Protein 5UI3 (pdb70)

Solvent-accessible surface area: 39913 Å² total; per-residue (Å²): 117,57,33,78,128,4,70,143,20,71,0,1,0,0,0,2,0,2,1,58,56,98,3,96,18,6,26,105,18,1,39,52,8,0,46,50,1,37,135,45,26,6,53,0,0,0,0,0,0,2,2,0,0,10,28,4,23,51,49,25,17,10,1,15,0,0,0,21,0,20,72,37,13,14,133,112,9,11,0,2,0,17,3,18,6,8,3,0,94,99,0,37,71,7,0,63,11,0,42,17,0,32,7,48,0,0,0,0,5,0,0,25,7,0,42,2,8,102,58,0,2,39,44,0,0,57,23,0,0,107,62,8,20,0,0,0,7,0,15,33,46,26,0,20,26,60,0,32,48,94,2,0,59,95,3,33,152,42,93,31,10,1,0,0,10,1,24,58,11,31,97,41,0,115,48,0,31,88,123,69,4,30,0,1,0,12,34,3,99,55,0,8,67,0,45,39,76,20,53,2,16,0,0,3,0,10,0,0,1,0,0,0,16,7,0,58,110,0,0,68,56,89,85,48,92,122,23,33,63,88,1,146,112,4,4,66,17,0,87,58,43,34,6,0,0,0,0,3,0,0,0,8,1,2,66,29,11,122,30,3,1,9,18,0,0,10,29,3,57,103,64,46,1,75,147,0,6,86,21,0,73,146,16,54,168,78,4,24,55,18,96,59,19,118,34,10,74,93,155,42,20,71,75,43,49,108,64,34,82,151,11,68,148,20,69,0,0,0,1,0,3,0,2,0,57,58,93,4,61,20,7,32,104,17,1,39,51,9,0,49,45,1,42,125,41,25,6,53,0,0,0,0,0,0,2,2,0,0,11,29,4,22,51,52,30,20,10,1,8,0,0,2,20,0,10,44,48,19,14,155,143,8,12,0,2,0,17,3,18,6,10,4,0,96,101,0,39,81,7,0,68,12,0,42,22,1,24,7,55,0,0,0,0,5,0,0,24,7,0,42,2,10,107,57,0,4,28,48,0,0,58,22,0,0,108,61,8,21,0,0,0,7,0,16,33,47,28,0,20,27,56,0,51,45,99,0,0,64,91,4,30,153,42,95,31,13,1,0,0,10,1,25,59,10,31,97,43,1,109,52,0,29,89,126,66,3,27,0,1,0,12,36,3,102,56,0,7,68,0,48,43,70,21,54,2,18,0,0,2,0,11,0,0,1,0,0,0,24,18,0,59,102,0,0,64,60,84,78,27,89,122,26,32,60,91,1,149,122,6,6,68,15,0,89,58,44,33,6,0,0,0,0,3,0,0,1,8,1,2,68,28,12,124,29,3,1,9,17,0,0,10,28,3,57,90,51,46,1,79,136,0,8,92,28,0,76,168,17,54,172,89,4,22,56,19,94,61,22,120,44,10,80,92,158,41,20,72,75,42,53,124,79,32,82,59,11,72,149,26,70,0,0,0,1,0,4,0,2,1,58,56,97,3,98,18,6,28,103,19,1,39,53,12,0,44,56,1,34,133,46,25,5,53,0,0,0,0,0,0,3,2,0,0,10,30,4,22,54,49,25,17,10,2,15,0,0,0,21,0,20,72,36,13,14,132,113,8,12,0,2,0,17,3,19,6,10,4,0,87,100,0,2,64,8,0,55,9,0,42,15,0,32,7,56,0,0,0,0,5,0,0,24,7,0,41,2,11,96,60,0,3,32,46,0,0,56,13,0,0,108,53,8,20,0,0,0,6,0,16,33,46,29,0,22,27,56,0,40,41,77,0,0,54,95,3,32,151,43,92,30,12,1,0,0,10,1,25,58,10,30,97,43,0,115,62,0,30,90,92,71,2,29,0,1,0,12,35,2,96,56,0,9,67,0,46,42,73,20,52,3,17,0,0,3,0,10,0,0,1,0,0,0,22,17,0,61,101,0,0,59,59,84,84,27,91,121,26,32,60,92,1,146,118,5,4,67,10,0,90,60,44,34,7,0,0,0,0,3,0,0,0,9,1,0,39,28,12,121,32,4,1,9,18,0,0,10,30,3,57,92,63,42,2,79,130,0,8,90,23,0,78,157,17,62,103,90,5,25,40,26,133,79,22,120,42,10,78,93,157,42,20,73,74,44,49,117,58,33,80,136,5,70,145,20,69,0,0,0,0,0,3,0,2,1,55,58,97,3,94,19,6,29,104,18,0,39,54,9,0,45,56,1,34,134,45,27,6,51,0,0,0,0,0,1,2,2,0,0,11,30,4,22,53,50,29,18,9,0,10,0,0,2,19,0,9,44,45,16,13,155,120,8,12,0,3,0,18,3,18,5,9,4,0,90,101,0,36,84,8,0,71,14,0,42,26,1,27,8,52,0,0,0,0,6,0,0,27,8,0,43,2,9,95,58,0,3,28,46,0,0,59,24,0,0,108,60,8,20,0,0,0,6,0,16,32,46,28,0,21,27,56,0,46,50,74,0,0,61,87,3,32,148,41,94,31,12,1,0,0,9,1,25,55,10,32,94,40,1,108,46,0,28,87,122,70,3,30,0,2,0,12,35,3,99,55,0,5,67,0,43,40,75,21,52,3,16,0,0,2,0,10,0,0,1,0,0,0,25,20,0,59,104,0,0,58,58,86,82,28,86,121,29,30,59,93,2,146,117,6,4,68,17,0,89,59,42,34,7,0,1,0,0,3,0,0,0,9,1,2,65,31,12,124,29,3,1,6,8,0,0,11,30,3,58,91,63,48,1,80,150,0,7,81,26,0,75,149,19,53,176,91,4,24,31,14,178,61,21,122,42,10,78,96,156,41,22,71,75,36,10,136

CATH classification: 3.20.20.70

Secondary structure (DSSP, 8-state):
-HHHHHHT--EEEE----B-TTSSB-HHHHHHHHHHHHHTT--EEEET-TTTTGGGS-HHHHHHHHHHHHHHHTTTSEEEEE---SSHHHHHHHHHHHHHTT-SEEEEE---SS---HHHHHHHHHHHHTTS-EEEEE-HHHHS----HHHHHHHTTSTTEEEEEE-S-HHHHHHHHHTT--EEES-HHHHHHHHHHS---EEEESGGGT-HHHHHHHHSSS--HHHHHHTHHHHHHTTSSSTTHHHHHHHHHTTSS-SEEETT--PPPHHHHHHHHHHHHHTGGGSTT--------GGG-EEE-/-HHHHHHT--EEEE----B-TTSSB-HHHHHHHHHHHHHTT--EEEET-TTTTGGGS-HHHHHHHHHHHHHHHTTTSEEEEE---SSHHHHHHHHHHHHHTT-SEEEEE---SS---HHHHHHHHHHHHTTS-EEEEE-HHHHS----HHHHHHHTTSTTEEEEEE-S-HHHHHHHHHTT--EEES-HHHHHHHHHHS---EEEESGGGT-HHHHHHHHSSS--HHHHHHTHHHHHHTTSSSTTHHHHHHHHHTTSS-SEEETT--PPPHHHHHHHHHHHHHTGGGSTT--------GGG-EEE-/-HHHHHHT--EEEE----B-TTSSB-HHHHHHHHHHHHHTT--EEEET-TTTTGGGS-HHHHHHHHHHHHHHHTTTSEEEEE---SSHHHHHHHHHHHHHTT-SEEEEE---SS---HHHHHHHHHHHHTTS-EEEEE-HHHHS----HHHHHHHTTSTTEEEEEE-S-HHHHHHHHHTT--EEES-HHHHHHHHHHS---EEEESGGGT-HHHHHHHHSSS--HHHHHHTHHHHHHTTSSSTTHHHHHHHHHTTSS-SEEETT--PPPHHHHHHHHHHHHHTGGGSTT--------GGG-EEE--/-HHHHHHT--EEEE----B-TTSSB-HHHHHHHHHHHHHTT--EEEET-TTTTGGGS-HHHHHHHHHHHHHHHTTTSEEEEE---SSHHHHHHHHHHHHHTT-SEEEEE---SS---HHHHHHHHHHHHTTS-EEEEE-HHHHS----HHHHHHHTTSTTEEEEEE-S-HHHHHHHHHTT--EEES-HHHHHHHHHHS---EEEESGGGT-HHHHHHHHSSS--HHHHHHTHHHHHHTTSSSTTHHHHHHHHHTTSS-SEEETT--PPPHHHHHHHHHHHHHTGGGSTT--------GGG-EEE-

Structure (mmCIF, N/CA/C/O backbone):
data_5UI3
#
_entry.id   5UI3
#
_cell.length_a   71.700
_cell.length_b   103.630
_cell.length_c   78.130
_cell.angle_alpha   90.000
_cell.angle_beta   95.020
_cell.angle_gamma   90.000
#
_symmetry.space_group_name_H-M   'P 1 21 1'
#
loop_
_entity.id
_entity.type
_entity.pdbx_description
1 polymer 'Dihydrodipicolinate synthase'
2 non-polymer '2-OXOGLUTARIC ACID'
3 water water
#
loop_
_atom_site.group_PDB
_atom_site.id
_atom_site.type_symbol
_atom_site.label_atom_id
_atom_site.label_alt_id
_atom_site.label_comp_id
_atom_site.label_asym_id
_atom_site.label_entity_id
_atom_site.label_seq_id
_atom_site.pdbx_PDB_ins_code
_atom_site.Cartn_x
_atom_site.Cartn_y
_atom_site.Cartn_z
_atom_site.occupancy
_atom_site.B_iso_or_equiv
_atom_site.auth_seq_id
_atom_site.auth_comp_id
_atom_site.auth_asym_id
_atom_site.auth_atom_id
_atom_site.pdbx_PDB_model_num
ATOM 1 N N . SER A 1 35 ? -10.908 -12.706 -22.426 1.00 45.16 18 SER D N 1
ATOM 2 C CA . SER A 1 35 ? -12.154 -11.957 -22.102 1.00 45.40 18 SER D CA 1
ATOM 3 C C . SER A 1 35 ? -11.925 -10.459 -22.205 1.00 42.47 18 SER D C 1
ATOM 4 O O . SER A 1 35 ? -12.652 -9.767 -22.932 1.00 41.48 18 SER D O 1
ATOM 7 N N . THR A 1 36 ? -10.920 -9.955 -21.487 1.00 37.33 19 THR D N 1
ATOM 8 C CA . THR A 1 36 ? -10.495 -8.553 -21.671 1.00 35.92 19 THR D CA 1
ATOM 9 C C . THR A 1 36 ? -9.965 -8.367 -23.102 1.00 31.94 19 THR D C 1
ATOM 10 O O . THR A 1 36 ? -10.315 -7.416 -23.776 1.00 27.71 19 THR D O 1
ATOM 14 N N . VAL A 1 37 ? -9.163 -9.310 -23.566 1.00 29.78 20 VAL D N 1
ATOM 15 C CA . VAL A 1 37 ? -8.682 -9.319 -24.943 1.00 29.94 20 VAL D CA 1
ATOM 16 C C . VAL A 1 37 ? -9.853 -9.256 -25.939 1.00 30.00 20 VAL D C 1
ATOM 17 O O . VAL A 1 37 ? -9.893 -8.375 -26.816 1.00 26.30 20 VAL D O 1
ATOM 21 N N . ASP A 1 38 ? -10.821 -10.161 -25.771 1.00 28.81 21 ASP D N 1
ATOM 22 C CA . ASP A 1 38 ? -11.963 -10.259 -26.690 1.00 30.41 21 ASP D CA 1
ATOM 23 C C . ASP A 1 38 ? -12.813 -8.990 -26.720 1.00 29.49 21 ASP D C 1
ATOM 24 O O . ASP A 1 38 ? -13.261 -8.584 -27.784 1.00 30.41 21 ASP D O 1
ATOM 29 N N . ARG A 1 39 ? -13.021 -8.370 -25.564 1.00 29.30 22 ARG D N 1
ATOM 30 C CA . ARG A 1 39 ? -13.777 -7.115 -25.480 1.00 30.60 22 ARG D CA 1
ATOM 31 C C . ARG A 1 39 ? -13.050 -5.959 -26.184 1.00 28.90 22 ARG D C 1
ATOM 32 O O . ARG A 1 39 ? -13.659 -5.205 -26.951 1.00 29.13 22 ARG D O 1
ATOM 40 N N . LEU A 1 40 ? -11.751 -5.826 -25.914 1.00 24.85 23 LEU D N 1
ATOM 41 C CA . LEU A 1 40 ? -10.944 -4.742 -26.489 1.00 24.46 23 LEU D CA 1
ATOM 42 C C . LEU A 1 40 ? -10.856 -4.838 -28.017 1.00 22.75 23 LEU D C 1
ATOM 43 O O . LEU A 1 40 ? -10.868 -3.824 -28.718 1.00 19.08 23 LEU D O 1
ATOM 48 N N . LYS A 1 41 ? -10.798 -6.071 -28.521 1.00 21.50 24 LYS D N 1
ATOM 49 C CA . LYS A 1 41 ? -10.746 -6.321 -29.968 1.00 22.03 24 LYS D CA 1
ATOM 50 C C . LYS A 1 41 ? -11.952 -5.810 -30.732 1.00 20.43 24 LYS D C 1
ATOM 51 O O . LYS A 1 41 ? -11.845 -5.545 -31.933 1.00 20.59 24 LYS D O 1
ATOM 57 N N . LYS A 1 42 ? -13.085 -5.664 -30.048 1.00 21.50 25 LYS D N 1
ATOM 58 C CA . LYS A 1 42 ? -14.337 -5.232 -30.694 1.00 23.90 25 LYS D CA 1
ATOM 59 C C . LYS A 1 42 ? -14.607 -3.728 -30.653 1.00 22.21 25 LYS D C 1
ATOM 60 O O . LYS A 1 42 ? -15.590 -3.279 -31.217 1.00 22.14 25 LYS D O 1
ATOM 66 N N . LEU A 1 43 ? -13.733 -2.943 -30.018 1.00 22.92 26 LEU D N 1
ATOM 67 C CA . LEU A 1 43 ? -13.958 -1.500 -29.918 1.00 23.42 26 LEU D CA 1
ATOM 68 C C . LEU A 1 43 ? -13.807 -0.885 -31.315 1.00 23.17 26 LEU D C 1
ATOM 69 O O . LEU A 1 43 ? -12.817 -1.147 -31.996 1.00 22.76 26 LEU D O 1
ATOM 74 N N . ARG A 1 44 ? -14.792 -0.077 -31.731 1.00 21.03 27 ARG D N 1
ATOM 75 C CA . ARG A 1 44 ? -14.806 0.521 -33.064 1.00 22.18 27 ARG D CA 1
ATOM 76 C C . ARG A 1 44 ? -14.305 1.974 -33.105 1.00 22.03 27 ARG D C 1
ATOM 77 O O . ARG A 1 44 ? -13.867 2.429 -34.172 1.00 22.92 27 ARG D O 1
ATOM 85 N N . LEU A 1 45 ? -14.438 2.716 -31.999 1.00 19.50 28 LEU D N 1
ATOM 86 C CA . LEU A 1 45 ? -13.980 4.103 -31.962 1.00 19.55 28 LEU D CA 1
ATOM 87 C C . LEU A 1 45 ? -13.062 4.320 -30.756 1.00 18.59 28 LEU D C 1
ATOM 88 O O . LEU A 1 45 ? -13.503 4.293 -29.586 1.00 18.61 28 LEU D O 1
ATOM 93 N N . ILE A 1 46 ? -11.773 4.501 -31.058 1.00 17.34 29 ILE D N 1
ATOM 94 C CA . ILE A 1 46 ? -10.760 4.835 -30.067 1.00 17.13 29 ILE D CA 1
ATOM 95 C C . ILE A 1 46 ? -10.230 6.212 -30.460 1.00 16.33 29 ILE D C 1
ATOM 96 O O . ILE A 1 46 ? -9.948 6.454 -31.639 1.00 16.58 29 ILE D O 1
ATOM 101 N N . THR A 1 47 ? -10.111 7.116 -29.499 1.00 15.66 30 THR D N 1
ATOM 102 C CA . THR A 1 47 ? -9.529 8.435 -29.772 1.00 16.54 30 THR D CA 1
ATOM 103 C C . THR A 1 47 ? -8.080 8.474 -29.303 1.00 16.60 30 THR D C 1
ATOM 104 O O . THR A 1 47 ? -7.776 8.113 -28.161 1.00 17.36 30 THR D O 1
ATOM 108 N N . ALA A 1 48 ? -7.189 8.923 -30.179 1.00 15.86 31 ALA D N 1
ATOM 109 C CA . ALA A 1 48 ? -5.829 9.250 -29.766 1.00 15.82 31 ALA D CA 1
ATOM 110 C C . ALA A 1 48 ? -5.913 10.641 -29.178 1.00 15.77 31 ALA D C 1
ATOM 111 O O . ALA A 1 48 ? -5.823 11.640 -29.897 1.00 16.66 31 ALA D O 1
ATOM 113 N N . ILE A 1 49 ? -6.116 10.681 -27.861 1.00 16.80 32 ILE D N 1
ATOM 114 C CA . ILE A 1 49 ? -6.500 11.909 -27.153 1.00 17.34 32 ILE D CA 1
ATOM 115 C C . ILE A 1 49 ? -5.347 12.927 -27.146 1.00 17.44 32 ILE D C 1
ATOM 116 O O . ILE A 1 49 ? -4.161 12.585 -26.994 1.00 16.49 32 ILE D O 1
ATOM 121 N N . LYS A 1 50 ? -5.719 14.186 -27.392 1.00 18.49 33 LYS D N 1
ATOM 122 C CA . LYS A 1 50 ? -4.805 15.314 -27.341 1.00 18.86 33 LYS D CA 1
ATOM 123 C C . LYS A 1 50 ? -4.382 15.523 -25.891 1.00 19.31 33 LYS D C 1
ATOM 124 O O . LYS A 1 50 ? -5.153 15.239 -24.969 1.00 21.70 33 LYS D O 1
ATOM 130 N N . THR A 1 51 ? -3.154 15.991 -25.688 1.00 19.41 34 THR D N 1
ATOM 131 C CA . THR A 1 51 ? -2.641 16.309 -24.376 1.00 20.27 34 THR D CA 1
ATOM 132 C C . THR A 1 51 ? -2.578 17.839 -24.269 1.00 21.68 34 THR D C 1
ATOM 133 O O . THR A 1 51 ? -1.689 18.460 -24.866 1.00 21.59 34 THR D O 1
ATOM 137 N N . PRO A 1 52 ? -3.541 18.452 -23.537 1.00 20.97 35 PRO D N 1
ATOM 138 C CA . PRO A 1 52 ? -3.546 19.905 -23.446 1.00 21.23 35 PRO D CA 1
ATOM 139 C C . PRO A 1 52 ? -2.555 20.417 -22.403 1.00 20.10 35 PRO D C 1
ATOM 140 O O . PRO A 1 52 ? -2.232 19.698 -21.442 1.00 20.25 35 PRO D O 1
ATOM 144 N N . TYR A 1 53 ? -2.089 21.648 -22.600 1.00 19.87 36 TYR D N 1
ATOM 145 C CA . TYR A 1 53 ? -1.041 22.246 -21.770 1.00 19.48 36 TYR D CA 1
ATOM 146 C C . TYR A 1 53 ? -1.478 23.547 -21.105 1.00 20.70 36 TYR D C 1
ATOM 147 O O . TYR A 1 53 ? -2.265 24.303 -21.655 1.00 22.07 36 TYR D O 1
ATOM 156 N N . LEU A 1 54 ? -0.951 23.786 -19.910 1.00 22.52 37 LEU D N 1
ATOM 157 C CA . LEU A 1 54 ? -1.023 25.094 -19.252 1.00 21.96 37 LEU D CA 1
ATOM 158 C C . LEU A 1 54 ? -0.024 26.031 -19.937 1.00 23.41 37 LEU D C 1
ATOM 159 O O . LEU A 1 54 ? 0.831 25.587 -20.696 1.00 21.63 37 LEU D O 1
ATOM 164 N N . ALA A 1 55 ? -0.128 27.331 -19.635 1.00 24.08 38 ALA D N 1
ATOM 165 C CA . ALA A 1 55 ? 0.758 28.355 -20.196 1.00 24.83 38 ALA D CA 1
ATOM 166 C C . ALA A 1 55 ? 2.253 28.002 -20.038 1.00 24.59 38 ALA D C 1
ATOM 167 O O . ALA A 1 55 ? 3.038 28.221 -20.957 1.00 22.85 38 ALA D O 1
ATOM 169 N N . ASN A 1 56 ? 2.619 27.420 -18.897 1.00 25.38 39 ASN D N 1
ATOM 170 C CA . ASN A 1 56 ? 4.005 27.024 -18.631 1.00 26.50 39 ASN D CA 1
ATOM 171 C C . ASN A 1 56 ? 4.441 25.693 -19.298 1.00 27.10 39 ASN D C 1
ATOM 172 O O . ASN A 1 56 ? 5.564 25.248 -19.077 1.00 25.92 39 ASN D O 1
ATOM 177 N N . GLY A 1 57 ? 3.556 25.047 -20.071 1.00 26.86 40 GLY D N 1
ATOM 178 C CA . GLY A 1 57 ? 3.876 23.819 -20.791 1.00 25.34 40 GLY D CA 1
ATOM 179 C C . GLY A 1 57 ? 3.555 22.524 -20.055 1.00 25.01 40 GLY D C 1
ATOM 180 O O . GLY A 1 57 ? 3.616 21.457 -20.651 1.00 22.43 40 GLY D O 1
ATOM 181 N N . LYS A 1 58 ? 3.246 22.594 -18.754 1.00 24.67 41 LYS D N 1
ATOM 182 C CA . LYS A 1 58 ? 2.811 21.410 -18.008 1.00 25.02 41 LYS D CA 1
ATOM 183 C C . LYS A 1 58 ? 1.393 21.000 -18.399 1.00 21.97 41 LYS D C 1
ATOM 184 O O . LYS A 1 58 ? 0.666 21.776 -19.011 1.00 18.94 41 LYS D O 1
ATOM 190 N N . PHE A 1 59 ? 1.024 19.767 -18.066 1.00 20.05 42 PHE D N 1
ATOM 191 C CA . PHE A 1 59 ? -0.296 19.255 -18.445 1.00 22.41 42 PHE D CA 1
ATOM 192 C C . PHE A 1 59 ? -1.425 20.042 -17.790 1.00 21.07 42 PHE D C 1
ATOM 193 O O . PHE A 1 59 ? -1.325 20.421 -16.637 1.00 20.48 42 PHE D O 1
ATOM 201 N N . ASP A 1 60 ? -2.471 20.288 -18.575 1.00 20.13 43 ASP D N 1
ATOM 202 C CA . ASP A 1 60 ? -3.691 20.951 -18.135 1.00 19.54 43 ASP D CA 1
ATOM 203 C C . ASP A 1 60 ? -4.729 19.847 -17.923 1.00 20.92 43 ASP D C 1
ATOM 204 O O . ASP A 1 60 ? -5.476 19.503 -18.847 1.00 23.09 43 ASP D O 1
ATOM 209 N N . LEU A 1 61 ? -4.744 19.275 -16.725 1.00 21.33 44 LEU D N 1
ATOM 210 C CA . LEU A 1 61 ? -5.661 18.175 -16.425 1.00 22.43 44 LEU D CA 1
ATOM 211 C C . LEU A 1 61 ? -7.142 18.574 -16.400 1.00 22.59 44 LEU D C 1
ATOM 212 O O . LEU A 1 61 ? -7.982 17.768 -16.786 1.00 23.14 44 LEU D O 1
ATOM 217 N N . PRO A 1 62 ? -7.482 19.810 -15.968 1.00 22.95 45 PRO D N 1
ATOM 218 C CA . PRO A 1 62 ? -8.891 20.215 -16.144 1.00 22.31 45 PRO D CA 1
ATOM 219 C C . PRO A 1 62 ? -9.361 20.208 -17.595 1.00 22.10 45 PRO D C 1
ATOM 220 O O . PRO A 1 62 ? -10.451 19.719 -17.886 1.00 24.87 45 PRO D O 1
ATOM 224 N N . ALA A 1 63 ? -8.543 20.722 -18.508 1.00 22.16 46 ALA D N 1
ATOM 225 C CA . ALA A 1 63 ? -8.897 20.690 -19.937 1.00 21.58 46 ALA D CA 1
ATOM 226 C C . ALA A 1 63 ? -8.950 19.252 -20.471 1.00 21.44 46 ALA D C 1
ATOM 227 O O . ALA A 1 63 ? -9.849 18.903 -21.267 1.00 21.23 46 ALA D O 1
ATOM 229 N N . TYR A 1 64 ? -7.992 18.433 -20.035 1.00 20.54 47 TYR D N 1
ATOM 230 C CA . TYR A 1 64 ? -7.927 17.025 -20.451 1.00 19.83 47 TYR D CA 1
ATOM 231 C C . TYR A 1 64 ? -9.186 16.289 -20.006 1.00 20.73 47 TYR D C 1
ATOM 232 O O . TYR A 1 64 ? -9.789 15.565 -20.800 1.00 21.86 47 TYR D O 1
ATOM 241 N N . ASP A 1 65 ? -9.570 16.475 -18.744 1.00 21.76 48 ASP D N 1
ATOM 242 C CA . ASP A 1 65 ? -10.742 15.784 -18.192 1.00 22.00 48 ASP D CA 1
ATOM 243 C C . ASP A 1 65 ? -12.055 16.223 -18.855 1.00 21.67 48 ASP D C 1
ATOM 244 O O . ASP A 1 65 ? -12.914 15.391 -19.115 1.00 20.68 48 ASP D O 1
ATOM 249 N N . ALA A 1 66 ? -12.196 17.522 -19.123 1.00 21.67 49 ALA D N 1
ATOM 250 C CA . ALA A 1 66 ? -13.368 18.028 -19.854 1.00 21.59 49 ALA D CA 1
ATOM 251 C C . ALA A 1 66 ? -13.439 17.409 -21.266 1.00 21.68 49 ALA D C 1
ATOM 252 O O . ALA A 1 66 ? -14.511 16.972 -21.718 1.00 21.64 49 ALA D O 1
ATOM 254 N N . LEU A 1 67 ? -12.284 17.330 -21.938 1.00 21.46 50 LEU D N 1
ATOM 255 C CA . LEU A 1 67 ? -12.217 16.730 -23.260 1.00 21.16 50 LEU D CA 1
ATOM 256 C C . LEU A 1 67 ? -12.629 15.251 -23.225 1.00 20.99 50 LEU D C 1
ATOM 257 O O . LEU A 1 67 ? -13.459 14.824 -24.025 1.00 19.11 50 LEU D O 1
ATOM 262 N N . VAL A 1 68 ? -12.069 14.499 -22.278 1.00 20.13 51 VAL D N 1
ATOM 263 C CA . VAL A 1 68 ? -12.349 13.060 -22.168 1.00 21.14 51 VAL D CA 1
ATOM 264 C C . VAL A 1 68 ? -13.824 12.807 -21.850 1.00 21.20 51 VAL D C 1
ATOM 265 O O . VAL A 1 68 ? -14.434 11.926 -22.443 1.00 20.34 51 VAL D O 1
ATOM 269 N N . SER A 1 69 ? -14.400 13.576 -20.933 1.00 23.23 52 SER D N 1
ATOM 270 C CA . SER A 1 69 ? -15.825 13.420 -20.604 1.00 23.66 52 SER D CA 1
ATOM 271 C C . SER A 1 69 ? -16.683 13.634 -21.842 1.00 22.87 52 SER D C 1
ATOM 272 O O . SER A 1 69 ? -17.603 12.847 -22.088 1.00 22.02 52 SER D O 1
ATOM 275 N N . HIS A 1 70 ? -16.370 14.663 -22.631 1.00 23.20 53 HIS D N 1
ATOM 276 C CA . HIS A 1 70 ? -17.106 14.872 -23.877 1.00 23.07 53 HIS D CA 1
ATOM 277 C C . HIS A 1 70 ? -16.935 13.707 -24.866 1.00 22.27 53 HIS D C 1
ATOM 278 O O . HIS A 1 70 ? -17.880 13.348 -25.571 1.00 20.18 53 HIS D O 1
ATOM 285 N N . GLN A 1 71 ? -15.734 13.125 -24.917 1.00 21.22 54 GLN D N 1
ATOM 286 C CA . GLN A 1 71 ? -15.484 11.949 -25.757 1.00 20.88 54 GLN D CA 1
ATOM 287 C C . GLN A 1 71 ? -16.404 10.792 -25.364 1.00 21.98 54 GLN D C 1
ATOM 288 O O . GLN A 1 71 ? -17.103 10.226 -26.227 1.00 20.12 54 GLN D O 1
ATOM 294 N N . ILE A 1 72 ? -16.426 10.492 -24.065 1.00 21.96 55 ILE D N 1
ATOM 295 C CA . ILE A 1 72 ? -17.186 9.364 -23.533 1.00 24.09 55 ILE D CA 1
ATOM 296 C C . ILE A 1 72 ? -18.704 9.547 -23.758 1.00 24.65 55 ILE D C 1
ATOM 297 O O . ILE A 1 72 ? -19.381 8.594 -24.172 1.00 23.68 55 ILE D O 1
ATOM 302 N N . GLU A 1 73 ? -19.215 10.757 -23.521 1.00 25.80 56 GLU D N 1
ATOM 303 C CA . GLU A 1 73 ? -20.641 11.048 -23.787 1.00 27.61 56 GLU D CA 1
ATOM 304 C C . GLU A 1 73 ? -21.035 10.936 -25.272 1.00 24.97 56 GLU D C 1
ATOM 305 O O . GLU A 1 73 ? -22.215 10.851 -25.574 1.00 25.09 56 GLU D O 1
ATOM 311 N N . ASN A 1 74 ? -20.050 10.972 -26.170 1.00 23.12 57 ASN D N 1
ATOM 312 C CA . ASN A 1 74 ? -20.276 10.863 -27.606 1.00 22.85 57 ASN D CA 1
ATOM 313 C C . ASN A 1 74 ? -19.902 9.511 -28.210 1.00 21.02 57 ASN D C 1
ATOM 314 O O . ASN A 1 74 ? -19.759 9.393 -29.426 1.00 22.84 57 ASN D O 1
ATOM 319 N N . GLY A 1 75 ? -19.801 8.478 -27.374 1.00 21.82 58 GLY D N 1
ATOM 320 C CA . GLY A 1 75 ? -19.692 7.091 -27.883 1.00 22.42 58 GLY D CA 1
ATOM 321 C C . GLY A 1 75 ? -18.261 6.580 -28.088 1.00 23.71 58 GLY D C 1
ATOM 322 O O . GLY A 1 75 ? -18.073 5.476 -28.578 1.00 24.77 58 GLY D O 1
ATOM 323 N N . VAL A 1 76 ? -17.252 7.369 -27.690 1.00 22.34 59 VAL D N 1
ATOM 324 C CA . VAL A 1 76 ? -15.864 6.920 -27.760 1.00 20.74 59 VAL D CA 1
ATOM 325 C C . VAL A 1 76 ? -15.687 5.792 -26.762 1.00 21.24 59 VAL D C 1
ATOM 326 O O . VAL A 1 76 ? -16.059 5.941 -25.602 1.00 22.11 59 VAL D O 1
ATOM 330 N N . GLU A 1 77 ? -15.131 4.673 -27.224 1.00 20.73 60 GLU D N 1
ATOM 331 C CA . GLU A 1 77 ? -15.010 3.457 -26.416 1.00 22.38 60 GLU D CA 1
ATOM 332 C C . GLU A 1 77 ? -13.629 3.257 -25.798 1.00 20.78 60 GLU D C 1
ATOM 333 O O . GLU A 1 77 ? -13.476 2.436 -24.902 1.00 21.54 60 GLU D O 1
ATOM 339 N N . GLY A 1 78 ? -12.637 3.999 -26.276 1.00 20.75 61 GLY D N 1
ATOM 340 C CA . GLY A 1 78 ? -11.280 3.920 -25.729 1.00 20.62 61 GLY D CA 1
ATOM 341 C C . GLY A 1 78 ? -10.420 5.115 -26.080 1.00 19.74 61 GLY D C 1
ATOM 342 O O . GLY A 1 78 ? -10.779 5.918 -26.951 1.00 19.01 61 GLY D O 1
ATOM 343 N N . LEU A 1 79 ? -9.296 5.227 -25.372 1.00 19.35 62 LEU D N 1
ATOM 344 C CA . LEU A 1 79 ? -8.350 6.320 -25.523 1.00 19.43 62 LEU D CA 1
ATOM 345 C C . LEU A 1 79 ? -6.941 5.780 -25.644 1.00 19.22 62 LEU D C 1
ATOM 346 O O . LEU A 1 79 ? -6.548 4.901 -24.868 1.00 19.10 62 LEU D O 1
ATOM 351 N N . ILE A 1 80 ? -6.173 6.334 -26.580 1.00 18.51 63 ILE D N 1
ATOM 352 C CA . ILE A 1 80 ? -4.714 6.168 -26.578 1.00 17.94 63 ILE D CA 1
ATOM 353 C C . ILE A 1 80 ? -4.186 7.362 -25.780 1.00 18.21 63 ILE D C 1
ATOM 354 O O . ILE A 1 80 ? -4.396 8.509 -26.185 1.00 19.42 63 ILE D O 1
ATOM 359 N N . VAL A 1 81 ? -3.506 7.099 -24.682 1.00 16.98 64 VAL D N 1
ATOM 360 C CA . VAL A 1 81 ? -2.947 8.161 -23.839 1.00 17.55 64 VAL D CA 1
ATOM 361 C C . VAL A 1 81 ? -1.469 8.385 -24.169 1.00 16.50 64 VAL D C 1
ATOM 362 O O . VAL A 1 81 ? -0.633 7.467 -24.055 1.00 16.24 64 VAL D O 1
ATOM 366 N N . GLY A 1 82 ? -1.159 9.598 -24.599 1.00 17.10 65 GLY D N 1
ATOM 367 C CA . GLY A 1 82 ? 0.200 9.931 -25.034 1.00 17.57 65 GLY D CA 1
ATOM 368 C C . GLY A 1 82 ? 0.626 9.206 -26.299 1.00 17.18 65 GLY D C 1
ATOM 369 O O . GLY A 1 82 ? 1.765 8.780 -26.408 1.00 16.13 65 GLY D O 1
ATOM 370 N N . GLY A 1 83 ? -0.304 9.040 -27.243 1.00 17.77 66 GLY D N 1
ATOM 371 C CA . GLY A 1 83 ? 0.036 8.555 -28.593 1.00 16.33 66 GLY D CA 1
ATOM 372 C C . GLY A 1 83 ? 0.745 9.632 -29.384 1.00 17.12 66 GLY D C 1
ATOM 373 O O . GLY A 1 83 ? 1.124 10.671 -28.834 1.00 17.64 66 GLY D O 1
ATOM 374 N N . THR A 1 84 ? 0.933 9.409 -30.681 1.00 17.62 67 THR D N 1
ATOM 375 C CA . THR A 1 84 ? 1.550 10.418 -31.538 1.00 16.57 67 THR D CA 1
ATOM 376 C C . THR A 1 84 ? 0.776 11.733 -31.414 1.00 16.73 67 THR D C 1
ATOM 377 O O . THR A 1 84 ? 1.374 12.779 -31.163 1.00 16.60 67 THR D O 1
ATOM 381 N N . THR A 1 85 ? -0.544 11.648 -31.561 1.00 16.20 68 THR D N 1
ATOM 382 C CA . THR A 1 85 ? -1.478 12.791 -31.452 1.00 16.90 68 THR D CA 1
ATOM 383 C C . THR A 1 85 ? -1.418 13.453 -30.082 1.00 16.97 68 THR D C 1
ATOM 384 O O . THR A 1 85 ? -1.521 14.682 -29.960 1.00 18.93 68 THR D O 1
ATOM 388 N N . GLY A 1 86 ? -1.245 12.631 -29.057 1.00 17.51 69 GLY D N 1
ATOM 389 C CA . GLY A 1 86 ? -1.058 13.104 -27.693 1.00 18.71 69 GLY D CA 1
ATOM 390 C C . GLY A 1 86 ? 0.361 13.517 -27.304 1.00 18.27 69 GLY D C 1
ATOM 391 O O . GLY A 1 86 ? 0.620 13.775 -26.122 1.00 19.08 69 GLY D O 1
ATOM 392 N N . GLU A 1 87 ? 1.276 13.539 -28.265 1.00 17.79 70 GLU D N 1
ATOM 393 C CA . GLU A 1 87 ? 2.636 14.016 -28.042 1.00 18.48 70 GLU D CA 1
ATOM 394 C C . GLU A 1 87 ? 3.381 13.262 -26.922 1.00 17.82 70 GLU D C 1
ATOM 395 O O . GLU A 1 87 ? 4.080 13.868 -26.088 1.00 15.30 70 GLU D O 1
ATOM 401 N N . GLY A 1 88 ? 3.231 11.940 -26.930 1.00 17.02 71 GLY D N 1
ATOM 402 C CA . GLY A 1 88 ? 3.899 11.066 -25.956 1.00 16.85 71 GLY D CA 1
ATOM 403 C C . GLY A 1 88 ? 5.417 11.185 -26.000 1.00 16.73 71 GLY D C 1
ATOM 404 O O . GLY A 1 88 ? 6.089 11.148 -24.967 1.00 15.69 71 GLY D O 1
ATOM 405 N N . HIS A 1 89 ? 5.933 11.308 -27.219 1.00 16.63 72 HIS D N 1
ATOM 406 C CA . HIS A 1 89 ? 7.355 11.552 -27.487 1.00 17.78 72 HIS D CA 1
ATOM 407 C C . HIS A 1 89 ? 7.924 12.894 -26.978 1.00 19.04 72 HIS D C 1
ATOM 408 O O . HIS A 1 89 ? 9.147 13.050 -26.935 1.00 19.52 72 HIS D O 1
ATOM 415 N N . LEU A 1 90 ? 7.056 13.846 -26.617 1.00 19.17 73 LEU D N 1
ATOM 416 C CA . LEU A 1 90 ? 7.470 15.101 -25.962 1.00 19.56 73 LEU D CA 1
ATOM 417 C C . LEU A 1 90 ? 7.321 15.108 -24.432 1.00 20.15 73 LEU D C 1
ATOM 418 O O . LEU A 1 90 ? 7.587 16.120 -23.787 1.00 22.30 73 LEU D O 1
ATOM 423 N N . MET A 1 91 ? 6.913 13.981 -23.858 1.00 20.45 74 MET D N 1
ATOM 424 C CA . MET A 1 91 ? 6.737 13.828 -22.412 1.00 21.23 74 MET D CA 1
ATOM 425 C C . MET A 1 91 ? 7.956 13.183 -21.776 1.00 21.96 74 MET D C 1
ATOM 426 O O . MET A 1 91 ? 8.592 12.344 -22.408 1.00 22.90 74 MET D O 1
ATOM 431 N N . SER A 1 92 ? 8.235 13.518 -20.513 1.00 21.23 75 SER D N 1
ATOM 432 C CA . SER A 1 92 ? 9.091 12.667 -19.679 1.00 21.09 75 SER D CA 1
ATOM 433 C C . SER A 1 92 ? 8.225 11.493 -19.204 1.00 20.45 75 SER D C 1
ATOM 434 O O . SER A 1 92 ? 6.979 11.585 -19.176 1.00 19.62 75 SER D O 1
ATOM 437 N N . TRP A 1 93 ? 8.855 10.370 -18.867 1.00 20.15 76 TRP D N 1
ATOM 438 C CA . TRP A 1 93 ? 8.080 9.200 -18.506 1.00 20.93 76 TRP D CA 1
ATOM 439 C C . TRP A 1 93 ? 7.228 9.447 -17.254 1.00 20.42 76 TRP D C 1
ATOM 440 O O . TRP A 1 93 ? 6.098 8.971 -17.202 1.00 19.03 76 TRP D O 1
ATOM 451 N N . ASP A 1 94 ? 7.749 10.184 -16.265 1.00 19.62 77 ASP D N 1
ATOM 452 C CA . ASP A 1 94 ? 6.966 10.395 -15.036 1.00 21.44 77 ASP D CA 1
ATOM 453 C C . ASP A 1 94 ? 5.653 11.155 -15.280 1.00 20.23 77 ASP D C 1
ATOM 454 O O . ASP A 1 94 ? 4.612 10.772 -14.736 1.00 21.19 77 ASP D O 1
ATOM 459 N N . GLU A 1 95 ? 5.669 12.182 -16.121 1.00 20.18 78 GLU D N 1
ATOM 460 C CA . GLU A 1 95 ? 4.403 12.841 -16.465 1.00 21.13 78 GLU D CA 1
ATOM 461 C C . GLU A 1 95 ? 3.474 11.932 -17.323 1.00 22.05 78 GLU D C 1
ATOM 462 O O . GLU A 1 95 ? 2.247 11.990 -17.191 1.00 20.09 78 GLU D O 1
ATOM 468 N N . HIS A 1 96 ? 4.050 11.073 -18.160 1.00 20.75 79 HIS D N 1
ATOM 469 C CA . HIS A 1 96 ? 3.270 10.177 -18.999 1.00 20.60 79 HIS D CA 1
ATOM 470 C C . HIS A 1 96 ? 2.564 9.119 -18.132 1.00 19.72 79 HIS D C 1
ATOM 471 O O . HIS A 1 96 ? 1.368 8.889 -18.301 1.00 18.52 79 HIS D O 1
ATOM 478 N N . VAL A 1 97 ? 3.295 8.496 -17.203 1.00 19.14 80 VAL D N 1
ATOM 479 C CA . VAL A 1 97 ? 2.670 7.512 -16.307 1.00 19.70 80 VAL D CA 1
ATOM 480 C C . VAL A 1 97 ? 1.636 8.169 -15.379 1.00 18.89 80 VAL D C 1
ATOM 481 O O . VAL A 1 97 ? 0.591 7.586 -15.090 1.00 18.78 80 VAL D O 1
ATOM 485 N N . MET A 1 98 ? 1.915 9.384 -14.946 1.00 18.85 81 MET D N 1
ATOM 486 C CA . MET A 1 98 ? 0.935 10.191 -14.219 1.00 20.11 81 MET D CA 1
ATOM 487 C C . MET A 1 98 ? -0.362 10.361 -15.019 1.00 19.04 81 MET D C 1
ATOM 488 O O . MET A 1 98 ? -1.455 10.147 -14.486 1.00 18.69 81 MET D O 1
ATOM 493 N N . LEU A 1 99 ? -0.233 10.760 -16.291 1.00 19.90 82 LEU D N 1
ATOM 494 C CA . LEU A 1 99 ? -1.401 10.937 -17.153 1.00 19.26 82 LEU D CA 1
ATOM 495 C C . LEU A 1 99 ? -2.173 9.624 -17.368 1.00 19.25 82 LEU D C 1
ATOM 496 O O . LEU A 1 99 ? -3.411 9.611 -17.304 1.00 21.75 82 LEU D O 1
ATOM 501 N N . ILE A 1 100 ? -1.453 8.525 -17.568 1.00 18.67 83 ILE D N 1
ATOM 502 C CA . ILE A 1 100 ? -2.088 7.217 -17.690 1.00 18.54 83 ILE D CA 1
ATOM 503 C C . ILE A 1 100 ? -2.829 6.877 -16.390 1.00 19.19 83 ILE D C 1
ATOM 504 O O . ILE A 1 100 ? -4.013 6.504 -16.417 1.00 18.06 83 ILE D O 1
ATOM 509 N N . ALA A 1 101 ? -2.136 7.007 -15.266 1.00 19.02 84 ALA D N 1
ATOM 510 C CA . ALA A 1 101 ? -2.710 6.701 -13.932 1.00 19.94 84 ALA D CA 1
ATOM 511 C C . ALA A 1 101 ? -3.962 7.527 -13.652 1.00 20.55 84 ALA D C 1
ATOM 512 O O . ALA A 1 101 ? -4.987 6.981 -13.231 1.00 22.53 84 ALA D O 1
ATOM 514 N N . HIS A 1 102 ? -3.848 8.836 -13.900 1.00 20.59 85 HIS D N 1
ATOM 515 C CA . HIS A 1 102 ? -4.976 9.752 -13.750 1.00 21.42 85 HIS D CA 1
ATOM 516 C C . HIS A 1 102 ? -6.186 9.341 -14.606 1.00 21.79 85 HIS D C 1
ATOM 517 O O . HIS A 1 102 ? -7.331 9.373 -14.139 1.00 21.40 85 HIS D O 1
ATOM 524 N N . THR A 1 103 ? -5.914 8.963 -15.853 1.00 20.75 86 THR D N 1
ATOM 525 C CA . THR A 1 103 ? -6.964 8.536 -16.783 1.00 20.86 86 THR D CA 1
ATOM 526 C C . THR A 1 103 ? -7.668 7.254 -16.295 1.00 21.10 86 THR D C 1
ATOM 527 O O . THR A 1 103 ? -8.914 7.159 -16.328 1.00 21.82 86 THR D O 1
ATOM 531 N N . VAL A 1 104 ? -6.881 6.290 -15.819 1.00 21.23 87 VAL D N 1
ATOM 532 C CA . VAL A 1 104 ? -7.447 5.061 -15.255 1.00 22.00 87 VAL D CA 1
ATOM 533 C C . VAL A 1 104 ? -8.351 5.392 -14.054 1.00 23.12 87 VAL D C 1
ATOM 534 O O . VAL A 1 104 ? -9.481 4.933 -14.000 1.00 20.94 87 VAL D O 1
ATOM 538 N N . ASN A 1 105 ? -7.846 6.206 -13.127 1.00 25.17 88 ASN D N 1
ATOM 539 C CA . ASN A 1 105 ? -8.551 6.511 -11.881 1.00 25.61 88 ASN D CA 1
ATOM 540 C C . ASN A 1 105 ? -9.852 7.297 -12.135 1.00 26.69 88 ASN D C 1
ATOM 541 O O . ASN A 1 105 ? -10.891 6.978 -11.560 1.00 25.51 88 ASN D O 1
ATOM 546 N N . ALA A 1 106 ? -9.812 8.289 -13.033 1.00 24.81 89 ALA D N 1
ATOM 547 C CA . ALA A 1 106 ? -10.988 9.102 -13.316 1.00 23.17 89 ALA D CA 1
ATOM 548 C C . ALA A 1 106 ? -11.985 8.453 -14.310 1.00 22.88 89 ALA D C 1
ATOM 549 O O . ALA A 1 106 ? -13.180 8.685 -14.205 1.00 21.61 89 ALA D O 1
ATOM 551 N N . PHE A 1 107 ? -11.493 7.658 -15.271 1.00 23.15 90 PHE D N 1
ATOM 552 C CA . PHE A 1 107 ? -12.308 7.188 -16.388 1.00 23.54 90 PHE D CA 1
ATOM 553 C C . PHE A 1 107 ? -12.216 5.697 -16.731 1.00 23.87 90 PHE D C 1
ATOM 554 O O . PHE A 1 107 ? -12.908 5.255 -17.647 1.00 24.81 90 PHE D O 1
ATOM 562 N N . GLY A 1 108 ? -11.401 4.916 -16.022 1.00 24.88 91 GLY D N 1
ATOM 563 C CA . GLY A 1 108 ? -11.107 3.537 -16.436 1.00 25.23 91 GLY D CA 1
ATOM 564 C C . GLY A 1 108 ? -12.273 2.545 -16.355 1.00 26.84 91 GLY D C 1
ATOM 565 O O . GLY A 1 108 ? -12.242 1.479 -16.971 1.00 23.88 91 GLY D O 1
ATOM 566 N N . ASP A 1 109 ? -13.281 2.881 -15.563 1.00 29.44 92 ASP D N 1
ATOM 567 C CA . ASP A 1 109 ? -14.545 2.134 -15.557 1.00 32.57 92 ASP D CA 1
ATOM 568 C C . ASP A 1 109 ? -15.505 2.530 -16.692 1.00 31.25 92 ASP D C 1
ATOM 569 O O . ASP A 1 109 ? -16.453 1.806 -16.951 1.00 34.63 92 ASP D O 1
ATOM 574 N N . LYS A 1 110 ? -15.248 3.660 -17.357 1.00 30.44 93 LYS D N 1
ATOM 575 C CA . LYS A 1 110 ? -16.114 4.169 -18.424 1.00 29.95 93 LYS D CA 1
ATOM 576 C C . LYS A 1 110 ? -15.545 4.084 -19.845 1.00 27.18 93 LYS D C 1
ATOM 577 O O . LYS A 1 110 ? -16.273 4.266 -20.812 1.00 22.68 93 LYS D O 1
ATOM 583 N N . THR A 1 111 ? -14.247 3.828 -19.961 1.00 25.40 94 THR D N 1
ATOM 584 C CA . THR A 1 111 ? -13.586 3.776 -21.254 1.00 24.79 94 THR D CA 1
ATOM 585 C C . THR A 1 111 ? -12.348 2.892 -21.153 1.00 22.11 94 THR D C 1
ATOM 586 O O . THR A 1 111 ? -11.762 2.784 -20.070 1.00 22.09 94 THR D O 1
ATOM 590 N N . ALA A 1 112 ? -11.962 2.274 -22.264 1.00 20.84 95 ALA D N 1
ATOM 591 C CA . ALA A 1 112 ? -10.690 1.550 -22.339 1.00 20.03 95 ALA D CA 1
ATOM 592 C C . ALA A 1 112 ? -9.507 2.546 -22.357 1.00 19.77 95 ALA D C 1
ATOM 593 O O . ALA A 1 112 ? -9.538 3.551 -23.068 1.00 21.35 95 ALA D O 1
ATOM 595 N N . VAL A 1 113 ? -8.480 2.268 -21.563 1.00 19.32 96 VAL D N 1
ATOM 596 C CA . VAL A 1 113 ? -7.335 3.169 -21.390 1.00 19.35 96 VAL D CA 1
ATOM 597 C C . VAL A 1 113 ? -6.136 2.413 -21.946 1.00 18.74 96 VAL D C 1
ATOM 598 O O . VAL A 1 113 ? -5.727 1.387 -21.388 1.00 19.35 96 VAL D O 1
ATOM 602 N N . ILE A 1 114 ? -5.630 2.914 -23.069 1.00 19.08 97 ILE D N 1
ATOM 603 C CA . ILE A 1 114 ? -4.540 2.298 -23.816 1.00 19.84 97 ILE D CA 1
ATOM 604 C C . ILE A 1 114 ? -3.348 3.240 -23.749 1.00 19.50 97 ILE D C 1
ATOM 605 O O . ILE A 1 114 ? -3.348 4.299 -24.350 1.00 18.95 97 ILE D O 1
ATOM 610 N N . GLY A 1 115 ? -2.348 2.873 -22.971 1.00 20.54 98 GLY D N 1
ATOM 611 C CA . GLY A 1 115 ? -1.160 3.717 -22.810 1.00 20.77 98 GLY D CA 1
ATOM 612 C C . GLY A 1 115 ? -0.232 3.500 -24.000 1.00 19.88 98 GLY D C 1
ATOM 613 O O . GLY A 1 115 ? 0.084 2.360 -24.332 1.00 19.96 98 GLY D O 1
ATOM 614 N N . ASN A 1 116 ? 0.182 4.582 -24.652 1.00 19.44 99 ASN D N 1
ATOM 615 C CA . ASN A 1 116 ? 1.196 4.495 -25.683 1.00 19.55 99 ASN D CA 1
ATOM 616 C C . ASN A 1 116 ? 2.564 4.433 -25.016 1.00 18.99 99 ASN D C 1
ATOM 617 O O . ASN A 1 116 ? 3.195 5.450 -24.769 1.00 18.36 99 ASN D O 1
ATOM 622 N N . THR A 1 117 ? 2.990 3.216 -24.706 1.00 17.41 100 THR D N 1
ATOM 623 C CA . THR A 1 117 ? 4.191 2.960 -23.956 1.00 17.81 100 THR D CA 1
ATOM 624 C C . THR A 1 117 ? 5.280 2.327 -24.796 1.00 17.36 100 THR D C 1
ATOM 625 O O . THR A 1 117 ? 6.287 1.882 -24.269 1.00 18.06 100 THR D O 1
ATOM 629 N N . GLY A 1 118 ? 5.122 2.339 -26.120 1.00 18.50 101 GLY D N 1
ATOM 630 C CA . GLY A 1 118 ? 6.144 1.798 -27.024 1.00 18.95 101 GLY D CA 1
ATOM 631 C C . GLY A 1 118 ? 7.319 2.747 -27.197 1.00 19.24 101 GLY D C 1
ATOM 632 O O . GLY A 1 118 ? 7.256 3.909 -26.806 1.00 17.79 101 GLY D O 1
ATOM 633 N N . SER A 1 119 ? 8.388 2.231 -27.784 1.00 19.85 102 SER D N 1
ATOM 634 C CA . SER A 1 119 ? 9.636 2.998 -27.946 1.00 19.84 102 SER D CA 1
ATOM 635 C C . SER A 1 119 ? 10.546 2.323 -28.959 1.00 19.08 102 SER D C 1
ATOM 636 O O . SER A 1 119 ? 10.389 1.123 -29.237 1.00 18.38 102 SER D O 1
ATOM 639 N N . ASN A 1 120 ? 11.509 3.083 -29.480 1.00 18.20 103 ASN D N 1
ATOM 640 C CA . ASN A 1 120 ? 12.577 2.504 -30.303 1.00 18.96 103 ASN D CA 1
ATOM 641 C C . ASN A 1 120 ? 13.662 1.801 -29.467 1.00 18.94 103 ASN D C 1
ATOM 642 O O . ASN A 1 120 ? 14.524 1.117 -30.024 1.00 17.96 103 ASN D O 1
ATOM 647 N N . SER A 1 121 ? 13.602 1.988 -28.144 1.00 18.04 104 SER D N 1
ATOM 648 C CA . SER A 1 121 ? 14.440 1.304 -27.189 1.00 17.81 104 SER D CA 1
ATOM 649 C C . SER A 1 121 ? 13.610 0.236 -26.484 1.00 18.41 104 SER D C 1
ATOM 650 O O . SER A 1 121 ? 12.600 0.540 -25.841 1.00 19.03 104 SER D O 1
ATOM 653 N N . THR A 1 122 ? 14.061 -1.009 -26.576 1.00 18.72 105 THR D N 1
ATOM 654 C CA . THR A 1 122 ? 13.339 -2.126 -25.984 1.00 18.84 105 THR D CA 1
ATOM 655 C C . THR A 1 122 ? 13.272 -2.014 -24.461 1.00 20.29 105 THR D C 1
ATOM 656 O O . THR A 1 122 ? 12.213 -2.238 -23.880 1.00 16.70 105 THR D O 1
ATOM 660 N N . ARG A 1 123 ? 14.377 -1.620 -23.815 1.00 22.72 106 ARG D N 1
ATOM 661 C CA . ARG A 1 123 ? 14.338 -1.442 -22.356 1.00 22.71 106 ARG D CA 1
ATOM 662 C C . ARG A 1 123 ? 13.367 -0.328 -21.931 1.00 22.33 106 ARG D C 1
ATOM 663 O O . ARG A 1 123 ? 12.647 -0.489 -20.962 1.00 22.39 106 ARG D O 1
ATOM 671 N N . GLU A 1 124 ? 13.364 0.781 -22.658 1.00 21.19 107 GLU D N 1
ATOM 672 C CA . GLU A 1 124 ? 12.442 1.872 -22.411 1.00 21.83 107 GLU D CA 1
ATOM 673 C C . GLU A 1 124 ? 10.981 1.429 -22.602 1.00 20.39 107 GLU D C 1
ATOM 674 O O . GLU A 1 124 ? 10.122 1.712 -21.770 1.00 18.04 107 GLU D O 1
ATOM 680 N N . ALA A 1 125 ? 10.711 0.683 -23.672 1.00 19.89 108 ALA D N 1
ATOM 681 C CA . ALA A 1 125 ? 9.361 0.168 -23.926 1.00 20.24 108 ALA D CA 1
ATOM 682 C C . ALA A 1 125 ? 8.894 -0.751 -22.811 1.00 20.33 108 ALA D C 1
ATOM 683 O O . ALA A 1 125 ? 7.752 -0.629 -22.351 1.00 19.46 108 ALA D O 1
ATOM 685 N N . LEU A 1 126 ? 9.772 -1.660 -22.379 1.00 19.99 109 LEU D N 1
ATOM 686 C CA . LEU A 1 126 ? 9.435 -2.618 -21.320 1.00 20.75 109 LEU D CA 1
ATOM 687 C C . LEU A 1 126 ? 9.206 -1.930 -19.979 1.00 19.79 109 LEU D C 1
ATOM 688 O O . LEU A 1 126 ? 8.245 -2.244 -19.285 1.00 19.58 109 LEU D O 1
ATOM 693 N N . HIS A 1 127 ? 10.075 -0.983 -19.641 1.00 19.45 110 HIS D N 1
ATOM 694 C CA . HIS A 1 127 ? 9.935 -0.196 -18.409 1.00 19.52 110 HIS D CA 1
ATOM 695 C C . HIS A 1 127 ? 8.591 0.561 -18.377 1.00 19.03 110 HIS D C 1
ATOM 696 O O . HIS A 1 127 ? 7.843 0.452 -17.408 1.00 18.36 110 HIS D O 1
ATOM 703 N N . ALA A 1 128 ? 8.295 1.302 -19.446 1.00 17.29 111 ALA D N 1
ATOM 704 C CA . ALA A 1 128 ? 7.079 2.103 -19.520 1.00 18.28 111 ALA D CA 1
ATOM 705 C C . ALA A 1 128 ? 5.811 1.254 -19.587 1.00 18.32 111 ALA D C 1
ATOM 706 O O . ALA A 1 128 ? 4.792 1.610 -18.992 1.00 18.08 111 ALA D O 1
ATOM 708 N N . THR A 1 129 ? 5.871 0.164 -20.344 1.00 18.13 112 THR D N 1
ATOM 709 C CA . THR A 1 129 ? 4.724 -0.701 -20.550 1.00 18.26 112 THR D CA 1
ATOM 710 C C . THR A 1 129 ? 4.366 -1.413 -19.237 1.00 18.86 112 THR D C 1
ATOM 711 O O . THR A 1 129 ? 3.194 -1.502 -18.875 1.00 17.74 112 THR D O 1
ATOM 715 N N . GLU A 1 130 ? 5.383 -1.897 -18.527 1.00 19.81 113 GLU D N 1
ATOM 716 C CA . GLU A 1 130 ? 5.170 -2.559 -17.239 1.00 21.60 113 GLU D CA 1
ATOM 717 C C . GLU A 1 130 ? 4.552 -1.614 -16.205 1.00 20.73 113 GLU D C 1
ATOM 718 O O . GLU A 1 130 ? 3.615 -1.984 -15.512 1.00 19.69 113 GLU D O 1
ATOM 724 N N . GLN A 1 131 ? 5.090 -0.405 -16.104 1.00 18.41 114 GLN D N 1
ATOM 725 C CA . GLN A 1 131 ? 4.566 0.584 -15.173 1.00 18.64 114 GLN D CA 1
ATOM 726 C C . GLN A 1 131 ? 3.157 1.031 -15.569 1.00 17.87 114 GLN D C 1
ATOM 727 O O . GLN A 1 131 ? 2.319 1.265 -14.694 1.00 18.02 114 GLN D O 1
ATOM 733 N N . GLY A 1 132 ? 2.899 1.130 -16.869 1.00 16.89 115 GLY D N 1
ATOM 734 C CA . GLY A 1 132 ? 1.567 1.445 -17.365 1.00 16.85 115 GLY D CA 1
ATOM 735 C C . GLY A 1 132 ? 0.510 0.441 -16.946 1.00 15.55 115 GLY D C 1
ATOM 736 O O . GLY A 1 132 ? -0.576 0.826 -16.496 1.00 15.59 115 GLY D O 1
ATOM 737 N N . PHE A 1 133 ? 0.823 -0.849 -17.096 1.00 16.74 116 PHE D N 1
ATOM 738 C CA . PHE A 1 133 ? -0.072 -1.930 -16.639 1.00 17.11 116 PHE D CA 1
ATOM 739 C C . PHE A 1 133 ? -0.201 -1.936 -15.103 1.00 18.40 116 PHE D C 1
ATOM 740 O O . PHE A 1 133 ? -1.275 -2.169 -14.582 1.00 18.93 116 PHE D O 1
ATOM 748 N N . ALA A 1 134 ? 0.882 -1.626 -14.394 1.00 19.91 117 ALA D N 1
ATOM 749 C CA . ALA A 1 134 ? 0.870 -1.556 -12.931 1.00 20.21 117 ALA D CA 1
ATOM 750 C C . ALA A 1 134 ? -0.068 -0.481 -12.385 1.00 21.03 117 ALA D C 1
ATOM 751 O O . ALA A 1 134 ? -0.620 -0.651 -11.297 1.00 21.19 117 ALA D O 1
ATOM 753 N N . VAL A 1 135 ? -0.260 0.613 -13.126 1.00 21.02 118 VAL D N 1
ATOM 754 C CA . VAL A 1 135 ? -1.269 1.641 -12.756 1.00 21.18 118 VAL D CA 1
ATOM 755 C C . VAL A 1 135 ? -2.684 1.373 -13.277 1.00 21.02 118 VAL D C 1
ATOM 756 O O . VAL A 1 135 ? -3.571 2.195 -13.087 1.00 20.91 118 VAL D O 1
ATOM 760 N N . GLY A 1 136 ? -2.889 0.220 -13.914 1.00 20.14 119 GLY D N 1
ATOM 761 C CA . GLY A 1 136 ? -4.207 -0.255 -14.322 1.00 20.40 119 GLY D CA 1
ATOM 762 C C . GLY A 1 136 ? -4.661 0.037 -15.743 1.00 20.11 119 GLY D C 1
ATOM 763 O O . GLY A 1 136 ? -5.863 -0.097 -16.033 1.00 20.73 119 GLY D O 1
ATOM 764 N N . MET A 1 137 ? -3.766 0.437 -16.647 1.00 19.47 120 MET D N 1
ATOM 765 C CA . MET A 1 137 ? -4.180 0.606 -18.055 1.00 19.76 120 MET D CA 1
ATOM 766 C C . MET A 1 137 ? -4.606 -0.750 -18.626 1.00 19.71 120 MET D C 1
ATOM 767 O O . MET A 1 137 ? -4.107 -1.794 -18.201 1.00 21.67 120 MET D O 1
ATOM 772 N N . HIS A 1 138 ? -5.530 -0.729 -19.567 1.00 20.65 121 HIS D N 1
ATOM 773 C CA . HIS A 1 138 ? -6.102 -1.997 -20.106 1.00 22.02 121 HIS D CA 1
ATOM 774 C C . HIS A 1 138 ? -5.245 -2.637 -21.189 1.00 20.11 121 HIS D C 1
ATOM 775 O O . HIS A 1 138 ? -5.264 -3.843 -21.351 1.00 20.51 121 HIS D O 1
ATOM 782 N N . ALA A 1 139 ? -4.506 -1.809 -21.924 1.00 18.65 122 ALA D N 1
ATOM 783 C CA . ALA A 1 139 ? -3.668 -2.265 -23.014 1.00 17.26 122 ALA D CA 1
ATOM 784 C C . ALA A 1 139 ? -2.572 -1.253 -23.332 1.00 17.24 122 ALA D C 1
ATOM 785 O O . ALA A 1 139 ? -2.591 -0.119 -22.833 1.00 17.45 122 ALA D O 1
ATOM 787 N N . SER A 1 140 ? -1.622 -1.669 -24.158 1.00 17.46 123 SER D N 1
ATOM 788 C CA . SER A 1 140 ? -0.599 -0.754 -24.700 1.00 16.85 123 SER D CA 1
ATOM 789 C C . SER A 1 140 ? -0.759 -0.572 -26.202 1.00 16.09 123 SER D C 1
ATOM 790 O O . SER A 1 140 ? -1.383 -1.404 -26.884 1.00 15.63 123 SER D O 1
ATOM 793 N N . LEU A 1 141 ? -0.211 0.531 -26.702 1.00 15.98 124 LEU D N 1
ATOM 794 C CA . LEU A 1 141 ? 0.033 0.736 -28.127 1.00 17.07 124 LEU D CA 1
ATOM 795 C C . LEU A 1 141 ? 1.546 0.613 -28.346 1.00 17.50 124 LEU D C 1
ATOM 796 O O . LEU A 1 141 ? 2.329 1.249 -27.630 1.00 18.26 124 LEU D O 1
ATOM 801 N N . GLN A 1 142 ? 1.947 -0.200 -29.330 1.00 17.24 125 GLN D N 1
ATOM 802 C CA . GLN A 1 142 ? 3.351 -0.579 -29.521 1.00 16.27 125 GLN D CA 1
ATOM 803 C C . GLN A 1 142 ? 3.778 -0.351 -30.966 1.00 16.71 125 GLN D C 1
ATOM 804 O O . GLN A 1 142 ? 3.490 -1.164 -31.856 1.00 14.17 125 GLN D O 1
ATOM 810 N N . ILE A 1 143 ? 4.458 0.777 -31.186 1.00 16.14 126 ILE D N 1
ATOM 811 C CA . ILE A 1 143 ? 5.065 1.082 -32.473 1.00 16.26 126 ILE D CA 1
ATOM 812 C C . ILE A 1 143 ? 6.333 0.220 -32.678 1.00 16.27 126 ILE D C 1
ATOM 813 O O . ILE A 1 143 ? 6.954 -0.211 -31.701 1.00 16.14 126 ILE D O 1
ATOM 818 N N . ASN A 1 144 ? 6.699 -0.042 -33.935 1.00 16.41 127 ASN D N 1
ATOM 819 C CA . ASN A 1 144 ? 8.010 -0.608 -34.244 1.00 16.47 127 ASN D CA 1
ATOM 820 C C . ASN A 1 144 ? 9.102 0.459 -33.999 1.00 16.45 127 ASN D C 1
ATOM 821 O O . ASN A 1 144 ? 8.810 1.659 -34.040 1.00 15.65 127 ASN D O 1
ATOM 826 N N . PRO A 1 145 ? 10.350 0.023 -33.723 1.00 16.18 128 PRO D N 1
ATOM 827 C CA . PRO A 1 145 ? 11.394 1.010 -33.473 1.00 16.90 128 PRO D CA 1
ATOM 828 C C . PRO A 1 145 ? 11.638 1.980 -34.639 1.00 18.05 128 PRO D C 1
ATOM 829 O O . PRO A 1 145 ? 12.198 1.620 -35.669 1.00 21.06 128 PRO D O 1
ATOM 833 N N . TYR A 1 146 ? 11.185 3.203 -34.441 1.00 17.16 129 TYR D N 1
ATOM 834 C CA . TYR A 1 146 ? 11.365 4.316 -35.374 1.00 17.60 129 TYR D CA 1
ATOM 835 C C . TYR A 1 146 ? 12.783 4.855 -35.284 1.00 17.43 129 TYR D C 1
ATOM 836 O O . TYR A 1 146 ? 13.394 4.855 -34.224 1.00 17.09 129 TYR D O 1
ATOM 845 N N . TYR A 1 147 ? 13.266 5.365 -36.412 1.00 17.12 130 TYR D N 1
ATOM 846 C CA . TYR A 1 147 ? 14.573 6.011 -36.517 1.00 17.64 130 TYR D CA 1
ATOM 847 C C . TYR A 1 147 ? 15.723 5.000 -36.376 1.00 17.12 130 TYR D C 1
ATOM 848 O O . TYR A 1 147 ? 16.429 4.762 -37.347 1.00 16.56 130 TYR D O 1
ATOM 857 N N . GLY A 1 148 ? 15.878 4.406 -35.189 1.00 18.17 131 GLY D N 1
ATOM 858 C CA . GLY A 1 148 ? 16.803 3.292 -34.967 1.00 17.73 131 GLY D CA 1
ATOM 859 C C . GLY A 1 148 ? 16.221 1.974 -35.443 1.00 18.54 131 GLY D C 1
ATOM 860 O O . GLY A 1 148 ? 15.947 1.090 -34.656 1.00 16.66 131 GLY D O 1
ATOM 861 N N . LYS A 1 149 ? 16.092 1.858 -36.761 1.00 19.42 132 LYS D N 1
ATOM 862 C CA . LYS A 1 149 ? 15.426 0.727 -37.403 1.00 19.88 132 LYS D CA 1
ATOM 863 C C . LYS A 1 149 ? 16.180 -0.560 -37.148 1.00 18.92 132 LYS D C 1
ATOM 864 O O . LYS A 1 149 ? 17.416 -0.543 -37.178 1.00 20.46 132 LYS D O 1
ATOM 870 N N . THR A 1 150 ? 15.461 -1.660 -36.931 1.00 17.76 133 THR D N 1
ATOM 871 C CA . THR A 1 150 ? 16.082 -2.955 -36.714 1.00 18.03 133 THR D CA 1
ATOM 872 C C . THR A 1 150 ? 15.709 -3.989 -37.780 1.00 19.19 133 THR D C 1
ATOM 873 O O . THR A 1 150 ? 14.967 -3.708 -38.708 1.00 19.53 133 THR D O 1
ATOM 877 N N . SER A 1 151 ? 16.303 -5.173 -37.674 1.00 19.17 134 SER D N 1
ATOM 878 C CA . SER A 1 151 ? 16.050 -6.264 -38.598 1.00 18.37 134 SER D CA 1
ATOM 879 C C . SER A 1 151 ? 14.694 -6.919 -38.272 1.00 18.56 134 SER D C 1
ATOM 880 O O . SER A 1 151 ? 14.107 -6.643 -37.226 1.00 16.76 134 SER D O 1
ATOM 883 N N . LYS A 1 152 ? 14.255 -7.814 -39.148 1.00 19.90 135 LYS D N 1
ATOM 884 C CA . LYS A 1 152 ? 13.095 -8.674 -38.886 1.00 22.45 135 LYS D CA 1
ATOM 885 C C . LYS A 1 152 ? 13.222 -9.449 -37.579 1.00 20.48 135 LYS D C 1
ATOM 886 O O . LYS A 1 152 ? 12.275 -9.494 -36.788 1.00 20.00 135 LYS D O 1
ATOM 892 N N . ALA A 1 153 ? 14.381 -10.067 -37.358 1.00 18.87 136 ALA D N 1
ATOM 893 C CA . ALA A 1 153 ? 14.632 -10.785 -36.099 1.00 18.57 136 ALA D CA 1
ATOM 894 C C . ALA A 1 153 ? 14.519 -9.841 -34.886 1.00 17.91 136 ALA D C 1
ATOM 895 O O . ALA A 1 153 ? 13.961 -10.206 -33.853 1.00 18.12 136 ALA D O 1
ATOM 897 N N . GLY A 1 154 ? 15.034 -8.622 -35.024 1.00 18.31 137 GLY D N 1
ATOM 898 C CA . GLY A 1 154 ? 14.915 -7.608 -33.972 1.00 18.72 137 GLY D CA 1
ATOM 899 C C . GLY A 1 154 ? 13.477 -7.223 -33.660 1.00 18.99 137 GLY D C 1
ATOM 900 O O . GLY A 1 154 ? 13.116 -7.061 -32.487 1.00 19.97 137 GLY D O 1
ATOM 901 N N . LEU A 1 155 ? 12.662 -7.056 -34.696 1.00 18.45 138 LEU D N 1
ATOM 902 C CA . LEU A 1 155 ? 11.235 -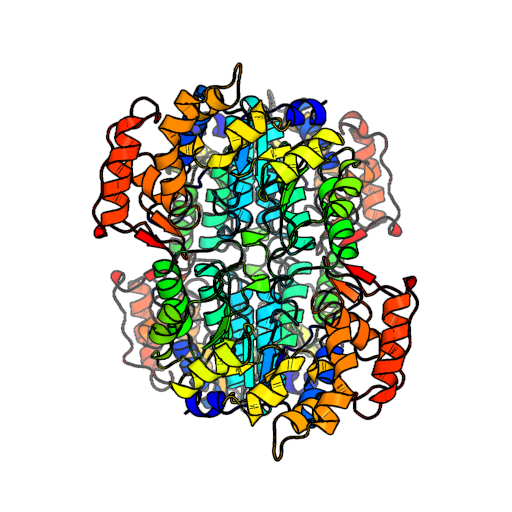6.717 -34.536 1.00 19.24 138 LEU D CA 1
ATOM 903 C C . LEU A 1 155 ? 10.486 -7.815 -33.800 1.00 19.36 138 LEU D C 1
ATOM 904 O O . LEU A 1 155 ? 9.686 -7.523 -32.931 1.00 18.33 138 LEU D O 1
ATOM 909 N N . LEU A 1 156 ? 10.742 -9.076 -34.151 1.00 19.49 139 LEU D N 1
ATOM 9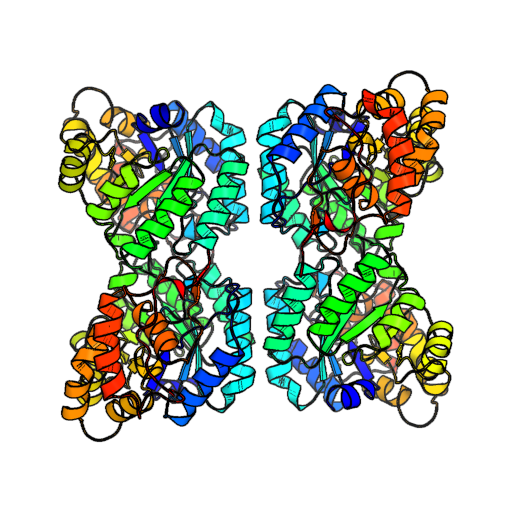10 C CA . LEU A 1 156 ? 10.098 -10.217 -33.488 1.00 19.01 139 LEU D CA 1
ATOM 911 C C . LEU A 1 156 ? 10.482 -10.293 -32.012 1.00 18.87 139 LEU D C 1
ATOM 912 O O . LEU A 1 156 ? 9.636 -10.561 -31.178 1.00 16.64 139 LEU D O 1
ATOM 917 N N . ASN A 1 157 ? 11.750 -10.025 -31.694 1.00 18.70 140 ASN D N 1
ATOM 918 C CA . ASN A 1 157 ? 12.199 -9.988 -30.313 1.00 18.00 140 ASN D CA 1
ATOM 919 C C . ASN A 1 157 ? 11.509 -8.849 -29.544 1.00 18.06 140 ASN D C 1
ATOM 920 O O . ASN A 1 157 ? 10.886 -9.092 -28.498 1.00 17.08 140 ASN D O 1
ATOM 925 N N . HIS A 1 158 ? 11.625 -7.625 -30.069 1.00 16.82 141 HIS D N 1
ATOM 926 C CA . HIS A 1 158 ? 10.987 -6.441 -29.492 1.00 16.42 141 HIS D CA 1
ATOM 927 C C . HIS A 1 158 ? 9.483 -6.638 -29.258 1.00 16.95 141 HIS D C 1
ATOM 928 O O . HIS A 1 158 ? 9.010 -6.474 -28.129 1.00 15.18 141 HIS D O 1
ATOM 935 N N . PHE A 1 159 ? 8.751 -7.006 -30.309 1.00 17.91 142 PHE D N 1
ATOM 936 C CA . PHE A 1 159 ? 7.292 -7.208 -30.205 1.00 17.82 142 PHE D CA 1
ATOM 937 C C . PHE A 1 159 ? 6.871 -8.359 -29.290 1.00 18.66 142 PHE D C 1
ATOM 938 O O . PHE A 1 159 ? 5.904 -8.213 -28.546 1.00 18.22 142 PHE D O 1
ATOM 946 N N . ASN A 1 160 ? 7.580 -9.481 -29.324 1.00 19.83 143 ASN D N 1
ATOM 947 C CA . ASN A 1 160 ? 7.291 -10.571 -28.376 1.00 20.77 143 ASN D CA 1
ATOM 948 C C . ASN A 1 160 ? 7.478 -10.126 -26.928 1.00 19.71 143 ASN D C 1
ATOM 949 O O . ASN A 1 160 ? 6.662 -10.438 -26.078 1.00 19.03 143 ASN D O 1
ATOM 954 N N . ALA A 1 161 ? 8.539 -9.365 -26.668 1.00 18.42 144 ALA D N 1
ATOM 955 C CA . ALA A 1 161 ? 8.815 -8.858 -25.319 1.00 18.04 144 ALA D CA 1
ATOM 956 C C . ALA A 1 161 ? 7.688 -7.934 -24.796 1.00 18.03 144 ALA D C 1
ATOM 957 O O . ALA A 1 161 ? 7.211 -8.117 -23.684 1.00 16.60 144 ALA D O 1
ATOM 959 N N . VAL A 1 162 ? 7.244 -6.967 -25.607 1.00 17.68 145 VAL D N 1
ATOM 960 C CA . VAL A 1 162 ? 6.182 -6.050 -25.154 1.00 18.93 145 VAL D CA 1
ATOM 961 C C . VAL A 1 162 ? 4.807 -6.734 -25.094 1.00 18.99 145 VAL D C 1
ATOM 962 O O . VAL A 1 162 ? 3.986 -6.405 -24.234 1.00 19.34 145 VAL D O 1
ATOM 966 N N . LEU A 1 163 ? 4.562 -7.678 -26.000 1.00 20.03 146 LEU D N 1
ATOM 967 C CA . LEU A 1 163 ? 3.319 -8.449 -25.987 1.00 19.89 146 LEU D CA 1
ATOM 968 C C . LEU A 1 163 ? 3.188 -9.317 -24.738 1.00 19.54 146 LEU D C 1
ATOM 969 O O . LEU A 1 163 ? 2.078 -9.504 -24.255 1.00 19.57 146 LEU D O 1
ATOM 974 N N . ASN A 1 164 ? 4.304 -9.825 -24.221 1.00 19.40 147 ASN D N 1
ATOM 975 C CA . ASN A 1 164 ? 4.307 -10.573 -22.951 1.00 20.88 147 ASN D CA 1
ATOM 976 C C . ASN A 1 164 ? 3.855 -9.754 -21.726 1.00 21.06 147 ASN D C 1
ATOM 977 O O . ASN A 1 164 ? 3.475 -10.339 -20.729 1.00 20.30 147 ASN D O 1
ATOM 982 N N . GLU A 1 165 ? 3.908 -8.418 -21.800 1.00 21.40 148 GLU D N 1
ATOM 983 C CA . GLU A 1 165 ? 3.505 -7.531 -20.694 1.00 22.07 148 GLU D CA 1
ATOM 984 C C . GLU A 1 165 ? 1.997 -7.383 -20.527 1.00 21.63 148 GLU D C 1
ATOM 985 O O . GLU A 1 165 ? 1.540 -7.064 -19.441 1.00 21.20 148 GLU D O 1
ATOM 991 N N . GLY A 1 166 ? 1.237 -7.579 -21.605 1.00 21.94 149 GLY D N 1
ATOM 992 C CA . GLY A 1 166 ? -0.209 -7.432 -21.573 1.00 20.06 149 GLY D CA 1
ATOM 993 C C . GLY A 1 166 ? -0.766 -7.093 -22.942 1.00 19.89 149 GLY D C 1
ATOM 994 O O . GLY A 1 166 ? -0.013 -6.946 -23.910 1.00 19.66 149 GLY D O 1
ATOM 995 N N . PRO A 1 167 ? -2.089 -6.952 -23.043 1.00 18.48 150 PRO D N 1
ATOM 996 C CA . PRO A 1 167 ? -2.716 -6.685 -24.336 1.00 17.94 150 PRO D CA 1
ATOM 997 C C . PRO A 1 167 ? -2.081 -5.513 -25.089 1.00 17.73 150 PRO D C 1
ATOM 998 O O . PRO A 1 167 ? -1.795 -4.473 -24.483 1.00 17.27 150 PRO D O 1
ATOM 1002 N N . ALA A 1 168 ? -1.860 -5.685 -26.396 1.00 17.75 151 ALA D N 1
ATOM 1003 C CA . ALA A 1 168 ? -1.189 -4.675 -27.199 1.00 17.64 151 ALA D CA 1
ATOM 1004 C C . ALA A 1 168 ? -1.789 -4.526 -28.589 1.00 17.55 151 ALA D C 1
ATOM 1005 O O . ALA A 1 168 ? -2.105 -5.528 -29.253 1.00 16.54 151 ALA D O 1
ATOM 1007 N N . VAL A 1 169 ? -1.948 -3.269 -29.006 1.00 16.40 152 VAL D N 1
ATOM 1008 C CA . VAL A 1 169 ? -2.190 -2.899 -30.386 1.00 16.41 152 VAL D CA 1
ATOM 1009 C C . VAL A 1 169 ? -0.819 -2.612 -31.003 1.00 15.87 152 VAL D C 1
ATOM 1010 O O . VAL A 1 169 ? -0.010 -1.923 -30.393 1.00 16.11 152 VAL D O 1
ATOM 1014 N N . VAL A 1 170 ? -0.558 -3.160 -32.195 1.00 15.78 153 VAL D N 1
ATOM 1015 C CA . VAL A 1 170 ? 0.712 -2.990 -32.890 1.00 15.88 153 VAL D CA 1
ATOM 1016 C C . VAL A 1 170 ? 0.550 -1.912 -33.956 1.00 15.74 153 VAL D C 1
ATOM 1017 O O . VAL A 1 170 ? -0.342 -1.988 -34.795 1.00 16.07 153 VAL D O 1
ATOM 1021 N N . TYR A 1 171 ? 1.445 -0.931 -33.939 1.00 16.22 154 TYR D N 1
ATOM 1022 C CA . TYR A 1 171 ? 1.252 0.334 -34.671 1.00 16.59 154 TYR D CA 1
ATOM 1023 C C . TYR A 1 171 ? 2.240 0.451 -35.831 1.00 16.94 154 TYR D C 1
ATOM 1024 O O . TYR A 1 171 ? 3.457 0.522 -35.627 1.00 19.64 154 TYR D O 1
ATOM 1033 N N . ASN A 1 172 ? 1.713 0.418 -37.047 1.00 17.24 155 ASN D N 1
ATOM 1034 C CA . ASN A 1 172 ? 2.510 0.513 -38.272 1.00 18.07 155 ASN D CA 1
ATOM 1035 C C . ASN A 1 172 ? 2.245 1.835 -38.971 1.00 18.04 155 ASN D C 1
ATOM 1036 O O . ASN A 1 172 ? 1.123 2.084 -39.423 1.00 16.61 155 ASN D O 1
ATOM 1041 N N . VAL A 1 173 ? 3.288 2.662 -39.040 1.00 17.02 156 VAL D N 1
ATOM 1042 C CA . VAL A 1 173 ? 3.200 3.983 -39.652 1.00 17.39 156 VAL D CA 1
ATOM 1043 C C . VAL A 1 173 ? 4.541 4.357 -40.266 1.00 18.33 156 VAL D C 1
ATOM 1044 O O . VAL A 1 173 ? 5.262 5.213 -39.745 1.00 19.18 156 VAL D O 1
ATOM 1048 N N . PRO A 1 174 ? 4.885 3.720 -41.401 1.00 19.38 157 PRO D N 1
ATOM 1049 C CA . PRO A 1 174 ? 6.216 3.923 -41.993 1.00 18.93 157 PRO D CA 1
ATOM 1050 C C . PRO A 1 174 ? 6.514 5.348 -42.432 1.00 18.89 157 PRO D C 1
ATOM 1051 O O . PRO A 1 174 ? 7.673 5.730 -42.428 1.00 18.48 157 PRO D O 1
ATOM 1055 N N . GLY A 1 175 ? 5.487 6.129 -42.767 1.00 18.12 158 GLY D N 1
ATOM 1056 C CA . GLY A 1 175 ? 5.686 7.551 -43.087 1.00 17.98 158 GLY D CA 1
ATOM 1057 C C . GLY A 1 175 ? 6.328 8.333 -41.942 1.00 17.34 158 GLY D C 1
ATOM 1058 O O . GLY A 1 175 ? 6.959 9.364 -42.178 1.00 16.69 158 GLY D O 1
ATOM 1059 N N . ARG A 1 176 ? 6.143 7.851 -40.703 1.00 17.14 159 ARG D N 1
ATOM 1060 C CA . ARG A 1 176 ? 6.808 8.409 -39.529 1.00 16.53 159 ARG D CA 1
ATOM 1061 C C . ARG A 1 176 ? 8.049 7.651 -39.050 1.00 17.19 159 ARG D C 1
ATOM 1062 O O . ARG A 1 176 ? 8.983 8.277 -38.590 1.00 16.87 159 ARG D O 1
ATOM 1070 N N . THR A 1 177 ? 8.035 6.321 -39.126 1.00 16.31 160 THR D N 1
ATOM 1071 C CA . THR A 1 177 ? 9.059 5.514 -38.488 1.00 16.58 160 THR D CA 1
ATOM 1072 C C . THR A 1 177 ? 10.262 5.246 -39.380 1.00 16.58 160 THR D C 1
ATOM 1073 O O . THR A 1 177 ? 11.329 4.915 -38.877 1.00 17.49 160 THR D O 1
ATOM 1077 N N . GLY A 1 178 ? 10.056 5.360 -40.693 1.00 16.60 161 GLY D N 1
ATOM 1078 C CA . GLY A 1 178 ? 11.016 4.978 -41.702 1.00 17.08 161 GLY D CA 1
ATOM 1079 C C . GLY A 1 178 ? 11.008 3.494 -42.012 1.00 17.53 161 GLY D C 1
ATOM 1080 O O . GLY A 1 178 ? 11.820 3.048 -42.805 1.00 16.56 161 GLY D O 1
ATOM 1081 N N . GLN A 1 179 ? 10.100 2.715 -41.408 1.00 18.72 162 GLN D N 1
ATOM 1082 C CA . GLN A 1 179 ? 10.093 1.281 -41.596 1.00 17.76 162 GLN D CA 1
ATOM 1083 C C . GLN A 1 179 ? 8.694 0.684 -41.514 1.00 18.34 162 GLN D C 1
ATOM 1084 O O . GLN A 1 179 ? 8.013 0.784 -40.492 1.00 16.63 162 GLN D O 1
ATOM 1090 N N . ASP A 1 180 ? 8.313 0.033 -42.611 1.00 19.74 163 ASP D N 1
ATOM 1091 C CA . ASP A 1 180 ? 7.081 -0.718 -42.682 1.00 19.72 163 ASP D CA 1
ATOM 1092 C C . ASP A 1 180 ? 7.239 -2.042 -41.934 1.00 19.29 163 ASP D C 1
ATOM 1093 O O . ASP A 1 180 ? 8.219 -2.752 -42.123 1.00 19.12 163 ASP D O 1
ATOM 1098 N N . ILE A 1 181 ? 6.283 -2.358 -41.076 1.00 19.64 164 ILE D N 1
ATOM 1099 C CA . ILE A 1 181 ? 6.250 -3.671 -40.425 1.00 19.30 164 ILE D CA 1
ATOM 1100 C C . ILE A 1 181 ? 5.736 -4.658 -41.492 1.00 19.25 164 ILE D C 1
ATOM 1101 O O . ILE A 1 181 ? 4.596 -4.544 -41.936 1.00 18.62 164 ILE D O 1
ATOM 1106 N N . PRO A 1 182 ? 6.580 -5.614 -41.908 1.00 20.29 165 PRO D N 1
ATOM 1107 C CA . PRO A 1 182 ? 6.178 -6.497 -42.994 1.00 20.74 165 PRO D CA 1
ATOM 1108 C C . PRO A 1 182 ? 5.119 -7.526 -42.590 1.00 20.76 165 PRO D C 1
ATOM 1109 O O . PRO A 1 182 ? 4.988 -7.858 -41.404 1.00 17.80 165 PRO D O 1
ATOM 1113 N N . ASP A 1 183 ? 4.364 -8.003 -43.580 1.00 21.49 166 ASP D N 1
ATOM 1114 C CA . ASP A 1 183 ? 3.305 -9.008 -43.371 1.00 23.57 166 ASP D CA 1
ATOM 1115 C C . ASP A 1 183 ? 3.783 -10.212 -42.578 1.00 24.55 166 ASP D C 1
ATOM 1116 O O . ASP A 1 183 ? 3.083 -10.655 -41.678 1.00 25.80 166 ASP D O 1
ATOM 1121 N N . ASP A 1 184 ? 4.973 -10.742 -42.905 1.00 25.17 167 ASP D N 1
ATOM 1122 C CA . ASP A 1 184 ? 5.532 -11.906 -42.204 1.00 27.32 167 ASP D CA 1
ATOM 1123 C C . ASP A 1 184 ? 5.648 -11.754 -40.720 1.00 26.43 167 ASP D C 1
ATOM 1124 O O . ASP A 1 184 ? 5.401 -12.688 -39.976 1.00 25.78 167 ASP D O 1
ATOM 1129 N N . VAL A 1 185 ? 6.046 -10.553 -40.300 1.00 23.81 168 VAL D N 1
ATOM 1130 C CA . VAL A 1 185 ? 6.124 -10.212 -38.877 1.00 23.04 168 VAL D CA 1
ATOM 1131 C C . VAL A 1 185 ? 4.728 -10.196 -38.253 1.00 21.34 168 VAL D C 1
ATOM 1132 O O . VAL A 1 185 ? 4.514 -10.839 -37.226 1.00 21.83 168 VAL D O 1
ATOM 1136 N N . VAL A 1 186 ? 3.797 -9.486 -38.886 1.00 21.24 169 VAL D N 1
ATOM 1137 C CA . VAL A 1 186 ? 2.414 -9.395 -38.386 1.00 20.90 169 VAL D CA 1
ATOM 1138 C C . VAL A 1 186 ? 1.773 -10.794 -38.303 1.00 21.06 169 VAL D C 1
ATOM 1139 O O . VAL A 1 186 ? 1.215 -11.142 -37.264 1.00 21.14 169 VAL D O 1
ATOM 1143 N N . MET A 1 187 ? 1.916 -11.609 -39.352 1.00 21.55 170 MET D N 1
ATOM 1144 C CA . MET A 1 187 ? 1.320 -12.967 -39.336 1.00 23.60 170 MET D CA 1
ATOM 1145 C C . MET A 1 187 ? 1.905 -13.888 -38.262 1.00 23.06 170 MET D C 1
ATOM 1146 O O . MET A 1 187 ? 1.255 -14.846 -37.848 1.00 22.31 170 MET D O 1
ATOM 1151 N N . GLU A 1 188 ? 3.127 -13.611 -37.811 1.00 24.34 171 GLU D N 1
ATOM 1152 C CA . GLU A 1 188 ? 3.693 -14.334 -36.678 1.00 23.99 171 GLU D CA 1
ATOM 1153 C C . GLU A 1 188 ? 3.192 -13.804 -35.334 1.00 23.71 171 GLU D C 1
ATOM 1154 O O . GLU A 1 188 ? 2.679 -14.584 -34.512 1.00 23.68 171 GLU D O 1
ATOM 1160 N N . ILE A 1 189 ? 3.303 -12.491 -35.098 1.00 23.09 172 ILE D N 1
ATOM 1161 C CA . ILE A 1 189 ? 2.939 -11.939 -33.787 1.00 23.78 172 ILE D CA 1
ATOM 1162 C C . ILE A 1 189 ? 1.426 -11.887 -33.544 1.00 23.29 172 ILE D C 1
ATOM 1163 O O . ILE A 1 189 ? 1.019 -11.808 -32.380 1.00 24.17 172 ILE D O 1
ATOM 1168 N N . CYS A 1 190 ? 0.611 -11.973 -34.601 1.00 21.17 173 CYS D N 1
ATOM 1169 C CA . CYS A 1 190 ? -0.834 -12.006 -34.449 1.00 22.03 173 CYS D CA 1
ATOM 1170 C C . CYS A 1 190 ? -1.359 -13.232 -33.690 1.00 22.36 173 CYS D C 1
ATOM 1171 O O . CYS A 1 190 ? -2.483 -13.216 -33.218 1.00 22.26 173 CYS D O 1
ATOM 1174 N N . GLN A 1 191 ? -0.535 -14.265 -33.580 1.00 23.32 174 GLN D N 1
ATOM 1175 C CA . GLN A 1 191 ? -0.865 -15.496 -32.841 1.00 24.43 174 GLN D CA 1
ATOM 1176 C C . GLN A 1 191 ? -0.618 -15.382 -31.339 1.00 23.35 174 GLN D C 1
ATOM 1177 O O . GLN A 1 191 ? -1.036 -16.263 -30.574 1.00 23.52 174 GLN D O 1
ATOM 1183 N N . HIS A 1 192 ? 0.057 -14.323 -30.895 1.00 21.67 175 HIS D N 1
ATOM 1184 C CA . HIS A 1 192 ? 0.241 -14.079 -29.459 1.00 21.31 175 HIS D CA 1
ATOM 1185 C C . HIS A 1 192 ? -1.118 -13.844 -28.806 1.00 21.85 175 HIS D C 1
ATOM 1186 O O . HIS A 1 192 ? -1.954 -13.108 -29.341 1.00 22.52 175 HIS D O 1
ATOM 1193 N N . SER A 1 193 ? -1.328 -14.425 -27.627 1.00 22.76 176 SER D N 1
ATOM 1194 C CA . SER A 1 193 ? -2.610 -14.287 -26.942 1.00 22.75 176 SER D CA 1
ATOM 1195 C C . SER A 1 193 ? -2.946 -12.836 -26.508 1.00 21.85 176 SER D C 1
ATOM 1196 O O . SER A 1 193 ? -4.116 -12.518 -26.310 1.00 20.97 176 SER D O 1
ATOM 1199 N N . ASN A 1 194 ? -1.934 -11.968 -26.375 1.00 19.69 177 ASN D N 1
ATOM 1200 C CA . ASN A 1 194 ? -2.156 -10.539 -26.076 1.00 18.81 177 ASN D CA 1
ATOM 1201 C C . ASN A 1 194 ? -2.243 -9.638 -27.304 1.00 18.87 177 ASN D C 1
ATOM 1202 O O . ASN A 1 194 ? -2.373 -8.419 -27.155 1.00 18.14 177 ASN D O 1
ATOM 1207 N N . PHE A 1 195 ? -2.176 -10.206 -28.512 1.00 18.49 178 PHE D N 1
ATOM 1208 C CA . PHE A 1 195 ? -2.292 -9.404 -29.722 1.00 18.65 178 PHE D CA 1
ATOM 1209 C C . PHE A 1 195 ? -3.730 -8.946 -29.926 1.00 20.42 178 PHE D C 1
ATOM 1210 O O . PHE A 1 195 ? -4.631 -9.765 -30.090 1.00 19.08 178 PHE D O 1
ATOM 1218 N N . LEU A 1 196 ? -3.944 -7.630 -29.899 1.00 19.88 179 LEU D N 1
ATOM 1219 C CA . LEU A 1 196 ? -5.278 -7.064 -30.119 1.00 20.34 179 LEU D CA 1
ATOM 1220 C C . LEU A 1 196 ? -5.581 -6.797 -31.594 1.00 20.17 179 LEU D C 1
ATOM 1221 O O . LEU A 1 196 ? -6.742 -6.858 -32.025 1.00 20.22 179 LEU D O 1
ATOM 1226 N N . GLY A 1 197 ? -4.542 -6.478 -32.359 1.00 17.62 180 GLY D N 1
ATOM 1227 C CA . GLY A 1 197 ? -4.685 -6.057 -33.755 1.00 17.91 180 GLY D CA 1
ATOM 1228 C C . GLY A 1 197 ? -3.659 -5.009 -34.147 1.00 17.66 180 GLY D C 1
ATOM 1229 O O . GLY A 1 197 ? -2.854 -4.575 -33.308 1.00 17.43 180 GLY D O 1
ATOM 1230 N N . MET A 1 198 ? -3.728 -4.595 -35.413 1.00 17.92 181 MET D N 1
ATOM 1231 C CA . MET A 1 198 ? -2.926 -3.518 -35.959 1.00 18.32 181 MET D CA 1
ATOM 1232 C C . MET A 1 198 ? -3.611 -2.167 -35.896 1.00 18.54 181 MET D C 1
ATOM 1233 O O . MET A 1 198 ? -4.806 -2.071 -36.146 1.00 20.06 181 MET D O 1
ATOM 1238 N N . LYS A 1 199 ? -2.853 -1.125 -35.578 1.00 18.77 182 LYS D N 1
ATOM 1239 C CA . LYS A 1 199 ? -3.221 0.238 -35.951 1.00 18.41 182 LYS D CA 1
ATOM 1240 C C . LYS A 1 199 ? -2.438 0.426 -37.239 1.00 18.49 182 LYS D C 1
ATOM 1241 O O . LYS A 1 199 ? -1.225 0.699 -37.219 1.00 17.19 182 LYS D O 1
ATOM 1247 N N . GLU A 1 200 ? -3.124 0.245 -38.360 1.00 17.90 183 GLU D N 1
ATOM 1248 C CA . GLU A 1 200 ? -2.478 0.213 -39.669 1.00 18.33 183 GLU D CA 1
ATOM 1249 C C . GLU A 1 200 ? -2.679 1.541 -40.373 1.00 19.45 183 GLU D C 1
ATOM 1250 O O . GLU A 1 200 ? -3.814 2.011 -40.503 1.00 19.07 183 GLU D O 1
ATOM 1256 N N . CYS A 1 201 ? -1.572 2.138 -40.829 1.00 19.48 184 CYS D N 1
ATOM 1257 C CA . CYS A 1 201 ? -1.608 3.429 -41.535 1.00 19.50 184 CYS D CA 1
ATOM 1258 C C . CYS A 1 201 ? -1.235 3.368 -43.020 1.00 19.11 184 CYS D C 1
ATOM 1259 O O . CYS A 1 201 ? -1.260 4.410 -43.685 1.00 19.89 184 CYS D O 1
ATOM 1262 N N . THR A 1 202 ? -0.907 2.180 -43.556 1.00 18.86 185 THR D N 1
ATOM 1263 C CA . THR A 1 202 ? -0.490 2.062 -44.969 1.00 18.73 185 THR D CA 1
ATOM 1264 C C . THR A 1 202 ? -1.640 1.866 -45.974 1.00 20.71 185 THR D C 1
ATOM 1265 O O . THR A 1 202 ? -1.398 1.667 -47.176 1.00 24.28 185 THR D O 1
ATOM 1269 N N . GLY A 1 203 ? -2.878 1.876 -45.500 1.00 21.10 186 GLY D N 1
ATOM 1270 C CA . GLY A 1 203 ? -4.038 1.954 -46.377 1.00 19.90 186 GLY D CA 1
ATOM 1271 C C . GLY A 1 203 ? -4.991 0.779 -46.349 1.00 19.94 186 GLY D C 1
ATOM 1272 O O . GLY A 1 203 ? -4.736 -0.267 -45.746 1.00 18.75 186 GLY D O 1
ATOM 1273 N N . ASN A 1 204 ? -6.102 0.977 -47.044 1.00 20.36 187 ASN D N 1
ATOM 1274 C CA . ASN A 1 204 ? -7.218 0.028 -46.989 1.00 20.46 187 ASN D CA 1
ATOM 1275 C C . ASN A 1 204 ? -6.942 -1.297 -47.665 1.00 20.93 187 ASN D C 1
ATOM 1276 O O . ASN A 1 204 ? -7.500 -2.296 -47.249 1.00 20.45 187 ASN D O 1
ATOM 1281 N N . SER A 1 205 ? -6.063 -1.312 -48.679 1.00 22.94 188 SER D N 1
ATOM 1282 C CA . SER A 1 205 ? -5.599 -2.573 -49.309 1.00 22.89 188 SER D CA 1
ATOM 1283 C C . SER A 1 205 ? -4.799 -3.433 -48.337 1.00 20.92 188 SER D C 1
ATOM 1284 O O . SER A 1 205 ? -4.970 -4.651 -48.306 1.00 19.63 188 SER D O 1
ATOM 1287 N N . ARG A 1 206 ? -3.919 -2.801 -47.574 1.00 20.11 189 ARG D N 1
ATOM 1288 C CA . ARG A 1 206 ? -3.187 -3.481 -46.505 1.00 19.65 189 ARG D CA 1
ATOM 1289 C C . ARG A 1 206 ? -4.146 -4.080 -45.475 1.00 18.73 189 ARG D C 1
ATOM 1290 O O . ARG A 1 206 ? -4.028 -5.257 -45.097 1.00 19.65 189 ARG D O 1
ATOM 1298 N N . ILE A 1 207 ? -5.097 -3.258 -45.048 1.00 17.60 190 ILE D N 1
ATOM 1299 C CA . ILE A 1 207 ? -6.115 -3.684 -44.085 1.00 18.12 190 ILE D CA 1
ATOM 1300 C C . ILE A 1 207 ? -6.939 -4.855 -44.616 1.00 19.17 190 ILE D C 1
ATOM 1301 O O . ILE A 1 207 ? -7.162 -5.828 -43.882 1.00 18.20 190 ILE D O 1
ATOM 1306 N N . LYS A 1 208 ? -7.388 -4.758 -45.874 1.00 19.82 191 LYS D N 1
ATOM 1307 C CA . LYS A 1 208 ? -8.200 -5.822 -46.468 1.00 21.75 191 LYS D CA 1
ATOM 1308 C C . LYS A 1 208 ? -7.452 -7.148 -46.493 1.00 20.59 191 LYS D C 1
ATOM 1309 O O . LYS A 1 208 ? -8.009 -8.168 -46.153 1.00 18.34 191 LYS D O 1
ATOM 1315 N N . ASN A 1 209 ? -6.184 -7.115 -46.882 1.00 21.01 192 ASN D N 1
ATOM 1316 C CA . ASN A 1 209 ? -5.359 -8.335 -46.885 1.00 20.95 192 ASN D CA 1
ATOM 1317 C C . ASN A 1 209 ? -5.245 -8.916 -45.459 1.00 20.73 192 ASN D C 1
ATOM 1318 O O . ASN A 1 209 ? -5.404 -10.127 -45.263 1.00 20.95 192 ASN D O 1
ATOM 1323 N N . TYR A 1 210 ? -4.982 -8.063 -44.471 1.00 19.38 193 TYR D N 1
ATOM 1324 C CA . TYR A 1 210 ? -4.874 -8.533 -43.078 1.00 19.48 193 TYR D CA 1
ATOM 1325 C C . TYR A 1 210 ? -6.194 -9.101 -42.556 1.00 19.35 193 TYR D C 1
ATOM 1326 O O . TYR A 1 210 ? -6.231 -10.224 -42.035 1.00 18.37 193 TYR D O 1
ATOM 1335 N N . THR A 1 211 ? -7.281 -8.353 -42.732 1.00 18.86 194 THR D N 1
ATOM 1336 C CA . THR A 1 211 ? -8.580 -8.791 -42.196 1.00 20.60 194 THR D CA 1
ATOM 1337 C C . THR A 1 211 ? -9.091 -10.068 -42.887 1.00 21.39 194 THR D C 1
ATOM 1338 O O . THR A 1 211 ? -9.670 -10.928 -42.229 1.00 18.40 194 THR D O 1
ATOM 1342 N N . SER A 1 212 ? -8.820 -10.220 -44.186 1.00 22.65 195 SER D N 1
ATOM 1343 C CA . SER A 1 212 ? -9.173 -11.450 -44.908 1.00 24.23 195 SER D CA 1
ATOM 1344 C C . SER A 1 212 ? -8.440 -12.683 -44.357 1.00 27.02 195 SER D C 1
ATOM 1345 O O . SER A 1 212 ? -8.914 -13.811 -44.528 1.00 25.09 195 SER D O 1
ATOM 1348 N N . LYS A 1 213 ? -7.297 -12.470 -43.692 1.00 26.89 196 LYS D N 1
ATOM 1349 C CA . LYS A 1 213 ? -6.560 -13.559 -43.032 1.00 28.42 196 LYS D CA 1
ATOM 1350 C C . LYS A 1 213 ? -6.762 -13.629 -41.509 1.00 26.82 196 LYS D C 1
ATOM 1351 O O . LYS A 1 213 ? -6.006 -14.303 -40.815 1.00 26.45 196 LYS D O 1
ATOM 1357 N N . GLY A 1 214 ? -7.797 -12.971 -40.998 1.00 24.84 197 GLY D N 1
ATOM 1358 C CA . GLY A 1 214 ? -8.138 -13.035 -39.570 1.00 23.97 197 GLY D CA 1
ATOM 1359 C C . GLY A 1 214 ? -7.353 -12.126 -38.634 1.00 23.03 197 GLY D C 1
ATOM 1360 O O . GLY A 1 214 ? -7.450 -12.266 -37.428 1.00 22.04 197 GLY D O 1
ATOM 1361 N N . VAL A 1 215 ? -6.610 -11.171 -39.191 1.00 23.17 198 VAL D N 1
ATOM 1362 C CA . VAL A 1 215 ? -5.865 -10.202 -38.387 1.00 22.00 198 VAL D CA 1
ATOM 1363 C C . VAL A 1 215 ? -6.735 -8.963 -38.175 1.00 20.43 198 VAL D C 1
ATOM 1364 O O . VAL A 1 215 ? -7.052 -8.234 -39.115 1.00 22.09 198 VAL D O 1
ATOM 1368 N N . ASN A 1 216 ? -7.078 -8.727 -36.919 1.00 20.23 199 ASN D N 1
ATOM 1369 C CA . ASN A 1 216 ? -7.903 -7.593 -36.537 1.00 18.98 199 ASN D CA 1
ATOM 1370 C C . ASN A 1 216 ? -7.146 -6.282 -36.811 1.00 18.10 199 ASN D C 1
ATOM 1371 O O . ASN A 1 216 ? -5.951 -6.191 -36.541 1.00 16.86 199 ASN D O 1
ATOM 1376 N N . CYS A 1 217 ? -7.829 -5.293 -37.394 1.00 18.59 200 CYS D N 1
ATOM 1377 C CA . CYS A 1 217 ? -7.209 -4.016 -37.764 1.00 17.92 200 CYS D CA 1
ATOM 1378 C C . CYS A 1 217 ? -8.092 -2.861 -37.419 1.00 18.63 200 CYS D C 1
ATOM 1379 O O . CYS A 1 217 ? -9.293 -2.914 -37.683 1.00 18.03 200 CYS D O 1
ATOM 1382 N N . TRP A 1 218 ? -7.469 -1.799 -36.883 1.00 17.79 201 TRP D N 1
ATOM 1383 C CA . TRP A 1 218 ? -8.032 -0.460 -36.845 1.00 17.46 201 TRP D CA 1
ATOM 1384 C C . TRP A 1 218 ? -7.324 0.349 -37.900 1.00 17.36 201 TRP D C 1
ATOM 1385 O O . TRP A 1 218 ? -6.104 0.243 -38.053 1.00 16.90 201 TRP D O 1
ATOM 1396 N N . SER A 1 219 ? -8.069 1.182 -38.615 1.00 17.65 202 SER D N 1
ATOM 1397 C CA . SER A 1 219 ? -7.443 2.185 -39.483 1.00 17.57 202 SER D CA 1
ATOM 1398 C C . SER A 1 219 ? -6.886 3.296 -38.602 1.00 16.99 202 SER D C 1
ATOM 1399 O O . SER A 1 219 ? -7.555 3.752 -37.682 1.00 15.84 202 SER D O 1
ATOM 1402 N N . GLY A 1 220 ? -5.659 3.714 -38.906 1.00 17.74 203 GLY D N 1
ATOM 1403 C CA . GLY A 1 220 ? -5.052 4.887 -38.309 1.00 18.39 203 GLY D CA 1
ATOM 1404 C C . GLY A 1 220 ? -5.222 6.173 -39.119 1.00 19.18 203 GLY D C 1
ATOM 1405 O O . GLY A 1 220 ? -4.689 7.222 -38.714 1.00 18.02 203 GLY D O 1
ATOM 1406 N N . ASN A 1 221 ? -5.956 6.119 -40.237 1.00 18.80 204 ASN D N 1
ATOM 1407 C CA . ASN A 1 221 ? -6.152 7.282 -41.104 1.00 19.61 204 ASN D CA 1
ATOM 1408 C C . ASN A 1 221 ? -7.638 7.650 -41.197 1.00 20.23 204 ASN D C 1
ATOM 1409 O O . ASN A 1 221 ? -8.417 6.942 -41.865 1.00 19.44 204 ASN D O 1
ATOM 1414 N N . ASP A 1 222 ? -8.010 8.771 -40.562 1.00 19.42 205 ASP D N 1
ATOM 1415 C CA . ASP A 1 222 ? -9.391 9.261 -40.577 1.00 19.91 205 ASP D CA 1
ATOM 1416 C C . ASP A 1 222 ? -10.046 9.284 -41.969 1.00 20.28 205 ASP D C 1
ATOM 1417 O O . ASP A 1 222 ? -11.175 8.803 -42.130 1.00 20.94 205 ASP D O 1
ATOM 1422 N N . ASP A 1 223 ? -9.340 9.821 -42.962 1.00 20.60 206 ASP D N 1
ATOM 1423 C CA . ASP A 1 223 ? -9.879 9.940 -44.336 1.00 20.61 206 ASP D CA 1
ATOM 1424 C C . ASP A 1 223 ? -10.074 8.620 -45.076 1.00 20.80 206 ASP D C 1
ATOM 1425 O O . ASP A 1 223 ? -10.713 8.598 -46.121 1.00 21.01 206 ASP D O 1
ATOM 1430 N N . GLU A 1 224 ? -9.523 7.534 -44.545 1.00 20.52 207 GLU D N 1
ATOM 1431 C CA . GLU A 1 224 ? -9.735 6.180 -45.068 1.00 20.80 207 GLU D CA 1
ATOM 1432 C C . GLU A 1 224 ? -10.649 5.329 -44.203 1.00 20.08 207 GLU D C 1
ATOM 1433 O O . GLU A 1 224 ? -11.064 4.252 -44.641 1.00 22.74 207 GLU D O 1
ATOM 1439 N N . SER A 1 225 ? -10.987 5.803 -43.002 1.00 18.89 208 SER D N 1
ATOM 1440 C CA . SER A 1 225 ? -11.534 4.950 -41.949 1.00 19.23 208 SER D CA 1
ATOM 1441 C C . SER A 1 225 ? -12.936 4.440 -42.248 1.00 20.14 208 SER D C 1
ATOM 1442 O O . SER A 1 225 ? -13.247 3.284 -41.958 1.00 18.06 208 SER D O 1
ATOM 1445 N N . HIS A 1 226 ? -13.782 5.300 -42.810 1.00 21.51 209 HIS D N 1
ATOM 1446 C CA . HIS A 1 226 ? -15.133 4.894 -43.224 1.00 21.34 209 HIS D CA 1
ATOM 1447 C C . HIS A 1 226 ? -15.070 3.676 -44.145 1.00 21.52 209 HIS D C 1
ATOM 1448 O O . HIS A 1 226 ? -15.704 2.652 -43.861 1.00 24.79 209 HIS D O 1
ATOM 1455 N N . ASP A 1 227 ? -14.292 3.765 -45.219 1.00 21.60 210 ASP D N 1
ATOM 1456 C CA . ASP A 1 227 ? -14.159 2.636 -46.146 1.00 21.88 210 ASP D CA 1
ATOM 1457 C C . ASP A 1 227 ? -13.430 1.430 -45.566 1.00 20.89 210 ASP D C 1
ATOM 1458 O O . ASP A 1 227 ? -13.769 0.288 -45.922 1.00 20.00 210 ASP D O 1
ATOM 1463 N N . ALA A 1 228 ? -12.475 1.673 -44.667 1.00 20.69 211 ALA D N 1
ATOM 1464 C CA . ALA A 1 228 ? -11.778 0.578 -43.951 1.00 21.05 211 ALA D CA 1
ATOM 1465 C C . ALA A 1 228 ? -12.775 -0.264 -43.172 1.00 20.84 211 ALA D C 1
ATOM 1466 O O . ALA A 1 228 ? -12.753 -1.482 -43.208 1.00 21.36 211 ALA D O 1
ATOM 1468 N N . ARG A 1 229 ? -13.631 0.439 -42.456 1.00 21.15 212 ARG D N 1
ATOM 1469 C CA . ARG A 1 229 ? -14.663 -0.143 -41.611 1.00 23.67 212 ARG D CA 1
ATOM 1470 C C . ARG A 1 229 ? -15.746 -0.866 -42.421 1.00 23.04 212 ARG D C 1
ATOM 1471 O O . ARG A 1 229 ? -16.113 -1.997 -42.134 1.00 21.41 212 ARG D O 1
ATOM 1479 N N . HIS A 1 230 ? -16.272 -0.177 -43.423 1.00 23.36 213 HIS D N 1
ATOM 1480 C CA . HIS A 1 230 ? -17.448 -0.666 -44.168 1.00 24.00 213 HIS D CA 1
ATOM 1481 C C . HIS A 1 230 ? -17.147 -1.574 -45.349 1.00 25.65 213 HIS D C 1
ATOM 1482 O O . HIS A 1 230 ? -17.981 -2.409 -45.684 1.00 25.82 213 HIS D O 1
ATOM 1489 N N . SER A 1 231 ? -15.964 -1.462 -45.949 1.00 24.88 214 SER D N 1
ATOM 1490 C CA . SER A 1 231 ? -15.616 -2.276 -47.149 1.00 24.12 214 SER D CA 1
ATOM 1491 C C . SER A 1 231 ? -14.356 -3.127 -47.026 1.00 24.29 214 SER D C 1
ATOM 1492 O O . SER A 1 231 ? -14.091 -3.918 -47.922 1.00 24.97 214 SER D O 1
ATOM 1495 N N . ASN A 1 232 ? -13.568 -2.977 -45.955 1.00 23.69 215 ASN D N 1
ATOM 1496 C CA . ASN A 1 232 ? -12.288 -3.693 -45.867 1.00 22.35 215 ASN D CA 1
ATOM 1497 C C . ASN A 1 232 ? -12.077 -4.513 -44.593 1.00 22.45 215 ASN D C 1
ATOM 1498 O O . ASN A 1 232 ? -10.960 -4.983 -44.334 1.00 21.99 215 ASN D O 1
ATOM 1503 N N . GLY A 1 233 ? -13.142 -4.731 -43.824 1.00 21.70 216 GLY D N 1
ATOM 1504 C CA . GLY A 1 233 ? -13.075 -5.600 -42.661 1.00 21.35 216 GLY D CA 1
ATOM 1505 C C . GLY A 1 233 ? -12.470 -5.003 -41.392 1.00 21.46 216 GLY D C 1
ATOM 1506 O O . GLY A 1 233 ? -12.320 -5.725 -40.400 1.00 21.83 216 GLY D O 1
ATOM 1507 N N . ALA A 1 234 ? -12.129 -3.716 -41.389 1.00 20.75 217 ALA D N 1
ATOM 1508 C CA . ALA A 1 234 ? -11.554 -3.101 -40.177 1.00 21.66 217 ALA D CA 1
ATOM 1509 C C . ALA A 1 234 ? -12.613 -3.057 -39.091 1.00 20.40 217 ALA D C 1
ATOM 1510 O O . ALA A 1 234 ? -13.761 -2.717 -39.401 1.00 20.74 217 ALA D O 1
ATOM 1512 N N . VAL A 1 235 ? -12.242 -3.382 -37.853 1.00 20.75 218 VAL D N 1
ATOM 1513 C CA . VAL A 1 235 ? -13.167 -3.225 -36.728 1.00 19.65 218 VAL D CA 1
ATOM 1514 C C . VAL A 1 235 ? -13.556 -1.759 -36.536 1.00 19.56 218 VAL D C 1
ATOM 1515 O O . VAL A 1 235 ? -14.694 -1.452 -36.160 1.00 17.86 218 VAL D O 1
ATOM 1519 N N . GLY A 1 236 ? -12.631 -0.843 -36.808 1.00 18.90 219 GLY D N 1
ATOM 1520 C CA . GLY A 1 236 ? -12.941 0.579 -36.757 1.00 20.14 219 GLY D CA 1
ATOM 1521 C C . GLY A 1 236 ? -11.712 1.451 -36.896 1.00 20.50 219 GLY D C 1
ATOM 1522 O O . GLY A 1 236 ? -10.824 1.138 -37.700 1.00 20.93 219 GLY D O 1
ATOM 1523 N N . VAL A 1 237 ? -11.650 2.510 -36.083 1.00 20.13 220 VAL D N 1
ATOM 1524 C CA . VAL A 1 237 ? -10.672 3.585 -36.251 1.00 20.25 220 VAL D CA 1
ATOM 1525 C C . VAL A 1 237 ? -10.010 3.989 -34.926 1.00 19.90 220 VAL D C 1
ATOM 1526 O O . VAL A 1 237 ? -10.669 4.010 -33.884 1.00 21.18 220 VAL D O 1
ATOM 1530 N N . ILE A 1 238 ? -8.709 4.305 -34.992 1.00 19.01 221 ILE D N 1
ATOM 1531 C CA . ILE A 1 238 ? -7.998 5.015 -33.943 1.00 17.93 221 ILE D CA 1
ATOM 1532 C C . ILE A 1 238 ? -7.745 6.409 -34.515 1.00 19.24 221 ILE D C 1
ATOM 1533 O O . ILE A 1 238 ? -6.934 6.593 -35.419 1.00 18.37 221 ILE D O 1
ATOM 1538 N N . SER A 1 239 ? -8.458 7.393 -33.962 1.00 18.07 222 SER D N 1
ATOM 1539 C CA . SER A 1 239 ? -8.790 8.607 -34.684 1.00 17.71 222 SER D CA 1
ATOM 1540 C C . SER A 1 239 ? -8.168 9.858 -34.077 1.00 16.28 222 SER D C 1
ATOM 1541 O O . SER A 1 239 ? -8.031 9.974 -32.860 1.00 16.07 222 SER D O 1
ATOM 1544 N N . VAL A 1 240 ? -7.835 10.796 -34.951 1.00 17.25 223 VAL D N 1
ATOM 1545 C CA . VAL A 1 240 ? -7.429 12.141 -34.575 1.00 19.15 223 VAL D CA 1
ATOM 1546 C C . VAL A 1 240 ? -8.643 13.078 -34.526 1.00 19.54 223 VAL D C 1
ATOM 1547 O O . VAL A 1 240 ? -8.868 13.805 -33.553 1.00 19.25 223 VAL D O 1
ATOM 1551 N N . THR A 1 241 ? -9.397 13.065 -35.607 1.00 19.93 224 THR D N 1
ATOM 1552 C CA . THR A 1 241 ? -10.524 13.956 -35.801 1.00 20.94 224 THR D CA 1
ATOM 1553 C C . THR A 1 241 ? -11.630 13.773 -34.731 1.00 20.95 224 THR D C 1
ATOM 1554 O O . THR A 1 241 ? -12.295 14.749 -34.356 1.00 19.30 224 THR D O 1
ATOM 1558 N N . SER A 1 242 ? -11.766 12.553 -34.201 1.00 20.21 225 SER D N 1
ATOM 1559 C CA . SER A 1 242 ? -12.680 12.292 -33.082 1.00 19.69 225 SER D CA 1
ATOM 1560 C C . SER A 1 242 ? -12.455 13.213 -31.878 1.00 18.28 225 SER D C 1
ATOM 1561 O O . SER A 1 242 ? -13.407 13.486 -31.160 1.00 18.80 225 SER D O 1
ATOM 1564 N N . ASN A 1 243 ? -11.232 13.709 -31.675 1.00 17.32 226 ASN D N 1
ATOM 1565 C CA . ASN A 1 243 ? -10.963 14.726 -30.644 1.00 18.34 226 ASN D CA 1
ATOM 1566 C C . ASN A 1 243 ? -11.894 15.943 -30.748 1.00 18.73 226 ASN D C 1
ATOM 1567 O O . ASN A 1 243 ? -12.271 16.517 -29.737 1.00 18.01 226 ASN D O 1
ATOM 1572 N N . VAL A 1 244 ? -12.215 16.321 -31.985 1.00 20.20 227 VAL D N 1
ATOM 1573 C CA . VAL A 1 244 ? -13.024 17.501 -32.318 1.00 19.86 227 VAL D CA 1
ATOM 1574 C C . VAL A 1 244 ? -14.522 17.170 -32.479 1.00 19.79 227 VAL D C 1
ATOM 1575 O O . VAL A 1 244 ? -15.374 17.869 -31.919 1.00 20.03 227 VAL D O 1
ATOM 1579 N N . ILE A 1 245 ? -14.818 16.108 -33.235 1.00 19.85 228 ILE D N 1
ATOM 1580 C CA . ILE A 1 245 ? -16.197 15.685 -33.567 1.00 18.69 228 ILE D CA 1
ATOM 1581 C C . ILE A 1 245 ? -16.425 14.194 -33.249 1.00 18.46 228 ILE D C 1
ATOM 1582 O O . ILE A 1 245 ? -16.659 13.378 -34.142 1.00 17.35 228 ILE D O 1
ATOM 1587 N N . PRO A 1 246 ? -16.379 13.844 -31.949 1.00 19.13 229 PRO D N 1
ATOM 1588 C CA . PRO A 1 246 ? -16.430 12.430 -31.580 1.00 18.68 229 PRO D CA 1
ATOM 1589 C C . PRO A 1 246 ? -17.740 11.720 -31.991 1.00 19.54 229 PRO D C 1
ATOM 1590 O O . PRO A 1 246 ? -17.700 10.548 -32.408 1.00 19.50 229 PRO D O 1
ATOM 1594 N N . GLY A 1 247 ? -18.879 12.425 -31.862 1.00 18.00 230 GLY D N 1
ATOM 1595 C CA . GLY A 1 247 ? -20.168 11.874 -32.232 1.00 18.12 230 GLY D CA 1
ATOM 1596 C C . GLY A 1 247 ? -20.307 11.593 -33.722 1.00 18.73 230 GLY D C 1
ATOM 1597 O O . GLY A 1 247 ? -20.927 10.602 -34.122 1.00 18.12 230 GLY D O 1
ATOM 1598 N N . LEU A 1 248 ? -19.710 12.449 -34.554 1.00 18.48 231 LEU D N 1
ATOM 1599 C CA . LEU A 1 248 ? -19.697 12.211 -35.992 1.00 18.50 231 LEU D CA 1
ATOM 1600 C C . LEU A 1 248 ? -18.795 11.049 -36.390 1.00 18.87 231 LEU D C 1
ATOM 1601 O O . LEU A 1 248 ? -19.150 10.276 -37.271 1.00 20.30 231 LEU D O 1
ATOM 1606 N N . MET A 1 249 ? -17.652 10.907 -35.732 1.00 19.13 232 MET D N 1
ATOM 1607 C CA . MET A 1 249 ? -16.790 9.715 -35.977 1.00 18.99 232 MET D CA 1
ATOM 1608 C C . MET A 1 249 ? -17.478 8.452 -35.490 1.00 18.78 232 MET D C 1
ATOM 1609 O O . MET A 1 249 ? -17.333 7.396 -36.103 1.00 19.88 232 MET D O 1
ATOM 1614 N N . HIS A 1 250 ? -18.232 8.557 -34.398 1.00 20.19 233 HIS D N 1
ATOM 1615 C CA . HIS A 1 250 ? -19.058 7.427 -33.945 1.00 20.71 233 HIS D CA 1
ATOM 1616 C C . HIS A 1 250 ? -20.061 6.992 -35.027 1.00 20.53 233 HIS D C 1
ATOM 1617 O O . HIS A 1 250 ? -20.183 5.795 -35.324 1.00 20.24 233 HIS D O 1
ATOM 1624 N N . LYS A 1 251 ? -20.754 7.964 -35.617 1.00 20.89 234 LYS D N 1
ATOM 1625 C CA . LYS A 1 251 ? -21.692 7.692 -36.726 1.00 21.92 234 LYS D CA 1
ATOM 1626 C C . LYS A 1 251 ? -21.028 6.997 -37.914 1.00 22.44 234 LYS D C 1
ATOM 1627 O O . LYS A 1 251 ? -21.601 6.083 -38.505 1.00 20.64 234 LYS D O 1
ATOM 1633 N N . LEU A 1 252 ? -19.812 7.419 -38.248 1.00 23.03 235 LEU D N 1
ATOM 1634 C CA . LEU A 1 252 ? -19.065 6.832 -39.379 1.00 22.84 235 LEU D CA 1
ATOM 1635 C C . LEU A 1 252 ? -18.672 5.377 -39.156 1.00 21.84 235 LEU D C 1
ATOM 1636 O O . LEU A 1 252 ? -18.508 4.637 -40.146 1.00 24.04 235 LEU D O 1
ATOM 1641 N N . MET A 1 253 ? -18.531 4.974 -37.883 1.00 22.29 236 MET D N 1
ATOM 1642 C CA . MET A 1 253 ? -18.089 3.625 -37.535 1.00 24.13 236 MET D CA 1
ATOM 1643 C C . MET A 1 253 ? -19.187 2.608 -37.239 1.00 25.19 236 MET D C 1
ATOM 1644 O O . MET A 1 253 ? -18.899 1.416 -37.142 1.00 26.52 236 MET D O 1
ATOM 1649 N N . HIS A 1 254 ? -20.440 3.043 -37.099 1.00 27.96 237 HIS D N 1
ATOM 1650 C CA . HIS A 1 254 ? -21.545 2.133 -36.766 1.00 29.04 237 HIS D CA 1
ATOM 1651 C C . HIS A 1 254 ? -22.659 2.102 -37.834 1.00 29.45 237 HIS D C 1
ATOM 1652 O O . HIS A 1 254 ? -22.982 3.128 -38.417 1.00 31.96 237 HIS D O 1
ATOM 1659 N N . GLY A 1 255 ? -23.211 0.926 -38.057 1.00 29.19 238 GLY D N 1
ATOM 1660 C CA . GLY A 1 255 ? -24.388 0.747 -38.898 1.00 28.56 238 GLY D CA 1
ATOM 1661 C C . GLY A 1 255 ? -24.098 0.711 -40.369 1.00 27.87 238 GLY D C 1
ATOM 1662 O O . GLY A 1 255 ? -23.086 0.204 -40.774 1.00 25.36 238 GLY D O 1
ATOM 1663 N N . SER A 1 256 ? -25.001 1.238 -41.174 1.00 27.78 239 SER D N 1
ATOM 1664 C CA . SER A 1 256 ? -24.827 1.200 -42.639 1.00 27.93 239 SER D CA 1
ATOM 1665 C C . SER A 1 256 ? -23.753 2.200 -43.056 1.00 26.67 239 SER D C 1
ATOM 1666 O O . SER A 1 256 ? -23.509 3.169 -42.343 1.00 28.20 239 SER D O 1
ATOM 1669 N N . PRO A 1 257 ? -23.107 1.958 -44.208 1.00 26.45 240 PRO D N 1
ATOM 1670 C CA . PRO A 1 257 ? -22.265 2.983 -44.803 1.00 26.47 240 PRO D CA 1
ATOM 1671 C C . PRO A 1 257 ? -22.995 4.318 -44.879 1.00 25.55 240 PRO D C 1
ATOM 1672 O O . PRO A 1 257 ? -24.198 4.353 -45.102 1.00 25.94 240 PRO D O 1
ATOM 1676 N N . ASP A 1 258 ? -22.274 5.392 -44.613 1.00 24.88 241 ASP D N 1
ATOM 1677 C CA . ASP A 1 258 ? -22.812 6.739 -44.657 1.00 23.91 241 ASP D CA 1
ATOM 1678 C C . ASP A 1 258 ? -21.884 7.581 -45.538 1.00 22.93 241 ASP D C 1
ATOM 1679 O O . ASP A 1 258 ? -21.107 8.405 -45.036 1.00 25.78 241 ASP D O 1
ATOM 1684 N N . PRO A 1 259 ? -21.950 7.378 -46.856 1.00 23.35 242 PRO D N 1
ATOM 1685 C CA . PRO A 1 259 ? -21.081 8.125 -47.761 1.00 23.58 242 PRO D CA 1
ATOM 1686 C C . PRO A 1 259 ? -21.332 9.635 -47.789 1.00 24.53 242 PRO D C 1
ATOM 1687 O O . PRO A 1 259 ? -20.400 10.385 -48.090 1.00 22.63 242 PRO D O 1
ATOM 1691 N N . GLN A 1 260 ? -22.551 10.085 -47.459 1.00 23.89 243 GLN D N 1
ATOM 1692 C CA . GLN A 1 260 ? -22.799 11.522 -47.348 1.00 25.00 243 GLN D CA 1
ATOM 1693 C C . GLN A 1 260 ? -21.992 12.159 -46.194 1.00 23.64 243 GLN D C 1
ATOM 1694 O O . GLN A 1 260 ? -21.361 13.196 -46.391 1.00 23.84 243 GLN D O 1
ATOM 1700 N N . LEU A 1 261 ? -22.018 11.549 -45.005 1.00 21.12 244 LEU D N 1
ATOM 1701 C CA . LEU A 1 261 ? -21.245 12.054 -43.892 1.00 21.86 244 LEU D CA 1
ATOM 1702 C C . LEU A 1 261 ? -19.739 12.026 -44.227 1.00 21.97 244 LEU D C 1
ATOM 1703 O O . LEU A 1 261 ? -19.020 13.005 -43.979 1.00 22.31 244 LEU D O 1
ATOM 1708 N N . ASN A 1 262 ? -19.284 10.919 -44.813 1.00 23.24 245 ASN D N 1
ATOM 1709 C CA . ASN A 1 262 ? -17.886 10.777 -45.222 1.00 23.65 245 ASN D CA 1
ATOM 1710 C C . ASN A 1 262 ? -17.481 11.917 -46.164 1.00 24.97 245 ASN D C 1
ATOM 1711 O O . ASN A 1 262 ? -16.462 12.563 -45.946 1.00 25.51 245 ASN D O 1
ATOM 1716 N N . ALA A 1 263 ? -18.307 12.185 -47.172 1.00 25.21 246 ALA D N 1
ATOM 1717 C CA . ALA A 1 263 ? -18.075 13.308 -48.099 1.00 27.07 246 ALA D CA 1
ATOM 1718 C C . ALA A 1 263 ? -18.100 14.666 -47.391 1.00 26.33 246 ALA D C 1
ATOM 1719 O O . ALA A 1 263 ? -17.248 15.514 -47.678 1.00 27.41 246 ALA D O 1
ATOM 1721 N N . ASP A 1 264 ? -19.054 14.867 -46.482 1.00 26.47 247 ASP D N 1
ATOM 1722 C CA . ASP A 1 264 ? -19.177 16.127 -45.738 1.00 27.36 247 ASP D CA 1
ATOM 1723 C C . ASP A 1 264 ? -17.965 16.445 -44.847 1.00 26.91 247 ASP D C 1
ATOM 1724 O O . ASP A 1 264 ? -17.703 17.616 -44.559 1.00 23.57 247 ASP D O 1
ATOM 1729 N N . LEU A 1 265 ? -17.260 15.391 -44.408 1.00 24.60 248 LEU D N 1
ATOM 1730 C CA . LEU A 1 265 ? -16.095 15.528 -43.536 1.00 23.08 248 LEU D CA 1
ATOM 1731 C C . LEU A 1 265 ? -14.758 15.550 -44.277 1.00 21.57 248 LEU D C 1
ATOM 1732 O O . LEU A 1 265 ? -13.720 15.706 -43.635 1.00 20.66 248 LEU D O 1
ATOM 1737 N N . LYS A 1 266 ? -14.783 15.454 -45.600 1.00 22.13 249 LYS D N 1
ATOM 1738 C CA . LYS A 1 266 ? -13.567 15.282 -46.412 1.00 22.87 249 LYS D CA 1
ATOM 1739 C C . LYS A 1 266 ? -12.607 16.453 -46.294 1.00 23.17 249 LYS D C 1
ATOM 1740 O O . LYS A 1 266 ? -11.408 16.266 -46.058 1.00 20.36 249 LYS D O 1
ATOM 1746 N N . GLU A 1 267 ? -13.135 17.669 -46.462 1.00 22.74 250 GLU D N 1
ATOM 1747 C CA . GLU A 1 267 ? -12.301 18.873 -46.388 1.00 24.15 250 GLU D CA 1
ATOM 1748 C C . GLU A 1 267 ? -11.754 19.072 -44.989 1.00 21.69 250 GLU D C 1
ATOM 1749 O O . GLU A 1 267 ? -10.581 19.408 -44.846 1.00 22.04 250 GLU D O 1
ATOM 1755 N N . LEU A 1 268 ? -12.585 18.880 -43.968 1.00 20.06 251 LEU D N 1
ATOM 1756 C CA . LEU A 1 268 ? -12.112 18.977 -42.583 1.00 20.51 251 LEU D CA 1
ATOM 1757 C C . LEU A 1 268 ? -10.984 17.967 -42.319 1.00 20.09 251 LEU D C 1
ATOM 1758 O O . LEU A 1 268 ? -9.962 18.331 -41.767 1.00 18.74 251 LEU D O 1
ATOM 1763 N N . MET A 1 269 ? -11.179 16.724 -42.739 1.00 20.05 252 MET D N 1
ATOM 1764 C CA . MET A 1 269 ? -10.176 15.685 -42.531 1.00 19.69 252 MET D CA 1
ATOM 1765 C C . MET A 1 269 ? -8.857 15.995 -43.222 1.00 19.45 252 MET D C 1
ATOM 1766 O O . MET A 1 269 ? -7.812 15.769 -42.642 1.00 18.01 252 MET D O 1
ATOM 1771 N N . ALA A 1 270 ? -8.901 16.539 -44.442 1.00 20.50 253 ALA D N 1
ATOM 1772 C CA . ALA A 1 270 ? -7.671 16.981 -45.124 1.00 20.11 253 ALA D CA 1
ATOM 1773 C C . ALA A 1 270 ? -7.000 18.144 -44.367 1.00 19.71 253 ALA D C 1
ATOM 1774 O O . ALA A 1 270 ? -5.784 18.161 -44.209 1.00 18.92 253 ALA D O 1
ATOM 1776 N N . TRP A 1 271 ? -7.787 19.103 -43.893 1.00 19.36 254 TRP D N 1
ATOM 1777 C CA . TRP A 1 271 ? -7.257 20.254 -43.141 1.00 19.46 254 TRP D CA 1
ATOM 1778 C C . TRP A 1 271 ? -6.576 19.816 -41.826 1.00 20.49 254 TRP D C 1
ATOM 1779 O O . TRP A 1 271 ? -5.543 20.377 -41.437 1.00 19.45 254 TRP D O 1
ATOM 1790 N N . MET A 1 272 ? -7.121 18.786 -41.184 1.00 21.68 255 MET D N 1
ATOM 1791 C CA . MET A 1 272 ? -6.512 18.185 -39.993 1.00 22.92 255 MET D CA 1
ATOM 1792 C C . MET A 1 272 ? -5.087 17.628 -40.207 1.00 22.70 255 MET D C 1
ATOM 1793 O O . MET A 1 272 ? -4.376 17.379 -39.221 1.00 23.69 255 MET D O 1
ATOM 1798 N N . PHE A 1 273 ? -4.693 17.428 -41.464 1.00 22.82 256 PHE D N 1
ATOM 1799 C CA . PHE A 1 273 ? -3.352 16.947 -41.800 1.00 24.62 256 PHE D CA 1
ATOM 1800 C C . PHE A 1 273 ? -2.627 17.863 -42.796 1.00 24.87 256 PHE D C 1
ATOM 1801 O O . PHE A 1 273 ? -1.691 17.428 -43.437 1.00 24.30 256 PHE D O 1
ATOM 1809 N N . CYS A 1 274 ? -3.006 19.137 -42.887 1.00 24.82 257 CYS D N 1
ATOM 1810 C CA . CYS A 1 274 ? -2.328 20.043 -43.824 1.00 27.18 257 CYS D CA 1
ATOM 1811 C C . CYS A 1 274 ? -0.913 20.406 -43.344 1.00 26.64 257 CYS D C 1
ATOM 1812 O O . CYS A 1 274 ? -0.047 20.709 -44.158 1.00 25.49 257 CYS D O 1
ATOM 1815 N N . GLU A 1 275 ? -0.695 20.360 -42.031 1.00 25.38 258 GLU D N 1
ATOM 1816 C CA . GLU A 1 275 ? 0.642 20.219 -41.452 1.00 23.69 258 GLU D CA 1
ATOM 1817 C C . GLU A 1 275 ? 0.615 18.911 -40.666 1.00 22.52 258 GLU D C 1
ATOM 1818 O O . GLU A 1 275 ? -0.464 18.392 -40.376 1.00 20.69 258 GLU D O 1
ATOM 1824 N N . PRO A 1 276 ? 1.790 18.339 -40.360 1.00 22.21 259 PRO D N 1
ATOM 1825 C CA . PRO A 1 276 ? 1.773 17.046 -39.690 1.00 22.91 259 PRO D CA 1
ATOM 1826 C C . PRO A 1 276 ? 1.020 17.054 -38.343 1.00 20.25 259 PRO D C 1
ATOM 1827 O O . PRO A 1 276 ? 1.167 17.975 -37.535 1.00 18.12 259 PRO D O 1
ATOM 1831 N N . ASN A 1 277 ? 0.197 16.034 -38.155 1.00 20.61 260 ASN D N 1
ATOM 1832 C CA . ASN A 1 277 ? -0.541 15.826 -36.902 1.00 20.93 260 ASN D CA 1
ATOM 1833 C C . ASN A 1 277 ? 0.468 15.750 -35.742 1.00 20.45 260 ASN D C 1
ATOM 1834 O O . ASN A 1 277 ? 1.481 15.057 -35.887 1.00 20.38 260 ASN D O 1
ATOM 1839 N N . PRO A 1 278 ? 0.246 16.442 -34.611 1.00 20.57 261 PRO D N 1
ATOM 1840 C CA . PRO A 1 278 ? -1.014 17.110 -34.207 1.00 19.83 261 PRO D CA 1
ATOM 1841 C C . PRO A 1 278 ? -1.082 18.628 -34.355 1.00 19.80 261 PRO D C 1
ATOM 1842 O O . PRO A 1 278 ? -1.782 19.280 -33.573 1.00 19.16 261 PRO D O 1
ATOM 1846 N N . ILE A 1 279 ? -0.403 19.201 -35.353 1.00 19.94 262 ILE D N 1
ATOM 1847 C CA . ILE A 1 279 ? -0.385 20.661 -35.490 1.00 19.41 262 ILE D CA 1
ATOM 1848 C C . ILE A 1 279 ? -1.811 21.218 -35.676 1.00 19.50 262 ILE D C 1
ATOM 1849 O O . ILE A 1 279 ? -2.221 22.158 -34.976 1.00 18.76 262 ILE D O 1
ATOM 1854 N N . SER A 1 280 ? -2.565 20.641 -36.610 1.00 20.00 263 SER D N 1
ATOM 1855 C CA . SER A 1 280 ? -3.935 21.115 -36.879 1.00 21.11 263 SER D CA 1
ATOM 1856 C C . SER A 1 280 ? -4.841 20.893 -35.679 1.00 20.95 263 SER D C 1
ATOM 1857 O O . SER A 1 280 ? -5.580 21.799 -35.276 1.00 19.58 263 SER D O 1
ATOM 1860 N N . LEU A 1 281 ? -4.770 19.696 -35.099 1.00 20.94 264 LEU D N 1
ATOM 1861 C CA . LEU A 1 281 ? -5.566 19.383 -33.910 1.00 19.76 264 LEU D CA 1
ATOM 1862 C C . LEU A 1 281 ? -5.315 20.377 -32.793 1.00 18.74 264 LEU D C 1
ATOM 1863 O O . LEU A 1 281 ? -6.262 20.930 -32.240 1.00 18.95 264 LEU D O 1
ATOM 1868 N N . ASN A 1 282 ? -4.052 20.608 -32.457 1.00 18.62 265 ASN D N 1
ATOM 1869 C CA . ASN A 1 282 ? -3.697 21.564 -31.390 1.00 18.50 265 ASN D CA 1
ATOM 1870 C C . ASN A 1 282 ? -4.231 22.969 -31.690 1.00 18.83 265 ASN D C 1
ATOM 1871 O O . ASN A 1 282 ? -4.710 23.673 -30.782 1.00 19.21 265 ASN D O 1
ATOM 1876 N N . THR A 1 283 ? -4.158 23.362 -32.958 1.00 18.15 266 THR D N 1
ATOM 1877 C CA . THR A 1 283 ? -4.634 24.673 -33.368 1.00 18.60 266 THR D CA 1
ATOM 1878 C C . THR A 1 283 ? -6.165 24.697 -33.263 1.00 19.17 266 THR D C 1
ATOM 1879 O O . THR A 1 283 ? -6.735 25.623 -32.711 1.00 18.37 266 THR D O 1
ATOM 1883 N N . ALA A 1 284 ? -6.808 23.641 -33.755 1.00 20.56 267 ALA D N 1
ATOM 1884 C CA . ALA A 1 284 ? -8.271 23.523 -33.761 1.00 20.23 267 ALA D CA 1
ATOM 1885 C C . ALA A 1 284 ? -8.899 23.582 -32.370 1.00 20.72 267 ALA D C 1
ATOM 1886 O O . ALA A 1 284 ? -9.888 24.313 -32.154 1.00 21.17 267 ALA D O 1
ATOM 1888 N N . LEU A 1 285 ? -8.341 22.821 -31.427 1.00 20.55 268 LEU D N 1
ATOM 1889 C CA . LEU A 1 285 ? -8.864 22.828 -30.063 1.00 21.14 268 LEU D CA 1
ATOM 1890 C C . LEU A 1 285 ? -8.733 24.201 -29.397 1.00 21.40 268 LEU D C 1
ATOM 1891 O O . LEU A 1 285 ? -9.606 24.596 -28.633 1.00 22.51 268 LEU D O 1
ATOM 1896 N N . ALA A 1 286 ? -7.666 24.931 -29.710 1.00 21.29 269 ALA D N 1
ATOM 1897 C CA . ALA A 1 286 ? -7.513 26.306 -29.223 1.00 21.72 269 ALA D CA 1
ATOM 1898 C C . ALA A 1 286 ? -8.572 27.230 -29.842 1.00 21.53 269 ALA D C 1
ATOM 1899 O O . ALA A 1 286 ? -9.208 28.008 -29.135 1.00 21.57 269 ALA D O 1
ATOM 1901 N N . MET A 1 287 ? -8.770 27.098 -31.151 1.00 22.74 270 MET D N 1
ATOM 1902 C CA . MET A 1 287 ? -9.765 27.863 -31.908 1.00 22.16 270 MET D CA 1
ATOM 1903 C C . MET A 1 287 ? -11.207 27.647 -31.407 1.00 23.40 270 MET D C 1
ATOM 1904 O O . MET A 1 287 ? -12.031 28.585 -31.423 1.00 22.30 270 MET D O 1
ATOM 1909 N N . CYS A 1 288 ? -11.496 26.422 -30.958 1.00 23.15 271 CYS D N 1
ATOM 1910 C CA . CYS A 1 288 ? -12.802 26.052 -30.410 1.00 22.73 271 CYS D CA 1
ATOM 1911 C C . CYS A 1 288 ? -12.968 26.295 -28.896 1.00 23.19 271 CYS D C 1
ATOM 1912 O O . CYS A 1 288 ? -14.012 25.978 -28.333 1.00 25.16 271 CYS D O 1
ATOM 1915 N N . GLY A 1 289 ? -11.959 26.856 -28.243 1.00 23.38 272 GLY D N 1
ATOM 1916 C CA . GLY A 1 289 ? -12.007 27.121 -26.806 1.00 23.13 272 GLY D CA 1
ATOM 1917 C C . GLY A 1 289 ? -11.896 25.890 -25.932 1.00 23.61 272 GLY D C 1
ATOM 1918 O O . GLY A 1 289 ? -12.265 25.958 -24.770 1.00 23.59 272 GLY D O 1
ATOM 1919 N N . LEU A 1 290 ? -11.385 24.773 -26.474 1.00 23.08 273 LEU D N 1
ATOM 1920 C CA . LEU A 1 290 ? -11.342 23.486 -25.769 1.00 23.13 273 LEU D CA 1
ATOM 1921 C C . LEU A 1 290 ? -9.956 23.118 -25.186 1.00 22.85 273 LEU D C 1
ATOM 1922 O O . LEU A 1 290 ? -9.851 22.159 -24.395 1.00 22.13 273 LEU D O 1
ATOM 1927 N N . ALA A 1 291 ? -8.910 23.853 -25.592 1.00 21.43 274 ALA D N 1
ATOM 1928 C CA . ALA A 1 291 ? -7.576 23.750 -24.986 1.00 21.88 274 ALA D CA 1
ATOM 1929 C C . ALA A 1 291 ? -6.876 25.100 -25.107 1.00 21.99 274 ALA D C 1
ATOM 1930 O O . ALA A 1 291 ? -7.211 25.880 -25.990 1.00 19.72 274 ALA D O 1
ATOM 1932 N N . ARG A 1 292 ? -5.916 25.373 -24.231 1.00 21.66 275 ARG D N 1
ATOM 1933 C CA . ARG A 1 292 ? -5.154 26.602 -24.323 1.00 22.24 275 ARG D CA 1
ATOM 1934 C C . ARG A 1 292 ? -4.220 26.560 -25.550 1.00 21.94 275 ARG D C 1
ATOM 1935 O O . ARG A 1 292 ? -3.790 25.482 -25.989 1.00 20.55 275 ARG D O 1
ATOM 1943 N N . PRO A 1 293 ? -3.926 27.748 -26.133 1.00 22.41 276 PRO D N 1
ATOM 1944 C CA . PRO A 1 293 ? -3.117 27.829 -27.336 1.00 21.96 276 PRO D CA 1
ATOM 1945 C C . PRO A 1 293 ? -1.614 27.669 -27.028 1.00 21.47 276 PRO D C 1
ATOM 1946 O O . PRO A 1 293 ? -0.798 28.554 -27.318 1.00 20.97 276 PRO D O 1
ATOM 1950 N N . VAL A 1 294 ? -1.253 26.534 -26.440 1.00 21.28 277 VAL D N 1
ATOM 1951 C CA . VAL A 1 294 ? 0.091 26.296 -25.941 1.00 21.20 277 VAL D CA 1
ATOM 1952 C C . VAL A 1 294 ? 0.652 25.066 -26.652 1.00 22.65 277 VAL D C 1
ATOM 1953 O O . VAL A 1 294 ? -0.012 24.031 -26.712 1.00 22.11 277 VAL D O 1
ATOM 1957 N N . PHE A 1 295 ? 1.855 25.208 -27.206 1.00 22.10 278 PHE D N 1
ATOM 1958 C CA . PHE A 1 295 ? 2.521 24.163 -27.975 1.00 21.52 278 PHE D CA 1
ATOM 1959 C C . PHE A 1 295 ? 3.851 23.836 -27.312 1.00 20.19 278 PHE D C 1
ATOM 1960 O O . PHE A 1 295 ? 4.609 24.738 -26.942 1.00 21.16 278 PHE D O 1
ATOM 1968 N N . ARG A 1 296 ? 4.125 22.543 -27.149 1.00 19.45 279 ARG D N 1
ATOM 1969 C CA . ARG A 1 296 ? 5.493 22.082 -26.867 1.00 19.13 279 ARG D CA 1
ATOM 1970 C C . ARG A 1 296 ? 6.247 21.972 -28.175 1.00 18.84 279 ARG D C 1
ATOM 1971 O O . ARG A 1 296 ? 5.771 21.323 -29.103 1.00 18.48 279 ARG D O 1
ATOM 1979 N N . LEU A 1 297 ? 7.427 22.577 -28.240 1.00 17.01 280 LEU D N 1
ATOM 1980 C CA . LEU A 1 297 ? 8.261 22.502 -29.439 1.00 17.63 280 LEU D CA 1
ATOM 1981 C C . LEU A 1 297 ? 8.739 21.047 -29.669 1.00 16.87 280 LEU D C 1
ATOM 1982 O O . LEU A 1 297 ? 8.981 20.315 -28.696 1.00 17.03 280 LEU D O 1
ATOM 1987 N N . PRO A 1 298 ? 8.864 20.602 -30.924 1.00 16.92 281 PRO D N 1
ATOM 1988 C CA . PRO A 1 298 ? 8.976 21.421 -32.127 1.00 16.60 281 PRO D CA 1
ATOM 1989 C C . PRO A 1 298 ? 7.675 21.749 -32.875 1.00 17.82 281 PRO D C 1
ATOM 1990 O O . PRO A 1 298 ? 7.723 22.188 -34.043 1.00 18.83 281 PRO D O 1
ATOM 1994 N N . TYR A 1 299 ? 6.519 21.521 -32.262 1.00 17.28 282 TYR D N 1
ATOM 1995 C CA . TYR A 1 299 ? 5.253 21.869 -32.901 1.00 18.21 282 TYR D CA 1
ATOM 1996 C C . TYR A 1 299 ? 4.972 23.354 -32.727 1.00 18.74 282 TYR D C 1
ATOM 1997 O O . TYR A 1 299 ? 5.242 23.919 -31.667 1.00 19.62 282 TYR D O 1
ATOM 2006 N N . VAL A 1 300 ? 4.454 23.966 -33.787 1.00 19.68 283 VAL D N 1
ATOM 2007 C CA . VAL A 1 300 ? 3.999 25.361 -33.774 1.00 20.68 283 VAL D CA 1
ATOM 2008 C C . VAL A 1 300 ? 2.653 25.415 -34.497 1.00 21.51 283 VAL D C 1
ATOM 2009 O O . VAL A 1 300 ? 2.360 24.525 -35.311 1.00 21.90 283 VAL D O 1
ATOM 2013 N N . PRO A 1 301 ? 1.831 26.456 -34.221 1.00 20.96 284 PRO D N 1
ATOM 2014 C CA . PRO A 1 301 ? 0.483 26.458 -34.788 1.00 20.93 284 PRO D CA 1
ATOM 2015 C C . PRO A 1 301 ? 0.442 26.653 -36.300 1.00 21.30 284 PRO D C 1
ATOM 2016 O O . PRO A 1 301 ? 1.441 27.068 -36.932 1.00 21.10 284 PRO D O 1
ATOM 2020 N N . LEU A 1 302 ? -0.715 26.346 -36.870 1.00 21.66 285 LEU D N 1
ATOM 2021 C CA . LEU A 1 302 ? -0.998 26.676 -38.253 1.00 22.28 285 LEU D CA 1
ATOM 2022 C C . LEU A 1 302 ? -0.903 28.195 -38.441 1.00 21.10 285 LEU D C 1
ATOM 2023 O O . LEU A 1 302 ? -1.040 28.950 -37.478 1.00 19.98 285 LEU D O 1
ATOM 2028 N N . SER A 1 303 ? -0.675 28.623 -39.674 1.00 21.75 286 SER D N 1
ATOM 2029 C CA . SER A 1 303 ? -0.609 30.068 -39.999 1.00 21.61 286 SER D CA 1
ATOM 2030 C C . SER A 1 303 ? -2.002 30.680 -39.897 1.00 21.49 286 SER D C 1
ATOM 2031 O O . SER A 1 303 ? -3.011 29.956 -39.905 1.00 21.14 286 SER D O 1
ATOM 2034 N N . ARG A 1 304 ? -2.046 31.998 -39.835 1.00 23.01 287 ARG D N 1
ATOM 2035 C CA . ARG A 1 304 ? -3.320 32.741 -39.841 1.00 24.37 287 ARG D CA 1
ATOM 2036 C C . ARG A 1 304 ? -4.211 32.346 -41.005 1.00 22.24 287 ARG D C 1
ATOM 2037 O O . ARG A 1 304 ? -5.394 32.058 -40.826 1.00 23.20 287 ARG D O 1
ATOM 2045 N N . ALA A 1 305 ? -3.645 32.302 -42.206 1.00 21.09 288 ALA D N 1
ATOM 2046 C CA . ALA A 1 305 ? -4.405 31.916 -43.404 1.00 20.30 288 ALA D CA 1
ATOM 2047 C C . ALA A 1 305 ? -4.991 30.490 -43.322 1.00 20.76 288 ALA D C 1
ATOM 2048 O O . ALA A 1 305 ? -6.139 30.262 -43.742 1.00 19.23 288 ALA D O 1
ATOM 2050 N N . GLN A 1 306 ? -4.213 29.547 -42.787 1.00 20.10 289 GLN D N 1
ATOM 2051 C CA . GLN A 1 306 ? -4.712 28.179 -42.598 1.00 20.49 289 GLN D CA 1
ATOM 2052 C C . GLN A 1 306 ? -5.805 28.104 -41.538 1.00 20.45 289 GLN D C 1
ATOM 2053 O O . GLN A 1 306 ? -6.746 27.324 -41.671 1.00 19.68 289 GLN D O 1
ATOM 2059 N N . ARG A 1 307 ? -5.696 28.919 -40.491 1.00 21.56 290 ARG D N 1
ATOM 2060 C CA . ARG A 1 307 ? -6.738 28.993 -39.456 1.00 23.56 290 ARG D CA 1
ATOM 2061 C C . ARG A 1 307 ? -8.046 29.588 -40.017 1.00 26.12 290 ARG D C 1
ATOM 2062 O O . ARG A 1 307 ? -9.123 29.159 -39.605 1.00 24.31 290 ARG D O 1
ATOM 2070 N N . GLU A 1 308 ? -7.950 30.550 -40.952 1.00 26.23 291 GLU D N 1
ATOM 2071 C CA . GLU A 1 308 ? -9.142 31.121 -41.611 1.00 27.83 291 GLU D CA 1
ATOM 2072 C C . GLU A 1 308 ? -9.893 30.059 -42.383 1.00 26.74 291 GLU D C 1
ATOM 2073 O O . GLU A 1 308 ? -11.123 29.946 -42.269 1.00 24.63 291 GLU D O 1
ATOM 2079 N N . LYS A 1 309 ? -9.163 29.281 -43.181 1.00 26.08 292 LYS D N 1
ATOM 2080 C CA . LYS A 1 309 ? -9.772 28.165 -43.900 1.00 26.95 292 LYS D CA 1
ATOM 2081 C C . LYS A 1 309 ? -10.394 27.169 -42.943 1.00 24.45 292 LYS D C 1
ATOM 2082 O O . LYS A 1 309 ? -11.539 26.769 -43.130 1.00 22.56 292 LYS D O 1
ATOM 2088 N N . GLY A 1 310 ? -9.653 26.816 -41.897 1.00 23.95 293 GLY D N 1
ATOM 2089 C CA . GLY A 1 310 ? -10.137 25.905 -40.851 1.00 23.95 293 GLY D CA 1
ATOM 2090 C C . GLY A 1 310 ? -11.398 26.324 -40.112 1.00 22.98 293 GLY D C 1
ATOM 2091 O O . GLY A 1 310 ? -12.263 25.484 -39.833 1.00 21.72 293 GLY D O 1
ATOM 2092 N N . ALA A 1 311 ? -11.503 27.611 -39.777 1.00 22.20 294 ALA D N 1
ATOM 2093 C CA . ALA A 1 311 ? -12.673 28.139 -39.055 1.00 22.52 294 ALA D CA 1
ATOM 2094 C C . ALA A 1 311 ? -13.966 27.882 -39.798 1.00 22.02 294 ALA D C 1
ATOM 2095 O O . ALA A 1 311 ? -14.958 27.491 -39.185 1.00 21.11 294 ALA D O 1
ATOM 2097 N N . VAL A 1 312 ? -13.941 28.065 -41.118 1.00 20.62 295 VAL D N 1
ATOM 2098 C CA . VAL A 1 312 ? -15.090 27.800 -41.976 1.00 21.77 295 VAL D CA 1
ATOM 2099 C C . VAL A 1 312 ? -15.482 26.320 -41.871 1.00 22.02 295 VAL D C 1
ATOM 2100 O O . VAL A 1 312 ? -16.651 26.003 -41.707 1.00 21.07 295 VAL D O 1
ATOM 2104 N N . LEU A 1 313 ? -14.495 25.425 -41.922 1.00 21.23 296 LEU D N 1
ATOM 2105 C CA . LEU A 1 313 ? -14.762 23.971 -41.882 1.00 21.84 296 LEU D CA 1
ATOM 2106 C C . LEU A 1 313 ? -15.269 23.530 -40.512 1.00 20.93 296 LEU D C 1
ATOM 2107 O O . LEU A 1 313 ? -16.175 22.691 -40.418 1.00 22.69 296 LEU D O 1
ATOM 2112 N N . LEU A 1 314 ? -14.699 24.106 -39.460 1.00 21.11 297 LEU D N 1
ATOM 2113 C CA . LEU A 1 314 ? -15.125 23.837 -38.091 1.00 22.54 297 LEU D CA 1
ATOM 2114 C C . LEU A 1 314 ? -16.534 24.400 -37.789 1.00 23.55 297 LEU D C 1
ATOM 2115 O O . LEU A 1 314 ? -17.350 23.723 -37.164 1.00 22.33 297 LEU D O 1
ATOM 2120 N N . ASN A 1 315 ? -16.802 25.626 -38.237 1.00 23.82 298 ASN D N 1
ATOM 2121 C CA . ASN A 1 315 ? -18.155 26.231 -38.145 1.00 25.76 298 ASN D CA 1
ATOM 2122 C C . ASN A 1 315 ? -19.264 25.369 -38.751 1.00 25.10 298 ASN D C 1
ATOM 2123 O O . ASN A 1 315 ? -20.317 25.263 -38.165 1.00 25.53 298 ASN D O 1
ATOM 2128 N N . LYS A 1 316 ? -19.006 24.731 -39.891 1.00 27.72 299 LYS D N 1
ATOM 2129 C CA . LYS A 1 316 ? -19.965 23.793 -40.516 1.00 29.43 299 LYS D CA 1
ATOM 2130 C C . LYS A 1 316 ? -20.395 22.626 -39.611 1.00 28.04 299 LYS D C 1
ATOM 2131 O O . LYS A 1 316 ? -21.510 22.132 -39.752 1.00 27.63 299 LYS D O 1
ATOM 2137 N N . VAL A 1 317 ? -19.525 22.195 -38.697 1.00 26.73 300 VAL D N 1
ATOM 2138 C CA . VAL A 1 317 ? -19.839 21.102 -37.764 1.00 25.56 300 VAL D CA 1
ATOM 2139 C C . VAL A 1 317 ? -19.856 21.542 -36.289 1.00 25.74 300 VAL D C 1
ATOM 2140 O O . VAL A 1 317 ? -19.756 20.693 -35.392 1.00 25.63 300 VAL D O 1
ATOM 2144 N N . GLN A 1 318 ? -20.025 22.838 -36.023 1.00 25.19 301 GLN D N 1
ATOM 2145 C CA . GLN A 1 318 ? -19.905 23.375 -34.654 1.00 28.22 301 GLN D CA 1
ATOM 2146 C C . GLN A 1 318 ? -20.827 22.716 -33.638 1.00 28.60 301 GLN D C 1
ATOM 2147 O O . GLN A 1 318 ? -20.420 22.480 -32.496 1.00 26.66 301 GLN D O 1
ATOM 2153 N N . GLU A 1 319 ? -22.055 22.398 -34.044 1.00 29.78 302 GLU D N 1
ATOM 2154 C CA . GLU A 1 319 ? -23.011 21.720 -33.152 1.00 32.78 302 GLU D CA 1
ATOM 2155 C C . GLU A 1 319 ? -22.533 20.327 -32.705 1.00 30.67 302 GLU D C 1
ATOM 2156 O O . GLU A 1 319 ? -23.014 19.810 -31.706 1.00 31.45 302 GLU D O 1
ATOM 2162 N N . HIS A 1 320 ? -21.598 19.728 -33.458 1.00 27.71 303 HIS D N 1
ATOM 2163 C CA . HIS A 1 320 ? -21.012 18.437 -33.113 1.00 27.91 303 HIS D CA 1
ATOM 2164 C C . HIS A 1 320 ? -19.636 18.520 -32.457 1.00 26.04 303 HIS D C 1
ATOM 2165 O O . HIS A 1 320 ? -18.979 17.492 -32.283 1.00 25.01 303 HIS D O 1
ATOM 2172 N N . ILE A 1 321 ? -19.194 19.736 -32.101 1.00 25.95 304 ILE D N 1
ATOM 2173 C CA . ILE A 1 321 ? -17.963 19.942 -31.332 1.00 25.96 304 ILE D CA 1
ATOM 2174 C C . ILE A 1 321 ? -18.371 20.164 -29.881 1.00 26.39 304 ILE D C 1
ATOM 2175 O O . ILE A 1 321 ? -18.776 21.276 -29.521 1.00 25.43 304 ILE D O 1
ATOM 2180 N N . PRO A 1 322 ? -18.273 19.112 -29.033 1.00 25.97 305 PRO D N 1
ATOM 2181 C CA . PRO A 1 322 ? -18.860 19.249 -27.683 1.00 25.66 305 PRO D CA 1
ATOM 2182 C C . PRO A 1 322 ? -18.185 20.331 -26.850 1.00 26.57 305 PRO D C 1
ATOM 2183 O O . PRO A 1 322 ? -16.949 20.391 -26.785 1.00 27.21 305 PRO D O 1
ATOM 2187 N N . GLY A 1 323 ? -18.995 21.202 -26.241 1.00 26.99 306 GLY D N 1
ATOM 2188 C CA . GLY A 1 323 ? -18.480 22.263 -25.375 1.00 26.48 306 GLY D CA 1
ATOM 2189 C C . GLY A 1 323 ? -17.993 23.483 -26.158 1.00 26.17 306 GLY D C 1
ATOM 2190 O O . GLY A 1 323 ? -17.558 24.462 -25.563 1.00 26.73 306 GLY D O 1
ATOM 2191 N N . CYS A 1 324 ? -18.051 23.446 -27.486 1.00 26.22 307 CYS D N 1
ATOM 2192 C CA . CYS A 1 324 ? -17.604 24.570 -28.306 1.00 27.23 307 CYS D CA 1
ATOM 2193 C C . CYS A 1 324 ? -18.643 25.667 -28.269 1.00 30.26 307 CYS D C 1
ATOM 2194 O O . CYS A 1 324 ? -19.776 25.440 -28.678 1.00 26.78 307 CYS D O 1
ATOM 2197 N N . LYS A 1 325 ? -18.256 26.857 -27.803 1.00 33.95 308 LYS D N 1
ATOM 2198 C CA . LYS A 1 325 ? -19.167 28.024 -27.745 1.00 35.00 308 LYS D CA 1
ATOM 2199 C C . LYS A 1 325 ? -19.070 28.849 -29.042 1.00 37.83 308 LYS D C 1
ATOM 2200 O O . LYS A 1 325 ? -20.080 29.346 -29.586 1.00 37.38 308 LYS D O 1
ATOM 2202 N N . SER A 1 326 ? -17.855 28.991 -29.569 1.00 34.32 309 SER D N 1
ATOM 2203 C CA . SER A 1 326 ? -17.659 29.577 -30.881 1.00 31.62 309 SER D CA 1
ATOM 2204 C C . SER A 1 326 ? -16.290 29.180 -31.433 1.00 30.28 309 SER D C 1
ATOM 2205 O O . SER A 1 326 ? -15.385 28.775 -30.677 1.00 30.41 309 SER D O 1
ATOM 2208 N N . VAL A 1 327 ? -16.159 29.262 -32.755 1.00 29.29 310 VAL D N 1
ATOM 2209 C CA . VAL A 1 327 ? -14.890 29.021 -33.410 1.00 29.22 310 VAL D CA 1
ATOM 2210 C C . VAL A 1 327 ? -14.288 30.381 -33.735 1.00 29.19 310 VAL D C 1
ATOM 2211 O O . VAL A 1 327 ? -14.901 31.179 -34.444 1.00 31.62 310 VAL D O 1
ATOM 2215 N N . ARG A 1 328 ? -13.092 30.631 -33.209 1.00 29.33 311 ARG D N 1
ATOM 2216 C CA . ARG A 1 328 ? -12.346 31.872 -33.453 1.00 28.69 311 ARG D CA 1
ATOM 2217 C C . ARG A 1 328 ? -11.147 31.537 -34.324 1.00 28.78 311 ARG D C 1
ATOM 2218 O O . ARG A 1 328 ? -10.540 30.472 -34.159 1.00 29.24 311 ARG D O 1
ATOM 2226 N N . VAL A 1 329 ? -10.824 32.427 -35.264 1.00 27.72 312 VAL D N 1
ATOM 2227 C CA . VAL A 1 329 ? -9.648 32.264 -36.120 1.00 28.33 312 VAL D CA 1
ATOM 2228 C C . VAL A 1 329 ? -8.379 32.357 -35.259 1.00 28.16 312 VAL D C 1
ATOM 2229 O O . VAL A 1 329 ? -7.427 31.606 -35.477 1.00 26.92 312 VAL D O 1
ATOM 2233 N N . MET A 1 330 ? -8.401 33.293 -34.295 1.00 27.16 313 MET D N 1
ATOM 2234 C CA . MET A 1 330 ? -7.308 33.630 -33.375 1.00 26.05 313 MET D CA 1
ATOM 2235 C C . MET A 1 330 ? -6.188 34.396 -34.060 1.00 26.69 313 MET D C 1
ATOM 2236 O O . MET A 1 330 ? -5.980 34.276 -35.275 1.00 23.66 313 MET D O 1
ATOM 2241 N N . GLU A 1 331 ? -5.480 35.201 -33.270 1.00 28.01 314 GLU D N 1
ATOM 2242 C CA . GLU A 1 331 ? -4.340 35.988 -33.758 1.00 30.83 314 GLU D CA 1
ATOM 2243 C C . GLU A 1 331 ? -3.048 35.293 -33.392 1.00 30.54 314 GLU D C 1
ATOM 2244 O O . GLU A 1 331 ? -2.997 34.571 -32.386 1.00 30.29 314 GLU D O 1
ATOM 2250 N N . ASP A 1 332 ? -2.012 35.497 -34.214 1.00 29.09 315 ASP D N 1
ATOM 2251 C CA . ASP A 1 332 ? -0.718 34.826 -34.033 1.00 28.51 315 ASP D CA 1
ATOM 2252 C C . ASP A 1 332 ? -0.117 35.030 -32.643 1.00 28.82 315 ASP D C 1
ATOM 2253 O O . ASP A 1 332 ? 0.459 34.085 -32.102 1.00 27.44 315 ASP D O 1
ATOM 2258 N N . HIS A 1 333 ? -0.291 36.224 -32.056 1.00 28.52 316 HIS D N 1
ATOM 2259 C CA . HIS A 1 333 ? 0.278 36.529 -30.726 1.00 29.25 316 HIS D CA 1
ATOM 2260 C C . HIS A 1 333 ? -0.337 35.746 -29.554 1.00 27.50 316 HIS D C 1
ATOM 2261 O O . HIS A 1 333 ? 0.232 35.730 -28.476 1.00 27.53 316 HIS D O 1
ATOM 2268 N N . GLU A 1 334 ? -1.514 35.159 -29.750 1.00 26.77 317 GLU D N 1
ATOM 2269 C CA . GLU A 1 334 ? -2.174 34.373 -28.707 1.00 27.51 317 GLU D CA 1
ATOM 2270 C C . GLU A 1 334 ? -1.477 33.045 -28.404 1.00 26.51 317 GLU D C 1
ATOM 2271 O O . GLU A 1 334 ? -1.657 32.498 -27.326 1.00 24.37 317 GLU D O 1
ATOM 2277 N N . PHE A 1 335 ? -0.700 32.531 -29.359 1.00 25.21 318 PHE D N 1
ATOM 2278 C CA . PHE A 1 335 ? -0.066 31.228 -29.221 1.00 24.62 318 PHE D CA 1
ATOM 2279 C C . PHE A 1 335 ? 1.238 31.309 -28.446 1.00 25.57 318 PHE D C 1
ATOM 2280 O O . PHE A 1 335 ? 2.000 32.257 -28.600 1.00 26.92 318 PHE D O 1
ATOM 2288 N N . ILE A 1 336 ? 1.456 30.311 -27.588 1.00 25.23 319 ILE D N 1
ATOM 2289 C CA . ILE A 1 336 ? 2.593 30.250 -26.672 1.00 24.57 319 ILE D CA 1
ATOM 2290 C C . ILE A 1 336 ? 3.398 29.005 -27.032 1.00 22.54 319 ILE D C 1
ATOM 2291 O O . ILE A 1 336 ? 2.842 27.917 -27.100 1.00 21.91 319 ILE D O 1
ATOM 2296 N N . LEU A 1 337 ? 4.691 29.175 -27.271 1.00 22.72 320 LEU D N 1
ATOM 2297 C CA . LEU A 1 337 ? 5.595 28.068 -27.626 1.00 22.84 320 LEU D CA 1
ATOM 2298 C C . LEU A 1 337 ? 6.487 27.819 -26.432 1.00 23.15 320 LEU D C 1
ATOM 2299 O O . LEU A 1 337 ? 7.090 28.760 -25.926 1.00 24.31 320 LEU D O 1
ATOM 2304 N N . VAL A 1 338 ? 6.529 26.575 -25.965 1.00 23.09 321 VAL D N 1
ATOM 2305 C CA . VAL A 1 338 ? 7.345 26.182 -24.815 1.00 24.15 321 VAL D CA 1
ATOM 2306 C C . VAL A 1 338 ? 8.427 25.202 -25.269 1.00 25.89 321 VAL D C 1
ATOM 2307 O O . VAL A 1 338 ? 8.116 24.149 -25.859 1.00 23.91 321 VAL D O 1
ATOM 2311 N N . GLY A 1 339 ? 9.688 25.548 -25.024 1.00 28.01 322 GLY D N 1
ATOM 2312 C CA . GLY A 1 339 ? 10.802 24.648 -25.377 1.00 31.89 322 GLY D CA 1
ATOM 2313 C C . GLY A 1 339 ? 12.092 24.843 -24.638 1.00 35.13 322 GLY D C 1
ATOM 2314 O O . GLY A 1 339 ? 12.359 24.123 -23.664 1.00 42.11 322 GLY D O 1
ATOM 2315 N N . SER B 1 35 ? 36.817 30.591 -35.862 1.00 55.55 18 SER A N 1
ATOM 2316 C CA . SER B 1 35 ? 38.126 29.864 -35.815 1.00 55.47 18 SER A CA 1
ATOM 2317 C C . SER B 1 35 ? 37.895 28.392 -35.511 1.00 51.75 18 SER A C 1
ATOM 2318 O O . SER B 1 35 ? 38.351 27.526 -36.258 1.00 49.80 18 SER A O 1
ATOM 2321 N N . THR B 1 36 ? 37.198 28.113 -34.404 1.00 47.66 19 THR A N 1
ATOM 2322 C CA . THR B 1 36 ? 36.767 26.747 -34.105 1.00 42.80 19 THR A CA 1
ATOM 2323 C C . THR B 1 36 ? 35.804 26.266 -35.197 1.00 37.39 19 THR A C 1
ATOM 2324 O O . THR B 1 36 ? 35.954 25.150 -35.709 1.00 33.03 19 THR A O 1
ATOM 2328 N N . VAL B 1 37 ? 34.858 27.124 -35.578 1.00 32.10 20 VAL A N 1
ATOM 2329 C CA . VAL B 1 37 ? 33.945 26.812 -36.673 1.00 31.71 20 VAL A CA 1
ATOM 2330 C C . VAL B 1 37 ? 34.725 26.473 -37.962 1.00 32.08 20 VAL A C 1
ATOM 2331 O O . VAL B 1 37 ? 34.506 25.409 -38.563 1.00 27.25 20 VAL A O 1
ATOM 2335 N N . ASP B 1 38 ? 35.658 27.343 -38.338 1.00 31.84 21 ASP A N 1
ATOM 2336 C CA . ASP B 1 38 ? 36.435 27.168 -39.577 1.00 34.68 21 ASP A CA 1
ATOM 2337 C C . ASP B 1 38 ? 37.270 25.889 -39.596 1.00 33.05 21 ASP A C 1
ATOM 2338 O O . ASP B 1 38 ? 37.359 25.231 -40.624 1.00 30.98 21 ASP A O 1
ATOM 2343 N N . ARG B 1 39 ? 37.867 25.542 -38.462 1.00 32.84 22 ARG A N 1
ATOM 2344 C CA . ARG B 1 39 ? 38.659 24.305 -38.347 1.00 33.84 22 ARG A CA 1
ATOM 2345 C C . ARG B 1 39 ? 37.782 23.058 -38.476 1.00 30.01 22 ARG A C 1
ATOM 2346 O O . ARG B 1 39 ? 38.133 22.105 -39.199 1.00 29.29 22 ARG A O 1
ATOM 2354 N N . LEU B 1 40 ? 36.647 23.054 -37.775 1.00 25.78 23 LEU A N 1
ATOM 2355 C CA . LEU B 1 40 ? 35.740 21.893 -37.789 1.00 24.66 23 LEU A CA 1
ATOM 2356 C C . LEU B 1 40 ? 35.148 21.645 -39.164 1.00 23.34 23 LEU A C 1
ATOM 2357 O O . LEU B 1 40 ? 34.963 20.489 -39.576 1.00 22.74 23 LEU A O 1
ATOM 2362 N N . LYS B 1 41 ? 34.876 22.733 -39.892 1.00 24.30 24 LYS A N 1
ATOM 2363 C CA . LYS B 1 41 ? 34.337 22.650 -41.251 1.00 23.64 24 LYS A CA 1
ATOM 2364 C C . LYS B 1 41 ? 35.241 21.927 -42.226 1.00 23.24 24 LYS A C 1
ATOM 2365 O O . LYS B 1 41 ? 34.760 21.435 -43.233 1.00 23.50 24 LYS A O 1
ATOM 2371 N N . LYS B 1 42 ? 36.539 21.879 -41.949 1.00 23.39 25 LYS A N 1
ATOM 2372 C CA . LYS B 1 42 ? 37.530 21.266 -42.845 1.00 24.62 25 LYS A CA 1
ATOM 2373 C C . LYS B 1 42 ? 37.844 19.787 -42.560 1.00 24.25 25 LYS A C 1
ATOM 2374 O O . LYS B 1 42 ? 38.625 19.176 -43.304 1.00 22.20 25 LYS A O 1
ATOM 2380 N N . LEU B 1 43 ? 37.254 19.209 -41.524 1.00 22.13 26 LEU A N 1
ATOM 2381 C CA . LEU B 1 43 ? 37.553 17.799 -41.198 1.00 23.26 26 LEU A CA 1
ATOM 2382 C C . LEU B 1 43 ? 36.970 16.900 -42.289 1.00 21.45 26 LEU A C 1
ATOM 2383 O O . LEU B 1 43 ? 35.801 17.056 -42.648 1.00 19.14 26 LEU A O 1
ATOM 2388 N N . ARG B 1 44 ? 37.780 15.979 -42.804 1.00 21.94 27 ARG A N 1
ATOM 2389 C CA . ARG B 1 44 ? 37.381 15.081 -43.893 1.00 22.62 27 ARG A CA 1
ATOM 2390 C C . ARG B 1 44 ? 36.926 13.697 -43.459 1.00 21.98 27 ARG A C 1
ATOM 2391 O O . ARG B 1 44 ? 36.172 13.048 -44.196 1.00 21.05 27 ARG A O 1
ATOM 2399 N N . LEU B 1 45 ? 37.437 13.196 -42.343 1.00 19.56 28 LEU A N 1
ATOM 2400 C CA . LEU B 1 45 ? 37.064 11.829 -41.880 1.00 18.14 28 LEU A CA 1
ATOM 2401 C C . LEU B 1 45 ? 36.600 11.914 -40.418 1.00 17.40 28 LEU A C 1
ATOM 2402 O O . LEU B 1 45 ? 37.398 12.181 -39.521 1.00 17.32 28 LEU A O 1
ATOM 2407 N N . ILE B 1 46 ? 35.303 11.740 -40.223 1.00 16.56 29 ILE A N 1
ATOM 2408 C CA . ILE B 1 46 ? 34.674 11.668 -38.922 1.00 15.70 29 ILE A CA 1
ATOM 2409 C C . ILE B 1 46 ? 34.067 10.280 -38.803 1.00 15.75 29 ILE A C 1
ATOM 2410 O O . ILE B 1 46 ? 33.417 9.814 -39.735 1.00 15.48 29 ILE A O 1
ATOM 2415 N N . THR B 1 47 ? 34.291 9.600 -37.687 1.00 15.66 30 THR A N 1
ATOM 2416 C CA . THR B 1 47 ? 33.693 8.282 -37.470 1.00 15.83 30 THR A CA 1
ATOM 2417 C C . THR B 1 47 ? 32.492 8.429 -36.530 1.00 16.44 30 THR A C 1
ATOM 2418 O O . THR B 1 47 ? 32.597 9.038 -35.460 1.00 16.20 30 THR A O 1
ATOM 2422 N N . ALA B 1 48 ? 31.362 7.853 -36.922 1.00 15.57 31 ALA A N 1
ATOM 2423 C CA . ALA B 1 48 ? 30.247 7.693 -36.013 1.00 16.14 31 ALA A CA 1
ATOM 2424 C C . ALA B 1 48 ? 30.562 6.448 -35.198 1.00 18.25 31 ALA A C 1
ATOM 2425 O O . ALA B 1 48 ? 30.261 5.314 -35.615 1.00 18.51 31 ALA A O 1
ATOM 2427 N N . ILE B 1 49 ? 31.211 6.683 -34.051 1.00 18.32 32 ILE A N 1
ATOM 2428 C CA . ILE B 1 49 ? 31.840 5.613 -33.272 1.00 19.28 32 ILE A CA 1
ATOM 2429 C C . ILE B 1 49 ? 30.797 4.660 -32.661 1.00 19.10 32 ILE A C 1
ATOM 2430 O O . ILE B 1 49 ? 29.734 5.086 -32.185 1.00 18.50 32 ILE A O 1
ATOM 2435 N N . LYS B 1 50 ? 31.098 3.371 -32.739 1.00 18.54 33 LYS A N 1
ATOM 2436 C CA . LYS B 1 50 ? 30.312 2.316 -32.124 1.00 18.92 33 LYS A CA 1
ATOM 2437 C C . LYS B 1 50 ? 30.409 2.444 -30.608 1.00 19.07 33 LYS A C 1
ATOM 2438 O O . LYS B 1 50 ? 31.434 2.884 -30.089 1.00 20.34 33 LYS A O 1
ATOM 2444 N N . THR B 1 51 ? 29.337 2.086 -29.911 1.00 18.75 34 THR A N 1
ATOM 2445 C CA . THR B 1 51 ? 29.319 2.082 -28.451 1.00 17.99 34 THR A CA 1
ATOM 2446 C C . THR B 1 51 ? 29.346 0.614 -27.992 1.00 17.32 34 THR A C 1
ATOM 2447 O O . THR B 1 51 ? 28.338 -0.080 -28.100 1.00 16.88 34 THR A O 1
ATOM 2451 N N . PRO B 1 52 ? 30.505 0.127 -27.523 1.00 16.51 35 PRO A N 1
ATOM 2452 C CA . PRO B 1 52 ? 30.600 -1.281 -27.122 1.00 16.18 35 PRO A CA 1
ATOM 2453 C C . PRO B 1 52 ? 30.058 -1.511 -25.710 1.00 16.80 35 PRO A C 1
ATOM 2454 O O . PRO B 1 52 ? 30.064 -0.577 -24.881 1.00 15.52 35 PRO A O 1
ATOM 2458 N N . TYR B 1 53 ? 29.592 -2.736 -25.452 1.00 16.73 36 TYR A N 1
ATOM 2459 C CA . TYR B 1 53 ? 28.917 -3.084 -24.208 1.00 17.98 36 TYR A CA 1
ATOM 2460 C C . TYR B 1 53 ? 29.586 -4.231 -23.453 1.00 19.68 36 TYR A C 1
ATOM 2461 O O . TYR B 1 53 ? 30.169 -5.130 -24.049 1.00 19.47 36 TYR A O 1
ATOM 2470 N N . LEU B 1 54 ? 29.508 -4.173 -22.119 1.00 21.10 37 LEU A N 1
ATOM 2471 C CA . LEU B 1 54 ? 29.849 -5.309 -21.261 1.00 21.45 37 LEU A CA 1
ATOM 2472 C C . LEU B 1 54 ? 28.707 -6.326 -21.328 1.00 22.90 37 LEU A C 1
ATOM 2473 O O . LEU B 1 54 ? 27.619 -6.000 -21.820 1.00 22.64 37 LEU A O 1
ATOM 2478 N N . ALA B 1 55 ? 28.942 -7.528 -20.799 1.00 24.37 38 ALA A N 1
ATOM 2479 C CA . ALA B 1 55 ? 27.930 -8.597 -20.774 1.00 26.45 38 ALA A CA 1
ATOM 2480 C C . ALA B 1 55 ? 26.588 -8.131 -20.178 1.00 27.31 38 ALA A C 1
ATOM 2481 O O . ALA B 1 55 ? 25.534 -8.500 -20.686 1.00 29.25 38 ALA A O 1
ATOM 2483 N N . ASN B 1 56 ? 26.643 -7.292 -19.138 1.00 26.52 39 ASN A N 1
ATOM 2484 C CA . ASN B 1 56 ? 25.438 -6.770 -18.496 1.00 25.54 39 ASN A CA 1
ATOM 2485 C C . ASN B 1 56 ? 24.755 -5.598 -19.251 1.00 26.24 39 ASN A C 1
ATOM 2486 O O . ASN B 1 56 ? 23.763 -5.071 -18.763 1.00 28.57 39 ASN A O 1
ATOM 2491 N N . GLY B 1 57 ? 25.290 -5.183 -20.408 1.00 25.69 40 GLY A N 1
ATOM 2492 C CA . GLY B 1 57 ? 24.694 -4.113 -21.213 1.00 24.63 40 GLY A CA 1
ATOM 2493 C C . GLY B 1 57 ? 25.206 -2.707 -20.949 1.00 23.94 40 GLY A C 1
ATOM 2494 O O . GLY B 1 57 ? 24.918 -1.792 -21.731 1.00 23.56 40 GLY A O 1
ATOM 2495 N N . LYS B 1 58 ? 25.989 -2.537 -19.905 1.00 25.45 41 LYS A N 1
ATOM 2496 C CA . LYS B 1 58 ? 26.599 -1.221 -19.605 1.00 26.03 41 LYS A CA 1
ATOM 2497 C C . LYS B 1 58 ? 27.766 -0.982 -20.566 1.00 21.94 41 LYS A C 1
ATOM 2498 O O . LYS B 1 58 ? 28.267 -1.933 -21.198 1.00 19.39 41 LYS A O 1
ATOM 2504 N N . PHE B 1 59 ? 28.197 0.274 -20.682 1.00 18.95 42 PHE A N 1
ATOM 2505 C CA . PHE B 1 59 ? 29.282 0.617 -21.586 1.00 18.39 42 PHE A CA 1
ATOM 2506 C C . PHE B 1 59 ? 30.587 -0.078 -21.198 1.00 17.37 42 PHE A C 1
ATOM 2507 O O . PHE B 1 59 ? 30.907 -0.201 -20.016 1.00 17.24 42 PHE A O 1
ATOM 2515 N N . ASP B 1 60 ? 31.303 -0.547 -22.219 1.00 17.20 43 ASP A N 1
ATOM 2516 C CA . ASP B 1 60 ? 32.614 -1.178 -22.084 1.00 18.12 43 ASP A CA 1
ATOM 2517 C C . ASP B 1 60 ? 33.629 -0.115 -22.473 1.00 18.09 43 ASP A C 1
ATOM 2518 O O . ASP B 1 60 ? 33.987 0.003 -23.653 1.00 17.00 43 ASP A O 1
ATOM 2523 N N . LEU B 1 61 ? 34.041 0.701 -21.503 1.00 18.47 44 LEU A N 1
ATOM 2524 C CA . LEU B 1 61 ? 34.951 1.809 -21.782 1.00 19.72 44 LEU A CA 1
ATOM 2525 C C . LEU B 1 61 ? 36.362 1.370 -22.197 1.00 18.68 44 LEU A C 1
ATOM 2526 O O . LEU B 1 61 ? 36.971 2.041 -23.011 1.00 18.91 44 LEU A O 1
ATOM 2531 N N . PRO B 1 62 ? 36.881 0.239 -21.662 1.00 19.64 45 PRO A N 1
ATOM 2532 C CA . PRO B 1 62 ? 38.153 -0.243 -22.227 1.00 20.09 45 PRO A CA 1
ATOM 2533 C C . PRO B 1 62 ? 38.080 -0.566 -23.721 1.00 20.27 45 PRO A C 1
ATOM 2534 O O . PRO B 1 62 ? 38.977 -0.186 -24.471 1.00 20.04 45 PRO A O 1
ATOM 2538 N N . ALA B 1 63 ? 37.016 -1.231 -24.156 1.00 18.90 46 ALA A N 1
ATOM 2539 C CA . ALA B 1 63 ? 36.847 -1.508 -25.593 1.00 18.49 46 ALA A CA 1
ATOM 2540 C C . ALA B 1 63 ? 36.645 -0.219 -26.398 1.00 17.42 46 ALA A C 1
ATOM 2541 O O . ALA B 1 63 ? 37.169 -0.082 -27.508 1.00 18.32 46 ALA A O 1
ATOM 2543 N N . TYR B 1 64 ? 35.868 0.711 -25.844 1.00 16.35 47 TYR A N 1
ATOM 2544 C CA . TYR B 1 64 ? 35.612 2.006 -26.484 1.00 17.33 47 TYR A CA 1
ATOM 2545 C C . TYR B 1 64 ? 36.908 2.764 -26.686 1.00 17.99 47 TYR A C 1
ATOM 2546 O O . TYR B 1 64 ? 37.165 3.285 -27.782 1.00 19.48 47 TYR A O 1
ATOM 2555 N N . ASP B 1 65 ? 37.716 2.835 -25.630 1.00 17.45 48 ASP A N 1
ATOM 2556 C CA . ASP B 1 65 ? 38.987 3.584 -25.680 1.00 19.45 48 ASP A CA 1
ATOM 2557 C C . ASP B 1 65 ? 39.992 2.963 -26.651 1.00 19.41 48 ASP A C 1
ATOM 2558 O O . ASP B 1 65 ? 40.678 3.681 -27.368 1.00 20.29 48 ASP A O 1
ATOM 2563 N N . ALA B 1 66 ? 40.076 1.635 -26.668 1.00 20.20 49 ALA A N 1
ATOM 2564 C CA . ALA B 1 66 ? 40.931 0.931 -27.643 1.00 20.20 49 ALA A CA 1
ATOM 2565 C C . ALA B 1 66 ? 40.466 1.216 -29.075 1.00 20.96 49 ALA A C 1
ATOM 2566 O O . ALA B 1 66 ? 41.271 1.464 -29.949 1.00 20.23 49 ALA A O 1
ATOM 2568 N N . LEU B 1 67 ? 39.159 1.206 -29.302 1.00 20.12 50 LEU A N 1
ATOM 2569 C CA . LEU B 1 67 ? 38.592 1.501 -30.623 1.00 20.08 50 LEU A CA 1
ATOM 2570 C C . LEU B 1 67 ? 38.936 2.928 -31.048 1.00 18.13 50 LEU A C 1
ATOM 2571 O O . LEU B 1 67 ? 39.412 3.123 -32.162 1.00 18.17 50 LEU A O 1
ATOM 2576 N N . VAL B 1 68 ? 38.742 3.898 -30.161 1.00 17.46 51 VAL A N 1
ATOM 2577 C CA . VAL B 1 68 ? 39.008 5.308 -30.472 1.00 18.20 51 VAL A CA 1
ATOM 2578 C C . VAL B 1 68 ? 40.500 5.525 -30.786 1.00 18.82 51 VAL A C 1
ATOM 2579 O O . VAL B 1 68 ? 40.838 6.203 -31.745 1.00 19.36 51 VAL A O 1
ATOM 2583 N N . SER B 1 69 ? 41.383 4.943 -29.976 1.00 20.16 52 SER A N 1
ATOM 2584 C CA . SER B 1 69 ? 42.822 5.075 -30.219 1.00 22.07 52 SER A CA 1
ATOM 2585 C C . SER B 1 69 ? 43.187 4.517 -31.579 1.00 20.27 52 SER A C 1
ATOM 2586 O O . SER B 1 69 ? 43.951 5.143 -32.304 1.00 20.62 52 SER A O 1
ATOM 2589 N N . HIS B 1 70 ? 42.624 3.358 -31.953 1.00 18.87 53 HIS A N 1
ATOM 2590 C CA . HIS B 1 70 ? 42.874 2.817 -33.288 1.00 19.22 53 HIS A CA 1
ATOM 2591 C C . HIS B 1 70 ? 42.357 3.740 -34.400 1.00 19.85 53 HIS A C 1
ATOM 2592 O O . HIS B 1 70 ? 43.002 3.863 -35.454 1.00 22.15 53 HIS A O 1
ATOM 2599 N N . GLN B 1 71 ? 41.220 4.398 -34.163 1.00 18.85 54 GLN A N 1
ATOM 2600 C CA . GLN B 1 71 ? 40.690 5.359 -35.111 1.00 18.91 54 GLN A CA 1
ATOM 2601 C C . GLN B 1 71 ? 41.667 6.506 -35.342 1.00 18.86 54 GLN A C 1
ATOM 2602 O O . GLN B 1 71 ? 42.015 6.818 -36.490 1.00 18.25 54 GLN A O 1
ATOM 2608 N N . ILE B 1 72 ? 42.130 7.089 -34.242 1.00 19.61 55 ILE A N 1
ATOM 2609 C CA . ILE B 1 72 ? 43.034 8.245 -34.267 1.00 20.36 55 ILE A CA 1
ATOM 2610 C C . ILE B 1 72 ? 44.370 7.902 -34.962 1.00 20.34 55 ILE A C 1
ATOM 2611 O O . ILE B 1 72 ? 44.863 8.680 -35.777 1.00 18.91 55 ILE A O 1
ATOM 2616 N N . GLU B 1 73 ? 44.940 6.730 -34.650 1.00 20.18 56 GLU A N 1
ATOM 2617 C CA . GLU B 1 73 ? 46.171 6.290 -35.321 1.00 22.01 56 GLU A CA 1
ATOM 2618 C C . GLU B 1 73 ? 46.036 6.037 -36.820 1.00 22.42 56 GLU A C 1
ATOM 2619 O O . GLU B 1 73 ? 47.033 5.957 -37.523 1.00 21.01 56 GLU A O 1
ATOM 2625 N N . ASN B 1 74 ? 44.800 5.881 -37.292 1.00 21.39 57 ASN A N 1
ATOM 2626 C CA . ASN B 1 74 ? 44.502 5.667 -38.700 1.00 20.47 57 ASN A CA 1
ATOM 2627 C C . ASN B 1 74 ? 43.928 6.899 -39.415 1.00 20.88 57 ASN A C 1
ATOM 2628 O O . ASN B 1 74 ? 43.385 6.782 -40.492 1.00 24.14 57 ASN A O 1
ATOM 2633 N N . GLY B 1 75 ? 44.126 8.088 -38.856 1.00 19.60 58 GLY A N 1
ATOM 2634 C CA . GLY B 1 75 ? 43.821 9.332 -39.550 1.00 18.87 58 GLY A CA 1
ATOM 2635 C C . GLY B 1 75 ? 42.423 9.919 -39.345 1.00 18.75 58 GLY A C 1
ATOM 2636 O O . GLY B 1 75 ? 42.102 10.960 -39.936 1.00 17.29 58 GLY A O 1
ATOM 2637 N N . VAL B 1 76 ? 41.617 9.298 -38.487 1.00 18.78 59 VAL A N 1
ATOM 2638 C CA . VAL B 1 76 ? 40.291 9.832 -38.163 1.00 19.05 59 VAL A CA 1
ATOM 2639 C C . VAL B 1 76 ? 40.469 11.150 -37.417 1.00 18.81 59 VAL A C 1
ATOM 2640 O O . VAL B 1 76 ? 41.213 11.215 -36.460 1.00 18.51 59 VAL A O 1
ATOM 2644 N N . GLU B 1 77 ? 39.783 12.188 -37.861 1.00 18.90 60 GLU A N 1
ATOM 2645 C CA . GLU B 1 77 ? 39.914 13.549 -37.320 1.00 20.49 60 GLU A CA 1
ATOM 2646 C C . GLU B 1 77 ? 38.826 13.944 -36.331 1.00 21.09 60 GLU A C 1
ATOM 2647 O O . GLU B 1 77 ? 38.920 14.992 -35.676 1.00 18.11 60 GLU A O 1
ATOM 2653 N N . GLY B 1 78 ? 37.746 13.167 -36.272 1.00 18.98 61 GLY A N 1
ATOM 2654 C CA . GLY B 1 78 ? 36.632 13.473 -35.358 1.00 19.71 61 GLY A CA 1
ATOM 2655 C C . GLY B 1 78 ? 35.734 12.270 -35.117 1.00 18.84 61 GLY A C 1
ATOM 2656 O O . GLY B 1 78 ? 35.788 11.280 -35.859 1.00 17.14 61 GLY A O 1
ATOM 2657 N N . LEU B 1 79 ? 34.924 12.376 -34.059 1.00 18.79 62 LEU A N 1
ATOM 2658 C CA . LEU B 1 79 ? 33.998 11.342 -33.653 1.00 17.96 62 LEU A CA 1
ATOM 2659 C C . LEU B 1 79 ? 32.615 11.931 -33.416 1.00 17.74 62 LEU A C 1
ATOM 2660 O O . LEU B 1 79 ? 32.481 13.006 -32.795 1.00 17.81 62 LEU A O 1
ATOM 2665 N N . ILE B 1 80 ? 31.587 11.220 -33.886 1.00 17.15 63 ILE A N 1
ATOM 2666 C CA . ILE B 1 80 ? 30.220 11.453 -33.432 1.00 18.10 63 ILE A CA 1
ATOM 2667 C C . ILE B 1 80 ? 30.029 10.508 -32.257 1.00 17.40 63 ILE A C 1
ATOM 2668 O O . ILE B 1 80 ? 30.125 9.272 -32.430 1.00 17.56 63 ILE A O 1
ATOM 2673 N N . VAL B 1 81 ? 29.749 11.062 -31.079 1.00 16.99 64 VAL A N 1
ATOM 2674 C CA . VAL B 1 81 ? 29.531 10.244 -29.885 1.00 17.19 64 VAL A CA 1
ATOM 2675 C C . VAL B 1 81 ? 28.033 10.026 -29.652 1.00 17.38 64 VAL A C 1
ATOM 2676 O O . VAL B 1 81 ? 27.272 10.981 -29.464 1.00 17.60 64 VAL A O 1
ATOM 2680 N N . GLY B 1 82 ? 27.624 8.758 -29.673 1.00 17.74 65 GLY A N 1
ATOM 2681 C CA . GLY B 1 82 ? 26.233 8.400 -29.509 1.00 18.57 65 GLY A CA 1
ATOM 2682 C C . GLY B 1 82 ? 25.369 8.846 -30.680 1.00 18.32 65 GLY A C 1
ATOM 2683 O O . GLY B 1 82 ? 24.230 9.298 -30.484 1.00 18.31 65 GLY A O 1
ATOM 2684 N N . GLY B 1 83 ? 25.905 8.739 -31.895 1.00 18.93 66 GLY A N 1
ATOM 2685 C CA . GLY B 1 83 ? 25.113 8.954 -33.101 1.00 18.33 66 GLY A CA 1
ATOM 2686 C C . GLY B 1 83 ? 24.217 7.747 -33.351 1.00 18.66 66 GLY A C 1
ATOM 2687 O O . GLY B 1 83 ? 24.107 6.862 -32.495 1.00 17.17 66 GLY A O 1
ATOM 2688 N N . THR B 1 84 ? 23.609 7.695 -34.540 1.00 18.73 67 THR A N 1
ATOM 2689 C CA . THR B 1 84 ? 22.775 6.568 -34.901 1.00 18.73 67 THR A CA 1
ATOM 2690 C C . THR B 1 84 ? 23.571 5.255 -34.736 1.00 18.77 67 THR A C 1
ATOM 2691 O O . THR B 1 84 ? 23.126 4.330 -34.069 1.00 18.12 67 THR A O 1
ATOM 2695 N N . THR B 1 85 ? 24.763 5.236 -35.341 1.00 19.41 68 THR A N 1
ATOM 2696 C CA . THR B 1 85 ? 25.698 4.107 -35.313 1.00 19.45 68 THR A CA 1
ATOM 2697 C C . THR B 1 85 ? 26.133 3.750 -33.900 1.00 18.06 68 THR A C 1
ATOM 2698 O O . THR B 1 85 ? 26.314 2.567 -33.565 1.00 17.36 68 THR A O 1
ATOM 2702 N N . GLY B 1 86 ? 26.306 4.791 -33.083 1.00 17.64 69 GLY A N 1
ATOM 2703 C CA . GLY B 1 86 ? 26.621 4.622 -31.667 1.00 17.40 69 GLY A CA 1
ATOM 2704 C C . GLY B 1 86 ? 25.461 4.381 -30.744 1.00 17.24 69 GLY A C 1
ATOM 2705 O O . GLY B 1 86 ? 25.638 4.415 -29.513 1.00 17.80 69 GLY A O 1
ATOM 2706 N N . GLU B 1 87 ? 24.261 4.194 -31.294 1.00 17.28 70 GLU A N 1
ATOM 2707 C CA . GLU B 1 87 ? 23.092 3.811 -30.508 1.00 17.26 70 GLU A CA 1
ATOM 2708 C C . GLU B 1 87 ? 22.762 4.831 -29.401 1.00 18.01 70 GLU A C 1
ATOM 2709 O O . GLU B 1 87 ? 22.423 4.461 -28.273 1.00 17.42 70 GLU A O 1
ATOM 2715 N N . GLY B 1 88 ? 22.852 6.118 -29.748 1.00 18.87 71 GLY A N 1
ATOM 2716 C CA . GLY B 1 88 ? 22.521 7.207 -28.829 1.00 18.66 71 GLY A CA 1
ATOM 2717 C C . GLY B 1 88 ? 21.105 7.166 -28.327 1.00 18.21 71 GLY A C 1
ATOM 2718 O O . GLY B 1 88 ? 20.839 7.470 -27.165 1.00 17.20 71 GLY A O 1
ATOM 2719 N N . HIS B 1 89 ? 20.201 6.800 -29.226 1.00 19.01 72 HIS A N 1
ATOM 2720 C CA . HIS B 1 89 ? 18.776 6.556 -28.914 1.00 19.21 72 HIS A CA 1
ATOM 2721 C C . HIS B 1 89 ? 18.482 5.399 -27.955 1.00 19.44 72 HIS A C 1
ATOM 2722 O O . HIS B 1 89 ? 17.356 5.313 -27.451 1.00 19.57 72 HIS A O 1
ATOM 2729 N N . LEU B 1 90 ? 19.457 4.510 -27.718 1.00 20.14 73 LEU A N 1
ATOM 2730 C CA . LEU B 1 90 ? 19.336 3.443 -26.698 1.00 21.07 73 LEU A CA 1
ATOM 2731 C C . LEU B 1 90 ? 20.012 3.777 -25.358 1.00 21.21 73 LEU A C 1
ATOM 2732 O O . LEU B 1 90 ? 20.007 2.950 -24.450 1.00 21.27 73 LEU A O 1
ATOM 2737 N N . MET B 1 91 ? 20.566 4.988 -25.234 1.00 21.59 74 MET A N 1
ATOM 2738 C CA . MET B 1 91 ? 21.210 5.456 -24.015 1.00 21.63 74 MET A CA 1
ATOM 2739 C C . MET B 1 91 ? 20.257 6.292 -23.175 1.00 22.13 74 MET A C 1
ATOM 2740 O O . MET B 1 91 ? 19.403 6.988 -23.728 1.00 22.14 74 MET A O 1
ATOM 2745 N N . SER B 1 92 ? 20.436 6.276 -21.848 1.00 21.35 75 SER A N 1
ATOM 2746 C CA . SER B 1 92 ? 19.881 7.332 -21.000 1.00 21.16 75 SER A CA 1
ATOM 2747 C C . SER B 1 92 ? 20.802 8.556 -21.138 1.00 22.34 75 SER A C 1
ATOM 2748 O O . SER B 1 92 ? 21.969 8.423 -21.511 1.00 21.11 75 SER A O 1
ATOM 2751 N N . TRP B 1 93 ? 20.278 9.750 -20.874 1.00 22.45 76 TRP A N 1
ATOM 2752 C CA . TRP B 1 93 ? 21.081 10.949 -21.056 1.00 22.67 76 TRP A CA 1
ATOM 2753 C C . TRP B 1 93 ? 22.312 10.948 -20.149 1.00 22.27 76 TRP A C 1
ATOM 2754 O O . TRP B 1 93 ? 23.370 11.377 -20.593 1.00 22.56 76 TRP A O 1
ATOM 2765 N N . ASP B 1 94 ? 22.201 10.471 -18.909 1.00 22.76 77 ASP A N 1
ATOM 2766 C CA . ASP B 1 94 ? 23.365 10.501 -18.012 1.00 24.07 77 ASP A CA 1
ATOM 2767 C C . ASP B 1 94 ? 24.542 9.648 -18.508 1.00 21.74 77 ASP A C 1
ATOM 2768 O O . ASP B 1 94 ? 25.689 10.095 -18.463 1.00 19.08 77 ASP A O 1
ATOM 2773 N N . GLU B 1 95 ? 24.275 8.464 -19.044 1.00 20.17 78 GLU A N 1
ATOM 2774 C CA . GLU B 1 95 ? 25.362 7.686 -19.647 1.00 20.81 78 GLU A CA 1
ATOM 2775 C C . GLU B 1 95 ? 25.902 8.335 -20.953 1.00 19.59 78 GLU A C 1
ATOM 2776 O O . GLU B 1 95 ? 27.092 8.256 -21.239 1.00 19.13 78 GLU A O 1
ATOM 2782 N N . HIS B 1 96 ? 25.033 9.013 -21.704 1.00 19.53 79 HIS A N 1
ATOM 2783 C CA . HIS B 1 96 ? 25.445 9.680 -22.934 1.00 19.10 79 HIS A CA 1
ATOM 2784 C C . HIS B 1 96 ? 26.361 10.867 -22.623 1.00 18.67 79 HIS A C 1
ATOM 2785 O O . HIS B 1 96 ? 27.412 10.999 -23.245 1.00 18.16 79 HIS A O 1
ATOM 2792 N N . VAL B 1 97 ? 25.978 11.711 -21.666 1.00 18.83 80 VAL A N 1
ATOM 2793 C CA . VAL B 1 97 ? 26.829 12.855 -21.285 1.00 18.80 80 VAL A CA 1
ATOM 2794 C C . VAL B 1 97 ? 28.148 12.377 -20.657 1.00 18.65 80 VAL A C 1
ATOM 2795 O O . VAL B 1 97 ? 29.205 12.960 -20.906 1.00 18.16 80 VAL A O 1
ATOM 2799 N N . MET B 1 98 ? 28.087 11.297 -19.893 1.00 19.57 81 MET A N 1
ATOM 2800 C CA . MET B 1 98 ? 29.282 10.648 -19.390 1.00 20.85 81 MET A CA 1
ATOM 2801 C C . MET B 1 98 ? 30.216 10.227 -20.523 1.00 19.98 81 MET A C 1
ATOM 2802 O O . MET B 1 98 ? 31.411 10.506 -20.471 1.00 19.37 81 MET A O 1
ATOM 2807 N N . LEU B 1 99 ? 29.679 9.555 -21.532 1.00 19.35 82 LEU A N 1
ATOM 2808 C CA . LEU B 1 99 ? 30.474 9.122 -22.688 1.00 18.85 82 LEU A CA 1
ATOM 2809 C C . LEU B 1 99 ? 31.072 10.305 -23.457 1.00 17.48 82 LEU A C 1
ATOM 2810 O O . LEU B 1 99 ? 32.243 10.268 -23.830 1.00 15.93 82 LEU A O 1
ATOM 2815 N N . ILE B 1 100 ? 30.294 11.364 -23.647 1.00 16.15 83 ILE A N 1
ATOM 2816 C CA . ILE B 1 100 ? 30.803 12.578 -24.290 1.00 16.76 83 ILE A CA 1
ATOM 2817 C C . ILE B 1 100 ? 31.930 13.166 -23.447 1.00 17.39 83 ILE A C 1
ATOM 2818 O O . ILE B 1 100 ? 33.030 13.435 -23.981 1.00 16.66 83 ILE A O 1
ATOM 2823 N N . ALA B 1 101 ? 31.669 13.352 -22.141 1.00 17.75 84 ALA A N 1
ATOM 2824 C CA . ALA B 1 101 ? 32.664 13.921 -21.216 1.00 18.69 84 ALA A CA 1
ATOM 2825 C C . ALA B 1 101 ? 33.943 13.096 -21.186 1.00 19.89 84 ALA A C 1
ATOM 2826 O O . ALA B 1 101 ? 35.031 13.648 -21.260 1.00 20.57 84 ALA A O 1
ATOM 2828 N N . HIS B 1 102 ? 33.799 11.780 -21.070 1.00 20.05 85 HIS A N 1
ATOM 2829 C CA . HIS B 1 102 ? 34.929 10.837 -21.092 1.00 20.75 85 HIS A CA 1
ATOM 2830 C C . HIS B 1 102 ? 35.752 10.975 -22.352 1.00 20.99 85 HIS A C 1
ATOM 2831 O O . HIS B 1 102 ? 36.992 10.985 -22.294 1.00 18.97 85 HIS A O 1
ATOM 2838 N N . THR B 1 103 ? 35.071 11.079 -23.496 1.00 20.66 86 THR A N 1
ATOM 2839 C CA . THR B 1 103 ? 35.746 11.213 -24.798 1.00 20.76 86 THR A CA 1
ATOM 2840 C C . THR B 1 103 ? 36.530 12.537 -24.882 1.00 21.05 86 THR A C 1
ATOM 2841 O O . THR B 1 103 ? 37.690 12.551 -25.335 1.00 19.80 86 THR A O 1
ATOM 2845 N N . VAL B 1 104 ? 35.918 13.631 -24.424 1.00 21.12 87 VAL A N 1
ATOM 2846 C CA . VAL B 1 104 ? 36.603 14.926 -24.383 1.00 20.34 87 VAL A CA 1
ATOM 2847 C C . VAL B 1 104 ? 37.859 14.830 -23.498 1.00 22.61 87 VAL A C 1
ATOM 2848 O O . VAL B 1 104 ? 38.935 15.233 -23.911 1.00 23.74 87 VAL A O 1
ATOM 2852 N N . ASN B 1 105 ? 37.718 14.284 -22.294 1.00 23.97 88 ASN A N 1
ATOM 2853 C CA . ASN B 1 105 ? 38.800 14.256 -21.314 1.00 25.26 88 ASN A CA 1
ATOM 2854 C C . ASN B 1 105 ? 39.947 13.346 -21.746 1.00 24.84 88 ASN A C 1
ATOM 2855 O O . ASN B 1 105 ? 41.103 13.726 -21.621 1.00 24.52 88 ASN A O 1
ATOM 2860 N N . ALA B 1 106 ? 39.641 12.188 -22.309 1.00 22.94 89 ALA A N 1
ATOM 2861 C CA . ALA B 1 106 ? 40.692 11.256 -22.767 1.00 22.41 89 ALA A CA 1
ATOM 2862 C C . ALA B 1 106 ? 41.281 11.599 -24.159 1.00 21.71 89 ALA A C 1
ATOM 2863 O O . ALA B 1 106 ? 42.440 11.327 -24.395 1.00 21.81 89 ALA A O 1
ATOM 2865 N N . PHE B 1 107 ? 40.487 12.171 -25.060 1.00 21.66 90 PHE A N 1
ATOM 2866 C CA . PHE B 1 107 ? 40.877 12.323 -26.471 1.00 21.46 90 PHE A CA 1
ATOM 2867 C C . PHE B 1 107 ? 40.642 13.699 -27.112 1.00 22.71 90 PHE A C 1
ATOM 2868 O O . PHE B 1 107 ? 40.977 13.879 -28.264 1.00 23.70 90 PHE A O 1
ATOM 2876 N N . GLY B 1 108 ? 40.089 14.665 -26.390 1.00 23.00 91 GLY A N 1
ATOM 2877 C CA . GLY B 1 108 ? 39.656 15.940 -26.978 1.00 24.02 91 GLY A CA 1
ATOM 2878 C C . GLY B 1 108 ? 40.749 16.857 -27.509 1.00 25.87 91 GLY A C 1
ATOM 2879 O O . GLY B 1 108 ? 40.478 17.760 -28.291 1.00 26.91 91 GLY A O 1
ATOM 2880 N N . ASP B 1 109 ? 41.981 16.638 -27.070 1.00 28.06 92 ASP A N 1
ATOM 2881 C CA . ASP B 1 109 ? 43.153 17.289 -27.658 1.00 33.52 92 ASP A CA 1
ATOM 2882 C C . ASP B 1 109 ? 43.682 16.579 -28.910 1.00 33.06 92 ASP A C 1
ATOM 2883 O O . ASP B 1 109 ? 44.538 17.125 -29.604 1.00 33.76 92 ASP A O 1
ATOM 2888 N N . LYS B 1 110 ? 43.215 15.364 -29.191 1.00 32.61 93 LYS A N 1
ATOM 2889 C CA . LYS B 1 110 ? 43.675 14.575 -30.348 1.00 30.93 93 LYS A CA 1
ATOM 2890 C C . LYS B 1 110 ? 42.636 14.408 -31.450 1.00 29.38 93 LYS A C 1
ATOM 2891 O O . LYS B 1 110 ? 42.985 14.011 -32.574 1.00 28.55 93 LYS A O 1
ATOM 2897 N N . THR B 1 111 ? 41.366 14.710 -31.154 1.00 28.52 94 THR A N 1
ATOM 2898 C CA . THR B 1 111 ? 40.288 14.485 -32.096 1.00 24.83 94 THR A CA 1
ATOM 2899 C C . THR B 1 111 ? 39.145 15.431 -31.782 1.00 23.58 94 THR A C 1
ATOM 2900 O O . THR B 1 111 ? 38.960 15.818 -30.633 1.00 24.64 94 THR A O 1
ATOM 2904 N N . ALA B 1 112 ? 38.384 15.809 -32.802 1.00 21.61 95 ALA A N 1
ATOM 2905 C CA . ALA B 1 112 ? 37.148 16.573 -32.609 1.00 21.29 95 ALA A CA 1
ATOM 2906 C C . ALA B 1 112 ? 36.052 15.667 -32.002 1.00 22.02 95 ALA A C 1
ATOM 2907 O O . ALA B 1 112 ? 35.874 14.519 -32.431 1.00 20.36 95 ALA A O 1
ATOM 2909 N N . VAL B 1 113 ? 35.347 16.174 -30.989 1.00 21.15 96 VAL A N 1
ATOM 2910 C CA . VAL B 1 113 ? 34.345 15.398 -30.258 1.00 20.08 96 VAL A CA 1
ATOM 2911 C C . VAL B 1 113 ? 33.014 16.092 -30.541 1.00 19.11 96 VAL A C 1
ATOM 2912 O O . VAL B 1 113 ? 32.782 17.247 -30.122 1.00 17.45 96 VAL A O 1
ATOM 2916 N N . ILE B 1 114 ? 32.165 15.384 -31.288 1.00 17.81 97 ILE A N 1
ATOM 2917 C CA . ILE B 1 114 ? 30.862 15.897 -31.725 1.00 18.35 97 ILE A CA 1
ATOM 2918 C C . ILE B 1 114 ? 29.795 15.049 -31.059 1.00 17.73 97 ILE A C 1
ATOM 2919 O O . ILE B 1 114 ? 29.626 13.864 -31.375 1.00 17.26 97 ILE A O 1
ATOM 2924 N N . GLY B 1 115 ? 29.112 15.632 -30.081 1.00 18.15 98 GLY A N 1
ATOM 2925 C CA . GLY B 1 115 ? 28.096 14.905 -29.346 1.00 18.87 98 GLY A CA 1
ATOM 2926 C C . GLY B 1 115 ? 26.805 14.900 -30.138 1.00 19.68 98 GLY A C 1
ATOM 2927 O O . GLY B 1 115 ? 26.347 15.961 -30.597 1.00 19.56 98 GLY A O 1
ATOM 2928 N N . ASN B 1 116 ? 26.219 13.721 -30.313 1.00 20.58 99 ASN A N 1
ATOM 2929 C CA . ASN B 1 116 ? 24.914 13.631 -30.961 1.00 20.37 99 ASN A CA 1
ATOM 2930 C C . ASN B 1 116 ? 23.854 13.911 -29.903 1.00 20.49 99 ASN A C 1
ATOM 2931 O O . ASN B 1 116 ? 23.380 13.010 -29.240 1.00 19.28 99 ASN A O 1
ATOM 2936 N N . THR B 1 117 ? 23.523 15.186 -29.757 1.00 21.23 100 THR A N 1
ATOM 2937 C CA . THR B 1 117 ? 22.649 15.660 -28.702 1.00 19.89 100 THR A CA 1
ATOM 2938 C C . THR B 1 117 ? 21.307 16.137 -29.254 1.00 19.27 100 THR A C 1
ATOM 2939 O O . THR B 1 117 ? 20.526 16.724 -28.527 1.00 20.12 100 THR A O 1
ATOM 2943 N N . GLY B 1 118 ? 21.013 15.829 -30.512 1.00 17.95 101 GLY A N 1
ATOM 2944 C CA . GLY B 1 118 ? 19.720 16.179 -31.105 1.00 17.24 101 GLY A CA 1
ATOM 2945 C C . GLY B 1 118 ? 18.613 15.251 -30.678 1.00 17.19 101 GLY A C 1
ATOM 2946 O O . GLY B 1 118 ? 18.853 14.204 -30.079 1.00 15.56 101 GLY A O 1
ATOM 2947 N N . SER B 1 119 ? 17.388 15.663 -30.968 1.00 18.23 102 SER A N 1
ATOM 2948 C CA . SER B 1 119 ? 16.192 14.919 -30.529 1.00 18.78 102 SER A CA 1
ATOM 2949 C C . SER B 1 119 ? 14.970 15.397 -31.284 1.00 19.15 102 SER A C 1
ATOM 2950 O O . SER B 1 119 ? 14.965 16.510 -31.851 1.00 18.01 102 SER A O 1
ATOM 2953 N N . ASN B 1 120 ? 13.922 14.573 -31.270 1.00 18.95 103 ASN A N 1
ATOM 2954 C CA . ASN B 1 120 ? 12.607 15.006 -31.781 1.00 18.66 103 ASN A CA 1
ATOM 2955 C C . ASN B 1 120 ? 11.848 15.896 -30.797 1.00 18.66 103 ASN A C 1
ATOM 2956 O O . ASN B 1 120 ? 10.828 16.475 -31.165 1.00 19.57 103 ASN A O 1
ATOM 2961 N N . SER B 1 121 ? 12.359 16.000 -29.568 1.00 19.39 104 SER A N 1
ATOM 2962 C CA . SER B 1 121 ? 11.864 16.906 -28.552 1.00 18.81 104 SER A CA 1
ATOM 2963 C C . SER B 1 121 ? 12.840 18.073 -28.426 1.00 18.56 104 SER A C 1
ATOM 2964 O O . SER B 1 121 ? 14.021 17.891 -28.114 1.00 17.70 104 SER A O 1
ATOM 2967 N N . THR B 1 122 ? 12.333 19.281 -28.645 1.00 18.99 105 THR A N 1
ATOM 2968 C CA . THR B 1 122 ? 13.152 20.476 -28.614 1.00 19.68 105 THR A CA 1
ATOM 2969 C C . THR B 1 122 ? 13.740 20.718 -27.226 1.00 20.12 105 THR A C 1
ATOM 2970 O O . THR B 1 122 ? 14.929 21.023 -27.122 1.00 20.48 105 THR A O 1
ATOM 2974 N N . ARG B 1 123 ? 12.945 20.532 -26.164 1.00 21.10 106 ARG A N 1
ATOM 2975 C CA . ARG B 1 123 ? 13.490 20.691 -24.814 1.00 23.74 106 ARG A CA 1
ATOM 2976 C C . ARG B 1 123 ? 14.594 19.674 -24.498 1.00 23.02 106 ARG A C 1
ATOM 2977 O O . ARG B 1 123 ? 15.595 20.023 -23.888 1.00 23.82 106 ARG A O 1
ATOM 2985 N N . GLU B 1 124 ? 14.397 18.429 -24.905 1.00 22.64 107 GLU A N 1
ATOM 2986 C CA . GLU B 1 124 ? 15.396 17.383 -24.736 1.00 24.08 107 GLU A CA 1
ATOM 2987 C C . GLU B 1 124 ? 16.691 17.723 -25.510 1.00 21.89 107 GLU A C 1
ATOM 2988 O O . GLU B 1 124 ? 17.790 17.619 -24.957 1.00 22.38 107 GLU A O 1
ATOM 2994 N N . ALA B 1 125 ? 16.549 18.190 -26.752 1.00 19.36 108 ALA A N 1
ATOM 2995 C CA . ALA B 1 125 ? 17.698 18.579 -27.550 1.00 18.73 108 ALA A CA 1
ATOM 2996 C C . ALA B 1 125 ? 18.485 19.718 -26.899 1.00 19.21 108 ALA A C 1
ATOM 2997 O O . ALA B 1 125 ? 19.719 19.667 -26.838 1.00 17.05 108 ALA A O 1
ATOM 2999 N N . LEU B 1 126 ? 17.764 20.730 -26.424 1.00 19.33 109 LEU A N 1
ATOM 3000 C CA . LEU B 1 126 ? 18.383 21.902 -25.803 1.00 19.73 109 LEU A CA 1
ATOM 3001 C C . LEU B 1 126 ? 19.098 21.539 -24.490 1.00 19.62 109 LEU A C 1
ATOM 3002 O O . LEU B 1 126 ? 20.239 21.978 -24.258 1.00 17.96 109 LEU A O 1
ATOM 3007 N N . HIS B 1 127 ? 18.435 20.730 -23.666 1.00 19.11 110 HIS A N 1
ATOM 3008 C CA . HIS B 1 127 ? 19.027 20.259 -22.412 1.00 19.54 110 HIS A CA 1
ATOM 3009 C C . HIS B 1 127 ? 20.341 19.472 -22.667 1.00 19.39 110 HIS A C 1
ATOM 3010 O O . HIS B 1 127 ? 21.381 19.770 -22.067 1.00 16.66 110 HIS A O 1
ATOM 3017 N N . ALA B 1 128 ? 20.277 18.491 -23.562 1.00 18.71 111 ALA A N 1
ATOM 3018 C CA . ALA B 1 128 ? 21.431 17.641 -23.867 1.00 19.46 111 ALA A CA 1
ATOM 3019 C C . ALA B 1 128 ? 22.574 18.401 -24.556 1.00 20.31 111 ALA A C 1
ATOM 3020 O O . ALA B 1 128 ? 23.748 18.147 -24.284 1.00 19.79 111 ALA A O 1
ATOM 3022 N N . THR B 1 129 ? 22.209 19.295 -25.472 1.00 20.07 112 THR A N 1
ATOM 3023 C CA . THR B 1 129 ? 23.174 20.032 -26.247 1.00 19.66 112 THR A CA 1
ATOM 3024 C C . THR B 1 129 ? 23.931 21.020 -25.337 1.00 20.91 112 THR A C 1
ATOM 3025 O O . THR B 1 129 ? 25.165 21.145 -25.435 1.00 19.50 112 THR A O 1
ATOM 3029 N N . GLU B 1 130 ? 23.203 21.695 -24.457 1.00 21.11 113 GLU A N 1
ATOM 3030 C CA . GLU B 1 130 ? 23.817 22.618 -23.496 1.00 23.14 113 GLU A CA 1
ATOM 3031 C C . GLU B 1 130 ? 24.813 21.915 -22.565 1.00 20.24 113 GLU A C 1
ATOM 3032 O O . GLU B 1 130 ? 25.923 22.403 -22.350 1.00 18.55 113 GLU A O 1
ATOM 3038 N N . GLN B 1 131 ? 24.390 20.780 -22.010 1.00 19.53 114 GLN A N 1
ATOM 3039 C CA . GLN B 1 131 ? 25.245 20.013 -21.123 1.00 18.62 114 GLN A CA 1
ATOM 3040 C C . GLN B 1 131 ? 26.452 19.443 -21.873 1.00 19.86 114 GLN A C 1
ATOM 3041 O O . GLN B 1 131 ? 27.562 19.379 -21.309 1.00 19.93 114 GLN A O 1
ATOM 3047 N N . GLY B 1 132 ? 26.246 19.036 -23.127 1.00 18.52 115 GLY A N 1
ATOM 3048 C CA . GLY B 1 132 ? 27.328 18.546 -23.956 1.00 19.76 115 GLY A CA 1
ATOM 3049 C C . GLY B 1 132 ? 28.432 19.575 -24.179 1.00 18.92 115 GLY A C 1
ATOM 3050 O O . GLY B 1 132 ? 29.620 19.255 -24.062 1.00 18.04 115 GLY A O 1
ATOM 3051 N N . PHE B 1 133 ? 28.035 20.804 -24.499 1.00 17.80 116 PHE A N 1
ATOM 3052 C CA . PHE B 1 133 ? 28.988 21.913 -24.634 1.00 18.79 116 PHE A CA 1
ATOM 3053 C C . PHE B 1 133 ? 29.653 22.271 -23.297 1.00 19.21 116 PHE A C 1
ATOM 3054 O O . PHE B 1 133 ? 30.858 22.559 -23.265 1.00 19.83 116 PHE A O 1
ATOM 3062 N N . ALA B 1 134 ? 28.893 22.192 -22.202 1.00 19.34 117 ALA A N 1
ATOM 3063 C CA . ALA B 1 134 ? 29.432 22.463 -20.868 1.00 18.86 117 ALA A CA 1
ATOM 3064 C C . ALA B 1 134 ? 30.551 21.481 -20.456 1.00 19.99 117 ALA A C 1
ATOM 3065 O O . ALA B 1 134 ? 31.436 21.869 -19.701 1.00 19.70 117 ALA A O 1
ATOM 3067 N N . VAL B 1 135 ? 30.506 20.235 -20.942 1.00 19.45 118 VAL A N 1
ATOM 3068 C CA . VAL B 1 135 ? 31.608 19.271 -20.717 1.00 20.58 118 VAL A CA 1
ATOM 3069 C C . VAL B 1 135 ? 32.747 19.335 -21.736 1.00 21.66 118 VAL A C 1
ATOM 3070 O O . VAL B 1 135 ? 33.675 18.505 -21.688 1.00 22.07 118 VAL A O 1
ATOM 3074 N N . GLY B 1 136 ? 32.674 20.306 -22.659 1.00 21.46 119 GLY A N 1
ATOM 3075 C CA . GLY B 1 136 ? 33.763 20.592 -23.589 1.00 20.77 119 GLY A CA 1
ATOM 3076 C C . GLY B 1 136 ? 33.712 19.930 -24.969 1.00 20.37 119 GLY A C 1
ATOM 3077 O O . GLY B 1 136 ? 34.720 19.934 -25.672 1.00 19.22 119 GLY A O 1
ATOM 3078 N N . MET B 1 137 ? 32.558 19.393 -25.384 1.00 18.43 120 MET A N 1
ATOM 3079 C CA . MET B 1 137 ? 32.456 18.872 -26.759 1.00 17.91 120 MET A CA 1
ATOM 3080 C C . MET B 1 137 ? 32.607 20.033 -27.737 1.00 18.56 120 MET A C 1
ATOM 3081 O O . MET B 1 137 ? 32.249 21.177 -27.420 1.00 18.65 120 MET A O 1
ATOM 3086 N N . HIS B 1 138 ? 33.147 19.745 -28.917 1.00 19.13 121 HIS A N 1
ATOM 3087 C CA . HIS B 1 138 ? 33.472 20.808 -29.884 1.00 20.87 121 HIS A CA 1
ATOM 3088 C C . HIS B 1 138 ? 32.265 21.251 -30.712 1.00 20.93 121 HIS A C 1
ATOM 3089 O O . HIS B 1 138 ? 32.168 22.432 -31.122 1.00 18.49 121 HIS A O 1
ATOM 3096 N N . ALA B 1 139 ? 31.336 20.322 -30.940 1.00 19.02 122 ALA A N 1
ATOM 3097 C CA . ALA B 1 139 ? 30.148 20.602 -31.726 1.00 19.64 122 ALA A CA 1
ATOM 3098 C C . ALA B 1 139 ? 29.045 19.581 -31.405 1.00 19.66 122 ALA A C 1
ATOM 3099 O O . ALA B 1 139 ? 29.287 18.571 -30.712 1.00 20.56 122 ALA A O 1
ATOM 3101 N N . SER B 1 140 ? 27.844 19.854 -31.915 1.00 17.78 123 SER A N 1
ATOM 3102 C CA . SER B 1 140 ? 26.742 18.890 -31.865 1.00 16.73 123 SER A CA 1
ATOM 3103 C C . SER B 1 140 ? 26.378 18.367 -33.242 1.00 17.40 123 SER A C 1
ATOM 3104 O O . SER B 1 140 ? 26.707 18.991 -34.261 1.00 17.99 123 SER A O 1
ATOM 3107 N N . LEU B 1 141 ? 25.730 17.203 -33.258 1.00 17.14 124 LEU A N 1
ATOM 3108 C CA . LEU B 1 141 ? 25.021 16.693 -34.438 1.00 16.87 124 LEU A CA 1
ATOM 3109 C C . LEU B 1 141 ? 23.523 16.830 -34.156 1.00 16.93 124 LEU A C 1
ATOM 3110 O O . LEU B 1 141 ? 23.058 16.411 -33.098 1.00 17.80 124 LEU A O 1
ATOM 3115 N N . GLN B 1 142 ? 22.788 17.419 -35.091 1.00 16.08 125 GLN A N 1
ATOM 3116 C CA . GLN B 1 142 ? 21.381 17.807 -34.888 1.00 16.21 125 GLN A CA 1
ATOM 3117 C C . GLN B 1 142 ? 20.506 17.282 -36.018 1.00 15.45 125 GLN A C 1
ATOM 3118 O O . GLN B 1 142 ? 20.450 17.859 -37.100 1.00 15.92 125 GLN A O 1
ATOM 3124 N N . ILE B 1 143 ? 19.859 16.152 -35.765 1.00 15.27 126 ILE A N 1
ATOM 3125 C CA . ILE B 1 143 ? 18.848 15.591 -36.655 1.00 16.07 126 ILE A CA 1
ATOM 3126 C C . ILE B 1 143 ? 17.556 16.435 -36.588 1.00 16.50 126 ILE A C 1
ATOM 3127 O O . ILE B 1 143 ? 17.292 17.096 -35.580 1.00 15.76 126 ILE A O 1
ATOM 3132 N N . ASN B 1 144 ? 16.774 16.430 -37.670 1.00 17.43 127 ASN A N 1
ATOM 3133 C CA . ASN B 1 144 ? 15.404 16.969 -37.621 1.00 18.58 127 ASN A CA 1
ATOM 3134 C C . ASN B 1 144 ? 14.512 16.033 -36.787 1.00 19.00 127 ASN A C 1
ATOM 3135 O O . ASN B 1 144 ? 14.823 14.844 -36.660 1.00 18.86 127 ASN A O 1
ATOM 3140 N N . PRO B 1 145 ? 13.415 16.562 -36.201 1.00 20.15 128 PRO A N 1
ATOM 3141 C CA . PRO B 1 145 ? 12.552 15.702 -35.422 1.00 20.27 128 PRO A CA 1
ATOM 3142 C C . PRO B 1 145 ? 11.964 14.509 -36.198 1.00 19.25 128 PRO A C 1
ATOM 3143 O O . PRO B 1 145 ? 11.067 14.662 -37.014 1.00 19.80 128 PRO A O 1
ATOM 3147 N N . TYR B 1 146 ? 12.509 13.338 -35.903 1.00 18.01 129 TYR A N 1
ATOM 3148 C CA . TYR B 1 146 ? 12.070 12.059 -36.460 1.00 18.00 129 TYR A CA 1
ATOM 3149 C C . TYR B 1 146 ? 10.790 11.606 -35.776 1.00 17.15 129 TYR A C 1
ATOM 3150 O O . TYR B 1 146 ? 10.580 11.866 -34.577 1.00 16.60 129 TYR A O 1
ATOM 3159 N N . TYR B 1 147 ? 9.972 10.882 -36.528 1.00 17.59 130 TYR A N 1
ATOM 3160 C CA . TYR B 1 147 ? 8.734 10.282 -36.031 1.00 17.91 130 TYR A CA 1
ATOM 3161 C C . TYR B 1 147 ? 7.664 11.340 -35.725 1.00 17.73 130 TYR A C 1
ATOM 3162 O O . TYR B 1 147 ? 6.650 11.375 -36.422 1.00 17.31 130 TYR A O 1
ATOM 3171 N N . GLY B 1 148 ? 7.906 12.196 -34.724 1.00 17.91 131 GLY A N 1
ATOM 3172 C CA . GLY B 1 148 ? 7.057 13.364 -34.453 1.00 18.26 131 GLY A CA 1
ATOM 3173 C C . GLY B 1 148 ? 7.357 14.519 -35.397 1.00 18.16 131 GLY A C 1
ATOM 3174 O O . GLY B 1 148 ? 7.852 15.566 -34.982 1.00 17.95 131 GLY A O 1
ATOM 3175 N N . LYS B 1 149 ? 7.045 14.318 -36.663 1.00 17.92 132 LYS A N 1
ATOM 3176 C CA . LYS B 1 149 ? 7.393 15.251 -37.738 1.00 18.57 132 LYS A CA 1
ATOM 3177 C C . LYS B 1 149 ? 6.674 16.574 -37.557 1.00 18.45 132 LYS A C 1
ATOM 3178 O O . LYS B 1 149 ? 5.520 16.575 -37.174 1.00 17.87 132 LYS A O 1
ATOM 3184 N N . THR B 1 150 ? 7.345 17.681 -37.853 1.00 17.25 133 THR A N 1
ATOM 3185 C CA . THR B 1 150 ? 6.767 19.006 -37.716 1.00 18.36 133 THR A CA 1
ATOM 3186 C C . THR B 1 150 ? 6.709 19.771 -39.050 1.00 18.72 133 THR A C 1
ATOM 3187 O O . THR B 1 150 ? 7.113 19.265 -40.101 1.00 18.49 133 THR A O 1
ATOM 3191 N N . SER B 1 151 ? 6.145 20.970 -38.999 1.00 18.08 134 SER A N 1
ATOM 3192 C CA . SER B 1 151 ? 6.023 21.833 -40.157 1.00 19.14 134 SER A CA 1
ATOM 3193 C C . SER B 1 151 ? 7.375 22.495 -40.462 1.00 20.48 134 SER A C 1
ATOM 3194 O O . SER B 1 151 ? 8.322 22.411 -39.663 1.00 20.38 134 SER A O 1
ATOM 3197 N N . LYS B 1 152 ? 7.444 23.176 -41.602 1.00 21.38 135 LYS A N 1
ATOM 3198 C CA . LYS B 1 152 ? 8.603 24.003 -41.955 1.00 22.03 135 LYS A CA 1
ATOM 3199 C C . LYS B 1 152 ? 8.899 25.051 -40.883 1.00 21.14 135 LYS A C 1
ATOM 3200 O O . LYS B 1 152 ? 10.065 25.237 -40.505 1.00 20.71 135 LYS A O 1
ATOM 3206 N N . ALA B 1 153 ? 7.869 25.751 -40.412 1.00 20.69 136 ALA A N 1
ATOM 3207 C CA . ALA B 1 153 ? 8.042 26.725 -39.324 1.00 20.32 136 ALA A CA 1
ATOM 3208 C C . ALA B 1 153 ? 8.608 26.049 -38.060 1.00 20.15 136 ALA A C 1
ATOM 3209 O O . ALA B 1 153 ? 9.473 26.604 -37.393 1.00 19.60 136 ALA A O 1
ATOM 3211 N N . GLY B 1 154 ? 8.130 24.846 -37.746 1.00 18.25 137 GLY A N 1
ATOM 3212 C CA . GLY B 1 154 ? 8.661 24.078 -36.625 1.00 18.01 137 GLY A CA 1
ATOM 3213 C C . GLY B 1 154 ? 10.135 23.722 -36.749 1.00 18.20 137 GLY A C 1
ATOM 3214 O O . GLY B 1 154 ? 10.884 23.810 -35.767 1.00 19.37 137 GLY A O 1
ATOM 3215 N N . LEU B 1 155 ? 10.547 23.312 -37.951 1.00 18.10 138 LEU A N 1
ATOM 3216 C CA . LEU B 1 155 ? 11.952 22.981 -38.237 1.00 17.64 138 LEU A CA 1
ATOM 3217 C C . LEU B 1 155 ? 12.869 24.186 -38.038 1.00 18.18 138 LEU A C 1
ATOM 3218 O O . LEU B 1 155 ? 13.933 24.060 -37.447 1.00 19.17 138 LEU A O 1
ATOM 3223 N N . LEU B 1 156 ? 12.440 25.347 -38.538 1.00 19.78 139 LEU A N 1
ATOM 3224 C CA . LEU B 1 156 ? 13.219 26.586 -38.400 1.00 20.08 139 LEU A CA 1
ATOM 3225 C C . LEU B 1 156 ? 13.364 26.994 -36.940 1.00 20.15 139 LEU A C 1
ATOM 3226 O O . LEU B 1 156 ? 14.443 27.410 -36.524 1.00 20.77 139 LEU A O 1
ATOM 3231 N N . ASN B 1 157 ? 12.293 26.838 -36.159 1.00 19.84 140 ASN A N 1
ATOM 3232 C CA . ASN B 1 157 ? 12.343 27.122 -34.738 1.00 19.69 140 ASN A CA 1
ATOM 3233 C C . ASN B 1 157 ? 13.307 26.170 -34.014 1.00 18.95 140 ASN A C 1
ATOM 3234 O O . ASN B 1 157 ? 14.237 26.623 -33.331 1.00 19.15 140 ASN A O 1
ATOM 3239 N N . HIS B 1 158 ? 13.072 24.868 -34.184 1.00 17.55 141 HIS A N 1
ATOM 3240 C CA . HIS B 1 158 ? 13.918 23.821 -33.612 1.00 17.09 141 HIS A CA 1
ATOM 3241 C C . HIS B 1 158 ? 15.400 24.015 -33.948 1.00 17.81 141 HIS A C 1
ATOM 3242 O O . HIS B 1 158 ? 16.244 24.081 -33.040 1.00 19.01 141 HIS A O 1
ATOM 3249 N N . PHE B 1 159 ? 15.718 24.115 -35.242 1.00 17.66 142 PHE A N 1
ATOM 3250 C CA . PHE B 1 159 ? 17.119 24.266 -35.671 1.00 18.85 142 PHE A CA 1
ATOM 3251 C C . PHE B 1 159 ? 17.778 25.576 -35.241 1.00 18.67 142 PHE A C 1
ATOM 3252 O O . PHE B 1 159 ? 18.953 25.555 -34.861 1.00 18.17 142 PHE A O 1
ATOM 3260 N N . ASN B 1 160 ? 17.048 26.694 -35.280 1.00 19.35 143 ASN A N 1
ATOM 3261 C CA . ASN B 1 160 ? 17.610 27.947 -34.765 1.00 21.39 143 ASN A CA 1
ATOM 3262 C C . ASN B 1 160 ? 17.951 27.843 -33.282 1.00 19.88 143 ASN A C 1
ATOM 3263 O O . ASN B 1 160 ? 19.005 28.308 -32.848 1.00 21.06 143 ASN A O 1
ATOM 3268 N N . ALA B 1 161 ? 17.060 27.211 -32.510 1.00 20.70 144 ALA A N 1
ATOM 3269 C CA . ALA B 1 161 ? 17.285 27.016 -31.078 1.00 20.55 144 ALA A CA 1
ATOM 3270 C C . ALA B 1 161 ? 18.563 26.189 -30.773 1.00 19.95 144 ALA A C 1
ATOM 3271 O O . ALA B 1 161 ? 19.383 26.602 -29.960 1.00 22.06 144 ALA A O 1
ATOM 3273 N N . VAL B 1 162 ? 18.745 25.053 -31.446 1.00 20.37 145 VAL A N 1
ATOM 3274 C CA . VAL B 1 162 ? 19.934 24.221 -31.188 1.00 19.66 145 VAL A CA 1
ATOM 3275 C C . VAL B 1 162 ? 21.223 24.841 -31.750 1.00 19.31 145 VAL A C 1
ATOM 3276 O O . VAL B 1 162 ? 22.305 24.678 -31.167 1.00 18.79 145 VAL A O 1
ATOM 3280 N N . LEU B 1 163 ? 21.107 25.554 -32.877 1.00 20.31 146 LEU A N 1
ATOM 3281 C CA . LEU B 1 163 ? 22.248 26.250 -33.457 1.00 19.22 146 LEU A CA 1
ATOM 3282 C C . LEU B 1 163 ? 22.777 27.362 -32.535 1.00 19.71 146 LEU A C 1
ATOM 3283 O O . LEU B 1 163 ? 23.982 27.606 -32.499 1.00 18.35 146 LEU A O 1
ATOM 3288 N N . ASN B 1 164 ? 21.875 28.023 -31.801 1.00 20.50 147 ASN A N 1
ATOM 3289 C CA . ASN B 1 164 ? 22.275 29.026 -30.803 1.00 21.42 147 ASN A CA 1
ATOM 3290 C C . ASN B 1 164 ? 23.145 28.483 -29.648 1.00 21.79 147 ASN A C 1
ATOM 3291 O O . ASN B 1 164 ? 23.815 29.260 -28.992 1.00 23.25 147 ASN A O 1
ATOM 3296 N N . GLU B 1 165 ? 23.125 27.170 -29.408 1.00 22.00 148 GLU A N 1
ATOM 3297 C CA . GLU B 1 165 ? 23.921 26.532 -28.336 1.00 21.08 148 GLU A CA 1
ATOM 3298 C C . GLU B 1 165 ? 25.398 26.372 -28.657 1.00 20.58 148 GLU A C 1
ATOM 3299 O O . GLU B 1 165 ? 26.212 26.292 -27.748 1.00 19.37 148 GLU A O 1
ATOM 3305 N N . GLY B 1 166 ? 25.749 26.293 -29.938 1.00 20.07 149 GLY A N 1
ATOM 3306 C CA . GLY B 1 166 ? 27.137 26.114 -30.363 1.00 20.58 149 GLY A CA 1
ATOM 3307 C C . GLY B 1 166 ? 27.215 25.456 -31.730 1.00 20.26 149 GLY A C 1
ATOM 3308 O O . GLY B 1 166 ? 26.184 25.118 -32.321 1.00 20.66 149 GLY A O 1
ATOM 3309 N N . PRO B 1 167 ? 28.432 25.254 -32.233 1.00 20.16 150 PRO A N 1
ATOM 3310 C CA . PRO B 1 167 ? 28.597 24.669 -33.571 1.00 20.37 150 PRO A CA 1
ATOM 3311 C C . PRO B 1 167 ? 27.800 23.374 -33.776 1.00 19.32 150 PRO A C 1
ATOM 3312 O O . PRO B 1 167 ? 27.782 22.511 -32.904 1.00 20.21 150 PRO A O 1
ATOM 3316 N N . ALA B 1 168 ? 27.132 23.262 -34.924 1.00 19.54 151 ALA A N 1
ATOM 3317 C CA . ALA B 1 168 ? 26.270 22.119 -35.212 1.00 18.35 151 ALA A CA 1
ATOM 3318 C C . ALA B 1 168 ? 26.375 21.646 -36.652 1.00 18.13 151 ALA A C 1
ATOM 3319 O O . ALA B 1 168 ? 26.407 22.461 -37.587 1.00 16.05 151 ALA A O 1
ATOM 3321 N N . VAL B 1 169 ? 26.442 20.319 -36.798 1.00 17.88 152 VAL A N 1
ATOM 3322 C CA . VAL B 1 169 ? 26.223 19.638 -38.065 1.00 17.97 152 VAL A CA 1
ATOM 3323 C C . VAL B 1 169 ? 24.736 19.273 -38.106 1.00 19.49 152 VAL A C 1
ATOM 3324 O O . VAL B 1 169 ? 24.206 18.766 -37.116 1.00 18.96 152 VAL A O 1
ATOM 3328 N N . VAL B 1 170 ? 24.068 19.548 -39.227 1.00 18.33 153 VAL A N 1
ATOM 3329 C CA . VAL B 1 170 ? 22.638 19.300 -39.390 1.00 18.79 153 VAL A CA 1
ATOM 3330 C C . VAL B 1 170 ? 22.467 18.009 -40.189 1.00 18.93 153 VAL A C 1
ATOM 3331 O O . VAL B 1 170 ? 23.018 17.864 -41.279 1.00 19.96 153 VAL A O 1
ATOM 3335 N N . TYR B 1 171 ? 21.678 17.083 -39.647 1.00 18.91 154 TYR A N 1
ATOM 3336 C CA . TYR B 1 171 ? 21.677 15.687 -40.097 1.00 19.62 154 TYR A CA 1
ATOM 3337 C C . TYR B 1 171 ? 20.352 15.355 -40.809 1.00 20.07 154 TYR A C 1
ATOM 3338 O O . TYR B 1 171 ? 19.273 15.376 -40.196 1.00 21.10 154 TYR A O 1
ATOM 3347 N N . ASN B 1 172 ? 20.451 15.103 -42.116 1.00 18.62 155 ASN A N 1
ATOM 3348 C CA . ASN B 1 172 ? 19.303 14.792 -42.947 1.00 18.78 155 ASN A CA 1
ATOM 3349 C C . ASN B 1 172 ? 19.373 13.333 -43.394 1.00 18.55 155 ASN A C 1
ATOM 3350 O O . ASN B 1 172 ? 20.283 12.944 -44.133 1.00 17.46 155 ASN A O 1
ATOM 3355 N N . VAL B 1 173 ? 18.408 12.548 -42.928 1.00 18.51 156 VAL A N 1
ATOM 3356 C CA . VAL B 1 173 ? 18.323 11.128 -43.230 1.00 19.01 156 VAL A CA 1
ATOM 3357 C C . VAL B 1 173 ? 16.850 10.701 -43.246 1.00 18.50 156 VAL A C 1
ATOM 3358 O O . VAL B 1 173 ? 16.375 10.015 -42.340 1.00 18.11 156 VAL A O 1
ATOM 3362 N N . PRO B 1 174 ? 16.121 11.102 -44.305 1.00 19.16 157 PRO A N 1
ATOM 3363 C CA . PRO B 1 174 ? 14.675 10.826 -44.360 1.00 19.03 157 PRO A CA 1
ATOM 3364 C C . PRO B 1 174 ? 14.292 9.352 -44.360 1.00 18.22 157 PRO A C 1
ATOM 3365 O O . PRO B 1 174 ? 13.227 9.023 -43.881 1.00 19.33 157 PRO A O 1
ATOM 3369 N N . GLY B 1 175 ? 15.166 8.478 -44.839 1.00 18.82 158 GLY A N 1
ATOM 3370 C CA . GLY B 1 175 ? 14.962 7.035 -44.759 1.00 18.73 158 GLY A CA 1
ATOM 3371 C C . GLY B 1 175 ? 14.759 6.537 -43.334 1.00 18.99 158 GLY A C 1
ATOM 3372 O O . GLY B 1 175 ? 14.131 5.500 -43.122 1.00 19.69 158 GLY A O 1
ATOM 3373 N N . ARG B 1 176 ? 15.305 7.265 -42.356 1.00 18.85 159 ARG A N 1
ATOM 3374 C CA . ARG B 1 176 ? 15.106 6.990 -40.935 1.00 18.25 159 ARG A CA 1
ATOM 3375 C C . ARG B 1 176 ? 14.098 7.878 -40.240 1.00 17.95 159 ARG A C 1
ATOM 3376 O O . ARG B 1 176 ? 13.421 7.413 -39.316 1.00 20.21 159 ARG A O 1
ATOM 3384 N N . THR B 1 177 ? 14.026 9.156 -40.601 1.00 18.12 160 THR A N 1
ATOM 3385 C CA . THR B 1 177 ? 13.240 10.121 -39.831 1.00 17.59 160 THR A CA 1
ATOM 3386 C C . THR B 1 177 ? 11.799 10.217 -40.302 1.00 18.41 160 THR A C 1
ATOM 3387 O O . THR B 1 177 ? 10.951 10.683 -39.545 1.00 17.63 160 THR A O 1
ATOM 3391 N N . GLY B 1 178 ? 11.558 9.812 -41.555 1.00 20.00 161 GLY A N 1
ATOM 3392 C CA . GLY B 1 178 ? 10.292 10.010 -42.229 1.00 19.89 161 GLY A CA 1
ATOM 3393 C C . GLY B 1 178 ? 10.123 11.397 -42.824 1.00 20.08 161 GLY A C 1
ATOM 3394 O O . GLY B 1 178 ? 9.056 11.696 -43.335 1.00 19.43 161 GLY A O 1
ATOM 3395 N N . GLN B 1 179 ? 11.157 12.243 -42.771 1.00 19.76 162 GLN A N 1
ATOM 3396 C CA . GLN B 1 179 ? 11.044 13.605 -43.261 1.00 19.64 162 GLN A CA 1
ATOM 3397 C C . GLN B 1 179 ? 12.369 14.153 -43.779 1.00 19.37 162 GLN A C 1
ATOM 3398 O O . GLN B 1 179 ? 13.357 14.255 -43.040 1.00 19.79 162 GLN A O 1
ATOM 3404 N N . ASP B 1 180 ? 12.358 14.549 -45.048 1.00 19.84 163 ASP A N 1
ATOM 3405 C CA . ASP B 1 180 ? 13.466 15.210 -45.684 1.00 20.26 163 ASP A CA 1
ATOM 3406 C C . ASP B 1 180 ? 13.532 16.652 -45.242 1.00 20.19 163 ASP A C 1
ATOM 3407 O O . ASP B 1 180 ? 12.522 17.346 -45.231 1.00 20.46 163 ASP A O 1
ATOM 3412 N N . ILE B 1 181 ? 14.710 17.118 -44.845 1.00 19.53 164 ILE A N 1
ATOM 3413 C CA . ILE B 1 181 ? 14.896 18.546 -44.562 1.00 19.67 164 ILE A CA 1
ATOM 3414 C C . ILE B 1 181 ? 15.000 19.250 -45.922 1.00 21.24 164 ILE A C 1
ATOM 3415 O O . ILE B 1 181 ? 15.958 18.997 -46.681 1.00 19.69 164 ILE A O 1
ATOM 3420 N N . PRO B 1 182 ? 14.013 20.099 -46.259 1.00 21.08 165 PRO A N 1
ATOM 3421 C CA . PRO B 1 182 ? 14.014 20.677 -47.604 1.00 22.70 165 PRO A CA 1
ATOM 3422 C C . PRO B 1 182 ? 15.084 21.729 -47.829 1.00 22.15 165 PRO A C 1
ATOM 3423 O O . PRO B 1 182 ? 15.546 22.331 -46.872 1.00 21.02 165 PRO A O 1
ATOM 3427 N N . ASP B 1 183 ? 15.470 21.931 -49.095 1.00 23.95 166 ASP A N 1
ATOM 3428 C CA . ASP B 1 183 ? 16.465 22.944 -49.468 1.00 24.32 166 ASP A CA 1
ATOM 3429 C C . ASP B 1 183 ? 16.170 24.316 -48.884 1.00 24.18 166 ASP A C 1
ATOM 3430 O O . ASP B 1 183 ? 17.079 24.955 -48.399 1.00 25.93 166 ASP A O 1
ATOM 3435 N N . ASP B 1 184 ? 14.908 24.761 -48.930 1.00 25.60 167 ASP A N 1
ATOM 3436 C CA . ASP B 1 184 ? 14.532 26.103 -48.435 1.00 26.40 167 ASP A CA 1
ATOM 3437 C C . ASP B 1 184 ? 14.889 26.301 -46.953 1.00 24.74 167 ASP A C 1
ATOM 3438 O O . ASP B 1 184 ? 15.328 27.391 -46.549 1.00 25.49 167 ASP A O 1
ATOM 3443 N N . VAL B 1 185 ? 14.714 25.244 -46.164 1.00 22.99 168 VAL A N 1
ATOM 3444 C CA . VAL B 1 185 ? 15.098 25.259 -44.760 1.00 22.74 168 VAL A CA 1
ATOM 3445 C C . VAL B 1 185 ? 16.635 25.339 -44.618 1.00 22.02 168 VAL A C 1
ATOM 3446 O O . VAL B 1 185 ? 17.135 26.189 -43.880 1.00 19.81 168 VAL A O 1
ATOM 3450 N N . VAL B 1 186 ? 17.354 24.464 -45.331 1.00 21.54 169 VAL A N 1
ATOM 3451 C CA . VAL B 1 186 ? 18.817 24.453 -45.304 1.00 21.77 169 VAL A CA 1
ATOM 3452 C C . VAL B 1 186 ? 19.384 25.801 -45.746 1.00 22.66 169 VAL A C 1
ATOM 3453 O O . VAL B 1 186 ? 20.223 26.353 -45.057 1.00 20.08 169 VAL A O 1
ATOM 3457 N N . MET B 1 187 ? 18.875 26.371 -46.839 1.00 23.93 170 MET A N 1
ATOM 3458 C CA . MET B 1 187 ? 19.374 27.684 -47.329 1.00 24.45 170 MET A CA 1
ATOM 3459 C C . MET B 1 187 ? 19.136 28.834 -46.349 1.00 24.61 170 MET A C 1
ATOM 3460 O O . MET B 1 187 ? 19.859 29.832 -46.386 1.00 24.40 170 MET A O 1
ATOM 3465 N N . GLU B 1 188 ? 18.143 28.707 -45.476 1.00 24.69 171 GLU A N 1
ATOM 3466 C CA . GLU B 1 188 ? 17.963 29.664 -44.390 1.00 26.79 171 GLU A CA 1
ATOM 3467 C C . GLU B 1 188 ? 18.929 29.410 -43.197 1.00 26.65 171 GLU A C 1
ATOM 3468 O O . GLU B 1 188 ? 19.661 30.300 -42.787 1.00 28.17 171 GLU A O 1
ATOM 3474 N N . ILE B 1 189 ? 18.942 28.193 -42.667 1.00 22.98 172 ILE A N 1
ATOM 3475 C CA . ILE B 1 189 ? 19.757 27.906 -41.470 1.00 23.60 172 ILE A CA 1
ATOM 3476 C C . ILE B 1 189 ? 21.271 27.846 -41.733 1.00 23.66 172 ILE A C 1
ATOM 3477 O O . ILE B 1 189 ? 22.062 27.988 -40.807 1.00 24.16 172 ILE A O 1
ATOM 3482 N N . CYS B 1 190 ? 21.676 27.663 -42.996 1.00 23.65 173 CYS A N 1
ATOM 3483 C CA . CYS B 1 190 ? 23.108 27.627 -43.344 1.00 23.94 173 CYS A CA 1
ATOM 3484 C C . CYS B 1 190 ? 23.802 28.983 -43.124 1.00 24.09 173 CYS A C 1
ATOM 3485 O O . CYS B 1 190 ? 25.023 29.030 -43.075 1.00 22.20 173 CYS A O 1
ATOM 3488 N N . GLN B 1 191 ? 23.022 30.055 -42.979 1.00 24.21 174 GLN A N 1
ATOM 3489 C CA . GLN B 1 191 ? 23.541 31.391 -42.685 1.00 26.95 174 GLN A CA 1
ATOM 3490 C C . GLN B 1 191 ? 23.857 31.624 -41.196 1.00 26.36 174 GLN A C 1
ATOM 3491 O O . GLN B 1 191 ? 24.492 32.627 -40.853 1.00 28.51 174 GLN A O 1
ATOM 3497 N N . HIS B 1 192 ? 23.423 30.710 -40.325 1.00 24.73 175 HIS A N 1
ATOM 3498 C CA . HIS B 1 192 ? 23.752 30.801 -38.903 1.00 22.84 175 HIS A CA 1
ATOM 3499 C C . HIS B 1 192 ? 25.263 30.684 -38.709 1.00 22.22 175 HIS A C 1
ATOM 3500 O O . HIS B 1 192 ? 25.905 29.831 -39.319 1.00 21.97 175 HIS A O 1
ATOM 3507 N N . SER B 1 193 ? 25.832 31.504 -37.838 1.00 22.01 176 SER A N 1
ATOM 3508 C CA . SER B 1 193 ? 27.278 31.482 -37.612 1.00 22.58 176 SER A CA 1
ATOM 3509 C C . SER B 1 193 ? 27.801 30.163 -36.997 1.00 21.78 176 SER A C 1
ATOM 3510 O O . SER B 1 193 ? 28.989 29.843 -37.138 1.00 21.08 176 SER A O 1
ATOM 3513 N N . ASN B 1 194 ? 26.929 29.388 -36.343 1.00 21.06 177 ASN A N 1
ATOM 3514 C CA . ASN B 1 194 ? 27.293 28.056 -35.821 1.00 21.18 177 ASN A CA 1
ATOM 3515 C C . ASN B 1 194 ? 26.975 26.895 -36.766 1.00 20.43 177 ASN A C 1
ATOM 3516 O O . ASN B 1 194 ? 27.196 25.738 -36.404 1.00 19.39 177 ASN A O 1
ATOM 3521 N N . PHE B 1 195 ? 26.508 27.182 -37.973 1.00 20.14 178 PHE A N 1
ATOM 3522 C CA . PHE B 1 195 ? 26.245 26.133 -38.945 1.00 20.62 178 PHE A CA 1
ATOM 3523 C C . PHE B 1 195 ? 27.548 25.586 -39.511 1.00 21.49 178 PHE A C 1
ATOM 3524 O O . PHE B 1 195 ? 28.302 26.315 -40.152 1.00 22.04 178 PHE A O 1
ATOM 3532 N N . LEU B 1 196 ? 27.822 24.313 -39.267 1.00 20.26 179 LEU A N 1
ATOM 3533 C CA . LEU B 1 196 ? 29.049 23.673 -39.784 1.00 19.72 179 LEU A CA 1
ATOM 3534 C C . LEU B 1 196 ? 28.859 23.047 -41.170 1.00 18.62 179 LEU A C 1
ATOM 3535 O O . LEU B 1 196 ? 29.822 22.939 -41.931 1.00 18.76 179 LEU A O 1
ATOM 3540 N N . GLY B 1 197 ? 27.629 22.612 -41.449 1.00 18.45 180 GLY A N 1
ATOM 3541 C CA . GLY B 1 197 ? 27.306 21.884 -42.651 1.00 18.19 180 GLY A CA 1
ATOM 3542 C C . GLY B 1 197 ? 26.255 20.812 -42.440 1.00 18.57 180 GLY A C 1
ATOM 3543 O O . GLY B 1 197 ? 25.795 20.613 -41.322 1.00 18.45 180 GLY A O 1
ATOM 3544 N N . MET B 1 198 ? 25.894 20.129 -43.532 1.00 17.86 181 MET A N 1
ATOM 3545 C CA . MET B 1 198 ? 24.994 18.996 -43.534 1.00 18.46 181 MET A CA 1
ATOM 3546 C C . MET B 1 198 ? 25.749 17.660 -43.398 1.00 18.50 181 MET A C 1
ATOM 3547 O O . MET B 1 198 ? 26.823 17.461 -43.987 1.00 18.07 181 MET A O 1
ATOM 3552 N N . LYS B 1 199 ? 25.182 16.746 -42.609 1.00 18.20 182 LYS A N 1
ATOM 3553 C CA . LYS B 1 199 ? 25.461 15.331 -42.760 1.00 18.07 182 LYS A CA 1
ATOM 3554 C C . LYS B 1 199 ? 24.307 14.877 -43.642 1.00 18.60 182 LYS A C 1
ATOM 3555 O O . LYS B 1 199 ? 23.184 14.651 -43.164 1.00 16.74 182 LYS A O 1
ATOM 3561 N N . GLU B 1 200 ? 24.580 14.777 -44.942 1.00 19.17 183 GLU A N 1
ATOM 3562 C CA . GLU B 1 200 ? 23.538 14.560 -45.938 1.00 19.13 183 GLU A CA 1
ATOM 3563 C C . GLU B 1 200 ? 23.534 13.112 -46.371 1.00 19.25 183 GLU A C 1
ATOM 3564 O O . GLU B 1 200 ? 24.575 12.582 -46.771 1.00 20.44 183 GLU A O 1
ATOM 3570 N N . CYS B 1 201 ? 22.366 12.478 -46.303 1.00 18.78 184 CYS A N 1
ATOM 3571 C CA . CYS B 1 201 ? 22.212 11.061 -46.694 1.00 20.04 184 CYS A CA 1
ATOM 3572 C C . CYS B 1 201 ? 21.355 10.829 -47.947 1.00 19.53 184 CYS A C 1
ATOM 3573 O O . CYS B 1 201 ? 21.188 9.671 -48.351 1.00 20.40 184 CYS A O 1
ATOM 3576 N N . THR B 1 202 ? 20.828 11.887 -48.575 1.00 19.24 185 THR A N 1
ATOM 3577 C CA . THR B 1 202 ? 19.994 11.725 -49.791 1.00 19.64 185 THR A CA 1
ATOM 3578 C C . THR B 1 202 ? 20.766 11.667 -51.116 1.00 19.95 185 THR A C 1
ATOM 3579 O O . THR B 1 202 ? 20.156 11.606 -52.186 1.00 21.93 185 THR A O 1
ATOM 3583 N N . GLY B 1 203 ? 22.094 11.700 -51.067 1.00 20.29 186 GLY A N 1
ATOM 3584 C CA . GLY B 1 203 ? 22.907 11.408 -52.252 1.00 19.87 186 GLY A CA 1
ATOM 3585 C C . GLY B 1 203 ? 23.812 12.515 -52.748 1.00 19.96 186 GLY A C 1
ATOM 3586 O O . GLY B 1 203 ? 23.719 13.679 -52.342 1.00 18.45 186 GLY A O 1
ATOM 3587 N N . ASN B 1 204 ? 24.664 12.123 -53.692 1.00 20.19 187 ASN A N 1
ATOM 3588 C CA . ASN B 1 204 ? 25.695 12.998 -54.221 1.00 20.60 187 ASN A CA 1
ATOM 3589 C C . ASN B 1 204 ? 25.169 14.166 -55.037 1.00 20.55 187 ASN A C 1
ATOM 3590 O O . ASN B 1 204 ? 25.819 15.215 -55.049 1.00 19.66 187 ASN A O 1
ATOM 3595 N N . SER B 1 205 ? 24.004 13.997 -55.689 1.00 20.60 188 SER A N 1
ATOM 3596 C CA . SER B 1 205 ? 23.343 15.125 -56.391 1.00 20.87 188 SER A CA 1
ATOM 3597 C C . SER B 1 205 ? 22.875 16.205 -55.449 1.00 19.47 188 SER A C 1
ATOM 3598 O O . SER B 1 205 ? 23.036 17.407 -55.749 1.00 19.41 188 SER A O 1
ATOM 3601 N N . ARG B 1 206 ? 22.296 15.793 -54.324 1.00 19.44 189 ARG A N 1
ATOM 3602 C CA . ARG B 1 206 ? 21.915 16.724 -53.252 1.00 19.02 189 ARG A CA 1
ATOM 3603 C C . ARG B 1 206 ? 23.137 17.493 -52.753 1.00 19.42 189 ARG A C 1
ATOM 3604 O O . ARG B 1 206 ? 23.114 18.734 -52.652 1.00 18.87 189 ARG A O 1
ATOM 3612 N N . ILE B 1 207 ? 24.199 16.738 -52.465 1.00 18.86 190 ILE A N 1
ATOM 3613 C CA . ILE B 1 207 ? 25.457 17.320 -51.998 1.00 19.59 190 ILE A CA 1
ATOM 3614 C C . ILE B 1 207 ? 26.053 18.298 -53.003 1.00 19.87 190 ILE A C 1
ATOM 3615 O O . ILE B 1 207 ? 26.471 19.387 -52.605 1.00 20.05 190 ILE A O 1
ATOM 3620 N N . LYS B 1 208 ? 26.081 17.915 -54.283 1.00 19.76 191 LYS A N 1
ATOM 3621 C CA . LYS B 1 208 ? 26.660 18.774 -55.317 1.00 19.77 191 LYS A CA 1
ATOM 3622 C C . LYS B 1 208 ? 25.927 20.099 -55.399 1.00 20.06 191 LYS A C 1
ATOM 3623 O O . LYS B 1 208 ? 26.566 21.156 -55.483 1.00 20.60 191 LYS A O 1
ATOM 3629 N N . ASN B 1 209 ? 24.599 20.053 -55.364 1.00 19.97 192 ASN A N 1
ATOM 3630 C CA . ASN B 1 209 ? 23.824 21.280 -55.401 1.00 20.78 192 ASN A CA 1
ATOM 3631 C C . ASN B 1 209 ? 24.125 22.162 -54.179 1.00 21.57 192 ASN A C 1
ATOM 3632 O O . ASN B 1 209 ? 24.333 23.394 -54.314 1.00 22.47 192 ASN A O 1
ATOM 3637 N N . TYR B 1 210 ? 24.159 21.552 -52.982 1.00 20.97 193 TYR A N 1
ATOM 3638 C CA . TYR B 1 210 ? 24.462 22.314 -51.757 1.00 20.11 193 TYR A CA 1
ATOM 3639 C C 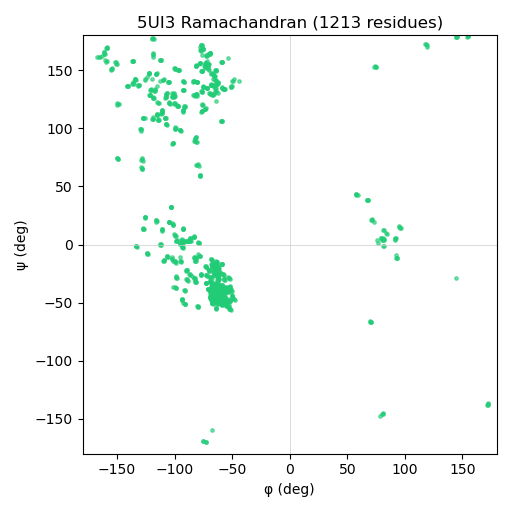. TYR B 1 210 ? 25.882 22.908 -51.805 1.00 21.23 193 TYR A C 1
ATOM 3640 O O . TYR B 1 210 ? 26.056 24.123 -51.581 1.00 20.55 193 TYR A O 1
ATOM 3649 N N . THR B 1 211 ? 26.889 22.084 -52.126 1.00 22.66 194 THR A N 1
ATOM 3650 C CA . THR B 1 211 ? 28.271 22.558 -52.109 1.00 22.84 194 THR A CA 1
ATOM 3651 C C . THR B 1 211 ? 28.536 23.642 -53.165 1.00 25.06 194 THR A C 1
ATOM 3652 O O . THR B 1 211 ? 29.273 24.587 -52.893 1.00 24.10 194 THR A O 1
ATOM 3656 N N . SER B 1 212 ? 27.893 23.536 -54.332 1.00 26.64 195 SER A N 1
ATOM 3657 C CA . SER B 1 212 ? 28.009 24.574 -55.369 1.00 27.77 195 SER A CA 1
ATOM 3658 C C . SER B 1 212 ? 27.458 25.934 -54.900 1.00 28.42 195 SER A C 1
ATOM 3659 O O . SER B 1 212 ? 27.847 26.974 -55.435 1.00 27.28 195 SER A O 1
ATOM 3662 N N . LYS B 1 213 ? 26.563 25.922 -53.901 1.00 27.80 196 LYS A N 1
ATOM 3663 C CA . LYS B 1 213 ? 26.033 27.157 -53.307 1.00 28.77 196 LYS A CA 1
ATOM 3664 C C . LYS B 1 213 ? 26.675 27.537 -51.965 1.00 27.00 196 LYS A C 1
ATOM 3665 O O . LYS B 1 213 ? 26.140 28.380 -51.236 1.00 26.14 196 LYS A O 1
ATOM 3671 N N . GLY B 1 214 ? 27.828 26.945 -51.647 1.00 26.07 197 GLY A N 1
ATOM 3672 C CA . GLY B 1 214 ? 28.573 27.291 -50.437 1.00 26.10 197 GLY A CA 1
ATOM 3673 C C . GLY B 1 214 ? 28.094 26.645 -49.139 1.00 25.59 197 GLY A C 1
ATOM 3674 O O . GLY B 1 214 ? 28.554 27.032 -48.067 1.00 23.69 197 GLY A O 1
ATOM 3675 N N . VAL B 1 215 ? 27.222 25.631 -49.234 1.00 25.11 198 VAL A N 1
ATOM 3676 C CA . VAL B 1 215 ? 26.781 24.888 -48.070 1.00 23.14 198 VAL A CA 1
ATOM 3677 C C . VAL B 1 215 ? 27.694 23.680 -47.891 1.00 21.49 198 VAL A C 1
ATOM 3678 O O . VAL B 1 215 ? 27.728 22.755 -48.706 1.00 21.45 198 VAL A O 1
ATOM 3682 N N . ASN B 1 216 ? 28.440 23.676 -46.794 1.00 20.58 199 ASN A N 1
ATOM 3683 C CA . ASN B 1 216 ? 29.411 22.614 -46.535 1.00 19.40 199 ASN A CA 1
ATOM 3684 C C . ASN B 1 216 ? 28.657 21.287 -46.274 1.00 18.08 199 ASN A C 1
ATOM 3685 O O . ASN B 1 216 ? 27.618 21.304 -45.617 1.00 18.48 199 ASN A O 1
ATOM 3690 N N . CYS B 1 217 ? 29.133 20.181 -46.845 1.00 17.75 200 CYS A N 1
ATOM 3691 C CA . CYS B 1 217 ? 28.499 18.886 -46.689 1.00 17.80 200 CYS A CA 1
ATOM 3692 C C . CYS B 1 217 ? 29.487 17.790 -46.415 1.00 17.40 200 CYS A C 1
ATOM 3693 O O . CYS B 1 217 ? 30.539 17.742 -47.077 1.00 15.30 200 CYS A O 1
ATOM 3696 N N . TRP B 1 218 ? 29.112 16.908 -45.471 1.00 16.34 201 TRP A N 1
ATOM 3697 C CA . TRP B 1 218 ? 29.709 15.589 -45.337 1.00 17.49 201 TRP A CA 1
ATOM 3698 C C . TRP B 1 218 ? 28.708 14.588 -45.878 1.00 18.04 201 TRP A C 1
ATOM 3699 O O . TRP B 1 218 ? 27.497 14.713 -45.614 1.00 16.77 201 TRP A O 1
ATOM 3710 N N . SER B 1 219 ? 29.200 13.590 -46.600 1.00 18.76 202 SER A N 1
ATOM 3711 C CA . SER B 1 219 ? 28.349 12.465 -46.982 1.00 20.94 202 SER A CA 1
ATOM 3712 C C . SER B 1 219 ? 28.136 11.583 -45.776 1.00 22.21 202 SER A C 1
ATOM 3713 O O . SER B 1 219 ? 29.093 11.283 -45.059 1.00 21.58 202 SER A O 1
ATOM 3716 N N . GLY B 1 220 ? 26.890 11.162 -45.577 1.00 21.89 203 GLY A N 1
ATOM 3717 C CA . GLY B 1 220 ? 26.550 10.146 -44.591 1.00 22.02 203 GLY A CA 1
ATOM 3718 C C . GLY B 1 220 ? 26.489 8.718 -45.119 1.00 21.53 203 GLY A C 1
ATOM 3719 O O . GLY B 1 220 ? 26.151 7.817 -44.365 1.00 20.16 203 GLY A O 1
ATOM 3720 N N . ASN B 1 221 ? 26.814 8.513 -46.402 1.00 22.29 204 ASN A N 1
ATOM 3721 C CA . ASN B 1 221 ? 26.740 7.180 -47.031 1.00 20.80 204 ASN A CA 1
ATOM 3722 C C . ASN B 1 221 ? 28.121 6.722 -47.517 1.00 20.15 204 ASN A C 1
ATOM 3723 O O . ASN B 1 221 ? 28.634 7.234 -48.521 1.00 20.89 204 ASN A O 1
ATOM 3728 N N . ASP B 1 222 ? 28.675 5.730 -46.836 1.00 18.86 205 ASP A N 1
ATOM 3729 C CA . ASP B 1 222 ? 30.006 5.190 -47.166 1.00 19.09 205 ASP A CA 1
ATOM 3730 C C . ASP B 1 222 ? 30.185 4.831 -48.658 1.00 19.27 205 ASP A C 1
ATOM 3731 O O . ASP B 1 222 ? 31.194 5.203 -49.261 1.00 18.49 205 ASP A O 1
ATOM 3736 N N . ASP B 1 223 ? 29.201 4.145 -49.239 1.00 19.81 206 ASP A N 1
ATOM 3737 C CA . ASP B 1 223 ? 29.251 3.719 -50.643 1.00 21.84 206 ASP A CA 1
ATOM 3738 C C . ASP B 1 223 ? 29.194 4.862 -51.672 1.00 21.70 206 ASP A C 1
ATOM 3739 O O . ASP B 1 223 ? 29.457 4.636 -52.849 1.00 21.90 206 ASP A O 1
ATOM 3744 N N . GLU B 1 224 ? 28.833 6.065 -51.228 1.00 21.36 207 GLU A N 1
ATOM 3745 C CA . GLU B 1 224 ? 28.842 7.261 -52.058 1.00 23.11 207 GLU A CA 1
ATOM 3746 C C . GLU B 1 224 ? 29.980 8.224 -51.724 1.00 23.42 207 GLU A C 1
ATOM 3747 O O . GLU B 1 224 ? 30.212 9.175 -52.476 1.00 23.19 207 GLU A O 1
ATOM 3753 N N . SER B 1 225 ? 30.688 7.983 -50.621 1.00 22.73 208 SER A N 1
ATOM 3754 C CA . SER B 1 225 ? 31.525 9.017 -49.988 1.00 21.55 208 SER A CA 1
ATOM 3755 C C . SER B 1 225 ? 32.762 9.389 -50.837 1.00 21.59 208 SER A C 1
ATOM 3756 O O . SER B 1 225 ? 33.134 10.556 -50.910 1.00 22.12 208 SER A O 1
ATOM 3759 N N . HIS B 1 226 ? 33.394 8.390 -51.444 1.00 21.87 209 HIS A N 1
ATOM 3760 C CA . HIS B 1 226 ? 34.519 8.611 -52.338 1.00 22.77 209 HIS A CA 1
ATOM 3761 C C . HIS B 1 226 ? 34.153 9.632 -53.439 1.00 22.50 209 HIS A C 1
ATOM 3762 O O . HIS B 1 226 ? 34.836 10.643 -53.603 1.00 20.99 209 HIS A O 1
ATOM 3769 N N . ASP B 1 227 ? 33.066 9.375 -54.146 1.00 22.18 210 ASP A N 1
ATOM 3770 C CA . ASP B 1 227 ? 32.624 10.295 -55.211 1.00 22.28 210 ASP A CA 1
ATOM 3771 C C . ASP B 1 227 ? 32.101 11.628 -54.683 1.00 20.18 210 ASP A C 1
ATOM 3772 O O . ASP B 1 227 ? 32.269 12.657 -55.362 1.00 20.96 210 ASP A O 1
ATOM 3777 N N . ALA B 1 228 ? 31.491 11.623 -53.488 1.00 18.67 211 ALA A N 1
ATOM 3778 C CA . ALA B 1 228 ? 31.046 12.866 -52.836 1.00 18.77 211 ALA A CA 1
ATOM 3779 C C . ALA B 1 228 ? 32.230 13.811 -52.628 1.00 19.37 211 ALA A C 1
ATOM 3780 O O . ALA B 1 228 ? 32.168 15.012 -52.927 1.00 19.01 211 ALA A O 1
ATOM 3782 N N . ARG B 1 229 ? 33.295 13.225 -52.097 1.00 20.84 212 ARG A N 1
ATOM 3783 C CA . ARG B 1 229 ? 34.517 13.915 -51.790 1.00 23.47 212 ARG A CA 1
ATOM 3784 C C . ARG B 1 229 ? 35.265 14.391 -53.053 1.00 22.36 212 ARG A C 1
ATOM 3785 O O . ARG B 1 229 ? 35.638 15.587 -53.145 1.00 21.01 212 ARG A O 1
ATOM 3793 N N . HIS B 1 230 ? 35.457 13.476 -54.010 1.00 22.49 213 HIS A N 1
ATOM 3794 C CA . HIS B 1 230 ? 36.293 13.761 -55.172 1.00 23.47 213 HIS A CA 1
ATOM 3795 C C . HIS B 1 230 ? 35.585 14.474 -56.334 1.00 22.87 213 HIS A C 1
ATOM 3796 O O . HIS B 1 230 ? 36.243 15.193 -57.075 1.00 20.72 213 HIS A O 1
ATOM 3803 N N . SER B 1 231 ? 34.264 14.290 -56.475 1.00 25.69 214 SER A N 1
ATOM 3804 C CA . SER B 1 231 ? 33.528 14.846 -57.630 1.00 25.84 214 SER A CA 1
ATOM 3805 C C . SER B 1 231 ? 32.347 15.755 -57.284 1.00 24.95 214 SER A C 1
ATOM 3806 O O . SER B 1 231 ? 31.765 16.338 -58.194 1.00 24.87 214 SER A O 1
ATOM 3809 N N . ASN B 1 232 ? 31.958 15.869 -56.011 1.00 23.70 215 ASN A N 1
ATOM 3810 C CA . ASN B 1 232 ? 30.751 16.631 -55.667 1.00 22.75 215 ASN A CA 1
ATOM 3811 C C . ASN B 1 232 ? 30.932 17.720 -54.598 1.00 22.85 215 ASN A C 1
ATOM 3812 O O . ASN B 1 232 ? 29.948 18.279 -54.082 1.00 23.41 215 ASN A O 1
ATOM 3817 N N . GLY B 1 233 ? 32.182 18.055 -54.291 1.00 19.61 216 GLY A N 1
ATOM 3818 C CA . GLY B 1 233 ? 32.467 19.163 -53.386 1.00 20.12 216 GLY A CA 1
ATOM 3819 C C . GLY B 1 233 ? 32.335 18.862 -51.891 1.00 19.13 216 GLY A C 1
ATOM 3820 O O . GLY B 1 233 ? 32.484 19.771 -51.083 1.00 17.07 216 GLY A O 1
ATOM 3821 N N . ALA B 1 234 ? 32.046 17.608 -51.512 1.00 18.71 217 ALA A N 1
ATOM 3822 C CA . ALA B 1 234 ? 31.898 17.278 -50.105 1.00 19.54 217 ALA A CA 1
ATOM 3823 C C . ALA B 1 234 ? 33.257 17.410 -49.445 1.00 19.56 217 ALA A C 1
ATOM 3824 O O . ALA B 1 234 ? 34.278 16.968 -50.031 1.00 19.47 217 ALA A O 1
ATOM 3826 N N . VAL B 1 235 ? 33.288 18.011 -48.243 1.00 19.23 218 VAL A N 1
ATOM 3827 C CA . VAL B 1 235 ? 34.531 18.052 -47.488 1.00 19.42 218 VAL A CA 1
ATOM 3828 C C . VAL B 1 235 ? 35.011 16.641 -47.125 1.00 19.29 218 VAL A C 1
ATOM 3829 O O . VAL B 1 235 ? 36.225 16.376 -47.092 1.00 19.11 218 VAL A O 1
ATOM 3833 N N . GLY B 1 236 ? 34.055 15.743 -46.863 1.00 18.62 219 GLY A N 1
ATOM 3834 C CA . GLY B 1 236 ? 34.395 14.338 -46.665 1.00 18.92 219 GLY A CA 1
ATOM 3835 C C . GLY B 1 236 ? 33.213 13.524 -46.199 1.00 18.83 219 GLY A C 1
ATOM 3836 O O . GLY B 1 236 ? 32.099 13.710 -46.693 1.00 18.48 219 GLY A O 1
ATOM 3837 N N . VAL B 1 237 ? 33.450 12.656 -45.212 1.00 17.94 220 VAL A N 1
ATOM 3838 C CA . VAL B 1 237 ? 32.505 11.609 -44.813 1.00 17.02 220 VAL A CA 1
ATOM 3839 C C . VAL B 1 237 ? 32.327 11.539 -43.290 1.00 16.61 220 VAL A C 1
ATOM 3840 O O . VAL B 1 237 ? 33.286 11.711 -42.549 1.00 16.63 220 VAL A O 1
ATOM 3844 N N . ILE B 1 238 ? 31.092 11.287 -42.853 1.00 16.30 221 ILE A N 1
ATOM 3845 C CA . ILE B 1 238 ? 30.778 10.847 -41.498 1.00 15.46 221 ILE A CA 1
ATOM 3846 C C . ILE B 1 238 ? 30.380 9.375 -41.642 1.00 16.06 221 ILE A C 1
ATOM 3847 O O . ILE B 1 238 ? 29.312 9.062 -42.155 1.00 16.78 221 ILE A O 1
ATOM 3852 N N . SER B 1 239 ? 31.252 8.484 -41.169 1.00 16.33 222 SER A N 1
ATOM 3853 C CA . SER B 1 239 ? 31.326 7.132 -41.662 1.00 16.12 222 SER A CA 1
ATOM 3854 C C . SER B 1 239 ? 30.960 6.065 -40.627 1.00 16.99 222 SER A C 1
ATOM 3855 O O . SER B 1 239 ? 31.252 6.211 -39.434 1.00 16.91 222 SER A O 1
ATOM 3858 N N . VAL B 1 240 ? 30.371 4.979 -41.118 1.00 16.24 223 VAL A N 1
ATOM 3859 C CA . VAL B 1 240 ? 30.147 3.777 -40.336 1.00 17.10 223 VAL A CA 1
ATOM 3860 C C . VAL B 1 240 ? 31.312 2.801 -40.509 1.00 17.03 223 VAL A C 1
ATOM 3861 O O . VAL B 1 240 ? 31.862 2.273 -39.527 1.00 18.07 223 VAL A O 1
ATOM 3865 N N . THR B 1 241 ? 31.652 2.542 -41.770 1.00 17.17 224 THR A N 1
ATOM 3866 C CA . THR B 1 241 ? 32.631 1.552 -42.123 1.00 18.71 224 THR A CA 1
ATOM 3867 C C . THR B 1 241 ? 34.034 1.890 -41.574 1.00 18.53 224 THR A C 1
ATOM 3868 O O . THR B 1 241 ? 34.820 0.974 -41.268 1.00 18.26 224 THR A O 1
ATOM 3872 N N . SER B 1 242 ? 34.331 3.181 -41.396 1.00 17.34 225 SER A N 1
ATOM 3873 C CA . SER B 1 242 ? 35.564 3.615 -40.731 1.00 17.52 225 SER A CA 1
ATOM 3874 C C . SER B 1 242 ? 35.794 2.949 -39.372 1.00 17.11 225 SER A C 1
ATOM 3875 O O . SER B 1 242 ? 36.930 2.766 -38.987 1.00 16.93 225 SER A O 1
ATOM 3878 N N . ASN B 1 243 ? 34.733 2.586 -38.655 1.00 16.51 226 ASN A N 1
ATOM 3879 C CA . ASN B 1 243 ? 34.860 1.802 -37.410 1.00 17.91 226 ASN A CA 1
ATOM 3880 C C . ASN B 1 243 ? 35.704 0.522 -37.588 1.00 18.04 226 ASN A C 1
ATOM 3881 O O . ASN B 1 243 ? 36.424 0.141 -36.668 1.00 18.64 226 ASN A O 1
ATOM 3886 N N . VAL B 1 244 ? 35.581 -0.111 -38.759 1.00 18.97 227 VAL A N 1
ATOM 3887 C CA . VAL B 1 244 ? 36.247 -1.369 -39.095 1.00 19.80 227 VAL A CA 1
ATOM 3888 C C . VAL B 1 244 ? 37.586 -1.172 -39.825 1.00 19.04 227 VAL A C 1
ATOM 3889 O O . VAL B 1 244 ? 38.592 -1.809 -39.467 1.00 19.02 227 VAL A O 1
ATOM 3893 N N . ILE B 1 245 ? 37.582 -0.302 -40.845 1.00 17.56 228 ILE A N 1
ATOM 3894 C CA . ILE B 1 245 ? 38.762 -0.037 -41.704 1.00 17.67 228 ILE A CA 1
ATOM 3895 C C . ILE B 1 245 ? 39.043 1.475 -41.816 1.00 16.89 228 ILE A C 1
ATOM 3896 O O . ILE B 1 245 ? 38.926 2.090 -42.904 1.00 17.10 228 ILE A O 1
ATOM 3901 N N . PRO B 1 246 ? 39.432 2.090 -40.689 1.00 17.17 229 PRO A N 1
ATOM 3902 C CA . PRO B 1 246 ? 39.579 3.561 -40.674 1.00 16.80 229 PRO A CA 1
ATOM 3903 C C . PRO B 1 246 ? 40.635 4.103 -41.645 1.00 16.51 229 PRO A C 1
ATOM 3904 O O . PRO B 1 246 ? 40.449 5.172 -42.247 1.00 17.03 229 PRO A O 1
ATOM 3908 N N . GLY B 1 247 ? 41.746 3.383 -41.778 1.00 16.03 230 GLY A N 1
ATOM 3909 C CA . GLY B 1 247 ? 42.838 3.764 -42.670 1.00 16.47 230 GLY A CA 1
ATOM 3910 C C . GLY B 1 247 ? 42.463 3.729 -44.132 1.00 17.32 230 GLY A C 1
ATOM 3911 O O . GLY B 1 247 ? 42.899 4.569 -44.906 1.00 18.15 230 GLY A O 1
ATOM 3912 N N . LEU B 1 248 ? 41.630 2.775 -44.517 1.00 18.03 231 LEU A N 1
ATOM 3913 C CA . LEU B 1 248 ? 41.120 2.703 -45.883 1.00 18.01 231 LEU A CA 1
ATOM 3914 C C . LEU B 1 248 ? 40.118 3.817 -46.174 1.00 18.43 231 LEU A C 1
ATOM 3915 O O . LEU B 1 248 ? 40.133 4.381 -47.282 1.00 17.14 231 LEU A O 1
ATOM 3920 N N . MET B 1 249 ? 39.273 4.163 -45.208 1.00 18.48 232 MET A N 1
ATOM 3921 C CA . MET B 1 249 ? 38.372 5.313 -45.388 1.00 19.86 232 MET A CA 1
ATOM 3922 C C . MET B 1 249 ? 39.174 6.628 -45.456 1.00 19.95 232 MET A C 1
ATOM 3923 O O . MET B 1 249 ? 38.821 7.546 -46.213 1.00 19.80 232 MET A O 1
ATOM 3928 N N . HIS B 1 250 ? 40.255 6.694 -44.683 1.00 20.08 233 HIS A N 1
ATOM 3929 C CA . HIS B 1 250 ? 41.174 7.830 -44.786 1.00 20.74 233 HIS A CA 1
ATOM 3930 C C . HIS B 1 250 ? 41.758 7.970 -46.205 1.00 20.79 233 HIS A C 1
ATOM 3931 O O . HIS B 1 250 ? 41.803 9.083 -46.768 1.00 19.66 233 HIS A O 1
ATOM 3938 N N . LYS B 1 251 ? 42.206 6.855 -46.776 1.00 21.57 234 LYS A N 1
ATOM 3939 C CA . LYS B 1 251 ? 42.719 6.829 -48.168 1.00 22.21 234 LYS A CA 1
ATOM 3940 C C . LYS B 1 251 ? 41.694 7.338 -49.178 1.00 21.61 234 LYS A C 1
ATOM 3941 O O . LYS B 1 251 ? 42.034 8.058 -50.099 1.00 22.56 234 LYS A O 1
ATOM 3947 N N . LEU B 1 252 ? 40.430 6.953 -49.003 1.00 21.84 235 LEU A N 1
ATOM 3948 C CA . LEU B 1 252 ? 39.357 7.378 -49.907 1.00 21.58 235 LEU A CA 1
ATOM 3949 C C . LEU B 1 252 ? 39.064 8.883 -49.837 1.00 20.79 235 LEU A C 1
ATOM 3950 O O . LEU B 1 252 ? 38.547 9.445 -50.803 1.00 18.90 235 LEU A O 1
ATOM 3955 N N . MET B 1 253 ? 39.397 9.529 -48.722 1.00 21.08 236 MET A N 1
ATOM 3956 C CA . MET B 1 253 ? 39.121 10.944 -48.498 1.00 22.05 236 MET A CA 1
ATOM 3957 C C . MET B 1 253 ? 40.255 11.926 -48.855 1.00 22.52 236 MET A C 1
ATOM 3958 O O . MET B 1 253 ? 40.032 13.137 -48.907 1.00 23.46 236 MET A O 1
ATOM 3963 N N . HIS B 1 254 ? 41.472 11.422 -49.062 1.00 24.15 237 HIS A N 1
ATOM 3964 C CA . HIS B 1 254 ? 42.635 12.291 -49.306 1.00 25.52 237 HIS A CA 1
ATOM 3965 C C . HIS B 1 254 ? 43.352 11.962 -50.619 1.00 26.45 237 HIS A C 1
ATOM 3966 O O . HIS B 1 254 ? 43.477 10.787 -50.974 1.00 26.39 237 HIS A O 1
ATOM 3973 N N . GLY B 1 255 ? 43.866 12.973 -51.303 1.00 26.93 238 GLY A N 1
ATOM 3974 C CA . GLY B 1 255 ? 44.759 12.775 -52.458 1.00 25.35 238 GLY A CA 1
ATOM 3975 C C . GLY B 1 255 ? 44.010 12.463 -53.735 1.00 23.79 238 GLY A C 1
ATOM 3976 O O . GLY B 1 255 ? 42.918 12.987 -53.958 1.00 23.91 238 GLY A O 1
ATOM 3977 N N . SER B 1 256 ? 44.593 11.615 -54.573 1.00 23.41 239 SER A N 1
ATOM 3978 C CA . SER B 1 256 ? 43.976 11.324 -55.869 1.00 24.03 239 SER A CA 1
ATOM 3979 C C . SER B 1 256 ? 42.756 10.435 -55.690 1.00 22.86 239 SER A C 1
ATOM 3980 O O . SER B 1 256 ? 42.698 9.690 -54.723 1.00 21.66 239 SER A O 1
ATOM 3983 N N . PRO B 1 257 ? 41.762 10.529 -56.608 1.00 23.49 240 PRO A N 1
ATOM 3984 C CA . PRO B 1 257 ? 40.701 9.536 -56.644 1.00 24.33 240 PRO A CA 1
ATOM 3985 C C . PRO B 1 257 ? 41.341 8.129 -56.643 1.00 25.10 240 PRO A C 1
ATOM 3986 O O . PRO B 1 257 ? 42.409 7.904 -57.256 1.00 24.56 240 PRO A O 1
ATOM 3990 N N . ASP B 1 258 ? 40.722 7.207 -55.920 1.00 22.21 241 ASP A N 1
ATOM 3991 C CA . ASP B 1 258 ? 41.177 5.849 -55.841 1.00 24.19 241 ASP A CA 1
ATOM 3992 C C . ASP B 1 258 ? 39.991 4.932 -56.138 1.00 24.10 241 ASP A C 1
ATOM 3993 O O . ASP B 1 258 ? 39.465 4.274 -55.247 1.00 27.47 241 ASP A O 1
ATOM 3998 N N . PRO B 1 259 ? 39.581 4.879 -57.415 1.00 24.86 242 PRO A N 1
ATOM 3999 C CA . PRO B 1 259 ? 38.479 4.001 -57.803 1.00 26.27 242 PRO A CA 1
ATOM 4000 C C . PRO B 1 259 ? 38.747 2.515 -57.612 1.00 25.94 242 PRO A C 1
ATOM 4001 O O . PRO B 1 259 ? 37.790 1.775 -57.419 1.00 25.39 242 PRO A O 1
ATOM 4005 N N . GLN B 1 260 ? 40.009 2.081 -57.630 1.00 25.69 243 GLN A N 1
ATOM 4006 C CA . GLN B 1 260 ? 40.312 0.665 -57.352 1.00 25.64 243 GLN A CA 1
ATOM 4007 C C . GLN B 1 260 ? 39.950 0.295 -55.891 1.00 24.34 243 GLN A C 1
ATOM 4008 O O . GLN B 1 260 ? 39.270 -0.725 -55.673 1.00 22.52 243 GLN A O 1
ATOM 4014 N N . LEU B 1 261 ? 40.383 1.122 -54.925 1.00 22.50 244 LEU A N 1
ATOM 4015 C CA . LEU B 1 261 ? 40.048 0.873 -53.539 1.00 23.56 244 LEU A CA 1
ATOM 4016 C C . LEU B 1 261 ? 38.523 0.922 -53.344 1.00 23.22 244 LEU A C 1
ATOM 4017 O O . LEU B 1 261 ? 37.937 0.043 -52.693 1.00 22.45 244 LEU A O 1
ATOM 4022 N N . ASN B 1 262 ? 37.890 1.936 -53.924 1.00 23.37 245 ASN A N 1
ATOM 4023 C CA . ASN B 1 262 ? 36.444 2.110 -53.824 1.00 24.47 245 ASN A CA 1
ATOM 4024 C C . ASN B 1 262 ? 35.718 0.867 -54.345 1.00 25.95 245 ASN A C 1
ATOM 4025 O O . ASN B 1 262 ? 34.834 0.348 -53.680 1.00 24.75 245 ASN A O 1
ATOM 4030 N N . ALA B 1 263 ? 36.134 0.365 -55.508 1.00 26.15 246 ALA A N 1
ATOM 4031 C CA . ALA B 1 263 ? 35.575 -0.890 -56.067 1.00 24.83 246 ALA A CA 1
ATOM 4032 C C . ALA B 1 263 ? 35.847 -2.095 -55.187 1.00 24.34 246 ALA A C 1
ATOM 4033 O O . ALA B 1 263 ? 34.958 -2.915 -54.995 1.00 25.50 246 ALA A O 1
ATOM 4035 N N . ASP B 1 264 ? 37.065 -2.207 -54.651 1.00 24.27 247 ASP A N 1
ATOM 4036 C CA . ASP B 1 264 ? 37.438 -3.334 -53.772 1.00 26.39 247 ASP A CA 1
ATOM 4037 C C . ASP B 1 264 ? 36.617 -3.395 -52.469 1.00 25.47 247 ASP A C 1
ATOM 4038 O O . ASP B 1 264 ? 36.482 -4.464 -51.884 1.00 24.11 247 ASP A O 1
ATOM 4043 N N . LEU B 1 265 ? 36.116 -2.235 -52.022 1.00 24.74 248 LEU A N 1
ATOM 4044 C CA . LEU B 1 265 ? 35.334 -2.132 -50.792 1.00 23.83 248 LEU A CA 1
ATOM 4045 C C . LEU B 1 265 ? 33.829 -2.182 -50.996 1.00 24.01 248 LEU A C 1
ATOM 4046 O O . LEU B 1 265 ? 33.085 -2.117 -50.016 1.00 22.92 248 LEU A O 1
ATOM 4051 N N . LYS B 1 266 ? 33.379 -2.327 -52.243 1.00 24.45 249 LYS A N 1
ATOM 4052 C CA . LYS B 1 266 ? 31.957 -2.270 -52.585 1.00 27.53 249 LYS A CA 1
ATOM 4053 C C . LYS B 1 266 ? 31.125 -3.364 -51.892 1.00 25.57 249 LYS A C 1
ATOM 4054 O O . LYS B 1 266 ? 30.088 -3.067 -51.295 1.00 25.17 249 LYS A O 1
ATOM 4060 N N . GLU B 1 267 ? 31.586 -4.606 -51.965 1.00 24.95 250 GLU A N 1
ATOM 4061 C CA . GLU B 1 267 ? 30.868 -5.719 -51.343 1.00 25.01 250 GLU A CA 1
ATOM 4062 C C . GLU B 1 267 ? 30.851 -5.591 -49.823 1.00 22.39 250 GLU A C 1
ATOM 4063 O O . GLU B 1 267 ? 29.827 -5.828 -49.209 1.00 20.79 250 GLU A O 1
ATOM 4069 N N . LEU B 1 268 ? 31.981 -5.230 -49.224 1.00 21.12 251 LEU A N 1
ATOM 4070 C CA . LEU B 1 268 ? 32.032 -5.012 -47.785 1.00 21.41 251 LEU A CA 1
ATOM 4071 C C . LEU B 1 268 ? 31.055 -3.901 -47.368 1.00 20.76 251 LEU A C 1
ATOM 4072 O O . LEU B 1 268 ? 30.301 -4.077 -46.419 1.00 21.82 251 LEU A O 1
ATOM 4077 N N . MET B 1 269 ? 31.060 -2.783 -48.089 1.00 19.46 252 MET A N 1
ATOM 4078 C CA . MET B 1 269 ? 30.174 -1.673 -47.777 1.00 19.91 252 MET A CA 1
ATOM 4079 C C . MET B 1 269 ? 28.700 -2.059 -47.879 1.00 21.54 252 MET A C 1
ATOM 4080 O O . MET B 1 269 ? 27.915 -1.657 -47.033 1.00 23.55 252 MET A O 1
ATOM 4085 N N . ALA B 1 270 ? 28.324 -2.849 -48.883 1.00 20.86 253 ALA A N 1
ATOM 4086 C CA . ALA B 1 270 ? 26.946 -3.364 -48.973 1.00 21.01 253 ALA A CA 1
ATOM 4087 C C . ALA B 1 270 ? 26.612 -4.303 -47.802 1.00 19.59 253 ALA A C 1
ATOM 4088 O O . ALA B 1 270 ? 25.541 -4.230 -47.243 1.00 19.55 253 ALA A O 1
ATOM 4090 N N . TRP B 1 271 ? 27.539 -5.176 -47.432 1.00 20.54 254 TRP A N 1
ATOM 4091 C CA . TRP B 1 271 ? 27.337 -6.112 -46.303 1.00 20.73 254 TRP A CA 1
ATOM 4092 C C . TRP B 1 271 ? 27.157 -5.368 -44.974 1.00 20.89 254 TRP A C 1
ATOM 4093 O O . TRP B 1 271 ? 26.344 -5.775 -44.137 1.00 21.39 254 TRP A O 1
ATOM 4104 N N . MET B 1 272 ? 27.872 -4.251 -44.799 1.00 20.85 255 MET A N 1
ATOM 4105 C CA . MET B 1 272 ? 27.696 -3.377 -43.631 1.00 21.18 255 MET A CA 1
ATOM 4106 C C . MET B 1 272 ? 26.275 -2.808 -43.460 1.00 22.24 255 MET A C 1
ATOM 4107 O O . MET B 1 272 ? 25.941 -2.319 -42.373 1.00 23.81 255 MET A O 1
ATOM 4112 N N . PHE B 1 273 ? 25.454 -2.863 -44.515 1.00 21.86 256 PHE A N 1
ATOM 4113 C CA . PHE B 1 273 ? 24.081 -2.396 -44.478 1.00 22.79 256 PHE A CA 1
ATOM 4114 C C . PHE B 1 273 ? 23.076 -3.459 -44.939 1.00 23.13 256 PHE A C 1
ATOM 4115 O O . PHE B 1 273 ? 21.969 -3.129 -45.326 1.00 23.32 256 PHE A O 1
ATOM 4123 N N . CYS B 1 274 ? 23.428 -4.744 -44.856 1.00 24.98 257 CYS A N 1
ATOM 4124 C CA . CYS B 1 274 ? 22.495 -5.797 -45.275 1.00 26.26 257 CYS A CA 1
ATOM 4125 C C . CYS B 1 274 ? 21.338 -5.952 -44.274 1.00 26.34 257 CYS A C 1
ATOM 4126 O O . CYS B 1 274 ? 20.252 -6.384 -44.655 1.00 27.84 257 CYS A O 1
ATOM 4129 N N . GLU B 1 275 ? 21.580 -5.590 -43.010 1.00 23.43 258 GLU A N 1
ATOM 4130 C CA . GLU B 1 275 ? 20.511 -5.243 -42.070 1.00 23.04 258 GLU A CA 1
ATOM 4131 C C . GLU B 1 275 ? 20.754 -3.795 -41.672 1.00 23.15 258 GLU A C 1
ATOM 4132 O O . GLU B 1 275 ? 21.852 -3.270 -41.904 1.00 23.47 258 GLU A O 1
ATOM 4138 N N . PRO B 1 276 ? 19.755 -3.128 -41.072 1.00 20.35 259 PRO A N 1
ATOM 4139 C CA . PRO B 1 276 ? 19.979 -1.720 -40.729 1.00 20.47 259 PRO A CA 1
ATOM 4140 C C . PRO B 1 276 ? 21.179 -1.504 -39.786 1.00 19.00 259 PRO A C 1
ATOM 4141 O O . PRO B 1 276 ? 21.354 -2.234 -38.804 1.00 17.09 259 PRO A O 1
ATOM 4145 N N . ASN B 1 277 ? 21.989 -0.514 -40.118 1.00 18.62 260 ASN A N 1
ATOM 4146 C CA . ASN B 1 277 ? 23.106 -0.077 -39.287 1.00 19.42 260 ASN A CA 1
ATOM 4147 C C . ASN B 1 277 ? 22.549 0.298 -37.886 1.00 18.29 260 ASN A C 1
ATOM 4148 O O . ASN B 1 277 ? 21.512 0.992 -37.823 1.00 18.97 260 ASN A O 1
ATOM 4153 N N . PRO B 1 278 ? 23.187 -0.144 -36.786 1.00 16.56 261 PRO A N 1
ATOM 4154 C CA . PRO B 1 278 ? 24.514 -0.769 -36.713 1.00 16.39 261 PRO A CA 1
ATOM 4155 C C . PRO B 1 278 ? 24.557 -2.301 -36.525 1.00 16.23 261 PRO A C 1
ATOM 4156 O O . PRO B 1 278 ? 25.485 -2.817 -35.915 1.00 16.01 261 PRO A O 1
ATOM 4160 N N . ILE B 1 279 ? 23.594 -3.033 -37.065 1.00 16.54 262 ILE A N 1
ATOM 4161 C CA . ILE B 1 279 ? 23.570 -4.495 -36.865 1.00 16.06 262 ILE A CA 1
ATOM 4162 C C . ILE B 1 279 ? 24.846 -5.154 -37.419 1.00 16.75 262 ILE A C 1
ATOM 4163 O O . ILE B 1 279 ? 25.494 -5.955 -36.714 1.00 14.93 262 ILE A O 1
ATOM 4168 N N . SER B 1 280 ? 25.215 -4.823 -38.660 1.00 16.70 263 SER A N 1
ATOM 4169 C CA . SER B 1 280 ? 26.414 -5.440 -39.266 1.00 17.56 263 SER A CA 1
ATOM 4170 C C . SER B 1 280 ? 27.683 -5.009 -38.538 1.00 16.58 263 SER A C 1
ATOM 4171 O O . SER B 1 280 ? 28.532 -5.852 -38.222 1.00 14.70 263 SER A O 1
ATOM 4174 N N . LEU B 1 281 ? 27.785 -3.716 -38.245 1.00 17.23 264 LEU A N 1
ATOM 4175 C CA . LEU B 1 281 ? 28.923 -3.188 -37.506 1.00 16.93 264 LEU A CA 1
ATOM 4176 C C . LEU B 1 281 ? 29.098 -3.916 -36.178 1.00 16.62 264 LEU A C 1
ATOM 4177 O O . LEU B 1 281 ? 30.198 -4.391 -35.881 1.00 15.58 264 LEU A O 1
ATOM 4182 N N . ASN B 1 282 ? 28.033 -4.000 -35.385 1.00 16.09 265 ASN A N 1
ATOM 4183 C CA . ASN B 1 282 ? 28.096 -4.673 -34.080 1.00 16.83 265 ASN A CA 1
ATOM 4184 C C . ASN B 1 282 ? 28.533 -6.140 -34.229 1.00 16.97 265 ASN A C 1
ATOM 4185 O O . ASN B 1 282 ? 29.296 -6.673 -33.406 1.00 16.99 265 ASN A O 1
ATOM 4190 N N . THR B 1 283 ? 28.035 -6.795 -35.276 1.00 17.54 266 THR A N 1
ATOM 4191 C CA . THR B 1 283 ? 28.365 -8.192 -35.524 1.00 18.85 266 THR A CA 1
ATOM 4192 C C . THR B 1 283 ? 29.831 -8.292 -35.944 1.00 18.67 266 THR A C 1
ATOM 4193 O O . THR B 1 283 ? 30.570 -9.111 -35.412 1.00 17.85 266 THR A O 1
ATOM 4197 N N . ALA B 1 284 ? 30.243 -7.401 -36.847 1.00 20.71 267 ALA A N 1
ATOM 4198 C CA . ALA B 1 284 ? 31.612 -7.378 -37.367 1.00 21.49 267 ALA A CA 1
ATOM 4199 C C . ALA B 1 284 ? 32.681 -7.171 -36.275 1.00 22.86 267 ALA A C 1
ATOM 4200 O O . ALA B 1 284 ? 33.691 -7.891 -36.241 1.00 19.27 267 ALA A O 1
ATOM 4202 N N . LEU B 1 285 ? 32.456 -6.195 -35.396 1.00 20.72 268 LEU A N 1
ATOM 4203 C CA . LEU B 1 285 ? 33.392 -5.924 -34.313 1.00 20.59 268 LEU A CA 1
ATOM 4204 C C . LEU B 1 285 ? 33.536 -7.124 -33.362 1.00 20.32 268 LEU A C 1
ATOM 4205 O O . LEU B 1 285 ? 34.625 -7.386 -32.874 1.00 20.05 268 LEU A O 1
ATOM 4210 N N . ALA B 1 286 ? 32.449 -7.853 -33.126 1.00 19.56 269 ALA A N 1
ATOM 4211 C CA . ALA B 1 286 ? 32.507 -9.073 -32.326 1.00 19.42 269 ALA A CA 1
ATOM 4212 C C . ALA B 1 286 ? 33.304 -10.168 -33.045 1.00 19.24 269 ALA A C 1
ATOM 4213 O O . ALA B 1 286 ? 34.174 -10.800 -32.441 1.00 16.69 269 ALA A O 1
ATOM 4215 N N . MET B 1 287 ? 33.029 -10.331 -34.339 1.00 20.03 270 MET A N 1
ATOM 4216 C CA . MET B 1 287 ? 33.733 -11.296 -35.207 1.00 21.75 270 MET A CA 1
ATOM 4217 C C . MET B 1 287 ? 35.254 -11.065 -35.269 1.00 21.61 270 MET A C 1
ATOM 4218 O O . MET B 1 287 ? 36.036 -12.005 -35.376 1.00 19.37 270 MET A O 1
ATOM 4223 N N . CYS B 1 288 ? 35.649 -9.791 -35.225 1.00 22.06 271 CYS A N 1
ATOM 4224 C CA . CYS B 1 288 ? 37.054 -9.368 -35.259 1.00 22.22 271 CYS A CA 1
ATOM 4225 C C . CYS B 1 288 ? 37.733 -9.260 -33.891 1.00 24.19 271 CYS A C 1
ATOM 4226 O O . CYS B 1 288 ? 38.889 -8.857 -33.822 1.00 23.90 271 CYS A O 1
ATOM 4229 N N . GLY B 1 289 ? 37.031 -9.616 -32.812 1.00 23.45 272 GLY A N 1
ATOM 4230 C CA . GLY B 1 289 ? 37.576 -9.534 -31.463 1.00 24.03 272 GLY A CA 1
ATOM 4231 C C . GLY B 1 289 ? 37.761 -8.118 -30.925 1.00 25.59 272 GLY A C 1
ATOM 4232 O O . GLY B 1 289 ? 38.522 -7.928 -29.992 1.00 27.73 272 GLY A O 1
ATOM 4233 N N . LEU B 1 290 ? 37.048 -7.141 -31.491 1.00 24.31 273 LEU A N 1
ATOM 4234 C CA . LEU B 1 290 ? 37.201 -5.720 -31.135 1.00 23.66 273 LEU A CA 1
ATOM 4235 C C . LEU B 1 290 ? 36.107 -5.166 -30.200 1.00 25.10 273 LEU A C 1
ATOM 4236 O O . LEU B 1 290 ? 36.283 -4.087 -29.610 1.00 23.73 273 LEU A O 1
ATOM 4241 N N . ALA B 1 291 ? 35.005 -5.919 -30.046 1.00 23.43 274 ALA A N 1
ATOM 4242 C CA . ALA B 1 291 ? 33.965 -5.603 -29.040 1.00 23.76 274 ALA A CA 1
ATOM 4243 C C . ALA B 1 291 ? 33.309 -6.906 -28.612 1.00 22.42 274 ALA A C 1
ATOM 4244 O O . ALA B 1 291 ? 33.339 -7.887 -29.367 1.00 22.43 274 ALA A O 1
ATOM 4246 N N . ARG B 1 292 ? 32.703 -6.919 -27.435 1.00 21.01 275 ARG A N 1
ATOM 4247 C CA . ARG B 1 292 ? 32.014 -8.108 -26.967 1.00 22.03 275 ARG A CA 1
ATOM 4248 C C . ARG B 1 292 ? 30.733 -8.335 -27.787 1.00 20.42 275 ARG A C 1
ATOM 4249 O O . ARG B 1 292 ? 30.142 -7.364 -28.304 1.00 18.02 275 ARG A O 1
ATOM 4257 N N . PRO B 1 293 ? 30.309 -9.606 -27.924 1.00 19.36 276 PRO A N 1
ATOM 4258 C CA . PRO B 1 293 ? 29.119 -9.916 -28.721 1.00 19.26 276 PRO A CA 1
ATOM 4259 C C . PRO B 1 293 ? 27.824 -9.606 -27.946 1.00 19.61 276 PRO A C 1
ATOM 4260 O O . PRO B 1 293 ? 26.987 -10.491 -27.738 1.00 19.83 276 PRO A O 1
ATOM 4264 N N . VAL B 1 294 ? 27.660 -8.349 -27.553 1.00 19.48 277 VAL A N 1
ATOM 4265 C CA . VAL B 1 294 ? 26.571 -7.927 -26.688 1.00 20.42 277 VAL A CA 1
ATOM 4266 C C . VAL B 1 294 ? 25.776 -6.851 -27.427 1.00 21.77 277 VAL A C 1
ATOM 4267 O O . VAL B 1 294 ? 26.354 -5.880 -27.927 1.00 21.87 277 VAL A O 1
ATOM 4271 N N . PHE B 1 295 ? 24.456 -7.043 -27.495 1.00 21.57 278 PHE A N 1
ATOM 4272 C CA . PHE B 1 295 ? 23.549 -6.144 -28.195 1.00 21.51 278 PHE A CA 1
ATOM 4273 C C . PHE B 1 295 ? 22.524 -5.605 -27.194 1.00 21.21 278 PHE A C 1
ATOM 4274 O O . PHE B 1 295 ? 21.947 -6.373 -26.421 1.00 22.01 278 PHE A O 1
ATOM 4282 N N . ARG B 1 296 ? 22.297 -4.300 -27.216 1.00 19.52 279 ARG A N 1
ATOM 4283 C CA . ARG B 1 296 ? 21.111 -3.708 -26.608 1.00 19.53 279 ARG A CA 1
ATOM 4284 C C . ARG B 1 296 ? 19.947 -3.831 -27.590 1.00 17.54 279 ARG A C 1
ATOM 4285 O O . ARG B 1 296 ? 20.068 -3.419 -28.743 1.00 16.33 279 ARG A O 1
ATOM 4293 N N . LEU B 1 297 ? 18.826 -4.369 -27.120 1.00 17.10 280 LEU A N 1
ATOM 4294 C CA . LEU B 1 297 ? 17.638 -4.505 -27.955 1.00 17.72 280 LEU A CA 1
ATOM 4295 C C . LEU B 1 297 ? 17.077 -3.101 -28.325 1.00 17.54 280 LEU A C 1
ATOM 4296 O O . LEU B 1 297 ? 17.160 -2.175 -27.515 1.00 15.87 280 LEU A O 1
ATOM 4301 N N . PRO B 1 298 ? 16.524 -2.926 -29.528 1.00 17.78 281 PRO A N 1
ATOM 4302 C CA . PRO B 1 298 ? 16.023 -3.986 -30.417 1.00 18.14 281 PRO A CA 1
ATOM 4303 C C . PRO B 1 298 ? 16.991 -4.530 -31.464 1.00 17.74 281 PRO A C 1
ATOM 4304 O O . PRO B 1 298 ? 16.561 -5.224 -32.390 1.00 17.25 281 PRO A O 1
ATOM 4308 N N . TYR B 1 299 ? 18.280 -4.233 -31.344 1.00 17.74 282 TYR A N 1
ATOM 4309 C CA . TYR B 1 299 ? 19.264 -4.784 -32.279 1.00 17.53 282 TYR A CA 1
ATOM 4310 C C . TYR B 1 299 ? 19.615 -6.211 -31.872 1.00 17.74 282 TYR A C 1
ATOM 4311 O O . TYR B 1 299 ? 19.735 -6.526 -30.692 1.00 17.49 282 TYR A O 1
ATOM 4320 N N . VAL B 1 300 ? 19.754 -7.065 -32.873 1.00 17.83 283 VAL A N 1
ATOM 4321 C CA . VAL B 1 300 ? 20.205 -8.458 -32.707 1.00 19.62 283 VAL A CA 1
ATOM 4322 C C . VAL B 1 300 ? 21.205 -8.739 -33.829 1.00 20.70 283 VAL A C 1
ATOM 4323 O O . VAL B 1 300 ? 21.182 -8.049 -34.867 1.00 20.66 283 VAL A O 1
ATOM 4327 N N . PRO B 1 301 ? 22.087 -9.746 -33.636 1.00 22.26 284 PRO A N 1
ATOM 4328 C CA . PRO B 1 301 ? 23.155 -9.949 -34.618 1.00 21.82 284 PRO A CA 1
ATOM 4329 C C . PRO B 1 301 ? 22.661 -10.466 -35.963 1.00 21.87 284 PRO A C 1
ATOM 4330 O O . PRO B 1 301 ? 21.517 -10.936 -36.098 1.00 22.70 284 PRO A O 1
ATOM 4334 N N . LEU B 1 302 ? 23.531 -10.357 -36.960 1.00 20.50 285 LEU A N 1
ATOM 4335 C CA . LEU B 1 302 ? 23.315 -10.992 -38.243 1.00 19.90 285 LEU A CA 1
ATOM 4336 C C . LEU B 1 302 ? 23.180 -12.516 -38.034 1.00 19.87 285 LEU A C 1
ATOM 4337 O O . LEU B 1 302 ? 23.668 -13.063 -37.034 1.00 21.14 285 LEU A O 1
ATOM 4342 N N . SER B 1 303 ? 22.525 -13.184 -38.980 1.00 20.66 286 SER A N 1
ATOM 4343 C CA . SER B 1 303 ? 22.382 -14.641 -38.947 1.00 20.30 286 SER A CA 1
ATOM 4344 C C . SER B 1 303 ? 23.719 -15.313 -39.208 1.00 21.91 286 SER A C 1
ATOM 4345 O O . SER B 1 303 ? 24.651 -14.678 -39.713 1.00 21.14 286 SER A O 1
ATOM 4348 N N . ARG B 1 304 ? 23.805 -16.604 -38.885 1.00 22.78 287 ARG A N 1
ATOM 4349 C CA . ARG B 1 304 ? 24.997 -17.414 -39.176 1.00 24.02 287 ARG A CA 1
ATOM 4350 C C . ARG B 1 304 ? 25.405 -17.305 -40.647 1.00 23.60 287 ARG A C 1
ATOM 4351 O O . ARG B 1 304 ? 26.570 -17.062 -40.946 1.00 23.59 287 ARG A O 1
ATOM 4359 N N . ALA B 1 305 ? 24.448 -17.465 -41.554 1.00 21.56 288 ALA A N 1
ATOM 4360 C CA . ALA B 1 305 ? 24.726 -17.366 -42.989 1.00 21.14 288 ALA A CA 1
ATOM 4361 C C . ALA B 1 305 ? 25.294 -15.999 -43.414 1.00 20.53 288 ALA A C 1
ATOM 4362 O O . ALA B 1 305 ? 26.210 -15.931 -44.242 1.00 20.42 288 ALA A O 1
ATOM 4364 N N . GLN B 1 306 ? 24.745 -14.921 -42.851 1.00 19.54 289 GLN A N 1
ATOM 4365 C CA . GLN B 1 306 ? 25.251 -13.576 -43.138 1.00 20.49 289 GLN A CA 1
ATOM 4366 C C . GLN B 1 306 ? 26.659 -13.353 -42.570 1.00 20.02 289 GLN A C 1
ATOM 4367 O O . GLN B 1 306 ? 27.480 -12.675 -43.195 1.00 20.36 289 GLN A O 1
ATOM 4373 N N . ARG B 1 307 ? 26.938 -13.936 -41.406 1.00 20.09 290 ARG A N 1
ATOM 4374 C CA . ARG B 1 307 ? 28.275 -13.876 -40.816 1.00 20.98 290 ARG A CA 1
ATOM 4375 C C . ARG B 1 307 ? 29.309 -14.644 -41.651 1.00 22.26 290 ARG A C 1
ATOM 4376 O O . ARG B 1 307 ? 30.462 -14.208 -41.751 1.00 19.83 290 ARG A O 1
ATOM 4384 N N . GLU B 1 308 ? 28.901 -15.766 -42.257 1.00 22.84 291 GLU A N 1
ATOM 4385 C CA . GLU B 1 308 ? 29.786 -16.535 -43.171 1.00 24.25 291 GLU A CA 1
ATOM 4386 C C . GLU B 1 308 ? 30.194 -15.699 -44.365 1.00 23.95 291 GLU A C 1
ATOM 4387 O O . GLU B 1 308 ? 31.376 -15.647 -44.716 1.00 22.79 291 GLU A O 1
ATOM 4393 N N . LYS B 1 309 ? 29.217 -15.059 -44.997 1.00 24.74 292 LYS A N 1
ATOM 4394 C CA . LYS B 1 309 ? 29.509 -14.157 -46.116 1.00 27.32 292 LYS A CA 1
ATOM 4395 C C . LYS B 1 309 ? 30.425 -13.025 -45.672 1.00 26.50 292 LYS A C 1
ATOM 4396 O O . LYS B 1 309 ? 31.415 -12.740 -46.338 1.00 28.44 292 LYS A O 1
ATOM 4402 N N . GLY B 1 310 ? 30.113 -12.422 -44.525 1.00 26.15 293 GLY A N 1
ATOM 4403 C CA . GLY B 1 310 ? 30.923 -11.350 -43.949 1.00 23.63 293 GLY A CA 1
ATOM 4404 C C . GLY B 1 310 ? 32.369 -11.696 -43.631 1.00 24.30 293 GLY A C 1
ATOM 4405 O O . GLY B 1 310 ? 33.263 -10.880 -43.869 1.00 22.31 293 GLY A O 1
ATOM 4406 N N . ALA B 1 311 ? 32.608 -12.892 -43.082 1.00 23.23 294 ALA A N 1
ATOM 4407 C CA . ALA B 1 311 ? 33.969 -13.333 -42.736 1.00 23.58 294 ALA A CA 1
ATOM 4408 C C . ALA B 1 311 ? 34.910 -13.308 -43.937 1.00 24.34 294 ALA A C 1
ATOM 4409 O O . ALA B 1 311 ? 36.058 -12.859 -43.823 1.00 26.61 294 ALA A O 1
ATOM 4411 N N . VAL B 1 312 ? 34.400 -13.752 -45.086 1.00 24.16 295 VAL A N 1
ATOM 4412 C CA . VAL B 1 312 ? 35.160 -13.747 -46.339 1.00 23.22 295 VAL A CA 1
ATOM 4413 C C . VAL B 1 312 ? 35.546 -12.300 -46.699 1.00 23.26 295 VAL A C 1
ATOM 4414 O O . VAL B 1 312 ? 36.709 -12.024 -47.020 1.00 21.28 295 VAL A O 1
ATOM 4418 N N . LEU B 1 313 ? 34.587 -11.381 -46.589 1.00 23.04 296 LEU A N 1
ATOM 4419 C CA . LEU B 1 313 ? 34.825 -9.972 -46.949 1.00 23.86 296 LEU A CA 1
ATOM 4420 C C . LEU B 1 313 ? 35.771 -9.281 -45.973 1.00 23.46 296 LEU A C 1
ATOM 4421 O O . LEU B 1 313 ? 36.624 -8.491 -46.384 1.00 26.82 296 LEU A O 1
ATOM 4426 N N . LEU B 1 314 ? 35.624 -9.588 -44.689 1.00 23.47 297 LEU A N 1
ATOM 4427 C CA . LEU B 1 314 ? 36.498 -9.057 -43.646 1.00 24.07 297 LEU A CA 1
ATOM 4428 C C . LEU B 1 314 ? 37.932 -9.614 -43.746 1.00 23.97 297 LEU A C 1
ATOM 4429 O O . LEU B 1 314 ? 38.893 -8.857 -43.590 1.00 23.88 297 LEU A O 1
ATOM 4434 N N . ASN B 1 315 ? 38.061 -10.919 -44.002 1.00 24.45 298 ASN A N 1
ATOM 4435 C CA . ASN B 1 315 ? 39.378 -11.549 -44.243 1.00 26.33 298 ASN A CA 1
ATOM 4436 C C . ASN B 1 315 ? 40.184 -10.887 -45.355 1.00 26.33 298 ASN A C 1
ATOM 4437 O O . ASN B 1 315 ? 41.387 -10.695 -45.185 1.00 27.47 298 ASN A O 1
ATOM 4442 N N . LYS B 1 316 ? 39.523 -10.504 -46.449 1.00 29.65 299 LYS A N 1
ATOM 4443 C CA . LYS B 1 316 ? 40.176 -9.764 -47.545 1.00 31.97 299 LYS A CA 1
ATOM 4444 C C . LYS B 1 316 ? 40.853 -8.440 -47.112 1.00 29.82 299 LYS A C 1
ATOM 4445 O O . LYS B 1 316 ? 41.821 -8.028 -47.738 1.00 29.88 299 LYS A O 1
ATOM 4451 N N . VAL B 1 317 ? 40.343 -7.789 -46.070 1.00 25.55 300 VAL A N 1
ATOM 4452 C CA . VAL B 1 317 ? 40.924 -6.534 -45.563 1.00 24.79 300 VAL A CA 1
ATOM 4453 C C . VAL B 1 317 ? 41.469 -6.640 -44.129 1.00 22.84 300 VAL A C 1
ATOM 4454 O O . VAL B 1 317 ? 41.638 -5.608 -43.461 1.00 22.00 300 VAL A O 1
ATOM 4458 N N . GLN B 1 318 ? 41.762 -7.853 -43.657 1.00 23.39 301 GLN A N 1
ATOM 4459 C CA . GLN B 1 318 ? 42.118 -8.053 -42.233 1.00 25.48 301 GLN A CA 1
ATOM 4460 C C . GLN B 1 318 ? 43.310 -7.209 -41.751 1.00 26.09 301 GLN A C 1
ATOM 4461 O O . GLN B 1 318 ? 43.295 -6.694 -40.627 1.00 23.35 301 GLN A O 1
ATOM 4467 N N . GLU B 1 319 ? 44.318 -7.054 -42.607 1.00 26.42 302 GLU A N 1
ATOM 4468 C CA . GLU B 1 319 ? 45.486 -6.221 -42.276 1.00 30.45 302 GLU A CA 1
ATOM 4469 C C . GLU B 1 319 ? 45.130 -4.735 -42.052 1.00 27.54 302 GLU A C 1
ATOM 4470 O O . GLU B 1 319 ? 45.903 -4.023 -41.425 1.00 25.56 302 GLU A O 1
ATOM 4476 N N . HIS B 1 320 ? 43.972 -4.293 -42.554 1.00 26.44 303 HIS A N 1
ATOM 4477 C CA . HIS B 1 320 ? 43.487 -2.930 -42.336 1.00 26.56 303 HIS A CA 1
ATOM 4478 C C . HIS B 1 320 ? 42.438 -2.789 -41.228 1.00 24.34 303 HIS A C 1
ATOM 4479 O O . HIS B 1 320 ? 41.858 -1.696 -41.068 1.00 23.85 303 HIS A O 1
ATOM 4486 N N . ILE B 1 321 ? 42.184 -3.874 -40.484 1.00 23.15 304 ILE A N 1
ATOM 4487 C CA . ILE B 1 321 ? 41.282 -3.840 -39.325 1.00 23.70 304 ILE A CA 1
ATOM 4488 C C . ILE B 1 321 ? 42.155 -3.745 -38.070 1.00 23.82 304 ILE A C 1
ATOM 4489 O O . ILE B 1 321 ? 42.707 -4.753 -37.628 1.00 23.36 304 ILE A O 1
ATOM 4494 N N . PRO B 1 322 ? 42.291 -2.528 -37.493 1.00 26.30 305 PRO A N 1
ATOM 4495 C CA . PRO B 1 322 ? 43.264 -2.364 -36.412 1.00 26.96 305 PRO A CA 1
ATOM 4496 C C . PRO B 1 322 ? 42.986 -3.213 -35.181 1.00 27.13 305 PRO A C 1
ATOM 4497 O O . PRO B 1 322 ? 41.873 -3.229 -34.696 1.00 26.64 305 PRO A O 1
ATOM 4501 N N . GLY B 1 323 ? 44.002 -3.924 -34.708 1.00 27.79 306 GLY A N 1
ATOM 4502 C CA . GLY B 1 323 ? 43.900 -4.763 -33.522 1.00 26.19 306 GLY A CA 1
ATOM 4503 C C . GLY B 1 323 ? 43.263 -6.111 -33.803 1.00 26.74 306 GLY A C 1
ATOM 4504 O O . GLY B 1 323 ? 43.111 -6.913 -32.873 1.00 26.96 306 GLY A O 1
ATOM 4505 N N . CYS B 1 324 ? 42.853 -6.379 -35.047 1.00 26.78 307 CYS A N 1
ATOM 4506 C CA . CYS B 1 324 ? 42.188 -7.638 -35.373 1.00 27.41 307 CYS A CA 1
ATOM 4507 C C . CYS B 1 324 ? 43.224 -8.749 -35.435 1.00 28.57 307 CYS A C 1
ATOM 4508 O O . CYS B 1 324 ? 44.129 -8.680 -36.245 1.00 30.01 307 CYS A O 1
ATOM 4511 N N . LYS B 1 325 ? 43.073 -9.768 -34.599 1.00 31.50 308 LYS A N 1
ATOM 4512 C CA . LYS B 1 325 ? 43.980 -10.927 -34.564 1.00 32.68 308 LYS A CA 1
ATOM 4513 C C . LYS B 1 325 ? 43.474 -12.037 -35.495 1.00 35.07 308 LYS A C 1
ATOM 4514 O O . LYS B 1 325 ? 44.257 -12.700 -36.206 1.00 34.88 308 LYS A O 1
ATOM 4516 N N . SER B 1 326 ? 42.159 -12.252 -35.507 1.00 33.26 309 SER A N 1
ATOM 4517 C CA . SER B 1 326 ? 41.548 -13.137 -36.487 1.00 32.77 309 SER A CA 1
ATOM 4518 C C . SER B 1 326 ? 40.058 -12.826 -36.636 1.00 29.50 309 SER A C 1
ATOM 4519 O O . SER B 1 326 ? 39.447 -12.208 -35.758 1.00 30.95 309 SER A O 1
ATOM 4522 N N . VAL B 1 327 ? 39.502 -13.215 -37.770 1.00 27.05 310 VAL A N 1
ATOM 4523 C CA . VAL B 1 327 ? 38.084 -13.079 -38.033 1.00 27.99 310 VAL A CA 1
ATOM 4524 C C . VAL B 1 327 ? 37.438 -14.434 -37.787 1.00 26.50 310 VAL A C 1
ATOM 4525 O O . VAL B 1 327 ? 37.836 -15.436 -38.399 1.00 26.41 310 VAL A O 1
ATOM 4529 N N . ARG B 1 328 ? 36.479 -14.465 -36.869 1.00 25.45 311 ARG A N 1
ATOM 4530 C CA . ARG B 1 328 ? 35.708 -15.681 -36.556 1.00 25.57 311 ARG A CA 1
ATOM 4531 C C . ARG B 1 328 ? 34.286 -15.486 -37.051 1.00 24.87 311 ARG A C 1
ATOM 4532 O O . ARG B 1 328 ? 33.744 -14.387 -36.917 1.00 23.58 311 ARG A O 1
ATOM 4540 N N . VAL B 1 329 ? 33.686 -16.543 -37.597 1.00 23.82 312 VAL A N 1
ATOM 4541 C CA . VAL B 1 329 ? 32.281 -16.507 -38.021 1.00 23.87 312 VAL A CA 1
ATOM 4542 C C . VAL B 1 329 ? 31.384 -16.360 -36.788 1.00 22.05 312 VAL A C 1
ATOM 4543 O O . VAL B 1 329 ? 30.394 -15.620 -36.833 1.00 21.62 312 VAL A O 1
ATOM 4547 N N . MET B 1 330 ? 31.764 -17.074 -35.717 1.00 22.37 313 MET A N 1
ATOM 4548 C CA . MET B 1 330 ? 31.040 -17.131 -34.426 1.00 23.69 313 MET A CA 1
ATOM 4549 C C . MET B 1 330 ? 29.783 -17.988 -34.501 1.00 22.92 313 MET A C 1
ATOM 4550 O O . MET B 1 330 ? 29.179 -18.128 -35.561 1.00 23.43 313 MET A O 1
ATOM 4555 N N . GLU B 1 331 ? 29.409 -18.546 -33.354 1.00 23.50 314 GLU A N 1
ATOM 4556 C CA . GLU B 1 331 ? 28.184 -19.333 -33.219 1.00 26.17 314 GLU A CA 1
ATOM 4557 C C . GLU B 1 331 ? 27.082 -18.483 -32.613 1.00 24.36 314 GLU A C 1
ATOM 4558 O O . GLU B 1 331 ? 27.366 -17.562 -31.848 1.00 23.41 314 GLU A O 1
ATOM 4564 N N . ASP B 1 332 ? 25.837 -18.810 -32.953 1.00 24.82 315 ASP A N 1
ATOM 4565 C CA . ASP B 1 332 ? 24.663 -18.039 -32.518 1.00 25.08 315 ASP A CA 1
ATOM 4566 C C . ASP B 1 332 ? 24.580 -17.886 -30.997 1.00 24.61 315 ASP A C 1
ATOM 4567 O O . ASP B 1 332 ? 24.214 -16.820 -30.505 1.00 24.47 315 ASP A O 1
ATOM 4572 N N . HIS B 1 333 ? 24.951 -18.931 -30.252 1.00 23.74 316 HIS A N 1
ATOM 4573 C CA . HIS B 1 333 ? 24.886 -18.925 -28.775 1.00 25.13 316 HIS A CA 1
ATOM 4574 C C . HIS B 1 333 ? 25.873 -17.970 -28.087 1.00 24.01 316 HIS A C 1
ATOM 4575 O O . HIS B 1 333 ? 25.720 -17.692 -26.909 1.00 25.80 316 HIS A O 1
ATOM 4582 N N . GLU B 1 334 ? 26.902 -17.517 -28.795 1.00 22.47 317 GLU A N 1
ATOM 4583 C CA . GLU B 1 334 ? 27.869 -16.572 -28.242 1.00 24.24 317 GLU A CA 1
ATOM 4584 C C . GLU B 1 334 ? 27.312 -15.166 -28.022 1.00 24.17 317 GLU A C 1
ATOM 4585 O O . GLU B 1 334 ? 27.856 -14.414 -27.210 1.00 26.07 317 GLU A O 1
ATOM 4591 N N . PHE B 1 335 ? 26.243 -14.812 -28.734 1.00 23.28 318 PHE A N 1
ATOM 4592 C CA . PHE B 1 335 ? 25.681 -13.464 -28.659 1.00 23.32 318 PHE A CA 1
ATOM 4593 C C . PHE B 1 335 ? 24.742 -13.302 -27.475 1.00 23.99 318 PHE A C 1
ATOM 4594 O O . PHE B 1 335 ? 23.986 -14.212 -27.150 1.00 26.14 318 PHE A O 1
ATOM 4602 N N . ILE B 1 336 ? 24.819 -12.140 -26.829 1.00 22.07 319 ILE A N 1
ATOM 4603 C CA . ILE B 1 336 ? 24.072 -11.819 -25.617 1.00 21.69 319 ILE A CA 1
ATOM 4604 C C . ILE B 1 336 ? 23.173 -10.625 -25.940 1.00 21.46 319 ILE A C 1
ATOM 4605 O O . ILE B 1 336 ? 23.644 -9.605 -26.445 1.00 20.43 319 ILE A O 1
ATOM 4610 N N . LEU B 1 337 ? 21.878 -10.773 -25.666 1.00 21.45 320 LEU A N 1
ATOM 4611 C CA . LEU B 1 337 ? 20.887 -9.719 -25.925 1.00 21.58 320 LEU A CA 1
ATOM 4612 C C . LEU B 1 337 ? 20.481 -9.159 -24.576 1.00 22.18 320 LEU A C 1
ATOM 4613 O O . LEU B 1 337 ? 20.112 -9.920 -23.687 1.00 21.24 320 LEU A O 1
ATOM 4618 N N . VAL B 1 338 ? 20.562 -7.841 -24.431 1.00 21.88 321 VAL A N 1
ATOM 4619 C CA . VAL B 1 338 ? 20.170 -7.140 -23.213 1.00 24.33 321 VAL A CA 1
ATOM 4620 C C . VAL B 1 338 ? 18.951 -6.254 -23.496 1.00 25.61 321 VAL A C 1
ATOM 4621 O O . VAL B 1 338 ? 19.003 -5.385 -24.369 1.00 23.71 321 VAL A O 1
ATOM 4625 N N . GLY B 1 339 ? 17.867 -6.502 -22.764 1.00 28.60 322 GLY A N 1
ATOM 4626 C CA . GLY B 1 339 ? 16.668 -5.665 -22.834 1.00 32.25 322 GLY A CA 1
ATOM 4627 C C . GLY B 1 339 ? 15.779 -5.793 -21.599 1.00 34.93 322 GLY A C 1
ATOM 4628 O O . GLY B 1 339 ? 15.828 -4.950 -20.677 1.00 38.24 322 GLY A O 1
ATOM 4629 N N . SER C 1 35 ? 50.298 5.266 -6.142 1.00 60.06 18 SER B N 1
ATOM 4630 C CA . SER C 1 35 ? 50.978 6.529 -6.574 1.00 57.73 18 SER B CA 1
ATOM 4631 C C . SER C 1 35 ? 49.990 7.679 -6.592 1.00 52.54 18 SER B C 1
ATOM 4632 O O . SER C 1 35 ? 50.236 8.704 -5.962 1.00 49.38 18 SER B O 1
ATOM 4635 N N . THR C 1 36 ? 48.879 7.513 -7.314 1.00 48.09 19 THR B N 1
ATOM 4636 C CA . THR C 1 36 ? 47.778 8.485 -7.245 1.00 45.61 19 THR B CA 1
ATOM 4637 C C . THR C 1 36 ? 47.211 8.515 -5.820 1.00 39.48 19 THR B C 1
ATOM 4638 O O . THR C 1 36 ? 47.010 9.585 -5.256 1.00 38.35 19 THR B O 1
ATOM 4642 N N . VAL C 1 37 ? 47.007 7.343 -5.235 1.00 36.32 20 VAL B N 1
ATOM 4643 C CA . VAL C 1 37 ? 46.567 7.245 -3.845 1.00 34.35 20 VAL B CA 1
ATOM 4644 C C . VAL C 1 37 ? 47.528 7.997 -2.909 1.00 32.89 20 VAL B C 1
ATOM 4645 O O . VAL C 1 37 ? 47.096 8.846 -2.118 1.00 29.23 20 VAL B O 1
ATOM 4649 N N . ASP C 1 38 ? 48.825 7.708 -3.032 1.00 33.07 21 ASP B N 1
ATOM 4650 C CA . ASP C 1 38 ? 49.842 8.302 -2.152 1.00 33.06 21 ASP B CA 1
ATOM 4651 C C . ASP C 1 38 ? 49.916 9.817 -2.270 1.00 30.81 21 ASP B C 1
ATOM 4652 O O . ASP C 1 38 ? 50.070 10.501 -1.257 1.00 32.42 21 ASP B O 1
ATOM 4657 N N . ARG C 1 39 ? 49.787 10.339 -3.485 1.00 27.66 22 ARG B N 1
ATOM 4658 C CA . ARG C 1 39 ? 49.786 11.789 -3.712 1.00 27.48 22 ARG B CA 1
ATOM 4659 C C . ARG C 1 39 ? 48.559 12.465 -3.093 1.00 25.64 22 ARG B C 1
ATOM 4660 O O . ARG C 1 39 ? 48.681 13.493 -2.428 1.00 23.56 22 ARG B O 1
ATOM 4662 N N . LEU C 1 40 ? 47.385 11.883 -3.327 1.00 25.25 23 LEU B N 1
ATOM 4663 C CA . LEU C 1 40 ? 46.119 12.442 -2.819 1.00 24.67 23 LEU B CA 1
ATOM 4664 C C . LEU C 1 40 ? 46.070 12.463 -1.290 1.00 23.89 23 LEU B C 1
ATOM 4665 O O . LEU C 1 40 ? 45.546 13.399 -0.693 1.00 22.54 23 LEU B O 1
ATOM 4670 N N . LYS C 1 41 ? 46.652 11.436 -0.669 1.00 23.75 24 LYS B N 1
ATOM 4671 C CA . LYS C 1 41 ? 46.697 11.336 0.799 1.00 24.39 24 LYS B CA 1
ATOM 4672 C C . LYS C 1 41 ? 47.456 12.473 1.465 1.00 23.46 24 LYS B C 1
ATOM 4673 O O . LYS C 1 41 ? 47.223 12.748 2.639 1.00 20.71 24 LYS B O 1
ATOM 4679 N N . LYS C 1 42 ? 48.364 13.112 0.726 1.00 24.34 25 LYS B N 1
ATOM 4680 C CA . LYS C 1 42 ? 49.201 14.189 1.268 1.00 25.79 25 LYS B CA 1
ATOM 4681 C C . LYS C 1 42 ? 48.656 15.604 1.068 1.00 25.16 25 LYS B C 1
ATOM 4682 O O . LYS C 1 42 ? 49.270 16.569 1.534 1.00 23.63 25 LYS B O 1
ATOM 4688 N N . LEU C 1 43 ? 47.522 15.756 0.396 1.00 24.68 26 LEU B N 1
ATOM 4689 C CA . LEU C 1 43 ? 46.970 17.102 0.144 1.00 24.70 26 LEU B CA 1
ATOM 4690 C C . LEU C 1 43 ? 46.493 17.685 1.478 1.00 23.31 26 LEU B C 1
ATOM 4691 O O . LEU C 1 43 ? 45.776 17.006 2.227 1.00 20.23 26 LEU B O 1
ATOM 4696 N N . ARG C 1 44 ? 46.919 18.919 1.776 1.00 22.19 27 ARG B N 1
ATOM 4697 C CA . ARG C 1 44 ? 46.602 19.566 3.051 1.00 22.51 27 ARG B CA 1
ATOM 4698 C C . ARG C 1 44 ? 45.425 20.547 2.970 1.00 20.50 27 ARG B C 1
ATOM 4699 O O . ARG C 1 44 ? 44.787 20.786 3.982 1.00 20.51 27 ARG B O 1
ATOM 4707 N N . LEU C 1 45 ? 45.188 21.162 1.805 1.00 18.81 28 LEU B N 1
ATOM 4708 C CA . LEU C 1 45 ? 44.081 22.088 1.648 1.00 18.93 28 LEU B CA 1
ATOM 4709 C C . LEU C 1 45 ? 43.190 21.682 0.465 1.00 19.65 28 LEU B C 1
ATOM 4710 O O . LEU C 1 45 ? 43.587 21.795 -0.696 1.00 18.84 28 LEU B O 1
ATOM 4715 N N . ILE C 1 46 ? 42.001 21.199 0.795 1.00 19.85 29 ILE B N 1
ATOM 4716 C CA . ILE C 1 46 ? 40.973 20.861 -0.178 1.00 19.25 29 ILE B CA 1
ATOM 4717 C C . ILE C 1 46 ? 39.793 21.780 0.104 1.00 18.65 29 ILE B C 1
ATOM 4718 O O . ILE C 1 46 ? 39.404 21.950 1.252 1.00 19.13 29 ILE B O 1
ATOM 4723 N N . THR C 1 47 ? 39.251 22.399 -0.931 1.00 18.93 30 THR B N 1
ATOM 4724 C CA . THR C 1 47 ? 38.067 23.248 -0.769 1.00 18.45 30 THR B CA 1
ATOM 4725 C C . THR C 1 47 ? 36.807 22.492 -1.191 1.00 18.11 30 THR B C 1
ATOM 4726 O O . THR C 1 47 ? 36.762 21.917 -2.264 1.00 18.67 30 THR B O 1
ATOM 4730 N N . ALA C 1 48 ? 35.798 22.502 -0.338 1.00 17.15 31 ALA B N 1
ATOM 4731 C CA . ALA C 1 48 ? 34.472 22.036 -0.710 1.00 17.16 31 ALA B CA 1
ATOM 4732 C C . ALA C 1 48 ? 33.826 23.203 -1.432 1.00 17.92 31 ALA B C 1
ATOM 4733 O O . ALA C 1 48 ? 33.219 24.079 -0.811 1.00 17.25 31 ALA B O 1
ATOM 4735 N N . ILE C 1 49 ? 34.008 23.213 -2.757 1.00 18.24 32 ILE B N 1
ATOM 4736 C CA . ILE C 1 49 ? 33.719 24.377 -3.590 1.00 17.82 32 ILE B CA 1
ATOM 4737 C C . ILE C 1 49 ? 32.204 24.663 -3.651 1.00 18.15 32 ILE B C 1
ATOM 4738 O O . ILE C 1 49 ? 31.362 23.737 -3.742 1.00 17.19 32 ILE B O 1
ATOM 4743 N N . LYS C 1 50 ? 31.872 25.944 -3.543 1.00 17.32 33 LYS B N 1
ATOM 4744 C CA . LYS C 1 50 ? 30.523 26.440 -3.677 1.00 18.72 33 LYS B CA 1
ATOM 4745 C C . LYS C 1 50 ? 30.064 26.242 -5.126 1.00 21.50 33 LYS B C 1
ATOM 4746 O O . LYS C 1 50 ? 30.883 26.298 -6.044 1.00 22.79 33 LYS B O 1
ATOM 4752 N N . THR C 1 51 ? 28.771 25.990 -5.318 1.00 21.89 34 THR B N 1
ATOM 4753 C CA . THR C 1 51 ? 28.190 25.870 -6.638 1.00 23.46 34 THR B CA 1
ATOM 4754 C C . THR C 1 51 ? 27.352 27.123 -6.887 1.00 22.51 34 THR B C 1
ATOM 4755 O O . THR C 1 51 ? 26.260 27.254 -6.326 1.00 21.25 34 THR B O 1
ATOM 4759 N N . PRO C 1 52 ? 27.876 28.068 -7.708 1.00 23.16 35 PRO B N 1
ATOM 4760 C CA . PRO C 1 52 ? 27.129 29.311 -7.938 1.00 22.47 35 PRO B CA 1
ATOM 4761 C C . PRO C 1 52 ? 26.038 29.120 -8.994 1.00 21.57 35 PRO B C 1
ATOM 4762 O O . PRO C 1 52 ? 26.153 28.247 -9.859 1.00 21.22 35 PRO B O 1
ATOM 4766 N N . TYR C 1 53 ? 25.002 29.943 -8.910 1.00 22.28 36 TYR B N 1
ATOM 4767 C CA . TYR C 1 53 ? 23.812 29.831 -9.741 1.00 23.18 36 TYR B CA 1
ATOM 4768 C C . TYR C 1 53 ? 23.527 31.101 -10.542 1.00 24.52 36 TYR B C 1
ATOM 4769 O O . TYR C 1 53 ? 23.809 32.224 -10.079 1.00 24.66 36 TYR B O 1
ATOM 4778 N N . LEU C 1 54 ? 22.970 30.909 -11.738 1.00 23.56 37 LEU B N 1
ATOM 4779 C CA . LEU C 1 54 ? 22.379 31.998 -12.513 1.00 24.94 37 LEU B CA 1
ATOM 4780 C C . LEU C 1 54 ? 21.041 32.370 -11.896 1.00 24.96 37 LEU B C 1
ATOM 4781 O O . LEU C 1 54 ? 20.516 31.627 -11.056 1.00 26.25 37 LEU B O 1
ATOM 4786 N N . ALA C 1 55 ? 20.477 33.499 -12.327 1.00 26.33 38 ALA B N 1
ATOM 4787 C CA . ALA C 1 55 ? 19.171 33.980 -11.847 1.00 28.53 38 ALA B CA 1
ATOM 4788 C C . ALA C 1 55 ? 18.078 32.898 -11.901 1.00 28.06 38 ALA B C 1
ATOM 4789 O O . ALA C 1 55 ? 17.279 32.777 -10.973 1.00 31.19 38 ALA B O 1
ATOM 4791 N N . ASN C 1 56 ? 18.078 32.099 -12.966 1.00 27.95 39 ASN B N 1
ATOM 4792 C CA . ASN C 1 56 ? 17.093 31.024 -13.134 1.00 29.39 39 ASN B CA 1
ATOM 4793 C C . ASN C 1 56 ? 17.391 29.737 -12.332 1.00 30.16 39 ASN B C 1
ATOM 4794 O O . ASN C 1 56 ? 16.649 28.772 -12.456 1.00 32.78 39 ASN B O 1
ATOM 4799 N N . GLY C 1 57 ? 18.469 29.710 -11.536 1.00 29.66 40 GLY B N 1
ATOM 4800 C CA . GLY C 1 57 ? 18.803 28.566 -10.685 1.00 26.83 40 GLY B CA 1
ATOM 4801 C C . GLY C 1 57 ? 19.756 27.549 -11.300 1.00 27.23 40 GLY B C 1
ATOM 4802 O O . GLY C 1 57 ? 20.249 26.659 -10.601 1.00 24.65 40 GLY B O 1
ATOM 4803 N N . LYS C 1 58 ? 20.009 27.642 -12.614 1.00 25.90 41 LYS B N 1
ATOM 4804 C CA . LYS C 1 58 ? 21.002 26.778 -13.257 1.00 26.45 41 LYS B CA 1
ATOM 4805 C C . LYS C 1 58 ? 22.420 27.185 -12.882 1.00 23.22 41 LYS B C 1
ATOM 4806 O O . LYS C 1 58 ? 22.630 28.284 -12.383 1.00 24.10 41 LYS B O 1
ATOM 4812 N N . PHE C 1 59 ? 23.379 26.295 -13.090 1.00 21.49 42 PHE B N 1
ATOM 4813 C CA . PHE C 1 59 ? 24.764 26.566 -12.717 1.00 21.30 42 PHE B CA 1
ATOM 4814 C C . PHE C 1 59 ? 25.342 27.754 -13.490 1.00 21.03 42 PHE B C 1
ATOM 4815 O O . PHE C 1 59 ? 25.087 27.910 -14.679 1.00 20.16 42 PHE B O 1
ATOM 4823 N N . ASP C 1 60 ? 26.102 28.572 -12.779 1.00 21.51 43 ASP B N 1
ATOM 4824 C CA . ASP C 1 60 ? 26.814 29.728 -13.322 1.00 22.82 43 ASP B CA 1
ATOM 4825 C C . ASP C 1 60 ? 28.272 29.296 -13.456 1.00 22.46 43 ASP B C 1
ATOM 4826 O O . ASP C 1 60 ? 29.075 29.485 -12.538 1.00 22.36 43 ASP B O 1
ATOM 4831 N N . LEU C 1 61 ? 28.605 28.680 -14.587 1.00 22.01 44 LEU B N 1
ATOM 4832 C CA . LEU C 1 61 ? 29.953 28.176 -14.812 1.00 22.05 44 LEU B CA 1
ATOM 4833 C C . LEU C 1 61 ? 31.021 29.273 -14.940 1.00 22.01 44 LEU B C 1
ATOM 4834 O O . LEU C 1 61 ? 32.146 29.055 -14.510 1.00 21.53 44 LEU B O 1
ATOM 4839 N N . PRO C 1 62 ? 30.685 30.455 -15.511 1.00 22.03 45 PRO B N 1
ATOM 4840 C CA . PRO C 1 62 ? 31.683 31.542 -15.431 1.00 22.57 45 PRO B CA 1
ATOM 4841 C C . PRO C 1 62 ? 32.068 31.932 -14.006 1.00 21.74 45 PRO B C 1
ATOM 4842 O O . PRO C 1 62 ? 33.246 32.098 -13.711 1.00 22.32 45 PRO B O 1
ATOM 4846 N N . ALA C 1 63 ? 31.087 32.056 -13.123 1.00 22.35 46 ALA B N 1
ATOM 4847 C CA . ALA C 1 63 ? 31.383 32.352 -11.701 1.00 21.92 46 ALA B CA 1
ATOM 4848 C C . ALA C 1 63 ? 32.156 31.206 -11.031 1.00 22.89 46 ALA B C 1
ATOM 4849 O O . ALA C 1 63 ? 33.090 31.444 -10.243 1.00 23.53 46 ALA B O 1
ATOM 4851 N N . TYR C 1 64 ? 31.764 29.975 -11.345 1.00 22.15 47 TYR B N 1
ATOM 4852 C CA . TYR C 1 64 ? 32.423 28.781 -10.796 1.00 22.45 47 TYR B CA 1
ATOM 4853 C C . TYR C 1 64 ? 33.887 28.751 -11.212 1.00 22.86 47 TYR B C 1
ATOM 4854 O O . TYR C 1 64 ? 34.762 28.525 -10.370 1.00 21.09 47 TYR B O 1
ATOM 4863 N N . ASP C 1 65 ? 34.145 28.975 -12.507 1.00 23.73 48 ASP B N 1
ATOM 4864 C CA . ASP C 1 65 ? 35.510 28.924 -13.032 1.00 23.61 48 ASP B CA 1
ATOM 4865 C C . ASP C 1 65 ? 36.400 30.041 -12.471 1.00 22.82 48 ASP B C 1
ATOM 4866 O O . ASP C 1 65 ? 37.561 29.799 -12.167 1.00 23.15 48 ASP B O 1
ATOM 4871 N N . ALA C 1 66 ? 35.849 31.247 -12.334 1.00 22.90 49 ALA B N 1
ATOM 4872 C CA . ALA C 1 66 ? 36.578 32.352 -11.699 1.00 23.81 49 ALA B CA 1
ATOM 4873 C C . ALA C 1 66 ? 36.938 32.015 -10.241 1.00 23.38 49 ALA B C 1
ATOM 4874 O O . ALA C 1 66 ? 38.078 32.231 -9.804 1.00 23.96 49 ALA B O 1
ATOM 4876 N N . LEU C 1 67 ? 35.981 31.428 -9.521 1.00 23.30 50 LEU B N 1
ATOM 4877 C CA . LEU C 1 67 ? 36.209 31.021 -8.136 1.00 23.62 50 LEU B CA 1
ATOM 4878 C C . LEU C 1 67 ? 37.321 29.972 -8.048 1.00 22.43 50 LEU B C 1
ATOM 4879 O O . LEU C 1 67 ? 38.238 30.117 -7.245 1.00 20.67 50 LEU B O 1
ATOM 4884 N N . VAL C 1 68 ? 37.247 28.944 -8.896 1.00 22.34 51 VAL B N 1
ATOM 4885 C CA . VAL C 1 68 ? 38.222 27.844 -8.867 1.00 21.16 51 VAL B CA 1
ATOM 4886 C C . VAL C 1 68 ? 39.623 28.350 -9.219 1.00 22.04 51 VAL B C 1
ATOM 4887 O O . VAL C 1 68 ? 40.588 27.973 -8.556 1.00 22.02 51 VAL B O 1
ATOM 4891 N N . SER C 1 69 ? 39.739 29.198 -10.238 1.00 22.40 52 SER B N 1
ATOM 4892 C CA . SER C 1 69 ? 41.046 29.748 -10.605 1.00 23.74 52 SER B CA 1
ATOM 4893 C C . SER C 1 69 ? 41.653 30.507 -9.428 1.00 23.99 52 SER B C 1
ATOM 4894 O O . SER C 1 69 ? 42.830 30.332 -9.142 1.00 24.81 52 SER B O 1
ATOM 4897 N N . HIS C 1 70 ? 40.845 31.310 -8.738 1.00 24.11 53 HIS B N 1
ATOM 4898 C CA . HIS C 1 70 ? 41.349 32.010 -7.560 1.00 24.62 53 HIS B CA 1
ATOM 4899 C C . HIS C 1 70 ? 41.776 31.052 -6.438 1.00 24.97 53 HIS B C 1
ATOM 4900 O O . HIS C 1 70 ? 42.763 31.318 -5.738 1.00 25.25 53 HIS B O 1
ATOM 4907 N N . GLN C 1 71 ? 41.051 29.935 -6.279 1.00 22.94 54 GLN B N 1
ATOM 4908 C CA . GLN C 1 71 ? 41.430 28.913 -5.310 1.00 22.02 54 GLN B CA 1
ATOM 4909 C C . GLN C 1 71 ? 42.815 28.363 -5.613 1.00 22.37 54 GLN B C 1
ATOM 4910 O O . GLN C 1 71 ? 43.691 28.338 -4.728 1.00 20.80 54 GLN B O 1
ATOM 4916 N N . ILE C 1 72 ? 43.012 27.962 -6.872 1.00 22.38 55 ILE B N 1
ATOM 4917 C CA . ILE C 1 72 ? 44.249 27.335 -7.315 1.00 23.70 55 ILE B CA 1
ATOM 4918 C C . ILE C 1 72 ? 45.452 28.303 -7.176 1.00 24.68 55 ILE B C 1
ATOM 4919 O O . ILE C 1 72 ? 46.520 27.899 -6.711 1.00 23.47 55 ILE B O 1
ATOM 4924 N N . GLU C 1 73 ? 45.269 29.567 -7.559 1.00 25.10 56 GLU B N 1
ATOM 4925 C CA . GLU C 1 73 ? 46.326 30.583 -7.400 1.00 26.93 56 GLU B CA 1
ATOM 4926 C C . GLU C 1 73 ? 46.706 30.863 -5.932 1.00 24.96 56 GLU B C 1
ATOM 4927 O O . GLU C 1 73 ? 47.748 31.439 -5.682 1.00 24.81 56 GLU B O 1
ATOM 4933 N N . ASN C 1 74 ? 45.838 30.483 -4.991 1.00 25.70 57 ASN B N 1
ATOM 4934 C CA . ASN C 1 74 ? 46.062 30.662 -3.572 1.00 25.21 57 ASN B CA 1
ATOM 4935 C C . ASN C 1 74 ? 46.430 29.390 -2.817 1.00 25.08 57 ASN B C 1
ATOM 4936 O O . ASN C 1 74 ? 46.347 29.344 -1.583 1.00 25.96 57 ASN B O 1
ATOM 4941 N N . GLY C 1 75 ? 46.890 28.366 -3.536 1.00 24.20 58 GLY B N 1
ATOM 4942 C CA . GLY C 1 75 ? 47.477 27.189 -2.902 1.00 22.87 58 GLY B CA 1
ATOM 4943 C C . GLY C 1 75 ? 46.526 26.035 -2.577 1.00 21.57 58 GLY B C 1
ATOM 4944 O O . GLY C 1 75 ? 46.929 25.056 -1.970 1.00 22.32 58 GLY B O 1
ATOM 4945 N N . VAL C 1 76 ? 45.272 26.140 -3.001 1.00 22.65 59 VAL B N 1
ATOM 4946 C CA . VAL C 1 76 ? 44.310 25.044 -2.846 1.00 22.87 59 VAL B CA 1
ATOM 4947 C C . VAL C 1 76 ? 44.772 23.884 -3.723 1.00 22.99 59 VAL B C 1
ATOM 4948 O O . VAL C 1 76 ? 45.041 24.075 -4.891 1.00 26.79 59 VAL B O 1
ATOM 4952 N N . GLU C 1 77 ? 44.862 22.701 -3.137 1.00 24.15 60 GLU B N 1
ATOM 4953 C CA . GLU C 1 77 ? 45.399 21.510 -3.795 1.00 24.64 60 GLU B CA 1
ATOM 4954 C C . GLU C 1 77 ? 44.328 20.565 -4.353 1.00 24.51 60 GLU B C 1
ATOM 4955 O O . GLU C 1 77 ? 44.641 19.684 -5.157 1.00 26.51 60 GLU B O 1
ATOM 4961 N N . GLY C 1 78 ? 43.086 20.736 -3.918 1.00 23.22 61 GLY B N 1
ATOM 4962 C CA . GLY C 1 78 ? 41.979 19.903 -4.404 1.00 22.06 61 GLY B CA 1
ATOM 4963 C C . GLY C 1 78 ? 40.618 20.519 -4.153 1.00 21.53 61 GLY B C 1
ATOM 4964 O O . GLY C 1 78 ? 40.494 21.486 -3.378 1.00 19.66 61 GLY B O 1
ATOM 4965 N N . LEU C 1 79 ? 39.607 19.959 -4.821 1.00 20.62 62 LEU B N 1
ATOM 4966 C CA . LEU C 1 79 ? 38.231 20.413 -4.723 1.00 20.33 62 LEU B CA 1
ATOM 4967 C C . LEU C 1 79 ? 37.297 19.237 -4.496 1.00 20.21 62 LEU B C 1
ATOM 4968 O O . LEU C 1 79 ? 37.429 18.209 -5.156 1.00 19.60 62 LEU B O 1
ATOM 4973 N N . ILE C 1 80 ? 36.339 19.404 -3.592 1.00 20.70 63 ILE B N 1
ATOM 4974 C CA . ILE C 1 80 ? 35.172 18.524 -3.515 1.00 19.48 63 ILE B CA 1
ATOM 4975 C C . ILE C 1 80 ? 34.115 19.177 -4.395 1.00 19.84 63 ILE B C 1
ATOM 4976 O O . ILE C 1 80 ? 33.702 20.298 -4.122 1.00 19.38 63 ILE B O 1
ATOM 4981 N N . VAL C 1 81 ? 33.684 18.485 -5.441 1.00 19.05 64 VAL B N 1
ATOM 4982 C CA . VAL C 1 81 ? 32.681 19.014 -6.358 1.00 18.95 64 VAL B CA 1
ATOM 4983 C C . VAL C 1 81 ? 31.294 18.470 -5.999 1.00 18.92 64 VAL B C 1
ATOM 4984 O O . VAL C 1 81 ? 31.053 17.252 -6.002 1.00 16.13 64 VAL B O 1
ATOM 4988 N N . GLY C 1 82 ? 30.392 19.390 -5.676 1.00 17.73 65 GLY B N 1
ATOM 4989 C CA . GLY C 1 82 ? 29.047 19.024 -5.243 1.00 19.68 65 GLY B CA 1
ATOM 4990 C C . GLY C 1 82 ? 29.023 18.309 -3.901 1.00 18.99 65 GLY B C 1
ATOM 4991 O O . GLY C 1 82 ? 28.259 17.373 -3.713 1.00 19.69 65 GLY B O 1
ATOM 4992 N N . GLY C 1 83 ? 29.885 18.738 -2.977 1.00 18.85 66 GLY B N 1
ATOM 4993 C CA . GLY C 1 83 ? 29.817 18.285 -1.584 1.00 18.91 66 GLY B CA 1
ATOM 4994 C C . GLY C 1 83 ? 28.630 18.917 -0.878 1.00 18.99 66 GLY B C 1
ATOM 4995 O O . GLY C 1 83 ? 27.791 19.558 -1.512 1.00 19.79 66 GLY B O 1
ATOM 4996 N N . THR C 1 84 ? 28.565 18.764 0.435 1.00 19.96 67 THR B N 1
ATOM 4997 C CA . THR C 1 84 ? 27.534 19.415 1.225 1.00 20.04 67 THR B CA 1
ATOM 4998 C C . THR C 1 84 ? 27.507 20.911 0.933 1.00 19.47 67 THR B C 1
ATOM 4999 O O . THR C 1 84 ? 26.457 21.463 0.612 1.00 18.79 67 THR B O 1
ATOM 5003 N N . THR C 1 85 ? 28.681 21.534 1.030 1.00 19.20 68 THR B N 1
ATOM 5004 C CA . THR C 1 85 ? 28.884 22.978 0.781 1.00 19.67 68 THR B CA 1
ATOM 5005 C C . THR C 1 85 ? 28.523 23.368 -0.646 1.00 20.40 68 THR B C 1
ATOM 5006 O O . THR C 1 85 ? 27.986 24.458 -0.897 1.00 19.87 68 THR B O 1
ATOM 5010 N N . GLY C 1 86 ? 28.809 22.471 -1.576 1.00 20.65 69 GLY B N 1
ATOM 5011 C CA . GLY C 1 86 ? 28.429 22.636 -2.974 1.00 21.91 69 GLY B CA 1
ATOM 5012 C C . GLY C 1 86 ? 27.010 22.225 -3.340 1.00 22.02 69 GLY B C 1
ATOM 5013 O O . GLY C 1 86 ? 26.673 22.195 -4.529 1.00 21.88 69 GLY B O 1
ATOM 5014 N N . GLU C 1 87 ? 26.195 21.869 -2.345 1.00 21.33 70 GLU B N 1
ATOM 5015 C CA . GLU C 1 87 ? 24.783 21.563 -2.554 1.00 22.06 70 GLU B CA 1
ATOM 5016 C C . GLU C 1 87 ? 24.551 20.431 -3.569 1.00 20.23 70 GLU B C 1
ATOM 5017 O O . GLU C 1 87 ? 23.654 20.508 -4.431 1.00 19.77 70 GLU B O 1
ATOM 5023 N N . GLY C 1 88 ? 25.367 19.379 -3.452 1.00 20.57 71 GLY B N 1
ATOM 5024 C CA . GLY C 1 88 ? 25.262 18.204 -4.316 1.00 21.47 71 GLY B CA 1
ATOM 5025 C C . GLY C 1 88 ? 23.903 17.523 -4.225 1.00 20.65 71 GLY B C 1
ATOM 5026 O O . GLY C 1 88 ? 23.373 17.034 -5.223 1.00 20.34 71 GLY B O 1
ATOM 5027 N N . HIS C 1 89 ? 23.374 17.475 -3.009 1.00 19.65 72 HIS B N 1
ATOM 5028 C CA . HIS C 1 89 ? 22.022 16.973 -2.721 1.00 21.16 72 HIS B CA 1
ATOM 5029 C C . HIS C 1 89 ? 20.850 17.777 -3.332 1.00 20.92 72 HIS B C 1
ATOM 5030 O O . HIS C 1 89 ? 19.720 17.273 -3.352 1.00 19.54 72 HIS B O 1
ATOM 5037 N N . LEU C 1 90 ? 21.108 18.995 -3.815 1.00 20.88 73 LEU B N 1
ATOM 5038 C CA . LEU C 1 90 ? 20.110 19.777 -4.570 1.00 21.85 73 LEU B CA 1
ATOM 5039 C C . LEU C 1 90 ? 20.271 19.706 -6.103 1.00 22.84 73 LEU B C 1
ATOM 5040 O O . LEU C 1 90 ? 19.525 20.367 -6.836 1.00 24.54 73 LEU B O 1
ATOM 5045 N N . MET C 1 91 ? 21.226 18.909 -6.575 1.00 22.64 74 MET B N 1
ATOM 5046 C CA . MET C 1 91 ? 21.471 18.708 -8.002 1.00 23.25 74 MET B CA 1
ATOM 5047 C C . MET C 1 91 ? 20.785 17.466 -8.531 1.00 23.14 74 MET B C 1
ATOM 5048 O O . MET C 1 91 ? 20.659 16.503 -7.802 1.00 24.45 74 MET B O 1
ATOM 5053 N N . SER C 1 92 ? 20.411 17.476 -9.808 1.00 24.29 75 SER B N 1
ATOM 5054 C CA . SER C 1 92 ? 20.123 16.221 -10.531 1.00 24.35 75 SER B CA 1
ATOM 5055 C C . SER C 1 92 ? 21.491 15.618 -10.904 1.00 22.15 75 SER B C 1
ATOM 5056 O O . SER C 1 92 ? 22.510 16.333 -10.987 1.00 19.55 75 SER B O 1
ATOM 5059 N N . TRP C 1 93 ? 21.539 14.302 -11.099 1.00 22.12 76 TRP B N 1
ATOM 5060 C CA . TRP C 1 93 ? 22.811 13.667 -11.364 1.00 22.65 76 TRP B CA 1
ATOM 5061 C C . TRP C 1 93 ? 23.438 14.184 -12.675 1.00 23.04 76 TRP B C 1
ATOM 5062 O O . TRP C 1 93 ? 24.652 14.348 -12.726 1.00 21.27 76 TRP B O 1
ATOM 5073 N N . ASP C 1 94 ? 22.636 14.442 -13.714 1.00 23.11 77 ASP B N 1
ATOM 5074 C CA . ASP C 1 94 ? 23.224 14.891 -14.984 1.00 24.39 77 ASP B CA 1
ATOM 5075 C C . ASP C 1 94 ? 23.955 16.245 -14.870 1.0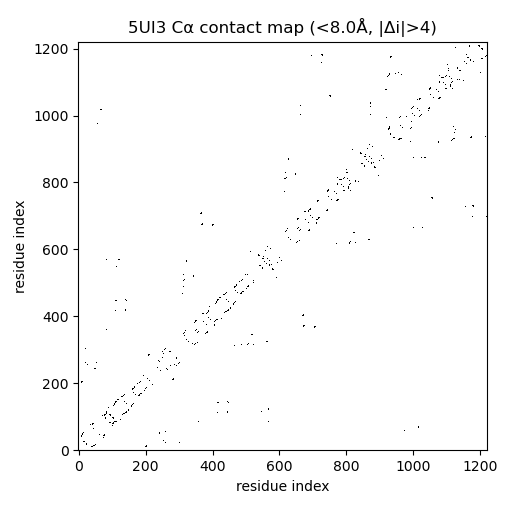0 24.00 77 ASP B C 1
ATOM 5076 O O . ASP C 1 94 ? 25.054 16.397 -15.408 1.00 22.07 77 ASP B O 1
ATOM 5081 N N . GLU C 1 95 ? 23.391 17.199 -14.128 1.00 23.80 78 GLU B N 1
ATOM 5082 C CA . GLU C 1 95 ? 24.132 18.447 -13.896 1.00 23.40 78 GLU B CA 1
ATOM 5083 C C . GLU C 1 95 ? 25.377 18.237 -12.990 1.00 22.54 78 GLU B C 1
ATOM 5084 O O . GLU C 1 95 ? 26.400 18.905 -13.169 1.00 20.78 78 GLU B O 1
ATOM 5090 N N . HIS C 1 96 ? 25.304 17.289 -12.053 1.00 21.84 79 HIS B N 1
ATOM 5091 C CA . HIS C 1 96 ? 26.418 17.010 -11.163 1.00 20.93 79 HIS B CA 1
ATOM 5092 C C . HIS C 1 96 ? 27.585 16.383 -11.943 1.00 20.24 79 HIS B C 1
ATOM 5093 O O . HIS C 1 96 ? 28.725 16.811 -11.793 1.00 18.58 79 HIS B O 1
ATOM 5100 N N . VAL C 1 97 ? 27.299 15.382 -12.778 1.00 19.96 80 VAL B N 1
ATOM 5101 C CA . VAL C 1 97 ? 28.355 14.765 -13.591 1.00 19.80 80 VAL B CA 1
ATOM 5102 C C . VAL C 1 97 ? 28.933 15.766 -14.617 1.00 19.16 80 VAL B C 1
ATOM 5103 O O . VAL C 1 97 ? 30.139 15.779 -14.874 1.00 18.04 80 VAL B O 1
ATOM 5107 N N . MET C 1 98 ? 28.078 16.618 -15.153 1.00 19.42 81 MET B N 1
ATOM 5108 C CA . MET C 1 98 ? 28.517 17.730 -15.988 1.00 20.84 81 MET B CA 1
ATOM 5109 C C . MET C 1 98 ? 29.518 18.630 -15.256 1.00 20.26 81 MET B C 1
ATOM 5110 O O . MET C 1 98 ? 30.575 18.946 -15.802 1.00 20.12 81 MET B O 1
ATOM 5115 N N . LEU C 1 99 ? 29.182 19.028 -14.029 1.00 21.34 82 LEU B N 1
ATOM 5116 C CA . LEU C 1 99 ? 30.070 19.871 -13.224 1.00 21.44 82 L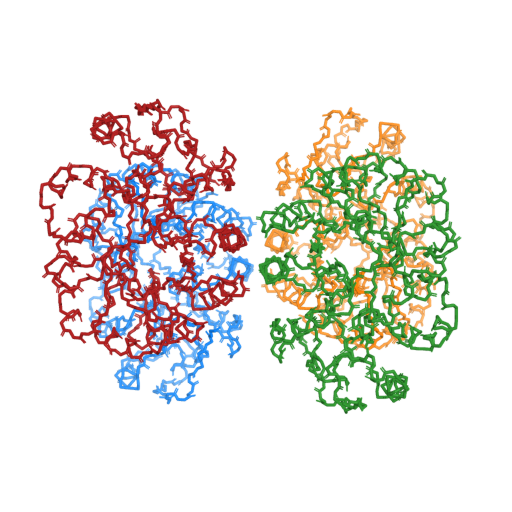EU B CA 1
ATOM 5117 C C . LEU C 1 99 ? 31.398 19.178 -12.908 1.00 22.35 82 LEU B C 1
ATOM 5118 O O . LEU C 1 99 ? 32.463 19.798 -13.007 1.00 22.28 82 LEU B O 1
ATOM 5123 N N . ILE C 1 100 ? 31.345 17.888 -12.576 1.00 19.97 83 ILE B N 1
ATOM 5124 C CA . ILE C 1 100 ? 32.565 17.120 -12.346 1.00 19.31 83 ILE B CA 1
ATOM 5125 C C . ILE C 1 100 ? 33.400 17.079 -13.623 1.00 20.15 83 ILE B C 1
ATOM 5126 O O . ILE C 1 100 ? 34.603 17.386 -13.594 1.00 20.71 83 ILE B O 1
ATOM 5131 N N . ALA C 1 101 ? 32.766 16.711 -14.733 1.00 20.26 84 ALA B N 1
ATOM 5132 C CA . ALA C 1 101 ? 33.454 16.605 -16.048 1.00 20.02 84 ALA B CA 1
ATOM 5133 C C . ALA C 1 101 ? 34.088 17.930 -16.454 1.00 20.34 84 ALA B C 1
ATOM 5134 O O . ALA C 1 101 ? 35.240 17.966 -16.865 1.00 19.09 84 ALA B O 1
ATOM 5136 N N . HIS C 1 102 ? 33.310 19.004 -16.329 1.00 21.53 85 HIS B N 1
ATOM 5137 C CA . HIS C 1 102 ? 33.793 20.357 -16.614 1.00 22.94 85 HIS B CA 1
ATOM 5138 C C . HIS C 1 102 ? 35.021 20.721 -15.773 1.00 23.07 85 HIS B C 1
ATOM 5139 O O . HIS C 1 102 ? 35.992 21.294 -16.286 1.00 22.93 85 HIS B O 1
ATOM 5146 N N . THR C 1 103 ? 34.964 20.392 -14.481 1.00 21.26 86 THR B N 1
ATOM 5147 C CA . THR C 1 103 ? 36.065 20.682 -13.561 1.00 20.94 86 THR B CA 1
ATOM 5148 C C . THR C 1 103 ? 37.340 19.897 -13.943 1.00 22.11 86 THR B C 1
ATOM 5149 O O . THR C 1 103 ? 38.452 20.461 -13.952 1.00 21.28 86 THR B O 1
ATOM 5153 N N . VAL C 1 104 ? 37.176 18.624 -14.292 1.00 20.76 87 VAL B N 1
ATOM 5154 C CA . VAL C 1 104 ? 38.298 17.818 -14.760 1.00 21.43 87 VAL B CA 1
ATOM 5155 C C . VAL C 1 104 ? 38.923 18.435 -16.023 1.00 22.81 87 VAL B C 1
ATOM 5156 O O . VAL C 1 104 ? 40.131 18.620 -16.079 1.00 25.05 87 VAL B O 1
ATOM 5160 N N . ASN C 1 105 ? 38.093 18.764 -17.002 1.00 24.29 88 ASN B N 1
ATOM 5161 C CA . ASN C 1 105 ? 38.557 19.246 -18.307 1.00 27.26 88 ASN B CA 1
ATOM 5162 C C . ASN C 1 105 ? 39.250 20.626 -18.180 1.00 27.62 88 ASN B C 1
ATOM 5163 O O . ASN C 1 105 ? 40.313 20.834 -18.766 1.00 26.90 88 ASN B O 1
ATOM 5168 N N . ALA C 1 106 ? 38.686 21.536 -17.382 1.00 26.68 89 ALA B N 1
ATOM 5169 C CA . ALA C 1 106 ? 39.265 22.864 -17.225 1.00 28.35 89 ALA B CA 1
ATOM 5170 C C . ALA C 1 106 ? 40.433 22.937 -16.210 1.00 27.44 89 ALA B C 1
ATOM 5171 O O . ALA C 1 106 ? 41.332 23.741 -16.383 1.00 30.67 89 ALA B O 1
ATOM 5173 N N . PHE C 1 107 ? 40.411 22.113 -15.162 1.00 26.31 90 PHE B N 1
ATOM 5174 C CA . PHE C 1 107 ? 41.335 22.252 -14.027 1.00 24.15 90 PHE B CA 1
ATOM 5175 C C . PHE C 1 107 ? 42.019 20.974 -13.534 1.00 24.21 90 PHE B C 1
ATOM 5176 O O . PHE C 1 107 ? 42.834 21.053 -12.615 1.00 26.67 90 PHE B O 1
ATOM 5184 N N . GLY C 1 108 ? 41.731 19.815 -14.123 1.00 23.92 91 GLY B N 1
ATOM 5185 C CA . GLY C 1 108 ? 42.194 18.536 -13.578 1.00 24.68 91 GLY B CA 1
ATOM 5186 C C . GLY C 1 108 ? 43.693 18.277 -13.618 1.00 26.52 91 GLY B C 1
ATOM 5187 O O . GLY C 1 108 ? 44.201 17.410 -12.916 1.00 24.06 91 GLY B O 1
ATOM 5188 N N . ASP C 1 109 ? 44.401 19.011 -14.470 1.00 29.04 92 ASP B N 1
ATOM 5189 C CA . ASP C 1 109 ? 45.866 19.015 -14.466 1.00 32.03 92 ASP B CA 1
ATOM 5190 C C . ASP C 1 109 ? 46.472 19.955 -13.409 1.00 32.24 92 ASP B C 1
ATOM 5191 O O . ASP C 1 109 ? 47.662 19.854 -13.123 1.00 30.41 92 ASP B O 1
ATOM 5196 N N . LYS C 1 110 ? 45.661 20.853 -12.837 1.00 31.54 93 LYS B N 1
ATOM 5197 C CA . LYS C 1 110 ? 46.133 21.840 -11.863 1.00 32.45 93 LYS B CA 1
ATOM 5198 C C . LYS C 1 110 ? 45.668 21.603 -10.417 1.00 31.24 93 LYS B C 1
ATOM 5199 O O . LYS C 1 110 ? 46.197 22.225 -9.491 1.00 28.83 93 LYS B O 1
ATOM 5205 N N . THR C 1 111 ? 44.681 20.729 -10.231 1.00 28.86 94 THR B N 1
ATOM 5206 C CA . THR C 1 111 ? 44.113 20.484 -8.920 1.00 27.28 94 THR B CA 1
ATOM 5207 C C . THR C 1 111 ? 43.499 19.098 -8.885 1.00 25.80 94 THR B C 1
ATOM 5208 O O . THR C 1 111 ? 43.068 18.588 -9.929 1.00 26.99 94 THR B O 1
ATOM 5212 N N . ALA C 1 112 ? 43.469 18.484 -7.699 1.00 25.33 95 ALA B N 1
ATOM 5213 C CA . ALA C 1 112 ? 42.757 17.217 -7.512 1.00 23.89 95 ALA B CA 1
ATOM 5214 C C . ALA C 1 112 ? 41.225 17.457 -7.543 1.00 23.75 95 ALA B C 1
ATOM 5215 O O . ALA C 1 112 ? 40.720 18.410 -6.940 1.00 23.56 95 ALA B O 1
ATOM 5217 N N . VAL C 1 113 ? 40.498 16.613 -8.264 1.00 21.87 96 VAL B N 1
ATOM 5218 C CA . VAL C 1 113 ? 39.057 16.771 -8.469 1.00 21.75 96 VAL B CA 1
ATOM 5219 C C . VAL C 1 113 ? 38.412 15.570 -7.795 1.00 20.23 96 VAL B C 1
ATOM 5220 O O . VAL C 1 113 ? 38.589 14.432 -8.245 1.00 17.92 96 VAL B O 1
ATOM 5224 N N . ILE C 1 114 ? 37.701 15.847 -6.712 1.00 18.31 97 ILE B N 1
ATOM 5225 C CA . ILE C 1 114 ? 37.066 14.841 -5.876 1.00 18.85 97 ILE B CA 1
ATOM 5226 C C . ILE C 1 114 ? 35.560 15.026 -5.981 1.00 18.08 97 ILE B C 1
ATOM 5227 O O . ILE C 1 114 ? 35.006 15.988 -5.483 1.00 18.21 97 ILE B O 1
ATOM 5232 N N . GLY C 1 115 ? 34.903 14.121 -6.685 1.00 18.17 98 GLY B N 1
ATOM 5233 C CA . GLY C 1 115 ? 33.463 14.205 -6.878 1.00 18.39 98 GLY B CA 1
ATOM 5234 C C . GLY C 1 115 ? 32.761 13.663 -5.649 1.00 18.15 98 GLY B C 1
ATOM 5235 O O . GLY C 1 115 ? 33.067 12.560 -5.192 1.00 17.89 98 GLY B O 1
ATOM 5236 N N . ASN C 1 116 ? 31.817 14.429 -5.119 1.00 18.34 99 ASN B N 1
ATOM 5237 C CA . ASN C 1 116 ? 30.969 13.937 -4.040 1.00 18.44 99 ASN B CA 1
ATOM 5238 C C . ASN C 1 116 ? 29.855 13.117 -4.649 1.00 18.38 99 ASN B C 1
ATOM 5239 O O . ASN C 1 116 ? 28.806 13.633 -4.976 1.00 18.27 99 ASN B O 1
ATOM 5244 N N . THR C 1 117 ? 30.124 11.826 -4.820 1.00 19.68 100 THR B N 1
ATOM 5245 C CA . THR C 1 117 ? 29.241 10.918 -5.526 1.00 18.32 100 THR B CA 1
ATOM 5246 C C . THR C 1 117 ? 28.605 9.905 -4.587 1.00 18.55 100 THR B C 1
ATOM 5247 O O . THR C 1 117 ? 27.989 8.948 -5.040 1.00 21.94 100 THR B O 1
ATOM 5251 N N . GLY C 1 118 ? 28.697 10.124 -3.280 1.00 18.64 101 GLY B N 1
ATOM 5252 C CA . GLY C 1 118 ? 28.074 9.210 -2.305 1.00 17.99 101 GLY B CA 1
ATOM 5253 C C . GLY C 1 118 ? 26.562 9.444 -2.202 1.00 18.02 101 GLY B C 1
ATOM 5254 O O . GLY C 1 118 ? 26.013 10.422 -2.725 1.00 16.59 101 GLY B O 1
ATOM 5255 N N . SER C 1 119 ? 25.898 8.544 -1.512 1.00 18.32 102 SER B N 1
ATOM 5256 C CA . SER C 1 119 ? 24.429 8.556 -1.384 1.00 18.34 102 SER B CA 1
ATOM 5257 C C . SER C 1 119 ? 23.992 7.595 -0.289 1.00 18.11 102 SER B C 1
ATOM 5258 O O . SER C 1 119 ? 24.744 6.680 0.094 1.00 18.81 102 SER B O 1
ATOM 5261 N N . ASN C 1 120 ? 22.767 7.783 0.192 1.00 18.82 103 ASN B N 1
ATOM 5262 C CA . ASN C 1 120 ? 22.139 6.810 1.102 1.00 18.90 103 ASN B CA 1
ATOM 5263 C C . ASN C 1 120 ? 21.570 5.597 0.377 1.00 18.66 103 ASN B C 1
ATOM 5264 O O . ASN C 1 120 ? 21.140 4.626 1.020 1.00 18.48 103 ASN B O 1
ATOM 5269 N N . SER C 1 121 ? 21.556 5.655 -0.955 1.00 20.38 104 SER B N 1
ATOM 5270 C CA . SER C 1 121 ? 21.204 4.533 -1.818 1.00 20.31 104 SER B CA 1
ATOM 5271 C C . SER C 1 121 ? 22.496 3.982 -2.425 1.00 20.50 104 SER B C 1
ATOM 5272 O O . SER C 1 121 ? 23.213 4.694 -3.130 1.00 18.73 104 SER B O 1
ATOM 5275 N N . THR C 1 122 ? 22.762 2.703 -2.178 1.00 19.68 105 THR B N 1
ATOM 5276 C CA . THR C 1 122 ? 23.972 2.069 -2.664 1.00 19.85 105 THR B CA 1
ATOM 5277 C C . THR C 1 122 ? 24.031 2.034 -4.186 1.00 20.77 105 THR B C 1
ATOM 5278 O O . THR C 1 122 ? 25.074 2.354 -4.760 1.00 19.38 105 THR B O 1
ATOM 5282 N N . ARG C 1 123 ? 22.910 1.713 -4.842 1.00 21.36 106 ARG B N 1
ATOM 5283 C CA . ARG C 1 123 ? 22.903 1.727 -6.315 1.00 23.56 106 ARG B CA 1
ATOM 5284 C C . ARG C 1 123 ? 23.149 3.131 -6.884 1.00 21.41 106 ARG B C 1
ATOM 5285 O O . ARG C 1 123 ? 23.870 3.269 -7.848 1.00 22.34 106 ARG B O 1
ATOM 5293 N N . GLU C 1 124 ? 22.542 4.143 -6.284 1.00 21.52 107 GLU B N 1
ATOM 5294 C CA . GLU C 1 124 ? 22.761 5.527 -6.682 1.00 22.34 107 GLU B CA 1
ATOM 5295 C C . GLU C 1 124 ? 24.237 5.947 -6.484 1.00 21.74 107 GLU B C 1
ATOM 5296 O O . GLU C 1 124 ? 24.844 6.546 -7.360 1.00 19.62 107 GLU B O 1
ATOM 5302 N N . ALA C 1 125 ? 24.827 5.571 -5.350 1.00 20.46 108 ALA B N 1
ATOM 5303 C CA . ALA C 1 125 ? 26.235 5.873 -5.083 1.00 19.73 108 ALA B CA 1
ATOM 5304 C C . ALA C 1 125 ? 27.152 5.222 -6.112 1.00 19.26 108 ALA B C 1
ATOM 5305 O O . ALA C 1 125 ? 28.078 5.865 -6.614 1.00 16.45 108 ALA B O 1
ATOM 5307 N N . LEU C 1 126 ? 26.887 3.952 -6.416 1.00 18.58 109 LEU B N 1
ATOM 5308 C CA . LEU C 1 126 ? 27.695 3.207 -7.378 1.00 20.48 109 LEU B CA 1
ATOM 5309 C C . LEU C 1 126 ? 27.567 3.756 -8.793 1.00 19.66 109 LEU B C 1
ATOM 5310 O O . LEU C 1 126 ? 28.563 3.911 -9.487 1.00 20.52 109 LEU B O 1
ATOM 5315 N N . HIS C 1 127 ? 26.348 4.070 -9.199 1.00 19.47 110 HIS B N 1
ATOM 5316 C CA . HIS C 1 127 ? 26.080 4.679 -10.511 1.00 19.94 110 HIS B CA 1
ATOM 5317 C C . HIS C 1 127 ? 26.829 6.017 -10.663 1.00 20.61 110 HIS B C 1
ATOM 5318 O O . HIS C 1 127 ? 27.543 6.211 -11.641 1.00 21.01 110 HIS B O 1
ATOM 5325 N N . ALA C 1 128 ? 26.674 6.913 -9.685 1.00 20.27 111 ALA B N 1
ATOM 5326 C CA . ALA C 1 128 ? 27.301 8.228 -9.733 1.00 21.57 111 ALA B CA 1
ATOM 5327 C C . ALA C 1 128 ? 28.825 8.172 -9.626 1.00 21.67 111 ALA B C 1
ATOM 5328 O O . ALA C 1 128 ? 29.526 8.939 -10.292 1.00 23.13 111 ALA B O 1
ATOM 5330 N N . THR C 1 129 ? 29.321 7.295 -8.760 1.00 20.33 112 THR B N 1
ATOM 5331 C CA . THR C 1 129 ? 30.741 7.172 -8.518 1.00 18.79 112 THR B CA 1
ATOM 5332 C C . THR C 1 129 ? 31.447 6.612 -9.763 1.00 19.50 112 THR B C 1
ATOM 5333 O O . THR C 1 129 ? 32.508 7.107 -10.153 1.00 16.98 112 THR B O 1
ATOM 5337 N N . GLU C 1 130 ? 30.843 5.604 -10.386 1.00 20.83 113 GLU B N 1
ATOM 5338 C CA . GLU C 1 130 ? 31.385 5.012 -11.608 1.00 22.94 113 GLU B CA 1
ATOM 5339 C C . GLU C 1 130 ? 31.458 6.023 -12.747 1.00 21.94 113 GLU B C 1
ATOM 5340 O O . GLU C 1 130 ? 32.472 6.112 -13.436 1.00 21.32 113 GLU B O 1
ATOM 5346 N N . GLN C 1 131 ? 30.374 6.767 -12.950 1.00 21.38 114 GLN B N 1
ATOM 5347 C CA . GLN C 1 131 ? 30.335 7.778 -13.999 1.00 21.45 114 GLN B CA 1
ATOM 5348 C C . GLN C 1 131 ? 31.306 8.919 -13.701 1.00 19.96 114 GLN B C 1
ATOM 5349 O O . GLN C 1 131 ? 31.924 9.450 -14.621 1.00 18.61 114 GLN B O 1
ATOM 5355 N N . GLY C 1 132 ? 31.438 9.280 -12.425 1.00 18.66 115 GLY B N 1
ATOM 5356 C CA . GLY C 1 132 ? 32.405 10.292 -12.004 1.00 18.01 115 GLY B CA 1
ATOM 5357 C C . GLY C 1 132 ? 33.840 9.941 -12.356 1.00 18.06 115 GLY B C 1
ATOM 5358 O O . GLY C 1 132 ? 34.582 10.778 -12.883 1.00 18.92 115 GLY B O 1
ATOM 5359 N N . PHE C 1 133 ? 34.233 8.698 -12.069 1.00 18.45 116 PHE B N 1
ATOM 5360 C CA . PHE C 1 133 ? 35.567 8.197 -12.454 1.00 18.64 116 PHE B CA 1
ATOM 5361 C C . PHE C 1 133 ? 35.725 8.094 -13.974 1.00 19.16 116 PHE B C 1
ATOM 5362 O O . PHE C 1 133 ? 36.782 8.404 -14.505 1.00 19.88 116 PHE B O 1
ATOM 5370 N N . ALA C 1 134 ? 34.657 7.720 -14.672 1.00 19.70 117 ALA B N 1
ATOM 5371 C CA . ALA C 1 134 ? 34.674 7.629 -16.139 1.00 20.13 117 ALA B CA 1
ATOM 5372 C C . ALA C 1 134 ? 34.928 8.966 -16.820 1.00 19.67 117 ALA B C 1
ATOM 5373 O O . ALA C 1 134 ? 35.522 8.985 -17.898 1.00 20.86 117 ALA B O 1
ATOM 5375 N N . VAL C 1 135 ? 34.497 10.079 -16.205 1.00 19.68 118 VAL B N 1
ATOM 5376 C CA . VAL C 1 135 ? 34.834 11.428 -16.709 1.00 19.94 118 VAL B CA 1
ATOM 5377 C C . VAL C 1 135 ? 36.165 11.997 -16.210 1.00 19.90 118 VAL B C 1
ATOM 5378 O O . VAL C 1 135 ? 36.492 13.155 -16.496 1.00 23.12 118 VAL B O 1
ATOM 5382 N N . GLY C 1 136 ? 36.928 11.196 -15.472 1.00 19.78 119 GLY B N 1
ATOM 5383 C CA . GLY C 1 136 ? 38.293 11.530 -15.072 1.00 19.84 119 GLY B CA 1
ATOM 5384 C C . GLY C 1 136 ? 38.499 12.159 -13.695 1.00 19.94 119 GLY B C 1
ATOM 5385 O O . GLY C 1 136 ? 39.592 12.688 -13.436 1.00 19.33 119 GLY B O 1
ATOM 5386 N N . MET C 1 137 ? 37.505 12.125 -12.804 1.00 19.23 120 MET B N 1
ATOM 5387 C CA . MET C 1 137 ? 37.743 12.628 -11.435 1.00 19.84 120 MET B CA 1
ATOM 5388 C C . MET C 1 137 ? 38.792 11.758 -10.746 1.00 20.59 120 MET B C 1
ATOM 5389 O O . MET C 1 137 ? 38.920 10.570 -11.052 1.00 21.92 120 MET B O 1
ATOM 5394 N N . HIS C 1 138 ? 39.556 12.347 -9.845 1.00 21.60 121 HIS B N 1
ATOM 5395 C CA . HIS C 1 138 ? 40.683 11.622 -9.198 1.00 23.01 121 HIS B CA 1
ATOM 5396 C C . HIS C 1 138 ? 40.258 10.752 -8.033 1.00 21.68 121 HIS B C 1
ATOM 5397 O O . HIS C 1 138 ? 40.895 9.760 -7.753 1.00 23.95 121 HIS B O 1
ATOM 5404 N N . ALA C 1 139 ? 39.183 11.146 -7.359 1.00 21.46 122 ALA B N 1
ATOM 5405 C CA . ALA C 1 139 ? 38.676 10.432 -6.199 1.00 18.91 122 ALA B CA 1
ATOM 5406 C C . ALA C 1 139 ? 37.209 10.757 -5.947 1.00 18.10 122 ALA B C 1
ATOM 5407 O O . ALA C 1 139 ? 36.654 11.683 -6.550 1.00 17.00 122 ALA B O 1
ATOM 5409 N N . SER C 1 140 ? 36.583 9.993 -5.057 1.00 17.35 123 SER B N 1
ATOM 5410 C CA . SER C 1 140 ? 35.239 10.295 -4.564 1.00 17.55 123 SER B CA 1
ATOM 5411 C C . SER C 1 140 ? 35.249 10.683 -3.086 1.00 17.45 123 SER B C 1
ATOM 5412 O O . SER C 1 140 ? 36.196 10.381 -2.361 1.00 17.08 123 SER B O 1
ATOM 5415 N N . LEU C 1 141 ? 34.198 11.382 -2.674 1.00 17.71 124 LEU B N 1
ATOM 5416 C CA . LEU C 1 141 ? 33.861 11.587 -1.266 1.00 19.53 124 LEU B CA 1
ATOM 5417 C C . LEU C 1 141 ? 32.615 10.721 -0.983 1.00 20.00 124 LEU B C 1
ATOM 5418 O O . LEU C 1 141 ? 31.621 10.786 -1.733 1.00 20.70 124 LEU B O 1
ATOM 5423 N N . GLN C 1 142 ? 32.681 9.918 0.083 1.00 18.81 125 GLN B N 1
ATOM 5424 C CA . GLN C 1 142 ? 31.675 8.885 0.353 1.00 18.30 125 GLN B CA 1
ATOM 5425 C C . GLN C 1 142 ? 31.160 8.987 1.784 1.00 18.30 125 GLN B C 1
ATOM 5426 O O . GLN C 1 142 ? 31.809 8.535 2.729 1.00 19.05 125 GLN B O 1
ATOM 5432 N N . ILE C 1 143 ? 29.996 9.614 1.920 1.00 18.09 126 ILE B N 1
ATOM 5433 C CA . ILE C 1 143 ? 29.274 9.684 3.181 1.00 18.08 126 ILE B CA 1
ATOM 5434 C C . ILE C 1 143 ? 28.636 8.309 3.500 1.00 17.79 126 ILE B C 1
ATOM 5435 O O . ILE C 1 143 ? 28.363 7.531 2.602 1.00 16.32 126 ILE B O 1
ATOM 5440 N N . ASN C 1 144 ? 28.425 8.020 4.782 1.00 17.47 127 ASN B N 1
ATOM 5441 C CA . ASN C 1 144 ? 27.585 6.880 5.182 1.00 17.01 127 ASN B CA 1
ATOM 5442 C C . ASN C 1 144 ? 26.104 7.195 4.871 1.00 15.87 127 ASN B C 1
ATOM 5443 O O . ASN C 1 144 ? 25.733 8.373 4.784 1.00 15.56 127 ASN B O 1
ATOM 5448 N N . PRO C 1 145 ? 25.266 6.160 4.679 1.00 16.06 128 PRO B N 1
ATOM 5449 C CA . PRO C 1 145 ? 23.864 6.440 4.373 1.00 16.48 128 PRO B CA 1
ATOM 5450 C C . PRO C 1 145 ? 23.131 7.246 5.458 1.00 17.23 128 PRO B C 1
ATOM 5451 O O . PRO C 1 145 ? 22.799 6.739 6.526 1.00 19.59 128 PRO B O 1
ATOM 5455 N N . TYR C 1 146 ? 22.892 8.503 5.132 1.00 17.47 129 TYR B N 1
ATOM 5456 C CA . TYR C 1 146 ? 22.143 9.446 5.964 1.00 17.76 129 TYR B CA 1
ATOM 5457 C C . TYR C 1 146 ? 20.652 9.158 5.867 1.00 17.55 129 TYR B C 1
ATOM 5458 O O . TYR C 1 146 ? 20.154 8.730 4.826 1.00 17.74 129 TYR B O 1
ATOM 5467 N N . TYR C 1 147 ? 19.943 9.446 6.952 1.00 17.94 130 TYR B N 1
ATOM 5468 C CA . TYR C 1 147 ? 18.497 9.332 7.028 1.00 18.10 130 TYR B CA 1
ATOM 5469 C C . TYR C 1 147 ? 18.029 7.867 7.024 1.00 17.95 130 TYR B C 1
ATOM 5470 O O . TYR C 1 147 ? 17.503 7.396 8.037 1.00 17.51 130 TYR B O 1
ATOM 5479 N N . GLY C 1 148 ? 18.236 7.163 5.914 1.00 18.07 131 GLY B N 1
ATOM 5480 C CA . GLY C 1 148 ? 17.988 5.719 5.819 1.00 17.41 131 GLY B CA 1
ATOM 5481 C C . GLY C 1 148 ? 19.158 4.932 6.404 1.00 18.42 131 GLY B C 1
ATOM 5482 O O . GLY C 1 148 ? 19.891 4.232 5.702 1.00 16.56 131 GLY B O 1
ATOM 5483 N N . LYS C 1 149 ? 19.300 5.039 7.724 1.00 18.78 132 LYS B N 1
ATOM 5484 C CA . LYS C 1 149 ? 20.438 4.486 8.449 1.00 19.81 132 LYS B CA 1
ATOM 5485 C C . LYS C 1 149 ? 20.410 2.972 8.376 1.00 19.28 132 LYS B C 1
ATOM 5486 O O . LYS C 1 149 ? 19.344 2.378 8.457 1.00 16.64 132 LYS B O 1
ATOM 5492 N N . THR C 1 150 ? 21.586 2.360 8.250 1.00 19.77 133 THR B N 1
ATOM 5493 C CA . THR C 1 150 ? 21.693 0.906 8.165 1.00 19.74 133 THR B CA 1
ATOM 5494 C C . THR C 1 150 ? 22.535 0.329 9.309 1.00 19.89 133 THR B C 1
ATOM 5495 O O . THR C 1 150 ? 23.039 1.049 10.171 1.00 19.59 133 THR B O 1
ATOM 5499 N N . SER C 1 151 ? 22.626 -0.997 9.326 1.00 20.04 134 SER B N 1
ATOM 5500 C CA . SER C 1 151 ? 23.400 -1.717 10.316 1.00 19.52 134 SER B CA 1
ATOM 5501 C C . SER C 1 151 ? 24.903 -1.621 9.993 1.00 20.45 134 SER B C 1
ATOM 5502 O O . SER C 1 151 ? 25.291 -1.169 8.913 1.00 20.12 134 SER B O 1
ATOM 5505 N N . LYS C 1 152 ? 25.723 -2.099 10.926 1.00 20.01 135 LYS B N 1
ATOM 5506 C CA . LYS C 1 152 ? 27.164 -2.227 10.706 1.00 22.63 135 LYS B CA 1
ATOM 5507 C C . LYS C 1 152 ? 27.479 -3.086 9.482 1.00 22.53 135 LYS B C 1
ATOM 5508 O O . LYS C 1 152 ? 28.349 -2.714 8.663 1.00 24.10 135 LYS B O 1
ATOM 5514 N N . ALA C 1 153 ? 26.805 -4.236 9.351 1.00 19.81 136 ALA B N 1
ATOM 5515 C CA . ALA C 1 153 ? 26.984 -5.073 8.163 1.00 19.92 136 ALA B CA 1
ATOM 5516 C C . ALA C 1 153 ? 26.633 -4.303 6.859 1.00 19.57 136 ALA B C 1
ATOM 5517 O O . ALA C 1 153 ? 27.335 -4.415 5.848 1.00 19.35 136 ALA B O 1
ATOM 5519 N N . GLY C 1 154 ? 25.561 -3.517 6.908 1.00 19.13 137 GLY B N 1
ATOM 5520 C CA . GLY C 1 154 ? 25.176 -2.678 5.777 1.00 20.66 137 GLY B CA 1
ATOM 5521 C C . GLY C 1 154 ? 26.234 -1.635 5.388 1.00 20.09 137 GLY B C 1
ATOM 5522 O O . GLY C 1 154 ? 26.492 -1.414 4.191 1.00 21.24 137 GLY B O 1
ATOM 5523 N N . LEU C 1 155 ? 26.821 -0.992 6.397 1.00 19.29 138 LEU B N 1
ATOM 5524 C CA . LEU C 1 155 ? 27.877 0.004 6.179 1.00 19.80 138 LEU B CA 1
ATOM 5525 C C . LEU C 1 155 ? 29.109 -0.599 5.504 1.00 19.84 138 LEU B C 1
ATOM 5526 O O . LEU C 1 155 ? 29.676 -0.008 4.603 1.00 20.46 138 LEU B O 1
ATOM 5531 N N . LEU C 1 156 ? 29.521 -1.783 5.965 1.00 20.23 139 LEU B N 1
ATOM 5532 C CA . LEU C 1 156 ? 30.666 -2.478 5.386 1.00 20.38 139 LEU B CA 1
ATOM 5533 C C . LEU C 1 156 ? 30.425 -2.872 3.939 1.00 20.42 139 LEU B C 1
ATOM 5534 O O . LEU C 1 156 ? 31.319 -2.732 3.112 1.00 20.12 139 LEU B O 1
ATOM 5539 N N . ASN C 1 157 ? 29.211 -3.317 3.633 1.00 20.14 140 ASN B N 1
ATOM 5540 C CA . ASN C 1 157 ? 28.840 -3.632 2.267 1.00 21.01 140 ASN B CA 1
ATOM 5541 C C . ASN C 1 157 ? 28.868 -2.372 1.379 1.00 20.45 140 ASN B C 1
ATOM 5542 O O . ASN C 1 157 ? 29.556 -2.353 0.345 1.00 19.57 140 ASN B O 1
ATOM 5547 N N . HIS C 1 158 ? 28.131 -1.345 1.801 1.00 18.37 141 HIS B N 1
ATOM 5548 C CA . HIS C 1 158 ? 28.094 -0.049 1.119 1.00 18.94 141 HIS B CA 1
ATOM 5549 C C . HIS C 1 158 ? 29.501 0.528 0.860 1.00 18.47 141 HIS B C 1
ATOM 5550 O O . HIS C 1 158 ? 29.844 0.817 -0.299 1.00 19.17 141 HIS B O 1
ATOM 5557 N N . PHE C 1 159 ? 30.294 0.677 1.918 1.00 19.49 142 PHE B N 1
ATOM 5558 C CA . PHE C 1 159 ? 31.645 1.244 1.787 1.00 20.92 142 PHE B CA 1
ATOM 5559 C C . PHE C 1 159 ? 32.624 0.401 0.972 1.00 21.73 142 PHE B C 1
ATOM 5560 O O . PHE C 1 159 ? 33.410 0.958 0.196 1.00 22.71 142 PHE B O 1
ATOM 5568 N N . ASN C 1 160 ? 32.575 -0.923 1.118 1.00 21.30 143 ASN B N 1
ATOM 5569 C CA . ASN C 1 160 ? 33.413 -1.784 0.269 1.00 21.26 143 ASN B CA 1
ATOM 5570 C C . ASN C 1 160 ? 33.065 -1.627 -1.201 1.00 20.69 143 ASN B C 1
ATOM 5571 O O . ASN C 1 160 ? 33.952 -1.549 -2.039 1.00 18.84 143 ASN B O 1
ATOM 5576 N N . ALA C 1 161 ? 31.768 -1.550 -1.505 1.00 21.02 144 ALA B N 1
ATOM 5577 C CA . ALA C 1 161 ? 31.307 -1.382 -2.886 1.00 20.92 144 ALA B CA 1
ATOM 5578 C C . ALA C 1 161 ? 31.819 -0.058 -3.515 1.00 20.31 144 ALA B C 1
ATOM 5579 O O . ALA C 1 161 ? 32.361 -0.079 -4.625 1.00 17.48 144 ALA B O 1
ATOM 5581 N N . VAL C 1 162 ? 31.685 1.069 -2.806 1.00 18.80 145 VAL B N 1
ATOM 5582 C CA . VAL C 1 162 ? 32.141 2.353 -3.365 1.00 19.86 145 VAL B CA 1
ATOM 5583 C C . VAL C 1 162 ? 33.675 2.470 -3.402 1.00 19.65 145 VAL B C 1
ATOM 5584 O O . VAL C 1 162 ? 34.226 3.088 -4.322 1.00 20.10 145 VAL B O 1
ATOM 5588 N N . LEU C 1 163 ? 34.349 1.867 -2.423 1.00 20.42 146 LEU B N 1
ATOM 5589 C CA . LEU C 1 163 ? 35.809 1.846 -2.409 1.00 20.94 146 LEU B CA 1
ATOM 5590 C C . LEU C 1 163 ? 36.402 1.068 -3.575 1.00 21.69 146 LEU B C 1
ATOM 5591 O O . LEU C 1 163 ? 37.462 1.436 -4.073 1.00 20.46 146 LEU B O 1
ATOM 5596 N N . ASN C 1 164 ? 35.718 0.005 -4.006 1.00 23.23 147 ASN B N 1
ATOM 5597 C CA . ASN C 1 164 ? 36.130 -0.763 -5.195 1.00 24.15 147 ASN B CA 1
ATOM 5598 C C . ASN C 1 164 ? 36.121 0.051 -6.502 1.00 23.55 147 ASN B C 1
ATOM 5599 O O . ASN C 1 164 ? 36.791 -0.345 -7.449 1.00 23.93 147 ASN B O 1
ATOM 5604 N N . GLU C 1 165 ? 35.383 1.174 -6.558 1.00 23.25 148 GLU B N 1
ATOM 5605 C CA . GLU C 1 165 ? 35.298 2.017 -7.745 1.00 23.48 148 GLU B CA 1
ATOM 5606 C C . GLU C 1 165 ? 36.517 2.908 -7.981 1.00 22.44 148 GLU B C 1
ATOM 5607 O O . GLU C 1 165 ? 36.763 3.312 -9.106 1.00 22.95 148 GLU B O 1
ATOM 5613 N N . GLY C 1 166 ? 37.243 3.245 -6.922 1.00 21.39 149 GLY B N 1
ATOM 5614 C CA . GLY C 1 166 ? 38.408 4.106 -7.024 1.00 19.22 149 GLY B CA 1
ATOM 5615 C C . GLY C 1 166 ? 38.678 4.819 -5.705 1.00 19.72 149 GLY B C 1
ATOM 5616 O O . GLY C 1 166 ? 37.936 4.656 -4.730 1.00 19.55 149 GLY B O 1
ATOM 5617 N N . PRO C 1 167 ? 39.743 5.630 -5.667 1.00 19.01 150 PRO B N 1
ATOM 5618 C CA . PRO C 1 167 ? 40.114 6.317 -4.433 1.00 18.21 150 PRO B CA 1
ATOM 5619 C C . PRO C 1 167 ? 38.946 7.064 -3.776 1.00 17.58 150 PRO B C 1
ATOM 5620 O O . PRO C 1 167 ? 38.177 7.731 -4.462 1.00 16.66 150 PRO B O 1
ATOM 5624 N N . ALA C 1 168 ? 38.821 6.941 -2.459 1.00 17.98 151 ALA B N 1
ATOM 5625 C CA . ALA C 1 168 ? 37.709 7.530 -1.724 1.00 18.23 151 ALA B CA 1
ATOM 5626 C C . ALA C 1 168 ? 38.138 8.106 -0.377 1.00 17.93 151 ALA B C 1
ATOM 5627 O O . ALA C 1 168 ? 38.917 7.495 0.358 1.00 18.24 151 ALA B O 1
ATOM 5629 N N . VAL C 1 169 ? 37.617 9.300 -0.093 1.00 17.49 152 VAL B N 1
ATOM 5630 C CA . VAL C 1 169 ? 37.599 9.884 1.238 1.00 17.66 152 VAL B CA 1
ATOM 5631 C C . VAL C 1 169 ? 36.270 9.473 1.878 1.00 17.33 152 VAL B C 1
ATOM 5632 O O . VAL C 1 169 ? 35.228 9.577 1.233 1.00 18.88 152 VAL B O 1
ATOM 5636 N N . VAL C 1 170 ? 36.314 8.992 3.125 1.00 17.20 153 VAL B N 1
ATOM 5637 C CA . VAL C 1 170 ? 35.120 8.535 3.842 1.00 17.24 153 VAL B CA 1
ATOM 5638 C C . VAL C 1 170 ? 34.667 9.628 4.795 1.00 17.28 153 VAL B C 1
ATOM 5639 O O . VAL C 1 170 ? 35.454 10.112 5.603 1.00 18.20 153 VAL B O 1
ATOM 5643 N N . TYR C 1 171 ? 33.399 10.002 4.715 1.00 17.54 154 TYR B N 1
ATOM 5644 C CA . TYR C 1 171 ? 32.897 11.261 5.303 1.00 17.76 154 TYR B CA 1
ATOM 5645 C C . TYR C 1 171 ? 31.968 10.971 6.474 1.00 18.25 154 TYR B C 1
ATOM 5646 O O . TYR C 1 171 ? 30.869 10.380 6.304 1.00 17.01 154 TYR B O 1
ATOM 5655 N N . ASN C 1 172 ? 32.430 11.335 7.677 1.00 17.74 155 ASN B N 1
ATOM 5656 C CA . ASN C 1 172 ? 31.670 11.115 8.907 1.00 18.33 155 ASN B CA 1
ATOM 5657 C C . ASN C 1 172 ? 31.208 12.459 9.467 1.00 18.20 155 ASN B C 1
ATOM 5658 O O . ASN C 1 172 ? 32.033 13.297 9.861 1.00 16.38 155 ASN B O 1
ATOM 5663 N N . VAL C 1 173 ? 29.893 12.641 9.491 1.00 18.30 156 VAL B N 1
ATOM 5664 C CA . VAL C 1 173 ? 29.266 13.857 9.973 1.00 18.70 156 VAL B CA 1
ATOM 5665 C C . VAL C 1 173 ? 27.894 13.503 10.569 1.00 18.81 156 VAL B C 1
ATOM 5666 O O . VAL C 1 173 ? 26.845 13.804 9.992 1.00 19.03 156 VAL B O 1
ATOM 5670 N N . PRO C 1 174 ? 27.904 12.897 11.770 1.00 19.50 157 PRO B N 1
ATOM 5671 C CA . PRO C 1 174 ? 26.653 12.430 12.377 1.00 20.23 157 PRO B CA 1
ATOM 5672 C C . PRO C 1 174 ? 25.647 13.541 12.699 1.00 20.10 157 PRO B C 1
ATOM 5673 O O . PRO C 1 174 ? 24.460 13.273 12.696 1.00 21.02 157 PRO B O 1
ATOM 5677 N N . GLY C 1 175 ? 26.110 14.762 12.929 1.00 19.37 158 GLY B N 1
ATOM 5678 C CA . GLY C 1 175 ? 25.214 15.903 13.108 1.00 19.29 158 GLY B CA 1
ATOM 5679 C C . GLY C 1 175 ? 24.296 16.138 11.914 1.00 19.50 158 GLY B C 1
ATOM 5680 O O . GLY C 1 175 ? 23.211 16.716 12.076 1.00 19.24 158 GLY B O 1
ATOM 5681 N N . ARG C 1 176 ? 24.725 15.699 10.718 1.00 18.37 159 ARG B N 1
ATOM 5682 C CA . ARG C 1 176 ? 23.883 15.713 9.524 1.00 17.93 159 ARG B CA 1
ATOM 5683 C C . ARG C 1 176 ? 23.212 14.379 9.168 1.00 18.35 159 ARG B C 1
ATOM 5684 O O . ARG C 1 176 ? 22.088 14.389 8.690 1.00 18.24 159 ARG B O 1
ATOM 5692 N N . THR C 1 177 ? 23.901 13.264 9.368 1.00 17.56 160 THR B N 1
ATOM 5693 C CA . THR C 1 177 ? 23.444 11.989 8.853 1.00 18.41 160 THR B CA 1
ATOM 5694 C C . THR C 1 177 ? 22.541 11.227 9.811 1.00 19.03 160 THR B C 1
ATOM 5695 O O . THR C 1 177 ? 21.798 10.344 9.381 1.00 18.92 160 THR B O 1
ATOM 5699 N N . GLY C 1 178 ? 22.636 11.562 11.102 1.00 19.82 161 GLY B N 1
ATOM 5700 C CA . GLY C 1 178 ? 22.003 10.818 12.168 1.00 19.23 161 GLY B CA 1
ATOM 5701 C C . GLY C 1 178 ? 22.775 9.577 12.604 1.00 19.61 161 GLY B C 1
ATOM 5702 O O . GLY C 1 178 ? 22.286 8.831 13.444 1.00 18.51 161 GLY B O 1
ATOM 5703 N N . GLN C 1 179 ? 23.958 9.343 12.053 1.00 19.19 162 GLN B N 1
ATOM 5704 C CA . GLN C 1 179 ? 24.716 8.131 12.362 1.00 21.28 162 GLN B CA 1
ATOM 5705 C C . GLN C 1 179 ? 26.222 8.349 12.296 1.00 21.51 162 GLN B C 1
ATOM 5706 O O . GLN C 1 179 ? 26.761 8.686 11.258 1.00 20.61 162 GLN B O 1
ATOM 5712 N N . ASP C 1 180 ? 26.872 8.103 13.426 1.00 22.98 163 ASP B N 1
ATOM 5713 C CA . ASP C 1 180 ? 28.308 8.122 13.542 1.00 23.77 163 ASP B CA 1
ATOM 5714 C C . ASP C 1 180 ? 28.881 6.851 12.928 1.00 23.23 163 ASP B C 1
ATOM 5715 O O . ASP C 1 180 ? 28.402 5.745 13.222 1.00 22.14 163 ASP B O 1
ATOM 5720 N N . ILE C 1 181 ? 29.887 7.000 12.070 1.00 21.46 164 ILE B N 1
ATOM 5721 C CA . ILE C 1 181 ? 30.602 5.839 11.547 1.00 22.76 164 ILE B CA 1
ATOM 5722 C C . ILE C 1 181 ? 31.520 5.351 12.664 1.00 21.20 164 ILE B C 1
ATOM 5723 O O . ILE C 1 181 ? 32.431 6.076 13.056 1.00 23.36 164 ILE B O 1
ATOM 5728 N N . PRO C 1 182 ? 31.279 4.138 13.195 1.00 20.73 165 PRO B N 1
ATOM 5729 C CA . PRO C 1 182 ? 32.067 3.709 14.351 1.00 20.71 165 PRO B CA 1
ATOM 5730 C C . PRO C 1 182 ? 33.519 3.328 13.968 1.00 20.05 165 PRO B C 1
ATOM 5731 O O . PRO C 1 182 ? 33.809 2.965 12.809 1.00 20.51 165 PRO B O 1
ATOM 5735 N N . ASP C 1 183 ? 34.407 3.409 14.957 1.00 20.31 166 ASP B N 1
ATOM 5736 C CA . ASP C 1 183 ? 35.818 3.069 14.775 1.00 21.43 166 ASP B CA 1
ATOM 5737 C C . ASP C 1 183 ? 36.013 1.672 14.169 1.00 21.71 166 ASP B C 1
ATOM 5738 O O . ASP C 1 183 ? 36.869 1.523 13.310 1.00 20.90 166 ASP B O 1
ATOM 5743 N N . ASP C 1 184 ? 35.246 0.672 14.591 1.00 23.20 167 ASP B N 1
ATOM 5744 C CA . ASP C 1 184 ? 35.438 -0.696 14.063 1.00 23.85 167 ASP B CA 1
ATOM 5745 C C . ASP C 1 184 ? 35.218 -0.807 12.571 1.00 24.83 167 ASP B C 1
ATOM 5746 O O . ASP C 1 184 ? 35.959 -1.569 11.903 1.00 25.23 167 ASP B O 1
ATOM 5751 N N . VAL C 1 185 ? 34.274 -0.020 12.048 1.00 23.84 168 VAL B N 1
ATOM 5752 C CA . VAL C 1 185 ? 34.073 0.071 10.602 1.00 23.70 168 VAL B CA 1
ATOM 5753 C C . VAL C 1 185 ? 35.288 0.728 9.924 1.00 22.18 168 VAL B C 1
ATOM 5754 O O . VAL C 1 185 ? 35.824 0.174 8.965 1.00 21.87 168 VAL B O 1
ATOM 5758 N N . VAL C 1 186 ? 35.713 1.877 10.444 1.00 21.76 169 VAL B N 1
ATOM 5759 C CA . VAL C 1 186 ? 36.866 2.603 9.905 1.00 20.49 169 VAL B CA 1
ATOM 5760 C C . VAL C 1 186 ? 38.124 1.734 9.935 1.00 22.65 169 VAL B C 1
ATOM 5761 O O . VAL C 1 186 ? 38.806 1.624 8.930 1.00 22.12 169 VAL B O 1
ATOM 5765 N N . MET C 1 187 ? 38.401 1.069 11.047 1.00 24.94 170 MET B N 1
ATOM 5766 C CA . MET C 1 187 ? 39.615 0.203 11.145 1.00 25.22 170 MET B CA 1
ATOM 5767 C C . MET C 1 187 ? 39.609 -0.981 10.173 1.00 26.58 170 MET B C 1
ATOM 5768 O O . MET C 1 187 ? 40.668 -1.493 9.822 1.00 24.70 170 MET B O 1
ATOM 5773 N N . GLU C 1 188 ? 38.427 -1.416 9.744 1.00 26.42 171 GLU B N 1
ATOM 5774 C CA . GLU C 1 188 ? 38.328 -2.427 8.698 1.00 27.84 171 GLU B CA 1
ATOM 5775 C C . GLU C 1 188 ? 38.524 -1.832 7.288 1.00 26.33 171 GLU B C 1
ATOM 5776 O O . GLU C 1 188 ? 39.391 -2.296 6.522 1.00 24.70 171 GLU B O 1
ATOM 5782 N N . ILE C 1 189 ? 37.754 -0.793 6.946 1.00 24.84 172 ILE B N 1
ATOM 5783 C CA . ILE C 1 189 ? 37.829 -0.228 5.590 1.00 24.50 172 ILE B CA 1
ATOM 5784 C C . ILE C 1 189 ? 39.104 0.565 5.315 1.00 24.51 172 ILE B C 1
ATOM 5785 O O . ILE C 1 189 ? 39.442 0.771 4.153 1.00 24.35 172 ILE B O 1
ATOM 5790 N N . CYS C 1 190 ? 39.819 0.998 6.358 1.00 24.76 173 CYS B N 1
ATOM 5791 C CA . CYS C 1 190 ? 41.068 1.764 6.169 1.00 25.96 173 CYS B CA 1
ATOM 5792 C C . CYS C 1 190 ? 42.176 0.924 5.526 1.00 26.02 173 CYS B C 1
ATOM 5793 O O . CYS C 1 190 ? 43.139 1.484 5.024 1.00 26.96 173 CYS B O 1
ATOM 5796 N N . GLN C 1 191 ? 42.018 -0.406 5.538 1.00 27.34 174 GLN B N 1
ATOM 5797 C CA . GLN C 1 191 ? 42.955 -1.328 4.899 1.00 29.17 174 GLN B CA 1
ATOM 5798 C C . GLN C 1 191 ? 42.747 -1.478 3.384 1.00 27.97 174 GLN B C 1
ATOM 5799 O O . GLN C 1 191 ? 43.611 -2.031 2.697 1.00 26.29 174 GLN B O 1
ATOM 5805 N N . HIS C 1 192 ? 41.621 -0.980 2.866 1.00 25.93 175 HIS B N 1
ATOM 5806 C CA . HIS C 1 192 ? 41.361 -1.002 1.426 1.00 22.88 175 HIS B CA 1
ATOM 5807 C C . HIS C 1 192 ? 42.393 -0.145 0.716 1.00 23.08 175 HIS B C 1
ATOM 5808 O O . HIS C 1 192 ? 42.707 0.970 1.163 1.00 20.14 175 HIS B O 1
ATOM 5815 N N . SER C 1 193 ? 42.900 -0.629 -0.415 1.00 23.09 176 SER B N 1
ATOM 5816 C CA . SER C 1 193 ? 43.944 0.110 -1.138 1.00 23.02 176 SER B CA 1
ATOM 5817 C C . SER C 1 193 ? 43.460 1.468 -1.709 1.00 22.27 176 SER B C 1
ATOM 5818 O O . SER C 1 193 ? 44.274 2.344 -1.966 1.00 20.84 176 SER B O 1
ATOM 5821 N N . ASN C 1 194 ? 42.144 1.642 -1.889 1.00 21.00 177 ASN B N 1
ATOM 5822 C CA . ASN C 1 194 ? 41.571 2.931 -2.322 1.00 20.85 177 ASN B CA 1
ATOM 5823 C C . ASN C 1 194 ? 41.150 3.859 -1.182 1.00 20.84 177 ASN B C 1
ATOM 5824 O O . ASN C 1 194 ? 40.657 4.947 -1.453 1.00 21.83 177 ASN B O 1
ATOM 5829 N N . PHE C 1 195 ? 41.364 3.457 0.075 1.00 19.82 178 PHE B N 1
ATOM 5830 C CA . PHE C 1 195 ? 41.037 4.310 1.199 1.00 19.35 178 PHE B CA 1
ATOM 5831 C C . PHE C 1 195 ? 42.041 5.453 1.310 1.00 17.90 178 PHE B C 1
ATOM 5832 O O . PHE C 1 195 ? 43.228 5.225 1.528 1.00 16.05 178 PHE B O 1
ATOM 5840 N N . LEU C 1 196 ? 41.559 6.685 1.156 1.00 17.03 179 LEU B N 1
ATOM 5841 C CA . LEU C 1 196 ? 42.416 7.871 1.265 1.00 17.10 179 LEU B CA 1
ATOM 5842 C C . LEU C 1 196 ? 42.504 8.401 2.689 1.00 18.62 179 LEU B C 1
ATOM 5843 O O . LEU C 1 196 ? 43.530 8.996 3.079 1.00 20.26 179 LEU B O 1
ATOM 5848 N N . GLY C 1 197 ? 41.433 8.215 3.462 1.00 18.83 180 GLY B N 1
ATOM 5849 C CA . GLY C 1 197 ? 41.318 8.786 4.806 1.00 19.38 180 GLY B CA 1
ATOM 5850 C C . GLY C 1 197 ? 39.886 9.191 5.127 1.00 18.97 180 GLY B C 1
ATOM 5851 O O . GLY C 1 197 ? 38.986 9.060 4.272 1.00 17.18 180 GLY B O 1
ATOM 5852 N N . MET C 1 198 ? 39.691 9.700 6.346 1.00 18.64 181 MET B N 1
ATOM 5853 C CA . MET C 1 198 ? 38.432 10.252 6.805 1.00 19.14 181 MET B CA 1
ATOM 5854 C C . MET C 1 198 ? 38.337 11.767 6.576 1.00 19.90 181 MET B C 1
ATOM 5855 O O . MET C 1 198 ? 39.316 12.502 6.767 1.00 19.95 181 MET B O 1
ATOM 5860 N N . LYS C 1 199 ? 37.154 12.229 6.173 1.00 18.75 182 LYS B N 1
ATOM 5861 C CA . LYS C 1 199 ? 36.756 13.602 6.396 1.00 19.37 182 LYS B CA 1
ATOM 5862 C C . LYS C 1 199 ? 35.965 13.507 7.696 1.00 19.05 182 LYS B C 1
ATOM 5863 O O . LYS C 1 199 ? 34.788 13.116 7.699 1.00 16.98 182 LYS B O 1
ATOM 5869 N N . GLU C 1 200 ? 36.632 13.825 8.803 1.00 18.92 183 GLU B N 1
ATOM 5870 C CA . GLU C 1 200 ? 36.074 13.617 10.126 1.00 20.07 183 GLU B CA 1
ATOM 5871 C C . GLU C 1 200 ? 35.547 14.918 10.691 1.00 19.08 183 GLU B C 1
ATOM 5872 O O . GLU C 1 200 ? 36.276 15.915 10.727 1.00 19.52 183 GLU B O 1
ATOM 5878 N N . CYS C 1 201 ? 34.289 14.903 11.129 1.00 18.83 184 CYS B N 1
ATOM 5879 C CA . CYS C 1 201 ? 33.643 16.093 11.704 1.00 19.45 184 CYS B CA 1
ATOM 5880 C C . CYS C 1 201 ? 33.319 15.994 13.197 1.00 19.06 184 CYS B C 1
ATOM 5881 O O . CYS C 1 201 ? 32.822 16.977 13.754 1.00 17.69 184 CYS B O 1
ATOM 5884 N N . THR C 1 202 ? 33.625 14.857 13.851 1.00 18.39 185 THR B N 1
ATOM 5885 C CA . THR C 1 202 ? 33.335 14.709 15.298 1.00 18.72 185 THR B CA 1
ATOM 5886 C C . THR C 1 202 ? 34.417 15.239 16.246 1.00 18.46 185 THR B C 1
ATOM 5887 O O . THR C 1 202 ? 34.287 15.128 17.452 1.00 19.39 185 THR B O 1
ATOM 5891 N N . GLY C 1 203 ? 35.479 15.843 15.713 1.00 19.77 186 GLY B N 1
ATOM 5892 C CA . GLY C 1 203 ? 36.414 16.640 16.517 1.00 20.30 186 GLY B CA 1
ATOM 5893 C C . GLY C 1 203 ? 37.849 16.147 16.550 1.00 20.37 186 GLY B C 1
ATOM 5894 O O . GLY C 1 203 ? 38.170 15.038 16.073 1.00 20.42 186 GLY B O 1
ATOM 5895 N N . ASN C 1 204 ? 38.707 16.973 17.150 1.00 19.22 187 ASN B N 1
ATOM 5896 C CA . ASN C 1 204 ? 40.133 16.727 17.150 1.00 20.40 187 ASN B CA 1
ATOM 5897 C C . ASN C 1 204 ? 40.559 15.533 17.991 1.00 21.69 187 ASN B C 1
ATOM 5898 O O . ASN C 1 204 ? 41.577 14.915 17.649 1.00 21.45 187 ASN B O 1
ATOM 5903 N N . SER C 1 205 ? 39.796 15.204 19.044 1.00 21.89 188 SER B N 1
ATOM 5904 C CA . SER C 1 205 ? 40.041 13.966 19.815 1.00 23.55 188 SER B CA 1
ATOM 5905 C C . SER C 1 205 ? 39.813 12.706 18.994 1.00 21.01 188 SER B C 1
ATOM 5906 O O . SER C 1 205 ? 40.587 11.768 19.090 1.00 21.44 188 SER B O 1
ATOM 5909 N N . ARG C 1 206 ? 38.735 12.696 18.208 1.00 22.05 189 ARG B N 1
ATOM 5910 C CA . ARG C 1 206 ? 38.468 11.593 17.262 1.00 20.27 189 ARG B CA 1
ATOM 5911 C C . ARG C 1 206 ? 39.618 11.470 16.265 1.00 19.59 189 ARG B C 1
ATOM 5912 O O . ARG C 1 206 ? 40.121 10.369 16.022 1.00 17.27 189 ARG B O 1
ATOM 5920 N N . ILE C 1 207 ? 40.022 12.604 15.698 1.00 20.23 190 ILE B N 1
ATOM 5921 C CA . ILE C 1 207 ? 41.133 12.644 14.738 1.00 20.86 190 ILE B CA 1
ATOM 5922 C C . ILE C 1 207 ? 42.436 12.128 15.352 1.00 21.03 190 ILE B C 1
ATOM 5923 O O . ILE C 1 207 ? 43.127 11.325 14.724 1.00 19.77 190 ILE B O 1
ATOM 5928 N N . LYS C 1 208 ? 42.754 12.590 16.565 1.00 22.95 191 LYS B N 1
ATOM 5929 C CA . LYS C 1 208 ? 43.989 12.174 17.226 1.00 24.66 191 LYS B CA 1
ATOM 5930 C C . LYS C 1 208 ? 44.014 10.661 17.438 1.00 23.32 191 LYS B C 1
ATOM 5931 O O . LYS C 1 208 ? 45.019 10.014 17.187 1.00 21.17 191 LYS B O 1
ATOM 5937 N N . ASN C 1 209 ? 42.905 10.108 17.890 1.00 23.28 192 ASN B N 1
ATOM 5938 C CA . ASN C 1 209 ? 42.822 8.664 18.076 1.00 25.51 192 ASN B CA 1
ATOM 5939 C C . ASN C 1 209 ? 43.003 7.907 16.747 1.00 25.67 192 ASN B C 1
ATOM 5940 O O . ASN C 1 209 ? 43.739 6.935 16.688 1.00 24.52 192 ASN B O 1
ATOM 5945 N N . TYR C 1 210 ? 42.340 8.371 15.687 1.00 24.63 193 TYR B N 1
ATOM 5946 C CA . TYR C 1 210 ? 42.521 7.758 14.344 1.00 22.60 193 TYR B CA 1
ATOM 5947 C C . TYR C 1 210 ? 43.936 7.874 13.825 1.00 22.36 193 TYR B C 1
ATOM 5948 O O . TYR C 1 210 ? 44.519 6.867 13.420 1.00 20.05 193 TYR B O 1
ATOM 5957 N N . THR C 1 211 ? 44.508 9.078 13.863 1.00 21.86 194 THR B N 1
ATOM 5958 C CA . THR C 1 211 ? 45.861 9.286 13.309 1.00 22.56 194 THR B CA 1
ATOM 5959 C C . THR C 1 211 ? 46.920 8.514 14.099 1.00 23.79 194 THR B C 1
ATOM 5960 O O . THR C 1 211 ? 47.847 7.972 13.504 1.00 24.33 194 THR B O 1
ATOM 5964 N N . SER C 1 212 ? 46.755 8.403 15.419 1.00 24.63 195 SER B N 1
ATOM 5965 C CA . SER C 1 212 ? 47.665 7.601 16.249 1.00 26.87 195 SER B CA 1
ATOM 5966 C C . SER C 1 212 ? 47.638 6.110 15.874 1.00 28.95 195 SER B C 1
ATOM 5967 O O . SER C 1 212 ? 48.608 5.389 16.135 1.00 31.03 195 SER B O 1
ATOM 5970 N N . LYS C 1 213 ? 46.544 5.654 15.263 1.00 28.85 196 LYS B N 1
ATOM 5971 C CA . LYS C 1 213 ? 46.429 4.270 14.774 1.00 31.06 196 LYS B CA 1
ATOM 5972 C C . LYS C 1 213 ? 46.628 4.131 13.245 1.00 30.90 196 LYS B C 1
ATOM 5973 O O . LYS C 1 213 ? 46.227 3.127 12.655 1.00 33.85 196 LYS B O 1
ATOM 5979 N N . GLY C 1 214 ? 47.235 5.134 12.614 1.00 30.81 197 GLY B N 1
ATOM 5980 C CA . GLY C 1 214 ? 47.589 5.061 11.200 1.00 30.34 197 GLY B CA 1
ATOM 5981 C C . GLY C 1 214 ? 46.500 5.419 10.197 1.00 29.43 197 GLY B C 1
ATOM 5982 O O . GLY C 1 214 ? 46.668 5.201 8.999 1.00 30.82 197 GLY B O 1
ATOM 5983 N N . VAL C 1 215 ? 45.373 5.947 10.671 1.00 26.27 198 VAL B N 1
ATOM 5984 C CA . VAL C 1 215 ? 44.270 6.336 9.802 1.00 24.59 198 VAL B CA 1
ATOM 5985 C C . VAL C 1 215 ? 44.417 7.806 9.426 1.00 23.74 198 VAL B C 1
ATOM 5986 O O . VAL C 1 215 ? 44.285 8.679 10.271 1.00 22.92 198 VAL B O 1
ATOM 5990 N N . ASN C 1 216 ? 44.649 8.063 8.148 1.00 21.88 199 ASN B N 1
ATOM 5991 C CA . ASN C 1 216 ? 44.798 9.421 7.617 1.00 21.52 199 ASN B CA 1
ATOM 5992 C C . ASN C 1 216 ? 43.471 10.189 7.779 1.00 20.88 199 ASN B C 1
ATOM 5993 O O . ASN C 1 216 ? 42.397 9.628 7.543 1.00 19.94 199 ASN B O 1
ATOM 5998 N N . CYS C 1 217 ? 43.537 11.439 8.243 1.00 19.18 200 CYS B N 1
ATOM 5999 C CA . CYS C 1 217 ? 42.348 12.255 8.485 1.00 19.78 200 CYS B CA 1
ATOM 6000 C C . CYS C 1 217 ? 42.512 13.664 7.983 1.00 20.87 200 CYS B C 1
ATOM 6001 O O . CYS C 1 217 ? 43.574 14.250 8.169 1.00 19.83 200 CYS B O 1
ATOM 6004 N N . TRP C 1 218 ? 41.443 14.190 7.369 1.00 19.80 201 TRP B N 1
ATOM 6005 C CA . TRP C 1 218 ? 41.245 15.614 7.170 1.00 20.36 201 TRP B CA 1
ATOM 6006 C C . TRP C 1 218 ? 40.188 16.059 8.150 1.00 21.61 201 TRP B C 1
ATOM 6007 O O . TRP C 1 218 ? 39.177 15.351 8.346 1.00 21.72 201 TRP B O 1
ATOM 6018 N N . SER C 1 219 ? 40.384 17.230 8.748 1.00 20.99 202 SER B N 1
ATOM 6019 C CA . SER C 1 219 ? 39.324 17.839 9.545 1.00 22.91 202 SER B CA 1
ATOM 6020 C C . SER C 1 219 ? 38.283 18.408 8.603 1.00 22.57 202 SER B C 1
ATOM 6021 O O . SER C 1 219 ? 38.637 19.059 7.613 1.00 23.08 202 SER B O 1
ATOM 6024 N N . GLY C 1 220 ? 37.010 18.172 8.939 1.00 22.43 203 GLY B N 1
ATOM 6025 C CA . GLY C 1 220 ? 35.888 18.822 8.269 1.00 21.82 203 GLY B CA 1
ATOM 6026 C C . GLY C 1 220 ? 35.396 20.107 8.921 1.00 21.33 203 GLY B C 1
ATOM 6027 O O . GLY C 1 220 ? 34.410 20.693 8.448 1.00 20.52 203 GLY B O 1
ATOM 6028 N N . ASN C 1 221 ? 36.049 20.548 10.001 1.00 20.91 204 ASN B N 1
ATOM 6029 C CA . ASN C 1 221 ? 35.599 21.724 10.774 1.00 21.43 204 ASN B CA 1
ATOM 6030 C C . ASN C 1 221 ? 36.687 22.815 10.763 1.00 21.68 204 ASN B C 1
ATOM 6031 O O . ASN C 1 221 ? 37.730 22.684 11.434 1.00 21.06 204 ASN B O 1
ATOM 6036 N N . ASP C 1 222 ? 36.437 23.892 10.018 1.00 20.36 205 ASP B N 1
ATOM 6037 C CA . ASP C 1 222 ? 37.379 25.004 9.889 1.00 20.67 205 ASP B CA 1
ATOM 6038 C C . ASP C 1 222 ? 37.916 25.526 11.240 1.00 21.18 205 ASP B C 1
ATOM 6039 O O . ASP C 1 222 ? 39.132 25.716 11.386 1.00 20.04 205 ASP B O 1
ATOM 6044 N N . ASP C 1 223 ? 37.022 25.730 12.213 1.00 22.38 206 ASP B N 1
ATOM 6045 C CA . ASP C 1 223 ? 37.412 26.249 13.542 1.00 23.68 206 ASP B CA 1
ATOM 6046 C C . ASP C 1 223 ? 38.272 25.308 14.389 1.00 23.22 206 ASP B C 1
ATOM 6047 O O . ASP C 1 223 ? 38.827 25.731 15.393 1.00 24.13 206 ASP B O 1
ATOM 6052 N N . GLU C 1 224 ? 38.367 24.040 13.988 1.00 22.01 207 GLU B N 1
ATOM 6053 C CA . GLU C 1 224 ? 39.232 23.052 14.619 1.00 22.24 207 GLU B CA 1
ATOM 6054 C C . GLU C 1 224 ? 40.470 22.712 13.791 1.00 22.09 207 GLU B C 1
ATOM 6055 O O . GLU C 1 224 ? 41.381 22.047 14.296 1.00 22.52 207 GLU B O 1
ATOM 6061 N N . SER C 1 225 ? 40.513 23.157 12.532 1.00 21.84 208 SER B N 1
ATOM 6062 C CA . SER C 1 225 ? 41.427 22.584 11.533 1.00 21.73 208 SER B CA 1
ATOM 6063 C C . SER C 1 225 ? 42.902 22.896 11.802 1.00 22.13 208 SER B C 1
ATOM 6064 O O . SER C 1 225 ? 43.759 22.037 11.602 1.00 22.03 208 SER B O 1
ATOM 6067 N N . HIS C 1 226 ? 43.191 24.120 12.239 1.00 21.98 209 HIS B N 1
ATOM 6068 C CA . HIS C 1 226 ? 44.560 24.497 12.607 1.00 22.32 209 HIS B CA 1
ATOM 6069 C C . HIS C 1 226 ? 45.135 23.528 13.642 1.00 21.85 209 HIS B C 1
ATOM 6070 O O . HIS C 1 226 ? 46.212 22.951 13.425 1.00 22.50 209 HIS B O 1
ATOM 6077 N N . ASP C 1 227 ? 44.407 23.322 14.743 1.00 20.99 210 ASP B N 1
ATOM 6078 C CA . ASP C 1 227 ? 44.877 22.382 15.771 1.00 21.46 210 ASP B CA 1
ATOM 6079 C C . ASP C 1 227 ? 44.855 20.923 15.342 1.00 20.82 210 ASP B C 1
ATOM 6080 O O . ASP C 1 227 ? 45.716 20.150 15.787 1.00 22.32 210 ASP B O 1
ATOM 6085 N N . ALA C 1 228 ? 43.906 20.548 14.474 1.00 21.07 211 ALA B N 1
ATOM 6086 C CA . ALA C 1 228 ? 43.867 19.187 13.902 1.00 20.63 211 ALA B CA 1
ATOM 6087 C C . ALA C 1 228 ? 45.170 18.887 13.162 1.00 21.04 211 ALA B C 1
ATOM 6088 O O . ALA C 1 228 ? 45.792 17.825 13.335 1.00 19.41 211 ALA B O 1
ATOM 6090 N N . ARG C 1 229 ? 45.552 19.854 12.337 1.00 21.32 212 ARG B N 1
ATOM 6091 C CA . ARG C 1 229 ? 46.742 19.787 11.523 1.00 24.56 212 ARG B CA 1
ATOM 6092 C C . ARG C 1 229 ? 48.043 19.811 12.353 1.00 22.79 212 ARG B C 1
ATOM 6093 O O . ARG C 1 229 ? 48.931 18.984 12.161 1.00 20.29 212 ARG B O 1
ATOM 6101 N N . HIS C 1 230 ? 48.145 20.778 13.252 1.00 23.67 213 HIS B N 1
ATOM 6102 C CA . HIS C 1 230 ? 49.400 21.018 13.986 1.00 24.12 213 HIS B CA 1
ATOM 6103 C C . HIS C 1 230 ? 49.580 20.192 15.261 1.00 25.80 213 HIS B C 1
ATOM 6104 O O . HIS C 1 230 ? 50.725 19.925 15.635 1.00 27.09 213 HIS B O 1
ATOM 6111 N N . SER C 1 231 ? 48.491 19.752 15.899 1.00 25.56 214 SER B N 1
ATOM 6112 C CA . SER C 1 231 ? 48.588 19.010 17.173 1.00 26.69 214 SER B CA 1
ATOM 6113 C C . SER C 1 231 ? 47.933 17.627 17.197 1.00 25.62 214 SER B C 1
ATOM 6114 O O . SER C 1 231 ? 48.087 16.917 18.186 1.00 24.94 214 SER B O 1
ATOM 6117 N N . ASN C 1 232 ? 47.191 17.241 16.164 1.00 24.53 215 ASN B N 1
ATOM 6118 C CA . ASN C 1 232 ? 46.440 15.975 16.211 1.00 23.61 215 ASN B CA 1
ATOM 6119 C C . ASN C 1 232 ? 46.680 15.009 15.046 1.00 22.72 215 ASN B C 1
ATOM 6120 O O . ASN C 1 232 ? 45.973 14.017 14.901 1.00 22.61 215 ASN B O 1
ATOM 6125 N N . GLY C 1 233 ? 47.716 15.262 14.260 1.00 20.99 216 GLY B N 1
ATOM 6126 C CA . GLY C 1 233 ? 48.114 14.352 13.192 1.00 21.36 216 GLY B CA 1
ATOM 6127 C C . GLY C 1 233 ? 47.288 14.422 11.903 1.00 21.35 216 GLY B C 1
ATOM 6128 O O . GLY C 1 233 ? 47.509 13.621 10.993 1.00 21.22 216 GLY B O 1
ATOM 6129 N N . ALA C 1 234 ? 46.343 15.364 11.795 1.00 21.01 217 ALA B N 1
ATOM 6130 C CA . ALA C 1 234 ? 45.565 15.499 10.565 1.00 20.41 217 ALA B CA 1
ATOM 6131 C C . ALA C 1 234 ? 46.475 15.972 9.449 1.00 20.70 217 ALA B C 1
ATOM 6132 O O . ALA C 1 234 ? 47.308 16.858 9.670 1.00 19.66 217 ALA B O 1
ATOM 6134 N N . VAL C 1 235 ? 46.340 15.382 8.256 1.00 20.05 218 VAL B N 1
ATOM 6135 C CA . VAL C 1 235 ? 47.077 15.885 7.092 1.00 20.41 218 VAL B CA 1
ATOM 6136 C C . VAL C 1 235 ? 46.664 17.325 6.758 1.00 20.26 218 VAL B C 1
ATOM 6137 O O . VAL C 1 235 ? 47.494 18.129 6.315 1.00 20.44 218 VAL B O 1
ATOM 6141 N N . GLY C 1 236 ? 45.393 17.648 6.973 1.00 19.82 219 GLY B N 1
ATOM 6142 C CA . GLY C 1 236 ? 44.922 19.013 6.779 1.00 19.99 219 GLY B CA 1
ATOM 6143 C C . GLY C 1 236 ? 43.422 19.140 6.892 1.00 20.62 219 GLY B C 1
ATOM 6144 O O . GLY C 1 236 ? 42.806 18.498 7.756 1.00 20.41 219 GLY B O 1
ATOM 6145 N N . VAL C 1 237 ? 42.832 19.925 5.987 1.00 20.28 220 VAL B N 1
ATOM 6146 C CA . VAL C 1 237 ? 41.433 20.361 6.090 1.00 19.52 220 VAL B CA 1
ATOM 6147 C C . VAL C 1 237 ? 40.682 20.223 4.754 1.00 19.04 220 VAL B C 1
ATOM 6148 O O . VAL C 1 237 ? 41.247 20.466 3.692 1.00 18.64 220 VAL B O 1
ATOM 6152 N N . ILE C 1 238 ? 39.408 19.827 4.843 1.00 19.31 221 ILE B N 1
ATOM 6153 C CA . ILE C 1 238 ? 38.436 19.954 3.761 1.00 19.29 221 ILE B CA 1
ATOM 6154 C C . ILE C 1 238 ? 37.493 21.073 4.202 1.00 20.07 221 ILE B C 1
ATOM 6155 O O . ILE C 1 238 ? 36.693 20.906 5.118 1.00 22.23 221 ILE B O 1
ATOM 6160 N N . SER C 1 239 ? 37.600 22.215 3.532 1.00 19.64 222 SER B N 1
ATOM 6161 C CA . SER C 1 239 ? 37.248 23.498 4.116 1.00 18.73 222 SER B CA 1
ATOM 6162 C C . SER C 1 239 ? 36.086 24.181 3.416 1.00 19.10 222 SER B C 1
ATOM 6163 O O . SER C 1 239 ? 35.932 24.098 2.197 1.00 17.03 222 SER B O 1
ATOM 6166 N N . VAL C 1 240 ? 35.301 24.899 4.207 1.00 18.10 223 VAL B N 1
ATOM 6167 C CA . VAL C 1 240 ? 34.270 25.808 3.718 1.00 19.27 223 VAL B CA 1
ATOM 6168 C C . VAL C 1 240 ? 34.835 27.214 3.539 1.00 20.40 223 VAL B C 1
ATOM 6169 O O . VAL C 1 240 ? 34.673 27.851 2.497 1.00 21.93 223 VAL B O 1
ATOM 6173 N N . THR C 1 241 ? 35.472 27.695 4.587 1.00 21.30 224 THR B N 1
ATOM 6174 C CA . THR C 1 241 ? 35.984 29.055 4.662 1.00 21.61 224 THR B CA 1
ATOM 6175 C C . THR C 1 241 ? 37.043 29.354 3.578 1.00 21.22 224 THR B C 1
ATOM 6176 O O . THR C 1 241 ? 37.123 30.486 3.095 1.00 21.09 224 THR B O 1
ATOM 6180 N N . SER C 1 242 ? 37.789 28.334 3.153 1.00 21.18 225 SER B N 1
ATOM 6181 C CA . SER C 1 242 ? 38.729 28.465 2.021 1.00 20.79 225 SER B CA 1
ATOM 6182 C C . SER C 1 242 ? 38.084 29.025 0.758 1.00 19.85 225 SER B C 1
ATOM 6183 O O . SER C 1 242 ? 38.772 29.680 -0.013 1.00 18.73 225 SER B O 1
ATOM 6186 N N . ASN C 1 243 ? 36.778 28.797 0.555 1.00 19.45 226 ASN B N 1
ATOM 6187 C CA . ASN C 1 243 ? 36.038 29.429 -0.553 1.00 20.10 226 ASN B CA 1
ATOM 6188 C C . ASN C 1 243 ? 36.203 30.950 -0.579 1.00 22.77 226 ASN B C 1
ATOM 6189 O O . ASN C 1 243 ? 36.246 31.540 -1.657 1.00 22.31 226 ASN B O 1
ATOM 6194 N N . VAL C 1 244 ? 36.267 31.558 0.610 1.00 24.38 227 VAL B N 1
ATOM 6195 C CA . VAL C 1 244 ? 36.337 33.018 0.798 1.00 23.47 227 VAL B CA 1
ATOM 6196 C C . VAL C 1 244 ? 37.790 33.519 0.925 1.00 23.02 227 VAL B C 1
ATOM 6197 O O . VAL C 1 244 ? 38.163 34.501 0.269 1.00 22.72 227 VAL B O 1
ATOM 6201 N N . ILE C 1 245 ? 38.586 32.843 1.757 1.00 22.10 228 ILE B N 1
ATOM 6202 C CA . ILE C 1 245 ? 39.975 33.227 2.077 1.00 22.70 228 ILE B CA 1
ATOM 6203 C C . ILE C 1 245 ? 40.954 32.059 1.892 1.00 22.36 228 ILE B C 1
ATOM 6204 O O . ILE C 1 245 ? 41.567 31.579 2.855 1.00 21.60 228 ILE B O 1
ATOM 6209 N N . PRO C 1 246 ? 41.111 31.594 0.633 1.00 21.19 229 PRO B N 1
ATOM 6210 C CA . PRO C 1 246 ? 41.907 30.390 0.401 1.00 21.59 229 PRO B CA 1
ATOM 6211 C C . PRO C 1 246 ? 43.393 30.520 0.834 1.00 21.47 229 PRO B C 1
ATOM 6212 O O . PRO C 1 246 ? 43.962 29.550 1.358 1.00 20.19 229 PRO B O 1
ATOM 6216 N N . GLY C 1 247 ? 43.997 31.696 0.595 1.00 22.20 230 GLY B N 1
ATOM 6217 C CA . GLY C 1 247 ? 45.376 31.947 0.980 1.00 21.47 230 GLY B CA 1
ATOM 6218 C C . GLY C 1 247 ? 45.611 31.911 2.505 1.00 21.05 230 GLY B C 1
ATOM 6219 O O . GLY C 1 247 ? 46.643 31.424 2.974 1.00 22.08 230 GLY B O 1
ATOM 6220 N N . LEU C 1 248 ? 44.643 32.395 3.271 1.00 21.90 231 LEU B N 1
ATOM 6221 C CA . LEU C 1 248 ? 44.718 32.319 4.728 1.00 21.69 231 LEU B CA 1
ATOM 6222 C C . LEU C 1 248 ? 44.546 30.900 5.256 1.00 22.26 231 LEU B C 1
ATOM 6223 O O . LEU C 1 248 ? 45.244 30.500 6.208 1.00 22.53 231 LEU B O 1
ATOM 6228 N N . MET C 1 249 ? 43.658 30.119 4.635 1.00 22.31 232 MET B N 1
ATOM 6229 C CA . MET C 1 249 ? 43.531 28.699 5.018 1.00 20.73 232 MET B CA 1
ATOM 6230 C C . MET C 1 249 ? 44.790 27.933 4.632 1.00 21.81 232 MET B C 1
ATOM 6231 O O . MET C 1 249 ? 45.207 27.013 5.355 1.00 21.19 232 MET B O 1
ATOM 6236 N N . HIS C 1 250 ? 45.401 28.309 3.509 1.00 22.11 233 HIS B N 1
ATOM 6237 C CA . HIS C 1 250 ? 46.702 27.734 3.127 1.00 23.24 233 HIS B CA 1
ATOM 6238 C C . HIS C 1 250 ? 47.764 27.989 4.209 1.00 23.06 233 HIS B C 1
ATOM 6239 O O . HIS C 1 250 ? 48.487 27.078 4.581 1.00 23.17 233 HIS B O 1
ATOM 6246 N N . LYS C 1 251 ? 47.833 29.228 4.704 1.00 25.06 234 LYS B N 1
ATOM 6247 C CA . LYS C 1 251 ? 48.769 29.589 5.786 1.00 26.25 234 LYS B CA 1
ATOM 6248 C C . LYS C 1 251 ? 48.553 28.755 7.048 1.00 23.86 234 LYS B C 1
ATOM 6249 O O . LYS C 1 251 ? 49.521 28.325 7.686 1.00 22.33 234 LYS B O 1
ATOM 6255 N N . LEU C 1 252 ? 47.295 28.505 7.395 1.00 22.67 235 LEU B N 1
ATOM 6256 C CA . LEU C 1 252 ? 46.972 27.696 8.574 1.00 23.23 235 LEU B CA 1
ATOM 6257 C C . LEU C 1 252 ? 47.394 26.234 8.468 1.00 22.97 235 LEU B C 1
ATOM 6258 O O . LEU C 1 252 ? 47.618 25.582 9.494 1.00 22.40 235 LEU B O 1
ATOM 6263 N N . MET C 1 253 ? 47.499 25.725 7.239 1.00 22.04 236 MET B N 1
ATOM 6264 C CA . MET C 1 253 ? 47.831 24.317 6.990 1.00 23.44 236 MET B CA 1
ATOM 6265 C C . MET C 1 253 ? 49.318 24.018 6.741 1.00 25.61 236 MET B C 1
ATOM 6266 O O . MET C 1 253 ? 49.708 22.859 6.793 1.00 24.66 236 MET B O 1
ATOM 6271 N N . HIS C 1 254 ? 50.142 25.028 6.484 1.00 28.04 237 HIS B N 1
ATOM 6272 C CA . HIS C 1 254 ? 51.558 24.788 6.112 1.00 30.38 237 HIS B CA 1
ATOM 6273 C C . HIS C 1 254 ? 52.541 25.532 6.995 1.00 33.72 237 HIS B C 1
ATOM 6274 O O . HIS C 1 254 ? 52.300 26.669 7.395 1.00 36.22 237 HIS B O 1
ATOM 6281 N N . GLY C 1 255 ? 53.670 24.874 7.290 1.00 35.92 238 GLY B N 1
ATOM 6282 C CA . GLY C 1 255 ? 54.745 25.466 8.073 1.00 34.72 238 GLY B CA 1
ATOM 6283 C C . GLY C 1 255 ? 54.458 25.431 9.565 1.00 35.81 238 GLY B C 1
ATOM 6284 O O . GLY C 1 255 ? 53.810 24.497 10.086 1.00 39.30 238 GLY B O 1
ATOM 6285 N N . SER C 1 256 ? 54.919 26.461 10.257 1.00 34.42 239 SER B N 1
ATOM 6286 C CA . SER C 1 256 ? 54.792 26.525 11.692 1.00 34.42 239 SER B CA 1
ATOM 6287 C C . SER C 1 256 ? 53.331 26.806 12.082 1.00 31.89 239 SER B C 1
ATOM 6288 O O . SER C 1 256 ? 52.580 27.374 11.290 1.00 28.81 239 SER B O 1
ATOM 6291 N N . PRO C 1 257 ? 52.940 26.405 13.309 1.00 32.30 240 PRO B N 1
ATOM 6292 C CA . PRO C 1 257 ? 51.682 26.863 13.868 1.00 30.98 240 PRO B CA 1
ATOM 6293 C C . PRO C 1 257 ? 51.550 28.380 13.712 1.00 30.63 240 PRO B C 1
ATOM 6294 O O . PRO C 1 257 ? 52.544 29.109 13.833 1.00 30.30 240 PRO B O 1
ATOM 6298 N N . ASP C 1 258 ? 50.346 28.835 13.427 1.00 28.73 241 ASP B N 1
ATOM 6299 C CA . ASP C 1 258 ? 50.052 30.258 13.365 1.00 28.59 241 ASP B CA 1
ATOM 6300 C C . ASP C 1 258 ? 48.843 30.543 14.245 1.00 28.30 241 ASP B C 1
ATOM 6301 O O . ASP C 1 258 ? 47.755 30.796 13.733 1.00 30.00 241 ASP B O 1
ATOM 6306 N N . PRO C 1 259 ? 49.035 30.504 15.574 1.00 29.53 242 PRO B N 1
ATOM 6307 C CA . PRO C 1 259 ? 47.895 30.724 16.474 1.00 28.02 242 PRO B CA 1
ATOM 6308 C C . PRO C 1 259 ? 47.315 32.139 16.412 1.00 26.34 242 PRO B C 1
ATOM 6309 O O . PRO C 1 259 ? 46.136 32.315 16.703 1.00 23.38 242 PRO B O 1
ATOM 6313 N N . GLN C 1 260 ? 48.111 33.137 16.009 1.00 26.02 243 GLN B N 1
ATOM 6314 C CA . GLN C 1 260 ? 47.574 34.477 15.827 1.00 25.57 243 GLN B CA 1
ATOM 6315 C C . GLN C 1 260 ? 46.564 34.542 14.676 1.00 26.09 243 GLN B C 1
ATOM 6316 O O . GLN C 1 260 ? 45.476 35.102 14.834 1.00 24.28 243 GLN B O 1
ATOM 6322 N N . LEU C 1 261 ? 46.911 33.972 13.522 1.00 26.44 244 LEU B N 1
ATOM 6323 C CA . LEU C 1 261 ? 45.976 33.916 12.404 1.00 25.22 244 LEU B CA 1
ATOM 6324 C C . LEU C 1 261 ? 44.713 33.134 12.791 1.00 23.37 244 LEU B C 1
ATOM 6325 O O . LEU C 1 261 ? 43.593 33.579 12.519 1.00 21.72 244 LEU B O 1
ATOM 6330 N N . ASN C 1 262 ? 44.899 31.995 13.443 1.00 22.78 245 ASN B N 1
ATOM 6331 C CA . ASN C 1 262 ? 43.777 31.167 13.907 1.00 22.38 245 ASN B CA 1
ATOM 6332 C C . ASN C 1 262 ? 42.842 31.978 14.798 1.00 22.35 245 ASN B C 1
ATOM 6333 O O . ASN C 1 262 ? 41.632 31.972 14.591 1.00 22.90 245 ASN B O 1
ATOM 6338 N N . ALA C 1 263 ? 43.410 32.707 15.763 1.00 22.63 246 ALA B N 1
ATOM 6339 C CA . ALA C 1 263 ? 42.619 33.590 16.640 1.00 24.58 246 ALA B CA 1
ATOM 6340 C C . ALA C 1 263 ? 41.923 34.713 15.859 1.00 25.13 246 ALA B C 1
ATOM 6341 O O . ALA C 1 263 ? 40.764 35.014 16.121 1.00 25.02 246 ALA B O 1
ATOM 6343 N N . ASP C 1 264 ? 42.635 35.326 14.912 1.00 26.10 247 ASP B N 1
ATOM 6344 C CA . ASP C 1 264 ? 42.080 36.420 14.090 1.00 27.49 247 ASP B CA 1
ATOM 6345 C C . ASP C 1 264 ? 40.891 35.987 13.213 1.00 27.99 247 ASP B C 1
ATOM 6346 O O . ASP C 1 264 ? 40.043 36.823 12.868 1.00 25.74 247 ASP B O 1
ATOM 6351 N N . LEU C 1 265 ? 40.842 34.697 12.862 1.00 25.48 248 LEU B N 1
ATOM 6352 C CA . LEU C 1 265 ? 39.777 34.138 12.023 1.00 25.52 248 LEU B CA 1
ATOM 6353 C C . LEU C 1 265 ? 38.628 33.505 12.793 1.00 26.80 248 LEU B C 1
ATOM 6354 O O . LEU C 1 265 ? 37.670 33.035 12.174 1.00 24.50 248 LEU B O 1
ATOM 6359 N N . LYS C 1 266 ? 38.690 33.538 14.128 1.00 28.85 249 LYS B N 1
ATOM 6360 C CA . LYS C 1 266 ? 37.718 32.850 14.984 1.00 29.20 249 LYS B CA 1
ATOM 6361 C C . LYS C 1 266 ? 36.285 33.364 14.791 1.00 26.75 249 LYS B C 1
ATOM 6362 O O . LYS C 1 266 ? 35.353 32.571 14.616 1.00 24.64 249 LYS B O 1
ATOM 6368 N N . GLU C 1 267 ? 36.117 34.687 14.823 1.00 24.64 250 GLU B N 1
ATOM 6369 C CA . GLU C 1 267 ? 34.799 35.290 14.654 1.00 24.91 250 GLU B CA 1
ATOM 6370 C C . GLU C 1 267 ? 34.227 35.027 13.266 1.00 23.99 250 GLU B C 1
ATOM 6371 O O . GLU C 1 267 ? 33.049 34.699 13.138 1.00 22.21 250 GLU B O 1
ATOM 6377 N N . LEU C 1 268 ? 35.051 35.177 12.231 1.00 22.61 251 LEU B N 1
ATOM 6378 C CA . LEU C 1 268 ? 34.614 34.881 10.866 1.00 23.45 251 LEU B CA 1
ATOM 6379 C C . LEU C 1 268 ? 34.181 33.417 10.750 1.00 23.58 251 LEU B C 1
ATOM 6380 O O . LEU C 1 268 ? 33.133 33.137 10.204 1.00 24.10 251 LEU B O 1
ATOM 6385 N N . MET C 1 269 ? 34.987 32.498 11.278 1.00 23.25 252 MET B N 1
ATOM 6386 C CA . MET C 1 269 ? 34.670 31.075 11.214 1.00 23.42 252 MET B CA 1
ATOM 6387 C C . MET C 1 269 ? 33.362 30.737 11.921 1.00 23.86 252 MET B C 1
ATOM 6388 O O . MET C 1 269 ? 32.590 29.939 11.402 1.00 24.20 252 MET B O 1
ATOM 6393 N N . ALA C 1 270 ? 33.092 31.353 13.075 1.00 23.87 253 ALA B N 1
ATOM 6394 C CA . ALA C 1 270 ? 31.797 31.166 13.750 1.00 22.61 253 ALA B CA 1
ATOM 6395 C C . ALA C 1 270 ? 30.636 31.728 12.909 1.00 22.95 253 ALA B C 1
ATOM 6396 O O . ALA C 1 270 ? 29.585 31.091 12.797 1.00 19.49 253 ALA B O 1
ATOM 6398 N N . TRP C 1 271 ? 30.828 32.905 12.317 1.00 21.37 254 TRP B N 1
ATOM 6399 C CA . TRP C 1 271 ? 29.797 33.532 11.472 1.00 21.83 254 TRP B CA 1
ATOM 6400 C C . TRP C 1 271 ? 29.461 32.677 10.235 1.00 22.33 254 TRP B C 1
ATOM 6401 O O . TRP C 1 271 ? 28.292 32.586 9.834 1.00 21.14 254 TRP B O 1
ATOM 6412 N N . MET C 1 272 ? 30.475 32.014 9.679 1.00 23.14 255 MET B N 1
ATOM 6413 C CA . MET C 1 272 ? 30.282 31.067 8.572 1.00 24.20 255 MET B CA 1
ATOM 6414 C C . MET C 1 272 ? 29.351 29.886 8.888 1.00 25.12 255 MET B C 1
ATOM 6415 O O . MET C 1 272 ? 28.879 29.208 7.952 1.00 23.57 255 MET B O 1
ATOM 6420 N N . PHE C 1 273 ? 29.088 29.636 10.174 1.00 24.36 256 PHE B N 1
ATOM 6421 C CA . PHE C 1 273 ? 28.176 28.574 10.596 1.00 26.56 256 PHE B CA 1
ATOM 6422 C C . PHE C 1 273 ? 27.063 29.075 11.520 1.00 27.21 256 PHE B C 1
ATOM 6423 O O . PHE C 1 273 ? 26.482 28.288 12.238 1.00 25.26 256 PHE B O 1
ATOM 6431 N N . CYS C 1 274 ? 26.726 30.364 11.471 1.00 27.63 257 CYS B N 1
ATOM 6432 C CA . CYS C 1 274 ? 25.658 30.877 12.340 1.00 29.87 257 CYS B CA 1
ATOM 6433 C C . CYS C 1 274 ? 24.266 30.394 11.879 1.00 27.72 257 CYS B C 1
ATOM 6434 O O . CYS C 1 274 ? 23.355 30.287 12.694 1.00 27.97 257 CYS B O 1
ATOM 6437 N N . GLU C 1 275 ? 24.126 30.107 10.588 1.00 25.44 258 GLU B N 1
ATOM 6438 C CA . GLU C 1 275 ? 23.071 29.230 10.083 1.00 25.58 258 GLU B CA 1
ATOM 6439 C C . GLU C 1 275 ? 23.781 28.049 9.427 1.00 23.44 258 GLU B C 1
ATOM 6440 O O . GLU C 1 275 ? 24.981 28.127 9.159 1.00 24.69 258 GLU B O 1
ATOM 6446 N N . PRO C 1 276 ? 23.060 26.934 9.195 1.00 21.46 259 PRO B N 1
ATOM 6447 C CA . PRO C 1 276 ? 23.757 25.774 8.650 1.00 21.27 259 PRO B CA 1
ATOM 6448 C C . PRO C 1 276 ? 24.441 26.041 7.304 1.00 18.66 259 PRO B C 1
ATOM 6449 O O . PRO C 1 276 ? 23.859 26.671 6.419 1.00 16.89 259 PRO B O 1
ATOM 6453 N N . ASN C 1 277 ? 25.673 25.565 7.185 1.00 19.02 260 ASN B N 1
ATOM 6454 C CA . ASN C 1 277 ? 26.428 25.634 5.936 1.00 20.40 260 ASN B CA 1
ATOM 6455 C C . ASN C 1 277 ? 25.621 24.939 4.818 1.00 20.45 260 ASN B C 1
ATOM 6456 O O . ASN C 1 277 ? 25.091 23.838 5.073 1.00 22.33 260 ASN B O 1
ATOM 6461 N N . PRO C 1 278 ? 25.487 25.538 3.622 1.00 20.27 261 PRO B N 1
ATOM 6462 C CA . PRO C 1 278 ? 26.228 26.716 3.125 1.00 19.87 261 PRO B CA 1
ATOM 6463 C C . PRO C 1 278 ? 25.480 28.063 3.122 1.00 19.50 261 PRO B C 1
ATOM 6464 O O . PRO C 1 278 ? 25.738 28.906 2.256 1.00 19.10 261 PRO B O 1
ATOM 6468 N N . ILE C 1 279 ? 24.585 28.292 4.068 1.00 20.12 262 ILE B N 1
ATOM 6469 C CA . ILE C 1 279 ? 23.810 29.553 4.080 1.00 20.74 262 ILE B CA 1
ATOM 6470 C C . ILE C 1 279 ? 24.739 30.776 4.171 1.00 20.64 262 ILE B C 1
ATOM 6471 O O . ILE C 1 279 ? 24.612 31.717 3.369 1.00 21.67 262 ILE B O 1
ATOM 6476 N N . SER C 1 280 ? 25.670 30.760 5.125 1.00 21.41 263 SER B N 1
ATOM 6477 C CA . SER C 1 280 ? 26.590 31.910 5.295 1.00 21.44 263 SER B CA 1
ATOM 6478 C C . SER C 1 280 ? 27.497 32.067 4.081 1.00 21.49 263 SER B C 1
ATOM 6479 O O . SER C 1 280 ? 27.669 33.182 3.568 1.00 20.90 263 SER B O 1
ATOM 6482 N N . LEU C 1 281 ? 28.062 30.953 3.618 1.00 21.85 264 LEU B N 1
ATOM 6483 C CA . LEU C 1 281 ? 28.924 30.974 2.437 1.00 21.66 264 LEU B CA 1
ATOM 6484 C C . LEU C 1 281 ? 28.210 31.593 1.240 1.00 20.52 264 LEU B C 1
ATOM 6485 O O . LEU C 1 281 ? 28.751 32.509 0.605 1.00 20.69 264 LEU B O 1
ATOM 6490 N N . ASN C 1 282 ? 27.013 31.097 0.934 1.00 19.63 265 ASN B N 1
ATOM 6491 C CA . ASN C 1 282 ? 26.235 31.622 -0.197 1.00 19.94 265 ASN B CA 1
ATOM 6492 C C . ASN C 1 282 ? 25.954 33.127 -0.043 1.00 21.55 265 ASN B C 1
ATOM 6493 O O . ASN C 1 282 ? 25.992 33.886 -1.029 1.00 21.29 265 ASN B O 1
ATOM 6498 N N . THR C 1 283 ? 25.668 33.548 1.182 1.00 21.93 266 THR B N 1
ATOM 6499 C CA . THR C 1 283 ? 25.382 34.945 1.458 1.00 23.11 266 THR B CA 1
ATOM 6500 C C . THR C 1 283 ? 26.668 35.758 1.288 1.00 24.66 266 THR B C 1
ATOM 6501 O O . THR C 1 283 ? 26.666 36.788 0.618 1.00 23.20 266 THR B O 1
ATOM 6505 N N . ALA C 1 284 ? 27.768 35.244 1.847 1.00 25.46 267 ALA B N 1
ATOM 6506 C CA . ALA C 1 284 ? 29.068 35.914 1.794 1.00 26.36 267 ALA B CA 1
ATOM 6507 C C . ALA C 1 284 ? 29.580 36.162 0.368 1.00 26.92 267 ALA B C 1
ATOM 6508 O O . ALA C 1 284 ? 30.042 37.284 0.035 1.00 28.13 267 ALA B O 1
ATOM 6510 N N . LEU C 1 285 ? 29.511 35.129 -0.473 1.00 24.10 268 LEU B N 1
ATOM 6511 C CA . LEU C 1 285 ? 29.977 35.262 -1.851 1.00 24.64 268 LEU B CA 1
ATOM 6512 C C . LEU C 1 285 ? 29.150 36.296 -2.634 1.00 24.05 268 LEU B C 1
ATOM 6513 O O . LEU C 1 285 ? 29.704 37.016 -3.462 1.00 23.46 268 LEU B O 1
ATOM 6518 N N . ALA C 1 286 ? 27.853 36.381 -2.348 1.00 23.76 269 ALA B N 1
ATOM 6519 C CA . ALA C 1 286 ? 27.010 37.418 -2.955 1.00 25.92 269 ALA B CA 1
ATOM 6520 C C . ALA C 1 286 ? 27.407 38.816 -2.467 1.00 26.01 269 ALA B C 1
ATOM 6521 O O . ALA C 1 286 ? 27.552 39.733 -3.276 1.00 27.28 269 ALA B O 1
ATOM 6523 N N . MET C 1 287 ? 27.625 38.940 -1.160 1.00 24.54 270 MET B N 1
ATOM 6524 C CA . MET C 1 287 ? 28.066 40.189 -0.520 1.00 25.63 270 MET B CA 1
ATOM 6525 C C . MET C 1 287 ? 29.400 40.718 -1.058 1.00 25.43 270 MET B C 1
ATOM 6526 O O . MET C 1 287 ? 29.591 41.941 -1.157 1.00 27.80 270 MET B O 1
ATOM 6531 N N . CYS C 1 288 ? 30.300 39.797 -1.410 1.00 26.82 271 CYS B N 1
ATOM 6532 C CA . CYS C 1 288 ? 31.610 40.145 -1.979 1.00 26.61 271 CYS B CA 1
ATOM 6533 C C . CYS C 1 288 ? 31.649 40.264 -3.509 1.00 25.73 271 CYS B C 1
ATOM 6534 O O . CYS C 1 288 ? 32.728 40.489 -4.084 1.00 24.88 271 CYS B O 1
ATOM 6537 N N . GLY C 1 289 ? 30.504 40.115 -4.173 1.00 24.89 272 GLY B N 1
ATOM 6538 C CA . GLY C 1 289 ? 30.434 40.189 -5.636 1.00 25.27 272 GLY B CA 1
ATOM 6539 C C . GLY C 1 289 ? 31.052 39.007 -6.363 1.00 26.49 272 GLY B C 1
ATOM 6540 O O . GLY C 1 289 ? 31.390 39.131 -7.539 1.00 27.07 272 GLY B O 1
ATOM 6541 N N . LEU C 1 290 ? 31.184 37.859 -5.680 1.00 26.68 273 LEU B N 1
ATOM 6542 C CA . LEU C 1 290 ? 31.830 36.667 -6.245 1.00 26.59 273 LEU B CA 1
ATOM 6543 C C . LEU C 1 290 ? 30.867 35.567 -6.731 1.00 26.63 273 LEU B C 1
ATOM 6544 O O . LEU C 1 290 ? 31.303 34.608 -7.388 1.00 26.35 273 LEU B O 1
ATOM 6549 N N . ALA C 1 291 ? 29.582 35.696 -6.391 1.00 24.34 274 ALA B N 1
ATOM 6550 C CA . ALA C 1 291 ? 28.504 34.851 -6.943 1.00 24.20 274 ALA B CA 1
ATOM 6551 C C . ALA C 1 291 ? 27.207 35.652 -6.917 1.00 23.09 274 ALA B C 1
ATOM 6552 O O . ALA C 1 291 ? 27.077 36.582 -6.129 1.00 22.01 274 ALA B O 1
ATOM 6554 N N . ARG C 1 292 ? 26.251 35.291 -7.765 1.00 22.62 275 ARG B N 1
ATOM 6555 C CA . ARG C 1 292 ? 24.968 35.984 -7.768 1.00 23.94 275 ARG B CA 1
ATOM 6556 C C . ARG C 1 292 ? 24.167 35.626 -6.512 1.00 24.03 275 ARG B C 1
ATOM 6557 O O . ARG C 1 292 ? 24.352 34.530 -5.936 1.00 22.32 275 ARG B O 1
ATOM 6565 N N . PRO C 1 293 ? 23.283 36.536 -6.062 1.00 24.10 276 PRO B N 1
ATOM 6566 C CA . PRO C 1 293 ? 22.503 36.298 -4.842 1.00 23.99 276 PRO B CA 1
ATOM 6567 C C . PRO C 1 293 ? 21.328 35.342 -5.082 1.00 24.01 276 PRO B C 1
ATOM 6568 O O . PRO C 1 293 ? 20.157 35.697 -4.854 1.00 25.48 276 PRO B O 1
ATOM 6572 N N . VAL C 1 294 ? 21.649 34.129 -5.514 1.00 24.64 277 VAL B N 1
ATOM 6573 C CA . VAL C 1 294 ? 20.644 33.155 -5.939 1.00 25.03 277 VAL B CA 1
ATOM 6574 C C . VAL C 1 294 ? 20.796 31.907 -5.075 1.00 23.56 277 VAL B C 1
ATOM 6575 O O . VAL C 1 294 ? 21.896 31.384 -4.939 1.00 22.42 277 VAL B O 1
ATOM 6579 N N . PHE C 1 295 ? 19.681 31.454 -4.497 1.00 22.82 278 PHE B N 1
ATOM 6580 C CA . PHE C 1 295 ? 19.637 30.293 -3.619 1.00 23.42 278 PHE B CA 1
ATOM 6581 C C . PHE C 1 295 ? 18.687 29.253 -4.208 1.00 22.37 278 PHE B C 1
ATOM 6582 O O . PHE C 1 295 ? 17.577 29.597 -4.633 1.00 22.79 278 PHE B O 1
ATOM 6590 N N . ARG C 1 296 ? 19.121 27.992 -4.235 1.00 20.88 279 ARG B N 1
ATOM 6591 C CA . ARG C 1 296 ? 18.192 26.873 -4.437 1.00 20.35 279 ARG B CA 1
ATOM 6592 C C . ARG C 1 296 ? 17.573 26.512 -3.092 1.00 21.00 279 ARG B C 1
ATOM 6593 O O . ARG C 1 296 ? 18.286 26.287 -2.135 1.00 20.27 279 ARG B O 1
ATOM 6601 N N . LEU C 1 297 ? 16.247 26.438 -3.035 1.00 21.40 280 LEU B N 1
ATOM 6602 C CA . LEU C 1 297 ? 15.550 26.060 -1.813 1.00 22.41 280 LEU B CA 1
ATOM 6603 C C . LEU C 1 297 ? 15.878 24.586 -1.439 1.00 20.88 280 LEU B C 1
ATOM 6604 O O . LEU C 1 297 ? 16.070 23.745 -2.332 1.00 20.46 280 LEU B O 1
ATOM 6609 N N . PRO C 1 298 ? 15.969 24.259 -0.147 1.00 20.21 281 PRO B N 1
ATOM 6610 C CA . PRO C 1 298 ? 15.436 25.024 0.981 1.00 20.64 281 PRO B CA 1
ATOM 6611 C C . PRO C 1 298 ? 16.377 26.042 1.652 1.00 20.89 281 PRO B C 1
ATOM 6612 O O . PRO C 1 298 ? 16.079 26.506 2.752 1.00 23.85 281 PRO B O 1
ATOM 6616 N N . TYR C 1 299 ? 17.492 26.377 1.027 1.00 21.19 282 TYR B N 1
ATOM 6617 C CA . TYR C 1 299 ? 18.386 27.398 1.578 1.00 21.06 282 TYR B CA 1
ATOM 6618 C C . TYR C 1 299 ? 17.871 28.789 1.259 1.00 21.58 282 TYR B C 1
ATOM 6619 O O . TYR C 1 299 ? 17.365 29.029 0.159 1.00 21.20 282 TYR B O 1
ATOM 6628 N N . VAL C 1 300 ? 17.979 29.678 2.237 1.00 22.09 283 VAL B N 1
ATOM 6629 C CA . VAL C 1 300 ? 17.644 31.105 2.081 1.00 23.02 283 VAL B CA 1
ATOM 6630 C C . VAL C 1 300 ? 18.754 31.915 2.759 1.00 22.78 283 VAL B C 1
ATOM 6631 O O . VAL C 1 300 ? 19.452 31.385 3.637 1.00 22.51 283 VAL B O 1
ATOM 6635 N N . PRO C 1 301 ? 18.920 33.196 2.368 1.00 22.00 284 PRO B N 1
ATOM 6636 C CA . PRO C 1 301 ? 20.067 33.954 2.889 1.00 22.28 284 PRO B CA 1
ATOM 6637 C C . PRO C 1 301 ? 19.969 34.286 4.368 1.00 22.93 284 PRO B C 1
ATOM 6638 O O . PRO C 1 301 ? 18.895 34.183 4.991 1.00 21.28 284 PRO B O 1
ATOM 6642 N N . LEU C 1 302 ? 21.110 34.681 4.923 1.00 24.97 285 LEU B N 1
ATOM 6643 C CA . LEU C 1 302 ? 21.160 35.248 6.263 1.00 25.84 285 LEU B CA 1
ATOM 6644 C C . LEU C 1 302 ? 20.279 36.502 6.318 1.00 25.26 285 LEU B C 1
ATOM 6645 O O . LEU C 1 302 ? 20.001 37.123 5.287 1.00 24.13 285 LEU B O 1
ATOM 6650 N N . SER C 1 303 ? 19.842 36.863 7.518 1.00 26.85 286 SER B N 1
ATOM 6651 C CA . SER C 1 303 ? 19.028 38.071 7.727 1.00 28.35 286 SER B CA 1
ATOM 6652 C C . SER C 1 303 ? 19.895 39.312 7.524 1.00 27.61 286 SER B C 1
ATOM 6653 O O . SER C 1 303 ? 21.119 39.233 7.543 1.00 25.86 286 SER B O 1
ATOM 6656 N N . ARG C 1 304 ? 19.239 40.456 7.354 1.00 31.64 287 ARG B N 1
ATOM 6657 C CA . ARG C 1 304 ? 19.918 41.753 7.249 1.00 33.00 287 ARG B CA 1
ATOM 6658 C C . ARG C 1 304 ? 20.889 41.982 8.408 1.00 29.94 287 ARG B C 1
ATOM 6659 O O . ARG C 1 304 ? 22.040 42.346 8.185 1.00 33.05 287 ARG B O 1
ATOM 6667 N N . ALA C 1 305 ? 20.435 41.750 9.636 1.00 29.13 288 ALA B N 1
ATOM 6668 C CA . ALA C 1 305 ? 21.291 41.928 10.813 1.00 28.00 288 ALA B CA 1
ATOM 6669 C C . ALA C 1 305 ? 22.527 41.022 10.808 1.00 27.94 288 ALA B C 1
ATOM 6670 O O . ALA C 1 305 ? 23.625 41.451 11.188 1.00 25.19 288 ALA B O 1
ATOM 6672 N N . GLN C 1 306 ? 22.358 39.767 10.383 1.00 28.11 289 GLN B N 1
ATOM 6673 C CA . GLN C 1 306 ? 23.493 38.836 10.284 1.00 27.64 289 GLN B CA 1
ATOM 6674 C C . GLN C 1 306 ? 24.478 39.260 9.177 1.00 25.84 289 GLN B C 1
ATOM 6675 O O . GLN C 1 306 ? 25.690 39.104 9.333 1.00 26.44 289 GLN B O 1
ATOM 6681 N N . ARG C 1 307 ? 23.957 39.806 8.080 1.00 25.37 290 ARG B N 1
ATOM 6682 C CA . ARG C 1 307 ? 24.797 40.329 7.009 1.00 27.44 290 ARG B CA 1
ATOM 6683 C C . ARG C 1 307 ? 25.616 41.562 7.458 1.00 27.33 290 ARG B C 1
ATOM 6684 O O . ARG C 1 307 ? 26.773 41.722 7.040 1.00 28.05 290 ARG B O 1
ATOM 6692 N N . GLU C 1 308 ? 25.021 42.406 8.309 1.00 30.37 291 GLU B N 1
ATOM 6693 C CA . GLU C 1 308 ? 25.735 43.573 8.888 1.00 32.83 291 GLU B CA 1
ATOM 6694 C C . GLU C 1 308 ? 26.939 43.133 9.702 1.00 31.31 291 GLU B C 1
ATOM 6695 O O . GLU C 1 308 ? 28.046 43.669 9.538 1.00 30.26 291 GLU B O 1
ATOM 6701 N N . LYS C 1 309 ? 26.721 42.159 10.582 1.00 30.93 292 LYS B N 1
ATOM 6702 C CA . LYS C 1 309 ? 27.815 41.596 11.367 1.00 32.24 292 LYS B CA 1
ATOM 6703 C C . LYS C 1 309 ? 28.878 40.990 10.462 1.00 29.98 292 LYS B C 1
ATOM 6704 O O . LYS C 1 309 ? 30.064 41.261 10.638 1.00 29.41 292 LYS B O 1
ATOM 6710 N N . GLY C 1 310 ? 28.437 40.221 9.468 1.00 28.76 293 GLY B N 1
ATOM 6711 C CA . GLY C 1 310 ? 29.333 39.604 8.488 1.00 28.18 293 GLY B CA 1
ATOM 6712 C C . GLY C 1 310 ? 30.210 40.567 7.673 1.00 28.02 293 GLY B C 1
ATOM 6713 O O . GLY C 1 310 ? 31.395 40.282 7.436 1.00 25.94 293 GLY B O 1
ATOM 6714 N N . ALA C 1 311 ? 29.627 41.690 7.236 1.00 26.76 294 ALA B N 1
ATOM 6715 C CA . ALA C 1 311 ? 30.366 42.670 6.431 1.00 27.27 294 ALA B CA 1
ATOM 6716 C C . ALA C 1 311 ? 31.619 43.197 7.150 1.00 26.36 294 ALA B C 1
ATOM 6717 O O . ALA C 1 311 ? 32.691 43.328 6.544 1.00 24.97 294 ALA B O 1
ATOM 6719 N N . VAL C 1 312 ? 31.468 43.442 8.453 1.00 26.04 295 VAL B N 1
ATOM 6720 C CA . VAL C 1 312 ? 32.577 43.889 9.296 1.00 28.04 295 VAL B CA 1
ATOM 6721 C C . VAL C 1 312 ? 33.687 42.831 9.300 1.00 27.90 295 VAL B C 1
ATOM 6722 O O . VAL C 1 312 ? 34.868 43.157 9.117 1.00 26.51 295 VAL B O 1
ATOM 6726 N N . LEU C 1 313 ? 33.303 41.563 9.462 1.00 26.67 296 LEU B N 1
ATOM 6727 C CA . LEU C 1 313 ? 34.279 40.460 9.532 1.00 25.97 296 LEU B CA 1
ATOM 6728 C C . LEU C 1 313 ? 34.956 40.216 8.189 1.00 25.01 296 LEU B C 1
ATOM 6729 O O . LEU C 1 313 ? 36.152 39.941 8.137 1.00 25.97 296 LEU B O 1
ATOM 6734 N N . LEU C 1 314 ? 34.193 40.326 7.106 1.00 25.11 297 LEU B N 1
ATOM 6735 C CA . LEU C 1 314 ? 34.718 40.183 5.749 1.00 24.31 297 LEU B CA 1
ATOM 6736 C C . LEU C 1 314 ? 35.651 41.345 5.360 1.00 26.06 297 LEU B C 1
ATOM 6737 O O . LEU C 1 314 ? 36.717 41.111 4.760 1.00 23.91 297 LEU B O 1
ATOM 6742 N N . ASN C 1 315 ? 35.259 42.577 5.705 1.00 25.86 298 ASN B N 1
ATOM 6743 C CA . ASN C 1 315 ? 36.118 43.758 5.497 1.00 28.68 298 ASN B CA 1
ATOM 6744 C C . ASN C 1 315 ? 37.509 43.633 6.132 1.00 28.99 298 ASN B C 1
ATOM 6745 O O . ASN C 1 315 ? 38.493 44.008 5.503 1.00 27.43 298 ASN B O 1
ATOM 6750 N N . LYS C 1 316 ? 37.585 43.066 7.340 1.00 29.61 299 LYS B N 1
ATOM 6751 C CA . LYS C 1 316 ? 38.869 42.792 8.005 1.00 30.70 299 LYS B CA 1
ATOM 6752 C C . LYS C 1 316 ? 39.847 41.917 7.197 1.00 30.15 299 LYS B C 1
ATOM 6753 O O . LYS C 1 316 ? 41.058 42.051 7.351 1.00 27.01 299 LYS B O 1
ATOM 6759 N N . VAL C 1 317 ? 39.326 41.019 6.361 1.00 28.21 300 VAL B N 1
ATOM 6760 C CA . VAL C 1 317 ? 40.160 40.127 5.541 1.00 27.65 300 VAL B CA 1
ATOM 6761 C C . VAL C 1 317 ? 40.001 40.363 4.025 1.00 28.51 300 VAL B C 1
ATOM 6762 O O . VAL C 1 317 ? 40.386 39.494 3.237 1.00 27.95 300 VAL B O 1
ATOM 6766 N N . GLN C 1 318 ? 39.493 41.538 3.621 1.00 28.41 301 GLN B N 1
ATOM 6767 C CA . GLN C 1 318 ? 39.176 41.791 2.213 1.00 29.81 301 GLN B CA 1
ATOM 6768 C C . GLN C 1 318 ? 40.349 41.575 1.252 1.00 28.60 301 GLN B C 1
ATOM 6769 O O . GLN C 1 318 ? 40.142 41.045 0.152 1.00 30.52 301 GLN B O 1
ATOM 6775 N N . GLU C 1 319 ? 41.565 41.957 1.656 1.00 27.39 302 GLU B N 1
ATOM 6776 C CA . GLU C 1 319 ? 42.734 41.773 0.789 1.00 27.54 302 GLU B CA 1
ATOM 6777 C C . GLU C 1 319 ? 43.042 40.290 0.514 1.00 27.45 302 GLU B C 1
ATOM 6778 O O . GLU C 1 319 ? 43.747 39.970 -0.450 1.00 25.97 302 GLU B O 1
ATOM 6780 N N . HIS C 1 320 ? 42.527 39.394 1.364 1.00 25.68 303 HIS B N 1
ATOM 6781 C CA . HIS C 1 320 ? 42.688 37.951 1.183 1.00 25.00 303 HIS B CA 1
ATOM 6782 C C . HIS C 1 320 ? 41.468 37.257 0.555 1.00 26.41 303 HIS B C 1
ATOM 6783 O O . HIS C 1 320 ? 41.443 36.038 0.499 1.00 26.09 303 HIS B O 1
ATOM 6790 N N . ILE C 1 321 ? 40.476 38.031 0.098 1.00 25.71 304 ILE B N 1
ATOM 6791 C CA . ILE C 1 321 ? 39.332 37.510 -0.642 1.00 26.63 304 ILE B CA 1
ATOM 6792 C C . ILE C 1 321 ? 39.615 37.754 -2.143 1.00 27.34 304 ILE B C 1
ATOM 6793 O O . ILE C 1 321 ? 39.428 38.869 -2.637 1.00 22.70 304 ILE B O 1
ATOM 6798 N N . PRO C 1 322 ? 40.070 36.711 -2.873 1.00 26.31 305 PRO B N 1
ATOM 6799 C CA . PRO C 1 322 ? 40.500 36.970 -4.255 1.00 25.82 305 PRO B CA 1
ATOM 6800 C C . PRO C 1 322 ? 39.363 37.452 -5.164 1.00 24.47 305 PRO B C 1
ATOM 6801 O O . PRO C 1 322 ? 38.272 36.875 -5.168 1.00 20.97 305 PRO B O 1
ATOM 6805 N N . GLY C 1 323 ? 39.630 38.524 -5.909 1.00 25.01 306 GLY B N 1
ATOM 6806 C CA . GLY C 1 323 ? 38.682 39.134 -6.808 1.00 23.22 306 GLY B CA 1
ATOM 6807 C C . GLY C 1 323 ? 37.605 39.954 -6.160 1.00 24.50 306 GLY B C 1
ATOM 6808 O O . GLY C 1 323 ? 36.750 40.473 -6.878 1.00 24.98 306 GLY B O 1
ATOM 6809 N N . CYS C 1 324 ? 37.659 40.124 -4.830 1.00 25.05 307 CYS B N 1
ATOM 6810 C CA . CYS C 1 324 ? 36.567 40.721 -4.079 1.00 26.66 307 CYS B CA 1
ATOM 6811 C C . CYS C 1 324 ? 36.307 42.175 -4.462 1.00 29.05 307 CYS B C 1
ATOM 6812 O O . CYS C 1 324 ? 37.215 42.980 -4.440 1.00 29.96 307 CYS B O 1
ATOM 6815 N N . LYS C 1 325 ? 35.081 42.460 -4.860 1.00 35.05 308 LYS B N 1
ATOM 6816 C CA . LYS C 1 325 ? 34.602 43.830 -5.074 1.00 39.91 308 LYS B CA 1
ATOM 6817 C C . LYS C 1 325 ? 34.543 44.543 -3.717 1.00 38.66 308 LYS B C 1
ATOM 6818 O O . LYS C 1 325 ? 35.127 44.054 -2.788 1.00 37.02 308 LYS B O 1
ATOM 6824 N N . SER C 1 326 ? 33.771 45.612 -3.609 1.00 38.84 309 SER B N 1
ATOM 6825 C CA . SER C 1 326 ? 33.343 46.054 -2.286 1.00 39.47 309 SER B CA 1
ATOM 6826 C C . SER C 1 326 ? 32.685 44.861 -1.576 1.00 39.86 309 SER B C 1
ATOM 6827 O O . SER C 1 326 ? 32.196 43.896 -2.206 1.00 46.53 309 SER B O 1
ATOM 6830 N N . VAL C 1 327 ? 32.617 44.963 -0.253 1.00 35.36 310 VAL B N 1
ATOM 6831 C CA . VAL C 1 327 ? 31.750 44.120 0.549 1.00 33.41 310 VAL B CA 1
ATOM 6832 C C . VAL C 1 327 ? 30.489 44.936 0.831 1.00 34.83 310 VAL B C 1
ATOM 6833 O O . VAL C 1 327 ? 30.563 46.061 1.392 1.00 34.37 310 VAL B O 1
ATOM 6837 N N . ARG C 1 328 ? 29.349 44.406 0.385 1.00 32.59 311 ARG B N 1
ATOM 6838 C CA . ARG C 1 328 ? 28.061 45.080 0.527 1.00 31.59 311 ARG B CA 1
ATOM 6839 C C . ARG C 1 328 ? 27.230 44.265 1.491 1.00 30.90 311 ARG B C 1
ATOM 6840 O O . ARG C 1 328 ? 27.268 43.026 1.439 1.00 32.85 311 ARG B O 1
ATOM 6848 N N . VAL C 1 329 ? 26.481 44.942 2.365 1.00 28.60 312 VAL B N 1
ATOM 6849 C CA . VAL C 1 329 ? 25.555 44.267 3.279 1.00 30.01 312 VAL B CA 1
ATOM 6850 C C . VAL C 1 329 ? 24.429 43.631 2.464 1.00 31.34 312 VAL B C 1
ATOM 6851 O O . VAL C 1 329 ? 24.007 42.513 2.779 1.00 33.52 312 VAL B O 1
ATOM 6855 N N . MET C 1 330 ? 23.968 44.351 1.434 1.00 30.12 313 MET B N 1
ATOM 6856 C CA . MET C 1 330 ? 22.859 43.980 0.535 1.00 31.31 313 MET B CA 1
ATOM 6857 C C . MET C 1 330 ? 21.500 44.122 1.198 1.00 31.46 313 MET B C 1
ATOM 6858 O O . MET C 1 330 ? 21.376 44.035 2.423 1.00 31.29 313 MET B O 1
ATOM 6863 N N . GLU C 1 331 ? 20.481 44.347 0.372 1.00 34.01 314 GLU B N 1
ATOM 6864 C CA . GLU C 1 331 ? 19.091 44.451 0.833 1.00 34.70 314 GLU B CA 1
ATOM 6865 C C . GLU C 1 331 ? 18.378 43.131 0.584 1.00 32.92 314 GLU B C 1
ATOM 6866 O O . GLU C 1 331 ? 18.729 42.402 -0.346 1.00 31.05 314 GLU B O 1
ATOM 6872 N N . ASP C 1 332 ? 17.378 42.845 1.417 1.00 32.89 315 ASP B N 1
ATOM 6873 C CA . ASP C 1 332 ? 16.644 41.575 1.376 1.00 33.11 315 ASP B CA 1
ATOM 6874 C C . ASP C 1 332 ? 16.045 41.273 -0.010 1.00 32.82 315 ASP B C 1
ATOM 6875 O O . ASP C 1 332 ? 16.079 40.119 -0.453 1.00 29.88 315 ASP B O 1
ATOM 6880 N N . HIS C 1 333 ? 15.552 42.304 -0.706 1.00 33.16 316 HIS B N 1
ATOM 6881 C CA . HIS C 1 333 ? 14.926 42.133 -2.034 1.00 34.22 316 HIS B CA 1
ATOM 6882 C C . HIS C 1 333 ? 15.879 41.714 -3.159 1.00 30.83 316 HIS B C 1
ATOM 6883 O O . HIS C 1 333 ? 15.422 41.303 -4.217 1.00 29.63 316 HIS B O 1
ATOM 6890 N N . GLU C 1 334 ? 17.185 41.872 -2.963 1.00 30.32 317 GLU B N 1
ATOM 6891 C CA . GLU C 1 334 ? 18.171 41.476 -3.968 1.00 29.73 317 GLU B CA 1
ATOM 6892 C C . GLU C 1 334 ? 18.308 39.960 -4.133 1.00 29.19 317 GLU B C 1
ATOM 6893 O O . GLU C 1 334 ? 18.781 39.500 -5.174 1.00 29.74 317 GLU B O 1
ATOM 6899 N N . PHE C 1 335 ? 17.913 39.195 -3.115 1.00 29.15 318 PHE B N 1
ATOM 6900 C CA . PHE C 1 335 ? 18.087 37.747 -3.138 1.00 29.11 318 PHE B CA 1
ATOM 6901 C C . PHE C 1 335 ? 16.950 37.057 -3.887 1.00 29.80 318 PHE B C 1
ATOM 6902 O O . PHE C 1 335 ? 15.793 37.452 -3.776 1.00 29.23 318 PHE B O 1
ATOM 6910 N N . ILE C 1 336 ? 17.315 36.034 -4.656 1.00 29.04 319 ILE B N 1
ATOM 6911 C CA . ILE C 1 336 ? 16.402 35.293 -5.521 1.00 28.92 319 ILE B CA 1
ATOM 6912 C C . ILE C 1 336 ? 16.387 33.847 -5.012 1.00 27.13 319 ILE B C 1
ATOM 6913 O O . ILE C 1 336 ? 17.433 33.228 -4.853 1.00 22.14 319 ILE B O 1
ATOM 6918 N N . LEU C 1 337 ? 15.181 33.344 -4.735 1.00 26.69 320 LEU B N 1
ATOM 6919 C CA . LEU C 1 337 ? 14.987 31.980 -4.244 1.00 26.56 320 LEU B CA 1
ATOM 6920 C C . LEU C 1 337 ? 14.380 31.191 -5.385 1.00 26.37 320 LEU B C 1
ATOM 6921 O O . LEU C 1 337 ? 13.376 31.625 -5.968 1.00 24.57 320 LEU B O 1
ATOM 6926 N N . VAL C 1 338 ? 15.000 30.059 -5.723 1.00 25.91 321 VAL B N 1
ATOM 6927 C CA . VAL C 1 338 ? 14.535 29.192 -6.798 1.00 27.11 321 VAL B CA 1
ATOM 6928 C C . VAL C 1 338 ? 14.083 27.848 -6.203 1.00 28.03 321 VAL B C 1
ATOM 6929 O O . VAL C 1 338 ? 14.876 27.174 -5.521 1.00 29.58 321 VAL B O 1
ATOM 6933 N N . GLY C 1 339 ? 12.822 27.484 -6.440 1.00 28.31 322 GLY B N 1
ATOM 6934 C CA . GLY C 1 339 ? 12.297 26.216 -5.995 1.00 31.31 322 GLY B CA 1
ATOM 6935 C C . GLY C 1 339 ? 10.892 25.938 -6.434 1.00 34.28 322 GLY B C 1
ATOM 6936 O O . GLY C 1 339 ? 10.694 25.003 -7.178 1.00 39.83 322 GLY B O 1
ATOM 6937 N N . SER D 1 35 ? -13.145 19.272 4.735 1.00 60.83 18 SER C N 1
ATOM 6938 C CA . SER D 1 35 ? -13.935 17.997 4.774 1.00 57.42 18 SER C CA 1
ATOM 6939 C C . SER D 1 35 ? -13.016 16.797 4.579 1.00 51.97 18 SER C C 1
ATOM 6940 O O . SER D 1 35 ? -13.003 15.882 5.410 1.00 48.44 18 SER C O 1
ATOM 6943 N N . THR D 1 36 ? -12.249 16.808 3.493 1.00 46.53 19 THR C N 1
ATOM 6944 C CA . THR D 1 36 ? -11.191 15.811 3.292 1.00 44.13 19 THR C CA 1
ATOM 6945 C C . THR D 1 36 ? -10.142 15.957 4.413 1.00 38.38 19 THR C C 1
ATOM 6946 O O . THR D 1 36 ? -9.733 14.969 5.025 1.00 33.63 19 THR C O 1
ATOM 6950 N N . VAL D 1 37 ? -9.752 17.200 4.703 1.00 33.36 20 VAL C N 1
ATOM 6951 C CA . VAL D 1 37 ? -8.842 17.480 5.795 1.00 33.33 20 VAL C CA 1
ATOM 6952 C C . VAL D 1 37 ? -9.378 16.922 7.118 1.00 34.43 20 VAL C C 1
ATOM 6953 O O . VAL D 1 37 ? -8.673 16.174 7.812 1.00 31.58 20 VAL C O 1
ATOM 6957 N N . ASP D 1 38 ? -10.627 17.248 7.437 1.00 36.07 21 ASP C N 1
ATOM 6958 C CA . ASP D 1 38 ? -11.250 16.825 8.709 1.00 36.29 21 ASP C CA 1
ATOM 6959 C C . ASP D 1 38 ? -11.334 15.314 8.863 1.00 33.94 21 ASP C C 1
ATOM 6960 O O . ASP D 1 38 ? -11.100 14.798 9.947 1.00 32.50 21 ASP C O 1
ATOM 6965 N N . ARG D 1 39 ? -11.655 14.609 7.776 1.00 33.15 22 ARG C N 1
ATOM 6966 C CA . ARG D 1 39 ? -11.721 13.143 7.799 1.00 33.35 22 ARG C CA 1
ATOM 6967 C C . ARG D 1 39 ? -10.336 12.514 8.029 1.00 31.49 22 ARG C C 1
ATOM 6968 O O . ARG D 1 39 ? -10.179 11.591 8.842 1.00 29.85 22 ARG C O 1
ATOM 6976 N N . LEU D 1 40 ? -9.338 13.007 7.299 1.00 28.80 23 LEU C N 1
ATOM 6977 C CA . LEU D 1 40 ? -7.972 12.466 7.386 1.00 28.08 23 LEU C CA 1
ATOM 6978 C C . LEU D 1 40 ? -7.359 12.684 8.768 1.00 26.55 23 LEU C C 1
ATOM 6979 O O . LEU D 1 40 ? -6.626 11.823 9.278 1.00 25.79 23 LEU C O 1
ATOM 6984 N N . LYS D 1 41 ? -7.684 13.818 9.379 1.00 25.82 24 LYS C N 1
ATOM 6985 C CA . LYS D 1 41 ? -7.194 14.142 10.733 1.00 26.89 24 LYS C CA 1
ATOM 6986 C C . LYS D 1 41 ? -7.631 13.160 11.802 1.00 24.81 24 LYS C C 1
ATOM 6987 O O . LYS D 1 41 ? -6.984 13.083 12.826 1.00 23.90 24 LYS C O 1
ATOM 6993 N N . LYS D 1 42 ? -8.731 12.450 11.559 1.00 26.30 25 LYS C N 1
ATOM 6994 C CA . LYS D 1 42 ? -9.286 11.502 12.527 1.00 27.30 25 LYS C CA 1
ATOM 6995 C C . LYS D 1 42 ? -8.818 10.057 12.380 1.00 25.39 25 LYS C C 1
ATOM 6996 O O . LYS D 1 42 ? -9.191 9.214 13.188 1.00 23.81 25 LYS C O 1
ATOM 7002 N N . LEU D 1 43 ? -7.999 9.754 11.380 1.00 24.38 26 LEU C N 1
ATOM 7003 C CA . LEU D 1 43 ? -7.551 8.365 11.176 1.00 24.72 26 LEU C CA 1
ATOM 7004 C C . LEU D 1 43 ? -6.601 7.991 12.305 1.00 25.15 26 LEU C C 1
ATOM 7005 O O . LEU D 1 43 ? -5.676 8.752 12.615 1.00 26.35 26 LEU C O 1
ATOM 7010 N N . ARG D 1 44 ? -6.845 6.841 12.936 1.00 23.34 27 ARG C N 1
ATOM 7011 C CA . ARG D 1 44 ? -6.061 6.392 14.098 1.00 23.41 27 ARG C CA 1
ATOM 7012 C C . ARG D 1 44 ? -4.978 5.376 13.773 1.00 23.43 27 ARG C C 1
ATOM 7013 O O . ARG D 1 44 ? -4.006 5.290 14.506 1.00 23.75 27 ARG C O 1
ATOM 7021 N N . LEU D 1 45 ? -5.154 4.570 12.726 1.00 21.99 28 LEU C N 1
ATOM 7022 C CA . LEU D 1 45 ? -4.157 3.544 12.372 1.00 21.33 28 LEU C CA 1
ATOM 7023 C C . LEU D 1 45 ? -3.780 3.700 10.892 1.00 22.82 28 LEU C C 1
ATOM 7024 O O . LEU D 1 45 ? -4.585 3.417 9.987 1.00 22.74 28 LEU C O 1
ATOM 7029 N N . ILE D 1 46 ? -2.553 4.177 10.684 1.00 21.42 29 ILE C N 1
ATOM 7030 C CA . ILE D 1 46 ? -1.961 4.315 9.374 1.00 21.50 29 ILE C CA 1
ATOM 7031 C C . ILE D 1 46 ? -0.739 3.404 9.363 1.00 21.98 29 ILE C C 1
ATOM 7032 O O . ILE D 1 46 ? 0.038 3.399 10.315 1.00 23.95 29 ILE C O 1
ATOM 7037 N N . THR D 1 47 ? -0.584 2.601 8.318 1.00 21.47 30 THR C N 1
ATOM 7038 C CA . THR D 1 47 ? 0.591 1.738 8.194 1.00 21.21 30 THR C CA 1
ATOM 7039 C C . THR D 1 47 ? 1.589 2.362 7.225 1.00 20.85 30 THR C C 1
ATOM 7040 O O . THR D 1 47 ? 1.231 2.755 6.122 1.00 20.69 30 THR C O 1
ATOM 7044 N N . ALA D 1 48 ? 2.845 2.458 7.649 1.00 21.14 31 ALA C N 1
ATOM 7045 C CA . ALA D 1 48 ? 3.925 2.814 6.746 1.00 19.85 31 ALA C CA 1
ATOM 7046 C C . ALA D 1 48 ? 4.293 1.509 6.052 1.00 20.20 31 ALA C C 1
ATOM 7047 O O . ALA D 1 48 ? 5.105 0.729 6.551 1.00 20.33 31 ALA C O 1
ATOM 7049 N N . ILE D 1 49 ? 3.650 1.288 4.904 1.00 20.91 32 ILE C N 1
ATOM 7050 C CA . ILE D 1 49 ? 3.655 -0.010 4.233 1.00 22.17 32 ILE C CA 1
ATOM 7051 C C . ILE D 1 49 ? 5.055 -0.359 3.685 1.00 21.46 32 ILE C C 1
ATOM 7052 O O . ILE D 1 49 ? 5.770 0.503 3.144 1.00 24.69 32 ILE C O 1
ATOM 7057 N N . LYS D 1 50 ? 5.437 -1.612 3.882 1.00 20.88 33 LYS C N 1
ATOM 7058 C CA . LYS D 1 50 ? 6.677 -2.171 3.375 1.00 20.94 33 LYS C CA 1
ATOM 7059 C C . LYS D 1 50 ? 6.567 -2.259 1.854 1.00 21.52 33 LYS C C 1
ATOM 7060 O O . LYS D 1 50 ? 5.475 -2.449 1.320 1.00 22.12 33 LYS C O 1
ATOM 7066 N N . THR D 1 51 ? 7.692 -2.084 1.169 1.00 21.52 34 THR C N 1
ATOM 7067 C CA . THR D 1 51 ? 7.763 -2.220 -0.275 1.00 20.88 34 THR C CA 1
ATOM 7068 C C . THR D 1 51 ? 8.483 -3.531 -0.593 1.00 20.07 34 THR C C 1
ATOM 7069 O O . THR D 1 51 ? 9.704 -3.602 -0.445 1.00 18.87 34 THR C O 1
ATOM 7073 N N . PRO D 1 52 ? 7.737 -4.582 -0.985 1.00 19.79 35 PRO C N 1
ATOM 7074 C CA . PRO D 1 52 ? 8.386 -5.874 -1.244 1.00 19.83 35 PRO C CA 1
ATOM 7075 C C . PRO D 1 52 ? 9.012 -5.928 -2.635 1.00 20.62 35 PRO C C 1
ATOM 7076 O O . PRO D 1 52 ? 8.562 -5.210 -3.547 1.00 20.31 35 PRO C O 1
ATOM 7080 N N . TYR D 1 53 ? 10.041 -6.759 -2.785 1.00 20.88 36 TYR C N 1
ATOM 7081 C CA . TYR D 1 53 ? 10.837 -6.829 -4.010 1.00 21.87 36 TYR C CA 1
ATOM 7082 C C . TYR D 1 53 ? 10.861 -8.216 -4.638 1.00 22.30 36 TYR C C 1
ATOM 7083 O O . TYR D 1 53 ? 10.806 -9.228 -3.938 1.00 23.21 36 TYR C O 1
ATOM 7092 N N . LEU D 1 54 ? 10.938 -8.245 -5.970 1.00 24.18 37 LEU C N 1
ATOM 7093 C CA . LEU D 1 54 ? 11.246 -9.465 -6.719 1.00 24.39 37 LEU C CA 1
ATOM 7094 C C . LEU D 1 54 ? 12.727 -9.768 -6.584 1.00 26.41 37 LEU C C 1
ATOM 7095 O O . LEU D 1 54 ? 13.490 -8.903 -6.138 1.00 26.57 37 LEU C O 1
ATOM 7100 N N . ALA D 1 55 ? 13.145 -10.966 -7.003 1.00 26.60 38 ALA C N 1
ATOM 7101 C CA . ALA D 1 55 ? 14.556 -11.385 -6.960 1.00 25.58 38 ALA C CA 1
ATOM 7102 C C . ALA D 1 55 ? 15.498 -10.358 -7.595 1.00 27.64 38 ALA C C 1
ATOM 7103 O O . ALA D 1 55 ? 16.581 -10.090 -7.061 1.00 28.62 38 ALA C O 1
ATOM 7105 N N . ASN D 1 56 ? 15.069 -9.752 -8.710 1.00 27.13 39 ASN C N 1
ATOM 7106 C CA . ASN D 1 56 ? 15.871 -8.751 -9.409 1.00 28.66 39 ASN C CA 1
ATOM 7107 C C . ASN D 1 56 ? 15.843 -7.336 -8.776 1.00 28.72 39 ASN C C 1
ATOM 7108 O O . ASN D 1 56 ? 16.454 -6.422 -9.323 1.00 32.26 39 ASN C O 1
ATOM 7113 N N . GLY D 1 57 ? 15.128 -7.150 -7.656 1.00 26.77 40 GLY C N 1
ATOM 7114 C CA . GLY D 1 57 ? 15.079 -5.868 -6.950 1.00 27.05 40 GLY C CA 1
ATOM 7115 C C . GLY D 1 57 ? 13.942 -4.945 -7.334 1.00 25.11 40 GLY C C 1
ATOM 7116 O O . GLY D 1 57 ? 13.715 -3.945 -6.658 1.00 23.61 40 GLY C O 1
ATOM 7117 N N . LYS D 1 58 ? 13.228 -5.247 -8.422 1.00 24.77 41 LYS C N 1
ATOM 7118 C CA . LYS D 1 58 ? 12.031 -4.483 -8.785 1.00 25.69 41 LYS C CA 1
ATOM 7119 C C . LYS D 1 58 ? 10.876 -4.784 -7.843 1.00 22.36 41 LYS C C 1
ATOM 7120 O O . LYS D 1 58 ? 10.905 -5.777 -7.123 1.00 21.29 41 LYS C O 1
ATOM 7126 N N . PHE D 1 59 ? 9.872 -3.915 -7.837 1.00 21.66 42 PHE C N 1
ATOM 7127 C CA . PHE D 1 59 ? 8.729 -4.079 -6.939 1.00 20.99 42 PHE C CA 1
ATOM 7128 C C . PHE D 1 59 ? 7.962 -5.375 -7.241 1.00 21.23 42 PHE C C 1
ATOM 7129 O O . PHE D 1 59 ? 7.778 -5.741 -8.389 1.00 21.01 42 PHE C O 1
ATOM 7137 N N . ASP D 1 60 ? 7.548 -6.046 -6.173 1.00 21.29 43 ASP C N 1
ATOM 7138 C CA . ASP D 1 60 ? 6.739 -7.260 -6.217 1.00 21.32 43 ASP C CA 1
ATOM 7139 C C . ASP D 1 60 ? 5.317 -6.822 -5.893 1.00 20.87 43 ASP C C 1
ATOM 7140 O O . ASP D 1 60 ? 4.911 -6.805 -4.723 1.00 21.10 43 ASP C O 1
ATOM 7145 N N . LEU D 1 61 ? 4.574 -6.422 -6.922 1.00 21.34 44 LEU C N 1
ATOM 7146 C CA . LEU D 1 61 ? 3.217 -5.923 -6.729 1.00 21.11 44 LEU C CA 1
ATOM 7147 C C . LEU D 1 61 ? 2.222 -6.983 -6.255 1.00 20.53 44 LEU C C 1
ATOM 7148 O O . LEU D 1 61 ? 1.330 -6.643 -5.493 1.00 21.94 44 LEU C O 1
ATOM 7153 N N . PRO D 1 62 ? 2.364 -8.257 -6.678 1.00 20.12 45 PRO C N 1
ATOM 7154 C CA . PRO D 1 62 ? 1.498 -9.272 -6.047 1.00 20.38 45 PRO C CA 1
ATOM 7155 C C . PRO D 1 62 ? 1.675 -9.380 -4.537 1.00 20.33 45 PRO C C 1
ATOM 7156 O O . PRO D 1 62 ? 0.685 -9.452 -3.811 1.00 20.81 45 PRO C O 1
ATOM 7160 N N . ALA D 1 63 ? 2.919 -9.370 -4.056 1.00 20.65 46 ALA C N 1
ATOM 7161 C CA . ALA D 1 63 ? 3.156 -9.394 -2.608 1.00 21.55 46 ALA C CA 1
ATOM 7162 C C . ALA D 1 63 ? 2.645 -8.123 -1.920 1.00 21.93 46 ALA C C 1
ATOM 7163 O O . ALA D 1 63 ? 2.061 -8.183 -0.822 1.00 21.12 46 ALA C O 1
ATOM 7165 N N . TYR D 1 64 ? 2.860 -6.981 -2.573 1.00 21.96 47 TYR C N 1
ATOM 7166 C CA . TYR D 1 64 ? 2.404 -5.680 -2.044 1.00 22.32 47 TYR C CA 1
ATOM 7167 C C . TYR D 1 64 ? 0.889 -5.675 -1.910 1.00 23.71 47 TYR C C 1
ATOM 7168 O O . TYR D 1 64 ? 0.362 -5.270 -0.882 1.00 22.96 47 TYR C O 1
ATOM 7177 N N . ASP D 1 65 ? 0.195 -6.118 -2.958 1.00 25.20 48 ASP C N 1
ATOM 7178 C CA . ASP D 1 65 ? -1.286 -6.111 -2.967 1.00 26.00 48 ASP C CA 1
ATOM 7179 C C . ASP D 1 65 ? -1.873 -7.083 -1.942 1.00 24.72 48 ASP C C 1
ATOM 7180 O O . ASP D 1 65 ? -2.856 -6.744 -1.303 1.00 22.57 48 ASP C O 1
ATOM 7185 N N . ALA D 1 66 ? -1.272 -8.260 -1.788 1.00 23.15 49 ALA C N 1
ATOM 7186 C CA . ALA D 1 66 ? -1.698 -9.209 -0.746 1.00 23.16 49 ALA C CA 1
ATOM 7187 C C . ALA D 1 66 ? -1.517 -8.596 0.647 1.00 24.42 49 ALA C C 1
ATOM 7188 O O . ALA D 1 66 ? -2.417 -8.688 1.496 1.00 24.02 49 ALA C O 1
ATOM 7190 N N . LEU D 1 67 ? -0.380 -7.926 0.864 1.00 23.13 50 LEU C N 1
ATOM 7191 C CA . LEU D 1 67 ? -0.118 -7.261 2.131 1.00 22.98 50 LEU C CA 1
ATOM 7192 C C . LEU D 1 67 ? -1.153 -6.173 2.412 1.00 21.77 50 LEU C C 1
ATOM 7193 O O . LEU D 1 67 ? -1.719 -6.142 3.503 1.00 22.07 50 LEU C O 1
ATOM 7198 N N . VAL D 1 68 ? -1.418 -5.319 1.429 1.00 21.49 51 VAL C N 1
ATOM 7199 C CA . VAL D 1 68 ? -2.355 -4.198 1.590 1.00 21.79 51 VAL C CA 1
ATOM 7200 C C . VAL D 1 68 ? -3.772 -4.706 1.867 1.00 22.72 51 VAL C C 1
ATOM 7201 O O . VAL D 1 68 ? -4.444 -4.184 2.747 1.00 21.32 51 VAL C O 1
ATOM 7205 N N . SER D 1 69 ? -4.215 -5.724 1.129 1.00 24.63 52 SER C N 1
ATOM 7206 C CA . SER D 1 69 ? -5.552 -6.285 1.353 1.00 27.21 52 SER C CA 1
ATOM 7207 C C . SER D 1 69 ? -5.676 -6.793 2.779 1.00 27.96 52 SER C C 1
ATOM 7208 O O . SER D 1 69 ? -6.681 -6.521 3.430 1.00 28.37 52 SER C O 1
ATOM 7211 N N . HIS D 1 70 ? -4.653 -7.487 3.276 1.00 27.16 53 HIS C N 1
ATOM 7212 C CA . HIS D 1 70 ? -4.690 -7.949 4.659 1.00 26.71 53 HIS C CA 1
ATOM 7213 C C . HIS D 1 70 ? -4.704 -6.782 5.660 1.00 26.33 53 HIS C C 1
ATOM 7214 O O . HIS D 1 70 ? -5.362 -6.878 6.694 1.00 24.31 53 HIS C O 1
ATOM 7221 N N . GLN D 1 71 ? -3.997 -5.693 5.355 1.00 23.64 54 GLN C N 1
ATOM 7222 C CA . GLN D 1 71 ? -4.031 -4.489 6.190 1.00 23.69 54 GLN C CA 1
ATOM 7223 C C . GLN D 1 71 ? -5.460 -3.948 6.301 1.00 23.82 54 GLN C C 1
ATOM 7224 O O . GLN D 1 71 ? -5.965 -3.731 7.414 1.00 23.21 54 GLN C O 1
ATOM 7230 N N . ILE D 1 72 ? -6.103 -3.778 5.149 1.00 25.04 55 ILE C N 1
ATOM 7231 C CA . ILE D 1 72 ? -7.442 -3.192 5.076 1.00 26.88 55 ILE C CA 1
ATOM 7232 C C . ILE D 1 72 ? -8.490 -4.081 5.786 1.00 28.00 55 ILE C C 1
ATOM 7233 O O . ILE D 1 72 ? -9.333 -3.579 6.505 1.00 23.98 55 ILE C O 1
ATOM 7238 N N . GLU D 1 73 ? -8.413 -5.395 5.601 1.00 29.66 56 GLU C N 1
ATOM 7239 C CA . GLU D 1 73 ? -9.318 -6.336 6.310 1.00 31.75 56 GLU C CA 1
ATOM 7240 C C . GLU D 1 73 ? -9.119 -6.346 7.829 1.00 30.29 56 GLU C C 1
ATOM 7241 O O . GLU D 1 73 ? -9.997 -6.823 8.545 1.00 29.73 56 GLU C O 1
ATOM 7247 N N . ASN D 1 74 ? -7.984 -5.832 8.310 1.00 28.17 57 ASN C N 1
ATOM 7248 C CA . ASN D 1 74 ? -7.691 -5.744 9.734 1.00 25.83 57 ASN C CA 1
ATOM 7249 C C . ASN D 1 74 ? -7.817 -4.332 10.318 1.00 25.23 57 ASN C C 1
ATOM 7250 O O . ASN D 1 74 ? -7.280 -4.061 11.386 1.00 26.94 57 ASN C O 1
ATOM 7255 N N . GLY D 1 75 ? -8.538 -3.448 9.631 1.00 25.05 58 GLY C N 1
ATOM 7256 C CA . GLY D 1 75 ? -8.914 -2.158 10.173 1.00 25.09 58 GLY C CA 1
ATOM 7257 C C . GLY D 1 75 ? -7.968 -0.995 9.914 1.00 25.95 58 GLY C C 1
ATOM 7258 O O . GLY D 1 75 ? -8.203 0.103 10.431 1.00 23.53 58 GLY C O 1
ATOM 7259 N N . VAL D 1 76 ? -6.908 -1.207 9.131 1.00 25.35 59 VAL C N 1
ATOM 7260 C CA . VAL D 1 76 ? -5.969 -0.132 8.806 1.00 24.37 59 VAL C CA 1
ATOM 7261 C C . VAL D 1 76 ? -6.715 0.893 7.959 1.00 24.89 59 VAL C C 1
ATOM 7262 O O . VAL D 1 76 ? -7.371 0.520 6.973 1.00 25.78 59 VAL C O 1
ATOM 7266 N N . GLU D 1 77 ? -6.619 2.159 8.352 1.00 24.85 60 GLU C N 1
ATOM 7267 C CA . GLU D 1 77 ? -7.401 3.235 7.732 1.00 26.10 60 GLU C CA 1
ATOM 7268 C C . GLU D 1 77 ? -6.619 4.042 6.697 1.00 26.50 60 GLU C C 1
ATOM 7269 O O . GLU D 1 77 ? -7.228 4.791 5.936 1.00 28.31 60 GLU C O 1
ATOM 7275 N N . GLY D 1 78 ? -5.293 3.906 6.687 1.00 24.55 61 GLY C N 1
ATOM 7276 C CA . GLY D 1 78 ? -4.459 4.609 5.722 1.00 24.22 61 GLY C CA 1
ATOM 7277 C C . GLY D 1 78 ? -3.077 3.978 5.561 1.00 22.82 61 GLY C C 1
ATOM 7278 O O . GLY D 1 78 ? -2.662 3.161 6.380 1.00 21.98 61 GLY C O 1
ATOM 7279 N N . LEU D 1 79 ? -2.397 4.363 4.479 1.00 21.37 62 LEU C N 1
ATOM 7280 C CA . LEU D 1 79 ? -1.077 3.884 4.144 1.00 20.32 62 LEU C CA 1
ATOM 7281 C C . LEU D 1 79 ? -0.156 5.056 3.826 1.00 19.32 62 LEU C C 1
ATOM 7282 O O . LEU D 1 79 ? -0.555 5.987 3.113 1.00 17.82 62 LEU C O 1
ATOM 7287 N N . ILE D 1 80 ? 1.073 4.999 4.336 1.00 19.77 63 ILE C N 1
ATOM 7288 C CA . ILE D 1 80 ? 2.159 5.844 3.835 1.00 19.63 63 ILE C CA 1
ATOM 7289 C C . ILE D 1 80 ? 2.832 5.015 2.758 1.00 18.94 63 ILE C C 1
ATOM 7290 O O . ILE D 1 80 ? 3.354 3.921 3.043 1.00 20.30 63 ILE C O 1
ATOM 7295 N N . VAL D 1 81 ? 2.826 5.512 1.526 1.00 18.65 64 VAL C N 1
ATOM 7296 C CA . VAL D 1 81 ? 3.452 4.796 0.405 1.00 17.56 64 VAL C CA 1
ATOM 7297 C C . VAL D 1 81 ? 4.862 5.339 0.156 1.00 16.95 64 VAL C C 1
ATOM 7298 O O . VAL D 1 81 ? 5.043 6.520 -0.147 1.00 17.47 64 VAL C O 1
ATOM 7302 N N . GLY D 1 82 ? 5.852 4.463 0.294 1.00 15.64 65 GLY C N 1
ATOM 7303 C CA . GLY D 1 82 ? 7.236 4.838 0.135 1.00 16.43 65 GLY C CA 1
ATOM 7304 C C . GLY D 1 82 ? 7.726 5.772 1.235 1.00 16.21 65 GLY C C 1
ATOM 7305 O O . GLY D 1 82 ? 8.484 6.700 0.971 1.00 16.31 65 GLY C O 1
ATOM 7306 N N . GLY D 1 83 ? 7.281 5.534 2.465 1.00 17.36 66 GLY C N 1
ATOM 7307 C CA . GLY D 1 83 ? 7.820 6.225 3.632 1.00 18.20 66 GLY C CA 1
ATOM 7308 C C . GLY D 1 83 ? 9.189 5.647 3.973 1.00 18.12 66 GLY C C 1
ATOM 7309 O O . GLY D 1 83 ? 9.763 4.868 3.196 1.00 18.48 66 GLY C O 1
ATOM 7310 N N . THR D 1 84 ? 9.710 6.008 5.148 1.00 18.48 67 THR C N 1
ATOM 7311 C CA . THR D 1 84 ? 10.995 5.479 5.577 1.00 19.57 67 THR C CA 1
ATOM 7312 C C . THR D 1 84 ? 10.950 3.939 5.567 1.00 18.69 67 THR C C 1
ATOM 7313 O O . THR D 1 84 ? 11.820 3.295 4.988 1.00 18.02 67 THR C O 1
ATOM 7317 N N . THR D 1 85 ? 9.913 3.390 6.195 1.00 18.43 68 THR C N 1
ATOM 7318 C CA . THR D 1 85 ? 9.665 1.936 6.276 1.00 19.59 68 THR C CA 1
ATOM 7319 C C . THR D 1 85 ? 9.505 1.292 4.905 1.00 18.72 68 THR C C 1
ATOM 7320 O O . THR D 1 85 ? 9.966 0.154 4.669 1.00 19.16 68 THR C O 1
ATOM 7324 N N . GLY D 1 86 ? 8.873 2.033 4.005 1.00 18.32 69 GLY C N 1
ATOM 7325 C CA . GLY D 1 86 ? 8.739 1.616 2.612 1.00 18.78 69 GLY C CA 1
ATOM 7326 C C . GLY D 1 86 ? 9.902 1.902 1.694 1.00 18.63 69 GLY C C 1
ATOM 7327 O O . GLY D 1 86 ? 9.780 1.720 0.487 1.00 18.87 69 GLY C O 1
ATOM 7328 N N . GLU D 1 87 ? 11.012 2.396 2.246 1.00 19.99 70 GLU C N 1
ATOM 7329 C CA . GLU D 1 87 ? 12.241 2.608 1.485 1.00 19.94 70 GLU C CA 1
ATOM 7330 C C . GLU D 1 87 ? 12.046 3.550 0.278 1.00 18.82 70 GLU C C 1
ATOM 7331 O O . GLU D 1 87 ? 12.569 3.303 -0.818 1.00 17.71 70 GLU C O 1
ATOM 7337 N N . GLY D 1 88 ? 11.310 4.633 0.507 1.00 19.14 71 GLY C N 1
ATOM 7338 C CA . GLY D 1 88 ? 11.070 5.652 -0.514 1.00 20.38 71 GLY C CA 1
ATOM 7339 C C . GLY D 1 88 ? 12.341 6.294 -1.036 1.00 21.07 71 GLY C C 1
ATOM 7340 O O . GLY D 1 88 ? 12.463 6.587 -2.235 1.00 20.78 71 GLY C O 1
ATOM 7341 N N . HIS D 1 89 ? 13.269 6.515 -0.115 1.00 21.51 72 HIS C N 1
ATOM 7342 C CA . HIS D 1 89 ? 14.629 7.001 -0.417 1.00 22.84 72 HIS C CA 1
ATOM 7343 C C . HIS D 1 89 ? 15.510 6.071 -1.277 1.00 23.36 72 HIS C C 1
ATOM 7344 O O . HIS D 1 89 ? 16.540 6.519 -1.784 1.00 23.59 72 HIS C O 1
ATOM 7351 N N . LEU D 1 90 ? 15.124 4.799 -1.429 1.00 21.42 73 LEU C N 1
ATOM 7352 C CA . LEU D 1 90 ? 15.797 3.861 -2.349 1.00 21.63 73 LEU C CA 1
ATOM 7353 C C . LEU D 1 90 ? 15.085 3.682 -3.703 1.00 22.67 73 LEU C C 1
ATOM 7354 O O . LEU D 1 90 ? 15.524 2.875 -4.529 1.00 22.65 73 LEU C O 1
ATOM 7359 N N . MET D 1 91 ? 14.002 4.427 -3.928 1.00 21.57 74 MET C N 1
ATOM 7360 C CA . MET D 1 91 ? 13.237 4.368 -5.181 1.00 21.58 74 MET C CA 1
ATOM 7361 C C . MET D 1 91 ? 13.650 5.470 -6.140 1.00 21.87 74 MET C C 1
ATOM 7362 O O . MET D 1 91 ? 14.014 6.551 -5.691 1.00 20.80 74 MET C O 1
ATOM 7367 N N . SER D 1 92 ? 13.536 5.218 -7.445 1.00 21.69 75 SER C N 1
ATOM 7368 C CA . SER D 1 92 ? 13.500 6.309 -8.425 1.00 22.20 75 SER C CA 1
ATOM 7369 C C . SER D 1 92 ? 12.083 6.902 -8.388 1.00 21.55 75 SER C C 1
ATOM 7370 O O . SER D 1 92 ? 11.131 6.230 -7.970 1.00 19.09 75 SER C O 1
ATOM 7373 N N . TRP D 1 93 ? 11.940 8.163 -8.800 1.00 21.28 76 TRP C N 1
ATOM 7374 C CA . TRP D 1 93 ? 10.635 8.801 -8.715 1.00 21.44 76 TRP C CA 1
ATOM 7375 C C . TRP D 1 93 ? 9.595 8.080 -9.571 1.00 21.67 76 TRP C C 1
ATOM 7376 O O . TRP D 1 93 ? 8.452 7.959 -9.137 1.00 20.71 76 TRP C O 1
ATOM 7387 N N . ASP D 1 94 ? 9.968 7.596 -10.767 1.00 21.23 77 ASP C N 1
ATOM 7388 C CA . ASP D 1 94 ? 8.972 6.944 -11.618 1.00 23.37 77 ASP C CA 1
ATOM 7389 C C . ASP D 1 94 ? 8.368 5.677 -11.000 1.00 21.97 77 ASP C C 1
ATOM 7390 O O . ASP D 1 94 ? 7.153 5.482 -11.057 1.00 19.85 77 ASP C O 1
ATOM 7395 N N . GLU D 1 95 ? 9.186 4.844 -10.362 1.00 20.71 78 GLU C N 1
ATOM 7396 C CA . GLU D 1 95 ? 8.619 3.698 -9.644 1.00 21.31 78 GLU C CA 1
ATOM 7397 C C . GLU D 1 95 ? 7.791 4.121 -8.397 1.00 20.62 78 GLU C C 1
ATOM 7398 O O . GLU D 1 95 ? 6.792 3.478 -8.063 1.00 20.04 78 GLU C O 1
ATOM 7404 N N . HIS D 1 96 ? 8.180 5.214 -7.746 1.00 20.27 79 HIS C N 1
ATOM 7405 C CA . HIS D 1 96 ? 7.458 5.696 -6.573 1.00 20.89 79 HIS C CA 1
ATOM 7406 C C . HIS D 1 96 ? 6.075 6.228 -6.970 1.00 20.51 79 HIS C C 1
ATOM 7407 O O . HIS D 1 96 ? 5.084 5.878 -6.337 1.00 19.97 79 HIS C O 1
ATOM 7414 N N . VAL D 1 97 ? 6.007 7.051 -8.019 1.00 21.91 80 VAL C N 1
ATOM 7415 C CA . VAL D 1 97 ? 4.711 7.563 -8.487 1.00 23.41 80 VAL C CA 1
ATOM 7416 C C . VAL D 1 97 ? 3.826 6.425 -9.023 1.00 23.80 80 VAL C C 1
ATOM 7417 O O . VAL D 1 97 ? 2.608 6.425 -8.799 1.00 24.12 80 VAL C O 1
ATOM 7421 N N . MET D 1 98 ? 4.445 5.450 -9.678 1.00 22.92 81 MET C N 1
ATOM 7422 C CA . MET D 1 98 ? 3.746 4.245 -10.080 1.00 23.78 81 MET C CA 1
ATOM 7423 C C . MET D 1 98 ? 3.124 3.524 -8.881 1.00 22.11 81 MET C C 1
ATOM 7424 O O . MET D 1 98 ? 1.955 3.156 -8.929 1.00 22.36 81 MET C O 1
ATOM 7429 N N . LEU D 1 99 ? 3.895 3.329 -7.822 1.00 20.08 82 LEU C N 1
ATOM 7430 C CA . LEU D 1 99 ? 3.394 2.661 -6.614 1.00 21.26 82 LEU C CA 1
ATOM 7431 C C . LEU D 1 99 ? 2.258 3.451 -5.950 1.00 20.47 82 LEU C C 1
ATOM 7432 O O . LEU D 1 99 ? 1.246 2.858 -5.548 1.00 19.07 82 LEU C O 1
ATOM 7437 N N . ILE D 1 100 ? 2.396 4.778 -5.886 1.00 19.33 83 ILE C N 1
ATOM 7438 C CA . ILE D 1 100 ? 1.329 5.617 -5.354 1.00 20.06 83 ILE C CA 1
ATOM 7439 C C . ILE D 1 100 ? 0.080 5.476 -6.225 1.00 20.68 83 ILE C C 1
ATOM 7440 O O . ILE D 1 100 ? -1.017 5.220 -5.700 1.00 20.02 83 ILE C O 1
ATOM 7445 N N . ALA D 1 101 ? 0.251 5.630 -7.546 1.00 22.11 84 ALA C N 1
ATOM 7446 C CA . ALA D 1 101 ? -0.865 5.533 -8.504 1.00 21.78 84 ALA C CA 1
ATOM 7447 C C . ALA D 1 101 ? -1.558 4.199 -8.426 1.00 21.29 84 ALA C C 1
ATOM 7448 O O . ALA D 1 101 ? -2.779 4.147 -8.382 1.00 21.73 84 ALA C O 1
ATOM 7450 N N . HIS D 1 102 ? -0.773 3.119 -8.412 1.00 22.62 85 HIS C N 1
ATOM 7451 C CA . HIS D 1 102 ? -1.288 1.755 -8.281 1.00 23.51 85 HIS C CA 1
ATOM 7452 C C . HIS D 1 102 ? -2.113 1.591 -7.021 1.00 23.56 85 HIS C C 1
ATOM 7453 O O . HIS D 1 102 ? -3.203 0.980 -7.056 1.00 22.74 85 HIS C O 1
ATOM 7460 N N . THR D 1 103 ? -1.601 2.125 -5.905 1.00 22.34 86 THR C N 1
ATOM 7461 C CA . THR D 1 103 ? -2.291 2.027 -4.611 1.00 21.88 86 THR C CA 1
ATOM 7462 C C . THR D 1 103 ? -3.631 2.785 -4.637 1.00 21.21 86 THR C C 1
ATOM 7463 O O . THR D 1 103 ? -4.653 2.266 -4.167 1.00 20.21 86 THR C O 1
ATOM 7467 N N . VAL D 1 104 ? -3.633 3.986 -5.212 1.00 20.73 87 VAL C N 1
ATOM 7468 C CA . VAL D 1 104 ? -4.868 4.756 -5.365 1.00 20.21 87 VAL C CA 1
ATOM 7469 C C . VAL D 1 104 ? -5.886 3.973 -6.203 1.00 20.08 87 VAL C C 1
ATOM 7470 O O . VAL D 1 104 ? -7.033 3.818 -5.793 1.00 20.35 87 VAL C O 1
ATOM 7474 N N . ASN D 1 105 ? -5.460 3.464 -7.356 1.00 21.42 88 ASN C N 1
ATOM 7475 C CA . ASN D 1 105 ? -6.367 2.815 -8.302 1.00 23.15 88 ASN C CA 1
ATOM 7476 C C . ASN D 1 105 ? -6.927 1.500 -7.752 1.00 25.07 88 ASN C C 1
ATOM 7477 O O . ASN D 1 105 ? -8.122 1.245 -7.880 1.00 26.10 88 ASN C O 1
ATOM 7482 N N . ALA D 1 106 ? -6.096 0.701 -7.090 1.00 26.03 89 ALA C N 1
ATOM 7483 C CA . ALA D 1 106 ? -6.561 -0.577 -6.527 1.00 26.44 89 ALA C CA 1
ATOM 7484 C C . ALA D 1 106 ? -7.260 -0.456 -5.167 1.00 25.79 89 ALA C C 1
ATOM 7485 O O . ALA D 1 106 ? -8.153 -1.244 -4.870 1.00 27.84 89 ALA C O 1
ATOM 7487 N N . PHE D 1 107 ? -6.871 0.512 -4.335 1.00 25.09 90 PHE C N 1
ATOM 7488 C CA . PHE D 1 107 ? -7.313 0.570 -2.930 1.00 23.86 90 PHE C CA 1
ATOM 7489 C C . PHE D 1 107 ? -7.813 1.928 -2.423 1.00 24.69 90 PHE C C 1
ATOM 7490 O O . PHE D 1 107 ? -8.225 2.029 -1.272 1.00 24.08 90 PHE C O 1
ATOM 7498 N N . GLY D 1 108 ? -7.783 2.972 -3.243 1.00 24.48 91 GLY C N 1
ATOM 7499 C CA . GLY D 1 108 ? -8.059 4.341 -2.782 1.00 26.47 91 GLY C CA 1
ATOM 7500 C C . GLY D 1 108 ? -9.473 4.637 -2.342 1.00 27.35 91 GLY C C 1
ATOM 7501 O O . GLY D 1 108 ? -9.698 5.634 -1.672 1.00 28.79 91 GLY C O 1
ATOM 7502 N N . ASP D 1 109 ? -10.424 3.799 -2.731 1.00 30.97 92 ASP C N 1
ATOM 7503 C CA . ASP D 1 109 ? -11.784 3.859 -2.160 1.00 36.14 92 ASP C CA 1
ATOM 7504 C C . ASP D 1 109 ? -11.918 3.140 -0.817 1.00 34.86 92 ASP C C 1
ATOM 7505 O O . ASP D 1 109 ? -12.898 3.347 -0.124 1.00 33.92 92 ASP C O 1
ATOM 7510 N N . LYS D 1 110 ? -10.932 2.312 -0.452 1.00 34.28 93 LYS C N 1
ATOM 7511 C CA . LYS D 1 110 ? -10.983 1.511 0.781 1.00 35.74 93 LYS C CA 1
ATOM 7512 C C . LYS D 1 110 ? -10.006 1.961 1.884 1.00 34.58 93 LYS C C 1
ATOM 7513 O O . LYS D 1 110 ? -10.129 1.524 3.019 1.00 30.72 93 LYS C O 1
ATOM 7519 N N . THR D 1 111 ? -9.049 2.814 1.536 1.00 31.88 94 THR C N 1
ATOM 7520 C CA . THR D 1 111 ? -8.052 3.276 2.471 1.00 30.55 94 THR C CA 1
ATOM 7521 C C . THR D 1 111 ? -7.526 4.641 2.024 1.00 27.53 94 THR C C 1
ATOM 7522 O O . THR D 1 111 ? -7.521 4.943 0.839 1.00 26.93 94 THR C O 1
ATOM 7526 N N . ALA D 1 112 ? -7.096 5.454 2.979 1.00 24.02 95 ALA C N 1
ATOM 7527 C CA . ALA D 1 112 ? -6.403 6.708 2.683 1.00 23.26 95 ALA C CA 1
ATOM 7528 C C . ALA D 1 112 ? -4.983 6.414 2.153 1.00 22.19 95 ALA C C 1
ATOM 7529 O O . ALA D 1 112 ? -4.264 5.579 2.694 1.00 22.86 95 ALA C O 1
ATOM 7531 N N . VAL D 1 113 ? -4.591 7.097 1.078 1.00 20.63 96 VAL C N 1
ATOM 7532 C CA . VAL D 1 113 ? -3.308 6.867 0.412 1.00 19.76 96 VAL C CA 1
ATOM 7533 C C . VAL D 1 113 ? -2.520 8.154 0.597 1.00 19.61 96 VAL C C 1
ATOM 7534 O O . VAL D 1 113 ? -2.886 9.207 0.068 1.00 18.80 96 VAL C O 1
ATOM 7538 N N . ILE D 1 114 ? -1.455 8.051 1.384 1.00 20.24 97 ILE C N 1
ATOM 7539 C CA . ILE D 1 114 ? -0.583 9.163 1.735 1.00 19.42 97 ILE C CA 1
ATOM 7540 C C . ILE D 1 114 ? 0.778 8.896 1.108 1.00 19.17 97 ILE C C 1
ATOM 7541 O O . ILE D 1 114 ? 1.508 8.000 1.529 1.00 19.38 97 ILE C O 1
ATOM 7546 N N . GLY D 1 115 ? 1.101 9.643 0.068 1.00 18.90 98 GLY C N 1
ATOM 7547 C CA . GLY D 1 115 ? 2.370 9.459 -0.615 1.00 18.51 98 GLY C CA 1
ATOM 7548 C C . GLY D 1 115 ? 3.463 10.182 0.139 1.00 18.39 98 GLY C C 1
ATOM 7549 O O . GLY D 1 115 ? 3.309 11.365 0.471 1.00 18.22 98 GLY C O 1
ATOM 7550 N N . ASN D 1 116 ? 4.556 9.484 0.426 1.00 19.07 99 ASN C N 1
ATOM 7551 C CA . ASN D 1 116 ? 5.719 10.122 1.020 1.00 19.51 99 ASN C CA 1
ATOM 7552 C C . ASN D 1 116 ? 6.515 10.788 -0.092 1.00 20.00 99 ASN C C 1
ATOM 7553 O O . ASN D 1 116 ? 7.396 10.193 -0.672 1.00 19.60 99 ASN C O 1
ATOM 7558 N N . THR D 1 117 ? 6.161 12.035 -0.378 1.00 20.38 100 THR C N 1
ATOM 7559 C CA . THR D 1 117 ? 6.701 12.776 -1.498 1.00 20.29 100 THR C CA 1
ATOM 7560 C C . THR D 1 117 ? 7.611 13.914 -1.044 1.00 19.87 100 THR C C 1
ATOM 7561 O O . THR D 1 117 ? 8.003 14.743 -1.852 1.00 18.80 100 THR C O 1
ATOM 7565 N N . GLY D 1 118 ? 7.983 13.927 0.237 1.00 19.99 101 GLY C N 1
ATOM 7566 C CA . GLY D 1 118 ? 8.904 14.948 0.753 1.00 19.70 101 GLY C CA 1
ATOM 7567 C C . GLY D 1 118 ? 10.331 14.686 0.381 1.00 17.85 101 GLY C C 1
ATOM 7568 O O . GLY D 1 118 ? 10.674 13.600 -0.064 1.00 18.11 101 GLY C O 1
ATOM 7569 N N . SER D 1 119 ? 11.170 15.699 0.562 1.00 18.33 102 SER C N 1
ATOM 7570 C CA . SER D 1 119 ? 12.588 15.622 0.179 1.00 18.06 102 SER C CA 1
ATOM 7571 C C . SER D 1 119 ? 13.385 16.713 0.854 1.00 17.74 102 SER C C 1
ATOM 7572 O O . SER D 1 119 ? 12.813 17.712 1.317 1.00 19.37 102 SER C O 1
ATOM 7575 N N . ASN D 1 120 ? 14.700 16.547 0.884 1.00 17.49 103 ASN C N 1
ATOM 7576 C CA . ASN D 1 120 ? 15.603 17.635 1.321 1.00 18.16 103 ASN C CA 1
ATOM 7577 C C . ASN D 1 120 ? 15.826 18.688 0.235 1.00 18.32 103 ASN C C 1
ATOM 7578 O O . ASN D 1 120 ? 16.402 19.742 0.514 1.00 17.78 103 ASN C O 1
ATOM 7583 N N . SER D 1 121 ? 15.369 18.395 -0.989 1.00 18.06 104 SER C N 1
ATOM 7584 C CA . SER D 1 121 ? 15.349 19.323 -2.100 1.00 18.50 104 SER C CA 1
ATOM 7585 C C . SER D 1 121 ? 13.916 19.823 -2.297 1.00 19.03 104 SER C C 1
ATOM 7586 O O . SER D 1 121 ? 13.004 19.035 -2.552 1.00 20.16 104 SER C O 1
ATOM 7589 N N . THR D 1 122 ? 13.729 21.134 -2.205 1.00 19.86 105 THR C N 1
ATOM 7590 C CA . THR D 1 122 ? 12.409 21.730 -2.329 1.00 19.23 105 THR C CA 1
ATOM 7591 C C . THR D 1 122 ? 11.819 21.505 -3.718 1.00 20.00 105 THR C C 1
ATOM 7592 O O . THR D 1 122 ? 10.651 21.157 -3.825 1.00 19.08 105 THR C O 1
ATOM 7596 N N . ARG D 1 123 ? 12.620 21.646 -4.776 1.00 23.54 106 ARG C N 1
ATOM 7597 C CA . ARG D 1 123 ? 12.108 21.377 -6.128 1.00 25.21 106 ARG C CA 1
ATOM 7598 C C . ARG D 1 123 ? 11.687 19.910 -6.305 1.00 24.12 106 ARG C C 1
ATOM 7599 O O . ARG D 1 123 ? 10.659 19.639 -6.910 1.00 24.52 106 ARG C O 1
ATOM 7607 N N . GLU D 1 124 ? 12.484 18.986 -5.784 1.00 23.98 107 GLU C N 1
ATOM 7608 C CA . GLU D 1 124 ? 12.159 17.570 -5.817 1.00 25.37 107 GLU C CA 1
ATOM 7609 C C . GLU D 1 124 ? 10.860 17.276 -5.041 1.00 23.50 107 GLU C C 1
ATOM 7610 O O . GLU D 1 124 ? 9.982 16.573 -5.540 1.00 21.13 107 GLU C O 1
ATOM 7616 N N . ALA D 1 125 ? 10.712 17.871 -3.857 1.00 21.62 108 ALA C N 1
ATOM 7617 C CA . ALA D 1 125 ? 9.499 17.701 -3.066 1.00 21.11 108 ALA C CA 1
ATOM 7618 C C . ALA D 1 125 ? 8.269 18.208 -3.788 1.00 20.94 108 ALA C C 1
ATOM 7619 O O . ALA D 1 125 ? 7.233 17.529 -3.807 1.00 20.17 108 ALA C O 1
ATOM 7621 N N . LEU D 1 126 ? 8.379 19.392 -4.387 1.00 21.62 109 LEU C N 1
ATOM 7622 C CA . LEU D 1 126 ? 7.256 20.010 -5.109 1.00 20.87 109 LEU C CA 1
ATOM 7623 C C . LEU D 1 126 ? 6.870 19.213 -6.354 1.00 19.59 109 LEU C C 1
ATOM 7624 O O . LEU D 1 126 ? 5.688 18.983 -6.591 1.00 18.62 109 LEU C O 1
ATOM 7629 N N . HIS D 1 127 ? 7.870 18.773 -7.111 1.00 22.11 110 HIS C N 1
ATOM 7630 C CA . HIS D 1 127 ? 7.642 17.938 -8.304 1.00 22.48 110 HIS C CA 1
ATOM 7631 C C . HIS D 1 127 ? 6.908 16.634 -7.932 1.00 21.33 110 HIS C C 1
ATOM 7632 O O . HIS D 1 127 ? 5.876 16.307 -8.527 1.00 19.37 110 HIS C O 1
ATOM 7639 N N . ALA D 1 128 ? 7.436 15.917 -6.943 1.00 19.85 111 ALA C N 1
ATOM 7640 C CA . ALA D 1 128 ? 6.870 14.633 -6.525 1.00 20.69 111 ALA C CA 1
ATOM 7641 C C . ALA D 1 128 ? 5.497 14.767 -5.879 1.00 20.09 111 ALA C C 1
ATOM 7642 O O . ALA D 1 128 ? 4.624 13.925 -6.096 1.00 19.86 111 ALA C O 1
ATOM 7644 N N . THR D 1 129 ? 5.334 15.799 -5.062 1.00 19.92 112 THR C N 1
ATOM 7645 C CA . THR D 1 129 ? 4.097 16.018 -4.337 1.00 21.75 112 THR C CA 1
ATOM 7646 C C . THR D 1 129 ? 2.974 16.388 -5.311 1.00 21.92 112 THR C C 1
ATOM 7647 O O . THR D 1 129 ? 1.852 15.881 -5.190 1.00 23.06 112 THR C O 1
ATOM 7651 N N . GLU D 1 130 ? 3.277 17.248 -6.278 1.00 24.00 113 GLU C N 1
ATOM 7652 C CA . GLU D 1 130 ? 2.302 17.640 -7.297 1.00 24.32 113 GLU C CA 1
ATOM 7653 C C . GLU D 1 130 ? 1.830 16.455 -8.133 1.00 22.96 113 GLU C C 1
ATOM 7654 O O . GLU D 1 130 ? 0.633 16.287 -8.366 1.00 20.52 113 GLU C O 1
ATOM 7660 N N . GLN D 1 131 ? 2.783 15.644 -8.590 1.00 22.42 114 GLN C N 1
ATOM 7661 C CA . GLN D 1 131 ? 2.452 14.457 -9.369 1.00 21.08 114 GLN C CA 1
ATOM 7662 C C . GLN D 1 131 ? 1.694 13.436 -8.543 1.00 19.82 114 GLN C C 1
ATOM 7663 O O . GLN D 1 131 ? 0.789 12.777 -9.060 1.00 19.83 114 GLN C O 1
ATOM 7669 N N . GLY D 1 132 ? 2.057 13.308 -7.266 1.00 18.72 115 GLY C N 1
ATOM 7670 C CA . GLY D 1 132 ? 1.348 12.423 -6.345 1.00 19.15 115 GLY C CA 1
ATOM 7671 C C . GLY D 1 132 ? -0.133 12.771 -6.201 1.00 18.23 115 GLY C C 1
ATOM 7672 O O . GLY D 1 132 ? -0.992 11.881 -6.258 1.00 17.42 115 GLY C O 1
ATOM 7673 N N . PHE D 1 133 ? -0.424 14.056 -6.013 1.00 18.80 116 PHE C N 1
ATOM 7674 C CA . PHE D 1 133 ? -1.814 14.535 -5.954 1.00 20.70 116 PHE C CA 1
ATOM 7675 C C . PHE D 1 133 ? -2.533 14.381 -7.294 1.00 22.02 116 PHE C C 1
ATOM 7676 O O . PHE D 1 133 ? -3.709 14.029 -7.322 1.00 23.04 116 PHE C O 1
ATOM 7684 N N . ALA D 1 134 ? -1.813 14.589 -8.401 1.00 22.91 117 ALA C N 1
ATOM 7685 C CA . ALA D 1 134 ? -2.377 14.423 -9.738 1.00 22.35 117 ALA C CA 1
ATOM 7686 C C . ALA D 1 134 ? -2.838 12.987 -10.023 1.00 23.23 117 ALA C C 1
ATOM 7687 O O . ALA D 1 134 ? -3.806 12.803 -10.770 1.00 25.11 117 ALA C O 1
ATOM 7689 N N . VAL D 1 135 ? -2.170 11.987 -9.430 1.00 21.70 118 VAL C N 1
ATOM 7690 C CA . VAL D 1 135 ? -2.633 10.583 -9.537 1.00 21.74 118 VAL C CA 1
ATOM 7691 C C . VAL D 1 135 ? -3.659 10.161 -8.483 1.00 21.52 118 VAL C C 1
ATOM 7692 O O . VAL D 1 135 ? -4.032 8.990 -8.428 1.00 23.95 118 VAL C O 1
ATOM 7696 N N . GLY D 1 136 ? -4.108 11.107 -7.658 1.00 21.00 119 GLY C N 1
ATOM 7697 C CA . GLY D 1 136 ? -5.222 10.909 -6.741 1.00 22.28 119 GLY C CA 1
ATOM 7698 C C . GLY D 1 136 ? -4.887 10.532 -5.302 1.00 23.13 119 GLY C C 1
ATOM 7699 O O . GLY D 1 136 ? -5.784 10.096 -4.569 1.00 24.37 119 GLY C O 1
ATOM 7700 N N . MET D 1 137 ? -3.632 10.678 -4.860 1.00 22.84 120 MET C N 1
ATOM 7701 C CA . MET D 1 137 ? -3.324 10.431 -3.446 1.00 20.86 120 MET C CA 1
ATOM 7702 C C . MET D 1 137 ? -4.071 11.452 -2.586 1.00 21.01 120 MET C C 1
ATOM 7703 O O . MET D 1 137 ? -4.333 12.574 -3.021 1.00 21.18 120 MET C O 1
ATOM 7708 N N . HIS D 1 138 ? -4.427 11.053 -1.372 1.00 21.74 121 HIS C N 1
ATOM 7709 C CA . HIS D 1 138 ? -5.267 11.896 -0.497 1.00 21.74 121 HIS C CA 1
ATOM 7710 C C . HIS D 1 138 ? -4.468 12.946 0.260 1.00 20.79 121 HIS C C 1
ATOM 7711 O O . HIS D 1 138 ? -4.982 14.024 0.568 1.00 20.35 121 HIS C O 1
ATOM 7718 N N . ALA D 1 139 ? -3.205 12.640 0.540 1.00 20.48 122 ALA C N 1
ATOM 7719 C CA . ALA D 1 139 ? -2.331 13.528 1.285 1.00 20.54 122 ALA C CA 1
ATOM 7720 C C . ALA D 1 139 ? -0.865 13.186 1.024 1.00 20.85 122 ALA C C 1
ATOM 7721 O O . ALA D 1 139 ? -0.546 12.140 0.431 1.00 20.94 122 ALA C O 1
ATOM 7723 N N . SER D 1 140 ? 0.020 14.072 1.471 1.00 19.85 123 SER C N 1
ATOM 7724 C CA . SER D 1 140 ? 1.463 13.801 1.476 1.00 20.39 123 SER C CA 1
ATOM 7725 C C . SER D 1 140 ? 2.006 13.667 2.886 1.00 20.99 123 SER C C 1
ATOM 7726 O O . SER D 1 140 ? 1.388 14.131 3.850 1.00 21.70 123 SER C O 1
ATOM 7729 N N . LEU D 1 141 ? 3.153 12.996 2.988 1.00 20.52 124 LEU C N 1
ATOM 7730 C CA . LEU D 1 141 ? 3.996 13.027 4.187 1.00 20.66 124 LEU C CA 1
ATOM 7731 C C . LEU D 1 141 ? 5.226 13.878 3.844 1.00 20.76 124 LEU C C 1
ATOM 7732 O O . LEU D 1 141 ? 5.860 13.651 2.812 1.00 19.80 124 LEU C O 1
ATOM 7737 N N . GLN D 1 142 ? 5.548 14.844 4.705 1.00 19.17 125 GLN C N 1
ATOM 7738 C CA . GLN D 1 142 ? 6.573 15.849 4.414 1.00 20.96 125 GLN C CA 1
ATOM 7739 C C . GLN D 1 142 ? 7.568 15.956 5.559 1.00 20.96 125 GLN C C 1
ATOM 7740 O O . GLN D 1 142 ? 7.300 16.580 6.586 1.00 19.94 125 GLN C O 1
ATOM 7746 N N . ILE D 1 143 ? 8.710 15.306 5.376 1.00 21.52 126 ILE C N 1
ATOM 7747 C CA . ILE D 1 143 ? 9.849 15.422 6.294 1.00 20.03 126 ILE C CA 1
ATOM 7748 C C . ILE D 1 143 ? 10.528 16.797 6.121 1.00 19.78 126 ILE C C 1
ATOM 7749 O O . ILE D 1 143 ? 10.439 17.407 5.053 1.00 19.39 126 ILE C O 1
ATOM 7754 N N . ASN D 1 144 ? 11.178 17.286 7.171 1.00 20.06 127 ASN C N 1
ATOM 7755 C CA . ASN D 1 144 ? 12.083 18.451 7.040 1.00 20.30 127 ASN C CA 1
ATOM 7756 C C . ASN D 1 144 ? 13.352 18.028 6.272 1.00 19.99 127 ASN C C 1
ATOM 7757 O O . ASN D 1 144 ? 13.692 16.841 6.257 1.00 18.84 127 ASN C O 1
ATOM 7762 N N . PRO D 1 145 ? 14.037 18.990 5.623 1.00 21.12 128 PRO C N 1
ATOM 7763 C CA . PRO D 1 145 ? 15.244 18.613 4.892 1.00 21.30 128 PRO C CA 1
ATOM 7764 C C . PRO D 1 145 ? 16.333 17.962 5.751 1.00 21.37 128 PRO C C 1
ATOM 7765 O O . PRO D 1 145 ? 17.018 18.624 6.516 1.00 22.28 128 PRO C O 1
ATOM 7769 N N . TYR D 1 146 ? 16.465 16.656 5.578 1.00 21.74 129 TYR C N 1
ATOM 7770 C CA . TYR D 1 146 ? 17.486 15.830 6.220 1.00 20.94 129 TYR C CA 1
ATOM 7771 C C . TYR D 1 146 ? 18.825 16.031 5.543 1.00 20.83 129 TYR C C 1
ATOM 7772 O O . TYR D 1 146 ? 18.902 16.261 4.318 1.00 19.70 129 TYR C O 1
ATOM 7781 N N . TYR D 1 147 ? 19.887 15.887 6.331 1.00 20.63 130 TYR C N 1
ATOM 7782 C CA . TYR D 1 147 ? 21.264 15.955 5.860 1.00 20.12 130 TYR C CA 1
ATOM 7783 C C . TYR D 1 147 ? 21.653 17.384 5.462 1.00 19.24 130 TYR C C 1
ATOM 7784 O O . TYR D 1 147 ? 22.492 17.984 6.126 1.00 17.67 130 TYR C O 1
ATOM 7793 N N . GLY D 1 148 ? 21.041 17.914 4.394 1.00 19.84 131 GLY C N 1
ATOM 7794 C CA . GLY D 1 148 ? 21.208 19.311 3.995 1.00 19.79 131 GLY C CA 1
ATOM 7795 C C . GLY D 1 148 ? 20.328 20.234 4.820 1.00 20.88 131 GLY C C 1
ATOM 7796 O O . GLY D 1 148 ? 19.371 20.841 4.309 1.00 22.06 131 GLY C O 1
ATOM 7797 N N . LYS D 1 149 ? 20.669 20.351 6.094 1.00 20.40 132 LYS C N 1
ATOM 7798 C CA . LYS D 1 149 ? 19.865 21.065 7.078 1.00 22.32 132 LYS C CA 1
ATOM 7799 C C . LYS D 1 149 ? 19.801 22.551 6.741 1.00 21.15 132 LYS C C 1
ATOM 7800 O O . LYS D 1 149 ? 20.797 23.112 6.330 1.00 19.94 132 LYS C O 1
ATOM 7806 N N . THR D 1 150 ? 18.634 23.165 6.945 1.00 21.33 133 THR C N 1
ATOM 7807 C CA . THR D 1 150 ? 18.453 24.582 6.673 1.00 21.14 133 THR C CA 1
ATOM 7808 C C . THR D 1 150 ? 18.079 25.381 7.932 1.00 21.20 133 THR C C 1
ATOM 7809 O O . THR D 1 150 ? 17.977 24.839 9.034 1.00 20.84 133 THR C O 1
ATOM 7813 N N . SER D 1 151 ? 17.945 26.690 7.761 1.00 21.13 134 SER C N 1
ATOM 7814 C CA . SER D 1 151 ? 17.583 27.593 8.836 1.00 21.28 134 SER C CA 1
ATOM 7815 C C . SER D 1 151 ? 16.092 27.490 9.137 1.00 22.44 134 SER C C 1
ATOM 7816 O O . SER D 1 151 ? 15.339 26.875 8.370 1.00 20.03 134 SER C O 1
ATOM 7819 N N . LYS D 1 152 ? 15.669 28.135 10.227 1.00 22.00 135 LYS C N 1
ATOM 7820 C CA . LYS D 1 152 ? 14.236 28.292 10.534 1.00 23.60 135 LYS C CA 1
ATOM 7821 C C . LYS D 1 152 ? 13.470 28.938 9.386 1.00 22.49 135 LYS C C 1
ATOM 7822 O O . LYS D 1 152 ? 12.388 28.471 9.024 1.00 21.21 135 LYS C O 1
ATOM 7828 N N . ALA D 1 153 ? 14.011 30.023 8.831 1.00 22.35 136 ALA C N 1
ATOM 7829 C CA . ALA D 1 153 ? 13.373 30.675 7.669 1.00 23.51 136 ALA C CA 1
ATOM 7830 C C . ALA D 1 153 ? 13.257 29.699 6.479 1.00 22.94 136 ALA C C 1
ATOM 7831 O O . ALA D 1 153 ? 12.238 29.669 5.795 1.00 24.82 136 ALA C O 1
ATOM 7833 N N . GLY D 1 154 ? 14.292 28.892 6.253 1.00 23.00 137 GLY C N 1
ATOM 7834 C CA . GLY D 1 154 ? 14.259 27.864 5.213 1.00 22.98 137 GLY C CA 1
ATOM 7835 C C . GLY D 1 154 ? 13.165 26.813 5.414 1.00 22.50 137 GLY C C 1
ATOM 7836 O O . GLY D 1 154 ? 12.495 26.418 4.449 1.00 22.43 137 GLY C O 1
ATOM 7837 N N . LEU D 1 155 ? 12.999 26.359 6.655 1.00 21.64 138 LEU C N 1
ATOM 7838 C CA . LEU D 1 155 ? 11.967 25.385 7.002 1.00 23.11 138 LEU C CA 1
ATOM 7839 C C . LEU D 1 155 ? 10.559 25.917 6.738 1.00 23.27 138 LEU C C 1
ATOM 7840 O O . LEU D 1 155 ? 9.720 25.207 6.190 1.00 22.97 138 LEU C O 1
ATOM 7845 N N . LEU D 1 156 ? 10.321 27.172 7.126 1.00 22.88 139 LEU C N 1
ATOM 7846 C CA . LEU D 1 156 ? 9.020 27.813 6.913 1.00 23.28 139 LEU C CA 1
ATOM 7847 C C . LEU D 1 156 ? 8.710 27.961 5.421 1.00 22.50 139 LEU C C 1
ATOM 7848 O O . LEU D 1 156 ? 7.584 27.733 4.999 1.00 23.29 139 LEU C O 1
ATOM 7853 N N . ASN D 1 157 ? 9.719 28.312 4.630 1.00 22.95 140 ASN C N 1
ATOM 7854 C CA . ASN D 1 157 ? 9.558 28.400 3.182 1.00 23.04 140 ASN C CA 1
ATOM 7855 C C . ASN D 1 157 ? 9.246 27.026 2.573 1.00 22.64 140 ASN C C 1
ATOM 7856 O O . ASN D 1 157 ? 8.239 26.873 1.873 1.00 23.28 140 ASN C O 1
ATOM 7861 N N . HIS D 1 158 ? 10.105 26.050 2.852 1.00 21.01 141 HIS C N 1
ATOM 7862 C CA . HIS D 1 158 ? 9.932 24.664 2.395 1.00 21.29 141 HIS C CA 1
ATOM 7863 C C . HIS D 1 158 ? 8.553 24.097 2.762 1.00 21.37 141 HIS C C 1
ATOM 7864 O O . HIS D 1 158 ? 7.815 23.651 1.877 1.00 21.10 141 HIS C O 1
ATOM 7871 N N . PHE D 1 159 ? 8.207 24.140 4.046 1.00 22.18 142 PHE C N 1
ATOM 7872 C CA . PHE D 1 159 ? 6.901 23.609 4.505 1.00 22.24 142 PHE C CA 1
ATOM 7873 C C . PHE D 1 159 ? 5.682 24.356 3.975 1.00 22.12 142 PHE C C 1
ATOM 7874 O O . PHE D 1 159 ? 4.691 23.715 3.629 1.00 21.63 142 PHE C O 1
ATOM 7882 N N . ASN D 1 160 ? 5.737 25.680 3.895 1.00 22.50 143 ASN C N 1
ATOM 7883 C CA . ASN D 1 160 ? 4.632 26.429 3.273 1.00 22.95 143 ASN C CA 1
ATOM 7884 C C . ASN D 1 160 ? 4.431 26.031 1.810 1.00 22.70 143 ASN C C 1
ATOM 7885 O O . ASN D 1 160 ? 3.299 25.855 1.368 1.00 20.58 143 ASN C O 1
ATOM 7890 N N . ALA D 1 161 ? 5.532 25.864 1.083 1.00 22.45 144 ALA C N 1
ATOM 7891 C CA . ALA D 1 161 ? 5.470 25.458 -0.327 1.00 22.13 144 ALA C CA 1
ATOM 7892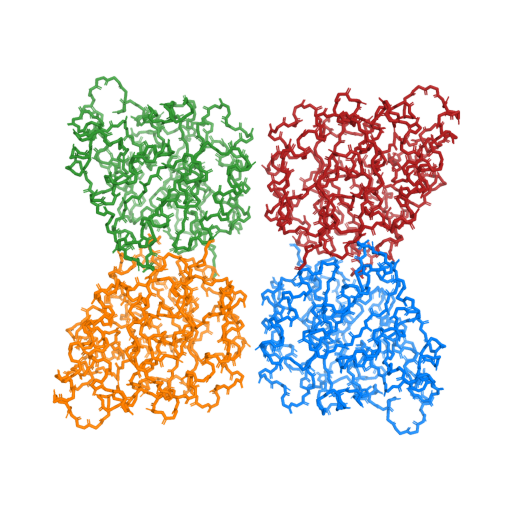 C C . ALA D 1 161 ? 4.798 24.072 -0.519 1.00 22.68 144 ALA C C 1
ATOM 7893 O O . ALA D 1 161 ? 3.899 23.929 -1.342 1.00 20.90 144 ALA C O 1
ATOM 7895 N N . VAL D 1 162 ? 5.208 23.069 0.265 1.00 23.27 145 VAL C N 1
ATOM 7896 C CA . VAL D 1 162 ? 4.615 21.724 0.119 1.00 23.51 145 VAL C CA 1
ATOM 7897 C C . VAL D 1 162 ? 3.179 21.655 0.662 1.00 23.90 145 VAL C C 1
ATOM 7898 O O . VAL D 1 162 ? 2.341 20.911 0.133 1.00 21.56 145 VAL C O 1
ATOM 7902 N N . LEU D 1 163 ? 2.893 22.429 1.709 1.00 24.69 146 LEU C N 1
ATOM 7903 C CA . LEU D 1 163 ? 1.538 22.504 2.254 1.00 24.03 146 LEU C CA 1
ATOM 7904 C C . LEU D 1 163 ? 0.543 23.106 1.263 1.00 23.89 146 LEU C C 1
ATOM 7905 O O . LEU D 1 163 ? -0.614 22.704 1.246 1.00 24.75 146 LEU C O 1
ATOM 7910 N N . ASN D 1 164 ? 0.998 24.054 0.442 1.00 25.47 147 ASN C N 1
ATOM 7911 C CA . ASN D 1 164 ? 0.157 24.627 -0.637 1.00 26.02 147 ASN C CA 1
ATOM 7912 C C . ASN D 1 164 ? -0.287 23.607 -1.702 1.00 26.17 147 ASN C C 1
ATOM 7913 O O . ASN D 1 164 ? -1.258 23.869 -2.399 1.00 29.74 147 ASN C O 1
ATOM 7918 N N . GLU D 1 165 ? 0.406 22.466 -1.824 1.00 24.74 148 GLU C N 1
ATOM 7919 C CA . GLU D 1 165 ? 0.070 21.428 -2.811 1.00 24.94 148 GLU C CA 1
ATOM 7920 C C . GLU D 1 165 ? -1.130 20.564 -2.432 1.00 23.88 148 GLU C C 1
ATOM 7921 O O . GLU D 1 165 ? -1.757 19.993 -3.309 1.00 24.04 148 GLU C O 1
ATOM 7927 N N . GLY D 1 166 ? -1.421 20.445 -1.137 1.00 20.93 149 GLY C N 1
ATOM 7928 C CA . GLY D 1 166 ? -2.527 19.628 -0.662 1.00 21.56 149 GLY C CA 1
ATOM 7929 C C . GLY D 1 166 ? -2.281 19.154 0.769 1.00 21.12 149 GLY C C 1
ATOM 7930 O O . GLY D 1 166 ? -1.238 19.445 1.356 1.00 21.80 149 GLY C O 1
ATOM 7931 N N . PRO D 1 167 ? -3.238 18.409 1.335 1.00 20.47 150 PRO C N 1
ATOM 7932 C CA . PRO D 1 167 ? -3.115 17.957 2.715 1.00 20.11 150 PRO C CA 1
ATOM 7933 C C . PRO D 1 167 ? -1.772 17.275 3.020 1.00 20.60 150 PRO C C 1
ATOM 7934 O O . PRO D 1 167 ? -1.298 16.460 2.222 1.00 19.22 150 PRO C O 1
ATOM 7938 N N . ALA D 1 168 ? -1.163 17.630 4.156 1.00 20.62 151 ALA C N 1
ATOM 7939 C CA . ALA D 1 168 ? 0.154 17.115 4.507 1.00 20.86 151 ALA C CA 1
ATOM 7940 C C . ALA D 1 168 ? 0.273 16.782 5.995 1.00 21.46 151 ALA C C 1
ATOM 7941 O O . ALA D 1 168 ? -0.182 17.545 6.853 1.00 21.98 151 ALA C O 1
ATOM 7943 N N . VAL D 1 169 ? 0.890 15.629 6.265 1.00 21.24 152 VAL C N 1
ATOM 7944 C CA . VAL D 1 169 ? 1.403 15.270 7.571 1.00 20.62 152 VAL C CA 1
ATOM 7945 C C . VAL D 1 169 ? 2.868 15.722 7.601 1.00 21.44 152 VAL C C 1
ATOM 7946 O O . VAL D 1 169 ? 3.603 15.470 6.640 1.00 20.33 152 VAL C O 1
ATOM 7950 N N . VAL D 1 170 ? 3.279 16.397 8.679 1.00 20.72 153 VAL C N 1
ATOM 7951 C CA . VAL D 1 170 ? 4.644 16.912 8.818 1.00 21.08 153 VAL C CA 1
ATOM 7952 C C . VAL D 1 170 ? 5.434 15.956 9.711 1.00 21.34 153 VAL C C 1
ATOM 7953 O O . VAL D 1 170 ? 5.012 15.649 10.823 1.00 20.78 153 VAL C O 1
ATOM 7957 N N . TYR D 1 171 ? 6.593 15.517 9.228 1.00 21.42 154 TYR C N 1
ATOM 7958 C CA . TYR D 1 171 ? 7.305 14.365 9.800 1.00 20.00 154 TYR C CA 1
ATOM 7959 C C . TYR D 1 171 ? 8.600 14.814 10.491 1.00 20.72 154 TYR C C 1
ATOM 7960 O O . TYR D 1 171 ? 9.529 15.328 9.849 1.00 19.04 154 TYR C O 1
ATOM 7969 N N . ASN D 1 172 ? 8.628 14.659 11.817 1.00 21.07 155 ASN C N 1
ATOM 7970 C CA . ASN D 1 172 ? 9.779 15.035 12.635 1.00 19.73 155 ASN C CA 1
ATOM 7971 C C . ASN D 1 172 ? 10.441 13.790 13.192 1.00 20.20 155 ASN C C 1
ATOM 7972 O O . ASN D 1 172 ? 9.826 13.052 13.995 1.00 22.32 155 ASN C O 1
ATOM 7977 N N . VAL D 1 173 ? 11.683 13.564 12.767 1.00 18.41 156 VAL C N 1
ATOM 7978 C CA . VAL D 1 173 ? 12.457 12.398 13.215 1.00 17.69 156 VAL C CA 1
ATOM 7979 C C . VAL D 1 173 ? 13.951 12.778 13.212 1.00 17.49 156 VAL C C 1
ATOM 7980 O O . VAL D 1 173 ? 14.727 12.347 12.356 1.00 16.44 156 VAL C O 1
ATOM 7984 N N . PRO D 1 174 ? 14.358 13.591 14.205 1.00 17.48 157 PRO C N 1
ATOM 7985 C CA . PRO D 1 174 ? 15.731 14.109 14.231 1.00 18.42 157 PRO C CA 1
ATOM 7986 C C . PRO D 1 174 ? 16.817 13.039 14.353 1.00 19.20 157 PRO C C 1
ATOM 7987 O O . PRO D 1 174 ? 17.916 13.272 13.875 1.00 19.06 157 PRO C O 1
ATOM 7991 N N . GLY D 1 175 ? 16.497 11.872 14.942 1.00 18.40 158 GLY C N 1
ATOM 7992 C CA . GLY D 1 175 ? 17.448 10.765 14.980 1.00 18.95 158 GLY C CA 1
ATOM 7993 C C . GLY D 1 175 ? 17.903 10.315 13.595 1.00 18.39 158 GLY C C 1
ATOM 7994 O O . GLY D 1 175 ? 18.991 9.761 13.448 1.00 19.41 158 GLY C O 1
ATOM 7995 N N . ARG D 1 176 ? 17.059 10.554 12.586 1.00 17.34 159 ARG C N 1
ATOM 7996 C CA . ARG D 1 176 ? 17.393 10.296 11.185 1.00 18.32 159 ARG C CA 1
ATOM 7997 C C . ARG D 1 176 ? 17.819 11.524 10.377 1.00 18.08 159 ARG C C 1
ATOM 7998 O O . ARG D 1 176 ? 18.653 11.390 9.506 1.00 18.99 159 ARG C O 1
ATOM 8006 N N . THR D 1 177 ? 17.219 12.683 10.628 1.00 17.53 160 THR C N 1
ATOM 8007 C CA . THR D 1 177 ? 17.406 13.841 9.764 1.00 18.29 160 THR C CA 1
ATOM 8008 C C . THR D 1 177 ? 18.580 14.709 10.178 1.00 18.71 160 THR C C 1
ATOM 8009 O O . THR D 1 177 ? 19.086 15.471 9.369 1.00 18.54 160 THR C O 1
ATOM 8013 N N . GLY D 1 178 ? 18.970 14.606 11.448 1.00 18.52 161 GLY C N 1
ATOM 8014 C CA . GLY D 1 178 ? 19.947 15.486 12.068 1.00 18.69 161 GLY C CA 1
ATOM 8015 C C . GLY D 1 178 ? 19.373 16.813 12.523 1.00 19.04 161 GLY C C 1
ATOM 8016 O O . GLY D 1 178 ? 20.118 17.656 12.969 1.00 18.49 161 GLY C O 1
ATOM 8017 N N . GLN D 1 179 ? 18.053 16.994 12.432 1.00 18.42 162 GLN C N 1
ATOM 8018 C CA . GLN D 1 179 ? 17.442 18.272 12.782 1.00 18.89 162 GLN C CA 1
ATOM 8019 C C . GLN D 1 179 ? 16.030 18.099 13.310 1.00 20.15 162 GLN C C 1
ATOM 8020 O O . GLN D 1 179 ? 15.141 17.613 12.603 1.00 18.51 162 GLN C O 1
ATOM 8026 N N . ASP D 1 180 ? 15.843 18.546 14.550 1.00 20.40 163 ASP C N 1
ATOM 8027 C CA . ASP D 1 180 ? 14.546 18.592 15.178 1.00 22.30 163 ASP C CA 1
ATOM 8028 C C . ASP D 1 180 ? 13.767 19.772 14.637 1.00 21.47 163 ASP C C 1
ATOM 8029 O O . ASP D 1 180 ? 14.294 20.890 14.565 1.00 20.76 163 ASP C O 1
ATOM 8034 N N . ILE D 1 181 ? 12.522 19.539 14.244 1.00 20.30 164 ILE C N 1
ATOM 8035 C CA . ILE D 1 181 ? 11.634 20.634 13.849 1.00 20.40 164 ILE C CA 1
ATOM 8036 C C . ILE D 1 181 ? 11.181 21.297 15.156 1.00 21.16 164 ILE C C 1
ATOM 8037 O O . ILE D 1 181 ? 10.496 20.657 15.955 1.00 20.78 164 ILE C O 1
ATOM 8042 N N . PRO D 1 182 ? 11.574 22.565 15.387 1.00 21.99 165 PRO C N 1
ATOM 8043 C CA . PRO D 1 182 ? 11.257 23.177 16.674 1.00 23.14 165 PRO C CA 1
ATOM 8044 C C . PRO D 1 182 ? 9.781 23.541 16.838 1.00 22.89 165 PRO C C 1
ATOM 8045 O O . PRO D 1 182 ? 9.076 23.722 15.847 1.00 21.62 165 PRO C O 1
ATOM 8049 N N . ASP D 1 183 ? 9.338 23.625 18.091 1.00 24.81 166 ASP C N 1
ATOM 8050 C CA . ASP D 1 183 ? 7.945 23.985 18.424 1.00 28.43 166 ASP C CA 1
ATOM 8051 C C . ASP D 1 183 ? 7.469 25.253 17.710 1.00 26.16 166 ASP C C 1
ATOM 8052 O O . ASP D 1 183 ? 6.359 25.276 17.194 1.00 27.66 166 ASP C O 1
ATOM 8057 N N . ASP D 1 184 ? 8.303 26.289 17.685 1.00 27.05 167 ASP C N 1
ATOM 8058 C CA . ASP D 1 184 ? 7.889 27.569 17.061 1.00 28.98 167 ASP C CA 1
ATOM 8059 C C . ASP D 1 184 ? 7.560 27.446 15.585 1.00 28.31 167 ASP C C 1
ATOM 8060 O O . ASP D 1 184 ? 6.645 28.113 15.103 1.00 26.91 167 ASP C O 1
ATOM 8065 N N . VAL D 1 185 ? 8.280 26.575 14.886 1.00 27.26 168 VAL C N 1
ATOM 8066 C CA . VAL D 1 185 ? 7.964 26.259 13.485 1.00 26.12 168 VAL C CA 1
ATOM 8067 C C . VAL D 1 185 ? 6.617 25.531 13.380 1.00 24.12 168 VAL C C 1
ATOM 8068 O O . VAL D 1 185 ? 5.766 25.930 12.584 1.00 23.11 168 VAL C O 1
ATOM 8072 N N . VAL D 1 186 ? 6.435 24.491 14.186 1.00 22.85 169 VAL C N 1
ATOM 8073 C CA . VAL D 1 186 ? 5.180 23.720 14.191 1.00 24.40 169 VAL C CA 1
ATOM 8074 C C . VAL D 1 186 ? 3.986 24.627 14.532 1.00 26.28 169 VAL C C 1
ATOM 8075 O O . VAL D 1 186 ? 2.994 24.606 13.813 1.00 26.67 169 VAL C O 1
ATOM 8079 N N . MET D 1 187 ? 4.110 25.461 15.574 1.00 27.72 170 MET C N 1
ATOM 8080 C CA . MET D 1 187 ? 3.002 26.369 15.947 1.00 28.53 170 MET C CA 1
ATOM 8081 C C . MET D 1 187 ? 2.647 27.401 14.860 1.00 26.42 170 MET C C 1
ATOM 8082 O O . MET D 1 187 ? 1.530 27.899 14.828 1.00 28.40 170 MET C O 1
ATOM 8087 N N . GLU D 1 188 ? 3.585 27.718 13.984 1.00 26.54 171 GLU C N 1
ATOM 8088 C CA . GLU D 1 188 ? 3.291 28.547 12.818 1.00 27.66 171 GLU C CA 1
ATOM 8089 C C . GLU D 1 188 ? 2.619 27.744 11.671 1.00 26.12 171 GLU C C 1
ATOM 8090 O O . GLU D 1 188 ? 1.553 28.112 11.198 1.00 24.57 171 GLU C O 1
ATOM 8096 N N . ILE D 1 189 ? 3.236 26.648 11.246 1.00 25.53 172 ILE C N 1
ATOM 8097 C CA . ILE D 1 189 ? 2.706 25.895 10.089 1.00 27.44 172 ILE C CA 1
ATOM 8098 C C . ILE D 1 189 ? 1.415 25.113 10.385 1.00 27.73 172 ILE C C 1
ATOM 8099 O O . ILE D 1 189 ? 0.680 24.771 9.441 1.00 26.80 172 ILE C O 1
ATOM 8104 N N . CYS D 1 190 ? 1.125 24.850 11.673 1.00 26.44 173 CYS C N 1
ATOM 8105 C CA . CYS D 1 190 ? -0.103 24.169 12.044 1.00 27.41 173 CYS C CA 1
ATOM 8106 C C . CYS D 1 190 ? -1.381 24.957 11.699 1.00 28.30 173 CYS C C 1
ATOM 8107 O O . CYS D 1 190 ? -2.459 24.376 11.670 1.00 28.42 173 CYS C O 1
ATOM 8110 N N . GLN D 1 191 ? -1.242 26.254 11.438 1.00 28.93 174 GLN C N 1
ATOM 8111 C CA . GLN D 1 191 ? -2.352 27.119 11.037 1.00 31.52 174 GLN C CA 1
ATOM 8112 C C . GLN D 1 191 ? -2.690 27.040 9.544 1.00 29.98 174 GLN C C 1
ATOM 8113 O O . GLN D 1 191 ? -3.732 27.561 9.119 1.00 31.05 174 GLN C O 1
ATOM 8119 N N . HIS D 1 192 ? -1.834 26.393 8.745 1.00 26.59 175 HIS C N 1
ATOM 8120 C CA . HIS D 1 192 ? -2.141 26.182 7.326 1.00 25.72 175 HIS C CA 1
ATOM 8121 C C . HIS D 1 192 ? -3.378 25.293 7.191 1.00 24.98 175 HIS C C 1
ATOM 8122 O O . HIS D 1 192 ? -3.499 24.288 7.895 1.00 27.74 175 HIS C O 1
ATOM 8129 N N . SER D 1 193 ? -4.271 25.634 6.272 1.00 24.88 176 SER C N 1
ATOM 8130 C CA . SER D 1 193 ? -5.504 24.851 6.101 1.00 25.74 176 SER C CA 1
ATOM 8131 C C . SER D 1 193 ? -5.277 23.398 5.620 1.00 25.08 176 SER C C 1
ATOM 8132 O O . SER D 1 193 ? -6.134 22.556 5.826 1.00 26.33 176 SER C O 1
ATOM 8135 N N . ASN D 1 194 ? -4.128 23.110 5.005 1.00 25.06 177 ASN C N 1
ATOM 8136 C CA . ASN D 1 194 ? -3.752 21.735 4.622 1.00 24.67 177 ASN C CA 1
ATOM 8137 C C . ASN D 1 194 ? -2.930 20.975 5.662 1.00 24.96 177 ASN C C 1
ATOM 8138 O O . ASN D 1 194 ? -2.545 19.827 5.410 1.00 25.89 177 ASN C O 1
ATOM 8143 N N . PHE D 1 195 ? -2.676 21.577 6.824 1.00 24.87 178 PHE C N 1
ATOM 8144 C CA . PHE D 1 195 ? -1.926 20.899 7.873 1.00 24.37 178 PHE C CA 1
ATOM 8145 C C . PHE D 1 195 ? -2.786 19.830 8.529 1.00 24.85 178 PHE C C 1
ATOM 8146 O O . PHE D 1 195 ? -3.810 20.141 9.127 1.00 24.11 178 PHE C O 1
ATOM 8154 N N . LEU D 1 196 ? -2.369 18.573 8.409 1.00 22.50 179 LEU C N 1
ATOM 8155 C CA . LEU D 1 196 ? -3.110 17.458 9.018 1.00 24.45 179 LEU C CA 1
ATOM 8156 C C . LEU D 1 196 ? -2.651 17.160 10.449 1.00 24.61 179 LEU C C 1
ATOM 8157 O O . LEU D 1 196 ? -3.448 16.677 11.261 1.00 24.35 179 LEU C O 1
ATOM 8162 N N . GLY D 1 197 ? -1.375 17.423 10.737 1.00 24.10 180 GLY C N 1
ATOM 8163 C CA . GLY D 1 197 ? -0.762 17.071 12.001 1.00 23.87 180 GLY C CA 1
ATOM 8164 C C . GLY D 1 197 ? 0.695 16.660 11.849 1.00 24.08 180 GLY C C 1
ATOM 8165 O O . GLY D 1 197 ? 1.221 16.619 10.726 1.00 24.02 180 GLY C O 1
ATOM 8166 N N . MET D 1 198 ? 1.330 16.354 12.990 1.00 22.51 181 MET C N 1
ATOM 8167 C CA . MET D 1 198 ? 2.685 15.838 13.049 1.00 21.52 181 MET C CA 1
ATOM 8168 C C . MET D 1 198 ? 2.723 14.307 13.048 1.00 21.81 181 MET C C 1
ATOM 8169 O O . MET D 1 198 ? 1.898 13.659 13.695 1.00 24.11 181 MET C O 1
ATOM 8174 N N . LYS D 1 199 ? 3.684 13.733 12.327 1.00 20.33 182 LYS C N 1
ATOM 8175 C CA . LYS D 1 199 ? 4.164 12.394 12.617 1.00 19.98 182 LYS C CA 1
ATOM 8176 C C . LYS D 1 199 ? 5.374 12.676 13.496 1.00 21.32 182 LYS C C 1
ATOM 8177 O O . LYS D 1 199 ? 6.467 13.023 12.999 1.00 21.62 182 LYS C O 1
ATOM 8183 N N . GLU D 1 200 ? 5.168 12.570 14.806 1.00 20.36 183 GLU C N 1
ATOM 8184 C CA . GLU D 1 200 ? 6.173 12.980 15.781 1.00 19.80 183 GLU C CA 1
ATOM 8185 C C . GLU D 1 200 ? 6.890 11.772 16.327 1.00 19.35 183 GLU C C 1
ATOM 8186 O O . GLU D 1 200 ? 6.240 10.829 16.797 1.00 17.60 183 GLU C O 1
ATOM 8192 N N . CYS D 1 201 ? 8.227 11.799 16.265 1.00 18.45 184 CYS C N 1
ATOM 8193 C CA . CYS D 1 201 ? 9.052 10.687 16.767 1.00 20.49 184 CYS C CA 1
ATOM 8194 C C . CYS D 1 201 ? 9.893 11.006 18.005 1.00 20.37 184 CYS C C 1
ATOM 8195 O O . CYS D 1 201 ? 10.593 10.123 18.489 1.00 21.98 184 CYS C O 1
ATOM 8198 N N . THR D 1 202 ? 9.822 12.234 18.532 1.00 21.16 185 THR C N 1
ATOM 8199 C CA . THR D 1 202 ? 10.635 12.614 19.719 1.00 21.35 185 THR C CA 1
ATOM 8200 C C . THR D 1 202 ? 9.994 12.299 21.080 1.00 20.70 185 THR C C 1
ATOM 8201 O O . THR D 1 202 ? 10.559 12.613 22.108 1.00 22.38 185 THR C O 1
ATOM 8205 N N . GLY D 1 203 ? 8.826 11.667 21.091 1.00 21.47 186 GLY C N 1
ATOM 8206 C CA . GLY D 1 203 ? 8.264 11.092 22.314 1.00 20.90 186 GLY C CA 1
ATOM 8207 C C . GLY D 1 203 ? 6.929 11.638 22.763 1.00 21.15 186 GLY C C 1
ATOM 8208 O O . GLY D 1 203 ? 6.422 12.639 22.245 1.00 22.68 186 GLY C O 1
ATOM 8209 N N . ASN D 1 204 ? 6.371 10.967 23.776 1.00 22.00 187 ASN C N 1
ATOM 8210 C CA . ASN D 1 204 ? 5.041 11.281 24.267 1.00 22.08 187 ASN C CA 1
ATOM 8211 C C . ASN D 1 204 ? 4.934 12.630 24.960 1.00 22.60 187 ASN C C 1
ATOM 8212 O O . ASN D 1 204 ? 3.856 13.224 24.921 1.00 21.68 187 ASN C O 1
ATOM 8217 N N . SER D 1 205 ? 6.034 13.113 25.564 1.00 23.31 188 SER C N 1
ATOM 8218 C CA . SER D 1 205 ? 6.094 14.465 26.132 1.00 22.91 188 SER C CA 1
ATOM 8219 C C . SER D 1 205 ? 5.950 15.554 25.079 1.00 22.53 188 SER C C 1
ATOM 8220 O O . SER D 1 205 ? 5.236 16.551 25.277 1.00 22.84 188 SER C O 1
ATOM 8223 N N . ARG D 1 206 ? 6.639 15.365 23.956 1.00 20.16 189 ARG C N 1
ATOM 8224 C CA . ARG D 1 206 ? 6.505 16.245 22.808 1.00 20.20 189 ARG C CA 1
ATOM 8225 C C . ARG D 1 206 ? 5.067 16.268 22.299 1.00 20.31 189 ARG C C 1
ATOM 8226 O O . ARG D 1 206 ? 4.475 17.346 22.081 1.00 19.98 189 ARG C O 1
ATOM 8234 N N . ILE D 1 207 ? 4.512 15.073 22.133 1.00 20.88 190 ILE C N 1
ATOM 8235 C CA . ILE D 1 207 ? 3.124 14.920 21.687 1.00 21.85 190 ILE C CA 1
ATOM 8236 C C . ILE D 1 207 ? 2.134 15.584 22.631 1.00 22.95 190 ILE C C 1
ATOM 8237 O O . ILE D 1 207 ? 1.233 16.290 22.169 1.00 23.68 190 ILE C O 1
ATOM 8242 N N . LYS D 1 208 ? 2.302 15.362 23.943 1.00 25.15 191 LYS C N 1
ATOM 8243 C CA . LYS D 1 208 ? 1.381 15.930 24.926 1.00 25.89 191 LYS C CA 1
ATOM 8244 C C . LYS D 1 208 ? 1.396 17.444 24.865 1.00 23.95 191 LYS C C 1
ATOM 8245 O O . LYS D 1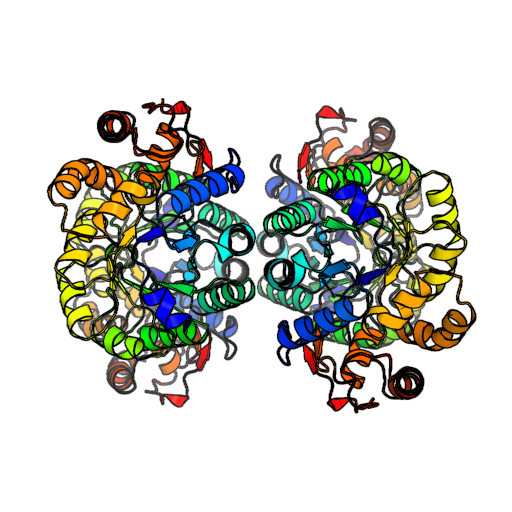 208 ? 0.335 18.052 24.904 1.00 25.38 191 LYS C O 1
ATOM 8251 N N . ASN D 1 209 ? 2.580 18.056 24.753 1.00 22.33 192 ASN C N 1
ATOM 8252 C CA . ASN D 1 209 ? 2.664 19.502 24.647 1.00 22.73 192 ASN C CA 1
ATOM 8253 C C . ASN D 1 209 ? 1.945 19.990 23.378 1.00 22.18 192 ASN C C 1
ATOM 8254 O O . ASN D 1 209 ? 1.175 20.971 23.436 1.00 23.86 192 ASN C O 1
ATOM 8259 N N . TYR D 1 210 ? 2.177 19.319 22.241 1.00 21.50 193 TYR C N 1
ATOM 8260 C CA . TYR D 1 210 ? 1.522 19.716 20.990 1.00 21.60 193 TYR C CA 1
ATOM 8261 C C . TYR D 1 210 ? 0.001 19.563 21.067 1.00 21.67 193 TYR C C 1
ATOM 8262 O O . TYR D 1 210 ? -0.745 20.500 20.760 1.00 20.23 193 TYR C O 1
ATOM 8271 N N . THR D 1 211 ? -0.464 18.392 21.506 1.00 22.36 194 THR C N 1
ATOM 8272 C CA . THR D 1 211 ? -1.906 18.130 21.540 1.00 24.71 194 THR C CA 1
ATOM 8273 C C . THR D 1 211 ? -2.643 19.042 22.535 1.00 26.93 194 THR C C 1
ATOM 8274 O O . THR D 1 211 ? -3.756 19.486 22.247 1.00 28.61 194 THR C O 1
ATOM 8278 N N . SER D 1 212 ? -2.008 19.366 23.664 1.00 29.38 195 SER C N 1
ATOM 8279 C CA . SER D 1 212 ? -2.588 20.308 24.632 1.00 31.18 195 SER C CA 1
ATOM 8280 C C . SER D 1 212 ? -2.776 21.716 24.036 1.00 30.48 195 SER C C 1
ATOM 8281 O O . SER D 1 212 ? -3.608 22.482 24.520 1.00 31.17 195 SER C O 1
ATOM 8284 N N . LYS D 1 213 ? -2.009 22.044 22.993 1.00 29.44 196 LYS C N 1
ATOM 8285 C CA . LYS D 1 213 ? -2.159 23.319 22.270 1.00 30.57 196 LYS C CA 1
ATOM 8286 C C . LYS D 1 213 ? -2.917 23.207 20.939 1.00 29.12 196 LYS C C 1
ATOM 8287 O O . LYS D 1 213 ? -2.844 24.106 20.102 1.00 30.53 196 LYS C O 1
ATOM 8293 N N . GLY D 1 214 ? -3.659 22.117 20.747 1.00 29.70 197 GLY C N 1
ATOM 8294 C CA . GLY D 1 214 ? -4.512 21.954 19.567 1.00 30.45 197 GLY C CA 1
ATOM 8295 C C . GLY D 1 214 ? -3.829 21.431 18.304 1.00 30.79 197 GLY C C 1
ATOM 8296 O O . GLY D 1 214 ? -4.451 21.426 17.240 1.00 28.90 197 GLY C O 1
ATOM 8297 N N . VAL D 1 215 ? -2.581 20.977 18.411 1.00 28.17 198 VAL C N 1
ATOM 8298 C CA . VAL D 1 215 ? -1.855 20.443 17.269 1.00 26.49 198 VAL C CA 1
ATOM 8299 C C . VAL D 1 215 ? -2.049 18.934 17.206 1.00 25.20 198 VAL C C 1
ATOM 8300 O O . VAL D 1 215 ? -1.589 18.200 18.074 1.00 24.59 198 VAL C O 1
ATOM 8304 N N . ASN D 1 216 ? -2.703 18.482 16.143 1.00 23.82 199 ASN C N 1
ATOM 8305 C CA . ASN D 1 216 ? -2.974 17.064 15.929 1.00 23.04 199 ASN C CA 1
ATOM 8306 C C . ASN D 1 216 ? -1.654 16.296 15.736 1.00 20.56 199 ASN C C 1
ATOM 8307 O O . ASN D 1 216 ? -0.761 16.775 15.048 1.00 21.05 199 ASN C O 1
ATOM 8312 N N . CYS D 1 217 ? -1.510 15.145 16.390 1.00 20.08 200 CYS C N 1
ATOM 8313 C CA . CYS D 1 217 ? -0.293 14.327 16.316 1.00 20.30 200 CYS C CA 1
ATOM 8314 C C . CYS D 1 217 ? -0.623 12.862 16.148 1.00 20.61 200 CYS C C 1
ATOM 8315 O O . CYS D 1 217 ? -1.528 12.371 16.791 1.00 20.09 200 CYS C O 1
ATOM 8318 N N . TRP D 1 218 ? 0.158 12.188 15.295 1.00 19.42 201 TRP C N 1
ATOM 8319 C CA . TRP D 1 218 ? 0.311 10.747 15.292 1.00 19.35 201 TRP C CA 1
ATOM 8320 C C . TRP D 1 218 ? 1.665 10.431 15.884 1.00 19.79 201 TRP C C 1
ATOM 8321 O O . TRP D 1 218 ? 2.655 11.116 15.582 1.00 21.74 201 TRP C O 1
ATOM 8332 N N . SER D 1 219 ? 1.736 9.389 16.698 1.00 19.98 202 SER C N 1
ATOM 8333 C CA . SER D 1 219 ? 3.023 8.876 17.144 1.00 20.28 202 SER C CA 1
ATOM 8334 C C . SER D 1 219 ? 3.660 8.107 16.003 1.00 20.05 202 SER C C 1
ATOM 8335 O O . SER D 1 219 ? 2.990 7.312 15.348 1.00 20.04 202 SER C O 1
ATOM 8338 N N . GLY D 1 220 ? 4.956 8.346 15.797 1.00 20.78 203 GLY C N 1
ATOM 8339 C CA . GLY D 1 220 ? 5.779 7.544 14.900 1.00 21.37 203 GLY C CA 1
ATOM 8340 C C . GLY D 1 220 ? 6.518 6.388 15.543 1.00 22.33 203 GLY C C 1
ATOM 8341 O O . GLY D 1 220 ? 7.271 5.696 14.852 1.00 24.68 203 GLY C O 1
ATOM 8342 N N . ASN D 1 221 ? 6.313 6.157 16.844 1.00 22.42 204 ASN C N 1
ATOM 8343 C CA . ASN D 1 221 ? 7.028 5.095 17.584 1.00 22.62 204 ASN C CA 1
ATOM 8344 C C . ASN D 1 221 ? 6.038 4.069 18.152 1.00 22.82 204 ASN C C 1
ATOM 8345 O O . ASN D 1 221 ? 5.312 4.356 19.121 1.00 21.41 204 ASN C O 1
ATOM 8350 N N . ASP D 1 222 ? 6.028 2.878 17.563 1.00 23.07 205 ASP C N 1
ATOM 8351 C CA . ASP D 1 222 ? 5.139 1.786 17.998 1.00 24.61 205 ASP C CA 1
ATOM 8352 C C . ASP D 1 222 ? 5.138 1.529 19.515 1.00 25.47 205 ASP C C 1
ATOM 8353 O O . ASP D 1 222 ? 4.057 1.417 20.111 1.00 26.98 205 ASP C O 1
ATOM 8358 N N . ASP D 1 223 ? 6.326 1.464 20.122 1.00 25.95 206 ASP C N 1
ATOM 8359 C CA . ASP D 1 223 ? 6.439 1.190 21.574 1.00 27.43 206 ASP C CA 1
ATOM 8360 C C . ASP D 1 223 ? 5.919 2.306 22.492 1.00 25.66 206 ASP C C 1
ATOM 8361 O O . ASP D 1 223 ? 5.772 2.093 23.688 1.00 27.29 206 ASP C O 1
ATOM 8366 N N . GLU D 1 224 ? 5.659 3.484 21.932 1.00 24.94 207 GLU C N 1
ATOM 8367 C CA . GLU D 1 224 ? 5.060 4.602 22.644 1.00 24.06 207 GLU C CA 1
ATOM 8368 C C . GLU D 1 224 ? 3.598 4.850 22.262 1.00 23.52 207 GLU C C 1
ATOM 8369 O O . GLU D 1 224 ? 2.921 5.627 22.935 1.00 23.01 207 GLU C O 1
ATOM 8375 N N . SER D 1 225 ? 3.113 4.190 21.206 1.00 22.98 208 SER C N 1
ATOM 8376 C CA . SER D 1 225 ? 1.901 4.630 20.506 1.00 22.94 208 SER C CA 1
ATOM 8377 C C . SER D 1 225 ? 0.622 4.448 21.322 1.00 22.92 208 SER C C 1
ATOM 8378 O O . SER D 1 225 ? -0.262 5.300 21.293 1.00 20.68 208 SER C O 1
ATOM 8381 N N . HIS D 1 226 ? 0.528 3.330 22.046 1.00 22.50 209 HIS C N 1
ATOM 8382 C CA . HIS D 1 226 ? -0.622 3.090 22.922 1.00 24.42 209 HIS C CA 1
ATOM 8383 C C . HIS D 1 226 ? -0.800 4.226 23.907 1.00 22.84 209 HIS C C 1
ATOM 8384 O O . HIS D 1 226 ? -1.887 4.816 23.992 1.00 21.98 209 HIS C O 1
ATOM 8391 N N . ASP D 1 227 ? 0.264 4.561 24.632 1.00 23.58 210 ASP C N 1
ATOM 8392 C CA . ASP D 1 227 ? 0.190 5.679 25.595 1.00 24.55 210 ASP C CA 1
ATOM 8393 C C . ASP D 1 227 ? 0.041 7.045 24.950 1.00 24.16 210 ASP C C 1
ATOM 8394 O O . ASP D 1 227 ? -0.612 7.913 25.532 1.00 22.98 210 ASP C O 1
ATOM 8399 N N . ALA D 1 228 ? 0.607 7.235 23.751 1.00 23.99 211 ALA C N 1
ATOM 8400 C CA . ALA D 1 228 ? 0.420 8.489 22.987 1.00 23.86 211 ALA C CA 1
ATOM 8401 C C . ALA D 1 228 ? -1.057 8.722 22.716 1.00 24.52 211 ALA C C 1
ATOM 8402 O O . ALA D 1 228 ? -1.586 9.810 22.915 1.00 23.86 211 ALA C O 1
ATOM 8404 N N . ARG D 1 229 ? -1.695 7.660 22.245 1.00 24.10 212 ARG C N 1
ATOM 8405 C CA . ARG D 1 229 ? -3.106 7.643 21.895 1.00 25.04 212 ARG C CA 1
ATOM 8406 C C . ARG D 1 229 ? -4.015 7.818 23.112 1.00 23.46 212 ARG C C 1
ATOM 8407 O O . ARG D 1 229 ? -4.942 8.619 23.105 1.00 22.21 212 ARG C O 1
ATOM 8415 N N . HIS D 1 230 ? -3.776 7.021 24.131 1.00 23.86 213 HIS C N 1
ATOM 8416 C CA . HIS D 1 230 ? -4.691 6.953 25.299 1.00 24.89 213 HIS C CA 1
ATOM 8417 C C . HIS D 1 230 ? -4.429 7.968 26.391 1.00 26.43 213 HIS C C 1
ATOM 8418 O O . HIS D 1 230 ? -5.365 8.347 27.079 1.00 26.48 213 HIS C O 1
ATOM 8425 N N . SER D 1 231 ? -3.191 8.442 26.530 1.00 27.46 214 SER C N 1
ATOM 8426 C CA . SER D 1 231 ? -2.820 9.360 27.642 1.00 27.65 214 SER C CA 1
ATOM 8427 C C . SER D 1 231 ? -2.201 10.689 27.232 1.00 26.91 214 SER C C 1
ATOM 8428 O O . SER D 1 231 ? -1.997 11.538 28.085 1.00 27.36 214 SER C O 1
ATOM 8431 N N . ASN D 1 232 ? -1.892 10.884 25.944 1.00 25.69 215 ASN C N 1
ATOM 8432 C CA . ASN D 1 232 ? -1.209 12.106 25.516 1.00 26.57 215 ASN C CA 1
ATOM 8433 C C . ASN D 1 232 ? -1.890 12.863 24.374 1.00 26.00 215 ASN C C 1
ATOM 8434 O O . ASN D 1 232 ? -1.289 13.786 23.811 1.00 27.46 215 ASN C O 1
ATOM 8439 N N . GLY D 1 233 ? -3.139 12.523 24.075 1.00 25.65 216 GLY C N 1
ATOM 8440 C CA . GLY D 1 233 ? -3.920 13.256 23.098 1.00 25.40 216 GLY C CA 1
ATOM 8441 C C . GLY D 1 233 ? -3.635 12.953 21.623 1.00 25.30 216 GLY C C 1
ATOM 8442 O O . GLY D 1 233 ? -4.199 13.609 20.744 1.00 25.95 216 GLY C O 1
ATOM 8443 N N . ALA D 1 234 ? -2.784 11.975 21.329 1.00 23.41 217 ALA C N 1
ATOM 8444 C CA . ALA D 1 234 ? -2.496 11.633 19.924 1.00 22.99 217 ALA C CA 1
ATOM 8445 C C . ALA D 1 234 ? -3.736 11.018 19.309 1.00 22.44 217 ALA C C 1
ATOM 8446 O O . ALA D 1 234 ? -4.401 10.234 19.936 1.00 22.23 217 ALA C O 1
ATOM 8448 N N . VAL D 1 235 ? -4.052 11.384 18.074 1.00 20.98 218 VAL C N 1
ATOM 8449 C CA . VAL D 1 235 ? -5.144 10.714 17.341 1.00 20.41 218 VAL C CA 1
ATOM 8450 C C . VAL D 1 235 ? -4.831 9.227 17.136 1.00 21.27 218 VAL C C 1
ATOM 8451 O O . VAL D 1 235 ? -5.752 8.391 17.159 1.00 20.69 218 VAL C O 1
ATOM 8455 N N . GLY D 1 236 ? -3.557 8.893 16.938 1.00 21.74 219 GLY C N 1
ATOM 8456 C CA . GLY D 1 236 ? -3.162 7.489 16.839 1.00 21.20 219 GLY C CA 1
ATOM 8457 C C . GLY D 1 236 ? -1.717 7.309 16.427 1.00 21.13 219 GLY C C 1
ATOM 8458 O O . GLY D 1 236 ? -0.843 8.058 16.883 1.00 19.94 219 GLY C O 1
ATOM 8459 N N . VAL D 1 237 ? -1.479 6.360 15.516 1.00 19.97 220 VAL C N 1
ATOM 8460 C CA . VAL D 1 237 ? -0.131 5.883 15.184 1.00 21.04 220 VAL C CA 1
ATOM 8461 C C . VAL D 1 237 ? 0.079 5.772 13.659 1.00 20.60 220 VAL C C 1
ATOM 8462 O O . VAL D 1 237 ? -0.825 5.381 12.934 1.00 20.82 220 VAL C O 1
ATOM 8466 N N . ILE D 1 238 ? 1.290 6.113 13.211 1.00 21.05 221 ILE C N 1
ATOM 8467 C CA . ILE D 1 238 ? 1.803 5.761 11.893 1.00 19.51 221 ILE C CA 1
ATOM 8468 C C . ILE D 1 238 ? 2.871 4.695 12.160 1.00 19.51 221 ILE C C 1
ATOM 8469 O O . ILE D 1 238 ? 3.946 4.984 12.674 1.00 17.46 221 ILE C O 1
ATOM 8474 N N . SER D 1 239 ? 2.555 3.456 11.794 1.00 19.42 222 SER C N 1
ATOM 8475 C CA . SER D 1 239 ? 3.132 2.282 12.415 1.00 18.69 222 SER C CA 1
ATOM 8476 C C . SER D 1 239 ? 3.976 1.437 11.480 1.00 19.09 222 SER C C 1
ATOM 8477 O O . SER D 1 239 ? 3.674 1.311 10.296 1.00 20.45 222 SER C O 1
ATOM 8480 N N . VAL D 1 240 ? 5.016 0.833 12.044 1.00 18.26 223 VAL C N 1
ATOM 8481 C CA . VAL D 1 240 ? 5.823 -0.180 11.383 1.00 19.01 223 VAL C CA 1
ATOM 8482 C C . VAL D 1 240 ? 5.273 -1.577 11.658 1.00 19.28 223 VAL C C 1
ATOM 8483 O O . VAL D 1 240 ? 5.062 -2.382 10.756 1.00 19.72 223 VAL C O 1
ATOM 8487 N N . THR D 1 241 ? 5.065 -1.853 12.933 1.00 19.99 224 THR C N 1
ATOM 8488 C CA . THR D 1 241 ? 4.653 -3.164 13.406 1.00 20.56 224 THR C CA 1
ATOM 8489 C C . THR D 1 241 ? 3.279 -3.591 12.850 1.00 19.59 224 THR C C 1
ATOM 8490 O O . THR D 1 241 ? 3.044 -4.777 12.642 1.00 20.93 224 THR C O 1
ATOM 8494 N N . SER D 1 242 ? 2.401 -2.632 12.555 1.00 19.73 225 SER C N 1
ATOM 8495 C CA . SER D 1 242 ? 1.120 -2.920 11.876 1.00 21.36 225 SER C CA 1
ATOM 8496 C C . SER D 1 242 ? 1.285 -3.713 10.578 1.00 21.69 225 SER C C 1
ATOM 8497 O O . SER D 1 242 ? 0.386 -4.471 10.226 1.00 19.67 225 SER C O 1
ATOM 8500 N N . ASN D 1 243 ? 2.425 -3.565 9.885 1.00 21.48 226 ASN C N 1
ATOM 8501 C CA . ASN D 1 243 ? 2.738 -4.408 8.715 1.00 21.56 226 ASN C CA 1
ATOM 8502 C C . ASN D 1 243 ? 2.626 -5.899 9.013 1.00 22.81 226 ASN C C 1
ATOM 8503 O O . ASN D 1 243 ? 2.222 -6.663 8.140 1.00 22.19 226 ASN C O 1
ATOM 8508 N N . VAL D 1 244 ? 3.012 -6.291 10.236 1.00 25.15 227 VAL C N 1
ATOM 8509 C CA . VAL D 1 244 ? 3.066 -7.689 10.688 1.00 24.70 227 VAL C CA 1
ATOM 8510 C C . VAL D 1 244 ? 1.766 -8.120 11.395 1.00 24.99 227 VAL C C 1
ATOM 8511 O O . VAL D 1 244 ? 1.227 -9.196 11.085 1.00 24.51 227 VAL C O 1
ATOM 8515 N N . ILE D 1 245 ? 1.291 -7.288 12.336 1.00 23.43 228 ILE C N 1
ATOM 8516 C CA . ILE D 1 245 ? 0.107 -7.584 13.171 1.00 23.96 228 ILE C CA 1
ATOM 8517 C C . ILE D 1 245 ? -0.921 -6.435 13.147 1.00 24.34 228 ILE C C 1
ATOM 8518 O O . ILE D 1 245 ? -1.162 -5.754 14.163 1.00 24.98 228 ILE C O 1
ATOM 8523 N N . PRO D 1 246 ? -1.507 -6.172 11.973 1.00 23.38 229 PRO C N 1
ATOM 8524 C CA . PRO D 1 246 ? -2.368 -4.985 11.828 1.00 23.23 229 PRO C CA 1
ATOM 8525 C C . PRO D 1 246 ? -3.604 -4.965 12.752 1.00 23.98 229 PRO C C 1
ATOM 8526 O O . PRO D 1 246 ? -3.979 -3.893 13.256 1.00 21.88 229 PRO C O 1
ATOM 8530 N N . GLY D 1 247 ? -4.224 -6.125 12.961 1.00 24.18 230 GLY C N 1
ATOM 8531 C CA . GLY D 1 247 ? -5.393 -6.239 13.844 1.00 23.79 230 GLY C CA 1
ATOM 8532 C C . GLY D 1 247 ? -5.085 -5.957 15.296 1.00 23.75 230 GLY C C 1
ATOM 8533 O O . GLY D 1 247 ? -5.898 -5.353 16.000 1.00 22.70 230 GLY C O 1
ATOM 8534 N N . LEU D 1 248 ? -3.898 -6.355 15.745 1.00 22.74 231 LEU C N 1
ATOM 8535 C CA . LEU D 1 248 ? -3.465 -6.057 17.112 1.00 23.59 231 LEU C CA 1
ATOM 8536 C C . LEU D 1 248 ? -3.145 -4.566 17.289 1.00 23.25 231 LEU C C 1
ATOM 8537 O O . LEU D 1 248 ? -3.482 -3.977 18.333 1.00 22.78 231 LEU C O 1
ATOM 8542 N N . MET D 1 249 ? -2.540 -3.934 16.279 1.00 24.83 232 MET C N 1
ATOM 8543 C CA . MET D 1 249 ? -2.313 -2.479 16.343 1.00 25.08 232 MET C CA 1
ATOM 8544 C C . MET D 1 249 ? -3.641 -1.728 16.282 1.00 24.04 232 MET C C 1
ATOM 8545 O O . MET D 1 249 ? -3.798 -0.675 16.911 1.00 22.20 232 MET C O 1
ATOM 8550 N N . HIS D 1 250 ? -4.600 -2.256 15.527 1.00 25.26 233 HIS C N 1
ATOM 8551 C CA . HIS D 1 250 ? -5.965 -1.693 15.522 1.00 25.38 233 HIS C CA 1
ATOM 8552 C C . HIS D 1 250 ? -6.572 -1.707 16.927 1.00 25.54 233 HIS C C 1
ATOM 8553 O O . HIS D 1 250 ? -7.133 -0.698 17.363 1.00 21.29 233 HIS C O 1
ATOM 8560 N N . LYS D 1 251 ? -6.446 -2.846 17.625 1.00 24.56 234 LYS C N 1
ATOM 8561 C CA . LYS D 1 251 ? -6.945 -2.964 19.005 1.00 26.48 234 LYS C CA 1
ATOM 8562 C C . LYS D 1 251 ? -6.320 -1.934 19.946 1.00 25.75 234 LYS C C 1
ATOM 8563 O O . LYS D 1 251 ? -7.027 -1.343 20.791 1.00 25.71 234 LYS C O 1
ATOM 8569 N N . LEU D 1 252 ? -5.019 -1.694 19.784 1.00 24.78 235 LEU C N 1
ATOM 8570 C CA . LEU D 1 252 ? -4.315 -0.715 20.603 1.00 25.58 235 LEU C CA 1
ATOM 8571 C C . LEU D 1 252 ? -4.761 0.728 20.408 1.00 25.19 235 LEU C C 1
ATOM 8572 O O . LEU D 1 252 ? -4.613 1.545 21.303 1.00 23.67 235 LEU C O 1
ATOM 8577 N N . MET D 1 253 ? -5.291 1.031 19.230 1.00 26.39 236 MET C N 1
ATOM 8578 C CA . MET D 1 253 ? -5.707 2.392 18.865 1.00 27.69 236 MET C CA 1
ATOM 8579 C C . MET D 1 253 ? -7.194 2.723 19.102 1.00 28.47 236 MET C C 1
ATOM 8580 O O . MET D 1 253 ? -7.540 3.890 19.099 1.00 28.69 236 MET C O 1
ATOM 8585 N N . HIS D 1 254 ? -8.044 1.728 19.314 1.00 33.11 237 HIS C N 1
ATOM 8586 C CA . HIS D 1 254 ? -9.505 1.975 19.397 1.00 36.02 237 HIS C CA 1
ATOM 8587 C C . HIS D 1 254 ? -10.154 1.451 20.653 1.00 38.16 237 HIS C C 1
ATOM 8588 O O . HIS D 1 254 ? -9.785 0.416 21.178 1.00 41.17 237 HIS C O 1
ATOM 8595 N N . GLY D 1 255 ? -11.118 2.250 21.154 1.00 39.38 238 GLY C N 1
ATOM 8596 C CA . GLY D 1 255 ? -11.821 1.963 22.388 1.00 39.28 238 GLY C CA 1
ATOM 8597 C C . GLY D 1 255 ? -10.994 2.319 23.613 1.00 39.09 238 GLY C C 1
ATOM 8598 O O . GLY D 1 255 ? -10.168 3.254 23.635 1.00 37.28 238 GLY C O 1
ATOM 8599 N N . SER D 1 256 ? -11.213 1.526 24.656 1.00 39.24 239 SER C N 1
ATOM 8600 C CA . SER D 1 256 ? -10.533 1.722 25.921 1.00 39.34 239 SER C CA 1
ATOM 8601 C C . SER D 1 256 ? -9.065 1.340 25.818 1.00 33.97 239 SER C C 1
ATOM 8602 O O . SER D 1 256 ? -8.687 0.577 24.940 1.00 30.17 239 SER C O 1
ATOM 8605 N N . PRO D 1 257 ? -8.239 1.888 26.725 1.00 30.57 240 PRO C N 1
ATOM 8606 C CA . PRO D 1 257 ? -6.878 1.395 26.890 1.00 29.84 240 PRO C CA 1
ATOM 8607 C C . PRO D 1 257 ? -6.821 -0.111 26.908 1.00 29.25 240 PRO C C 1
ATOM 8608 O O . PRO D 1 257 ? -7.698 -0.733 27.499 1.00 28.74 240 PRO C O 1
ATOM 8612 N N . ASP D 1 258 ? -5.806 -0.686 26.282 1.00 28.67 241 ASP C N 1
ATOM 8613 C CA . ASP D 1 258 ? -5.514 -2.116 26.435 1.00 27.09 241 ASP C CA 1
ATOM 8614 C C . ASP D 1 258 ? -4.047 -2.271 26.837 1.00 26.80 241 ASP C C 1
ATOM 8615 O O . ASP D 1 258 ? -3.195 -2.693 26.023 1.00 25.72 241 ASP C O 1
ATOM 8620 N N . PRO D 1 259 ? -3.722 -1.901 28.088 1.00 26.61 242 PRO C N 1
ATOM 8621 C CA . PRO D 1 259 ? -2.308 -1.966 28.503 1.00 26.87 242 PRO C CA 1
ATOM 8622 C C . PRO D 1 259 ? -1.747 -3.395 28.582 1.00 26.57 242 PRO C C 1
ATOM 8623 O O . PRO D 1 259 ? -0.535 -3.580 28.468 1.00 28.17 242 PRO C O 1
ATOM 8627 N N . GLN D 1 260 ? -2.600 -4.398 28.746 1.00 26.93 243 GLN C N 1
ATOM 8628 C CA . GLN D 1 260 ? -2.125 -5.776 28.675 1.00 27.97 243 GLN C CA 1
ATOM 8629 C C . GLN D 1 260 ? -1.616 -6.170 27.294 1.00 27.80 243 GLN C C 1
ATOM 8630 O O . GLN D 1 260 ? -0.541 -6.750 27.163 1.00 26.34 243 GLN C O 1
ATOM 8636 N N . LEU D 1 261 ? -2.383 -5.867 26.257 1.00 27.18 244 LEU C N 1
ATOM 8637 C CA . LEU D 1 261 ? -1.913 -6.110 24.875 1.00 27.16 244 LEU C CA 1
ATOM 8638 C C . LEU D 1 261 ? -0.602 -5.337 24.601 1.00 27.10 244 LEU C C 1
ATOM 8639 O O . LEU D 1 261 ? 0.352 -5.905 24.059 1.00 30.26 244 LEU C O 1
ATOM 8644 N N . ASN D 1 262 ? -0.561 -4.065 25.009 1.00 26.02 245 ASN C N 1
ATOM 8645 C CA . ASN D 1 262 ? 0.631 -3.233 24.837 1.00 25.87 245 ASN C CA 1
ATOM 8646 C C . ASN D 1 262 ? 1.850 -3.921 25.492 1.00 24.74 245 ASN C C 1
ATOM 8647 O O . ASN D 1 262 ? 2.919 -4.041 24.858 1.00 24.19 245 ASN C O 1
ATOM 8652 N N . ALA D 1 263 ? 1.682 -4.371 26.745 1.00 23.46 246 ALA C N 1
ATOM 8653 C CA . ALA D 1 263 ? 2.745 -5.092 27.444 1.00 25.28 246 ALA C CA 1
ATOM 8654 C C . ALA D 1 263 ? 3.137 -6.401 26.742 1.00 24.41 246 ALA C C 1
ATOM 8655 O O . ALA D 1 263 ? 4.308 -6.720 26.645 1.00 25.72 246 ALA C O 1
ATOM 8657 N N . ASP D 1 264 ? 2.145 -7.153 26.276 1.00 25.94 247 ASP C N 1
ATOM 8658 C CA . ASP D 1 264 ? 2.377 -8.428 25.570 1.00 27.58 247 ASP C CA 1
ATOM 8659 C C . ASP D 1 264 ? 3.172 -8.275 24.260 1.00 28.46 247 ASP C C 1
ATOM 8660 O O . ASP D 1 264 ? 3.840 -9.223 23.838 1.00 28.77 247 ASP C O 1
ATOM 8665 N N . LEU D 1 265 ? 3.075 -7.103 23.628 1.00 28.02 248 LEU C N 1
ATOM 8666 C CA . LEU D 1 265 ? 3.758 -6.813 22.365 1.00 28.03 248 LEU C CA 1
ATOM 8667 C C . LEU D 1 265 ? 5.130 -6.123 22.507 1.00 30.58 248 LEU C C 1
ATOM 8668 O O . LEU D 1 265 ? 5.797 -5.817 21.496 1.00 29.27 248 LEU C O 1
ATOM 8673 N N . LYS D 1 266 ? 5.541 -5.878 23.761 1.00 32.73 249 LYS C N 1
ATOM 8674 C CA . LYS D 1 266 ? 6.746 -5.111 24.050 1.00 35.47 249 LYS C CA 1
ATOM 8675 C C . LYS D 1 266 ? 8.033 -5.740 23.468 1.00 31.61 249 LYS C C 1
ATOM 8676 O O . LYS D 1 266 ? 8.830 -5.039 22.848 1.00 28.48 249 LYS C O 1
ATOM 8682 N N . GLU D 1 267 ? 8.222 -7.033 23.676 1.00 29.96 250 GLU C N 1
ATOM 8683 C CA . GLU D 1 267 ? 9.408 -7.729 23.182 1.00 30.32 250 GLU C CA 1
ATOM 8684 C C . GLU D 1 267 ? 9.471 -7.726 21.637 1.00 26.93 250 GLU C C 1
ATOM 8685 O O . GLU D 1 267 ? 10.529 -7.468 21.053 1.00 25.69 250 GLU C O 1
ATOM 8691 N N . LEU D 1 268 ? 8.339 -8.011 21.002 1.00 23.90 251 LEU C N 1
ATOM 8692 C CA . LEU D 1 268 ? 8.264 -7.971 19.556 1.00 25.95 251 LEU C CA 1
ATOM 8693 C C . LEU D 1 268 ? 8.601 -6.567 19.031 1.00 24.88 251 LEU C C 1
ATOM 8694 O O . LEU D 1 268 ? 9.407 -6.437 18.102 1.00 21.67 251 LEU C O 1
ATOM 8699 N N . MET D 1 269 ? 7.996 -5.542 19.641 1.00 25.54 252 MET C N 1
ATOM 8700 C CA . MET D 1 269 ? 8.240 -4.173 19.220 1.00 25.89 252 MET C CA 1
ATOM 8701 C C . MET D 1 269 ? 9.710 -3.769 19.354 1.00 25.82 252 MET C C 1
ATOM 8702 O O . MET D 1 269 ? 10.230 -3.099 18.476 1.00 26.03 252 MET C O 1
ATOM 8707 N N . ALA D 1 270 ? 10.378 -4.183 20.433 1.00 25.13 253 ALA C N 1
ATOM 8708 C CA . ALA D 1 270 ? 11.825 -3.927 20.576 1.00 24.97 253 ALA C CA 1
ATOM 8709 C C . ALA D 1 270 ? 12.640 -4.662 19.492 1.00 23.86 253 ALA C C 1
ATOM 8710 O O . ALA D 1 270 ? 13.570 -4.084 18.913 1.00 23.20 253 ALA C O 1
ATOM 8712 N N . TRP D 1 271 ? 12.285 -5.920 19.210 1.00 23.19 254 TRP C N 1
ATOM 8713 C CA . TRP D 1 271 ? 12.988 -6.701 18.182 1.00 23.81 254 TRP C CA 1
ATOM 8714 C C . TRP D 1 271 ? 12.847 -6.065 16.770 1.00 25.44 254 TRP C C 1
ATOM 8715 O O . TRP D 1 271 ? 13.801 -6.072 15.974 1.00 25.47 254 TRP C O 1
ATOM 8726 N N . MET D 1 272 ? 11.674 -5.485 16.498 1.00 24.02 255 MET C N 1
ATOM 8727 C CA . MET D 1 272 ? 11.441 -4.742 15.250 1.00 23.96 255 MET C CA 1
ATOM 8728 C C . MET D 1 272 ? 12.393 -3.544 15.020 1.00 24.77 255 MET C C 1
ATOM 8729 O O . MET D 1 272 ? 12.494 -3.046 13.887 1.00 22.70 255 MET C O 1
ATOM 8734 N N . PHE D 1 273 ? 13.077 -3.094 16.080 1.00 23.42 256 PHE C N 1
ATOM 8735 C CA . PHE D 1 273 ? 14.038 -1.999 15.983 1.00 26.61 256 PHE C CA 1
ATOM 8736 C C . PHE D 1 273 ? 15.419 -2.358 16.523 1.00 25.78 256 PHE C C 1
ATOM 8737 O O . PHE D 1 273 ? 16.186 -1.470 16.857 1.00 27.80 256 PHE C O 1
ATOM 8745 N N . CYS D 1 274 ? 15.764 -3.643 16.562 1.00 26.98 257 CYS C N 1
ATOM 8746 C CA . CYS D 1 274 ? 17.089 -4.030 17.079 1.00 28.57 257 CYS C CA 1
ATOM 8747 C C . CYS D 1 274 ? 18.210 -3.651 16.073 1.00 28.81 257 CYS C C 1
ATOM 8748 O O . CYS D 1 274 ? 19.354 -3.444 16.471 1.00 29.98 257 CYS C O 1
ATOM 8751 N N . GLU D 1 275 ? 17.863 -3.569 14.786 1.00 25.22 258 GLU C N 1
ATOM 8752 C CA . GLU D 1 275 ? 18.640 -2.827 13.804 1.00 24.26 258 GLU C CA 1
ATOM 8753 C C . GLU D 1 275 ? 17.725 -1.735 13.274 1.00 22.62 258 GLU C C 1
ATOM 8754 O O . GLU D 1 275 ? 16.507 -1.810 13.465 1.00 23.72 258 GLU C O 1
ATOM 8760 N N . PRO D 1 276 ? 18.285 -0.719 12.601 1.00 21.62 259 PRO C N 1
ATOM 8761 C CA . PRO D 1 276 ? 17.406 0.349 12.109 1.00 21.20 259 PRO C CA 1
ATOM 8762 C C . PRO D 1 276 ? 16.306 -0.146 11.165 1.00 19.62 259 PRO C C 1
ATOM 8763 O O . PRO D 1 276 ? 16.549 -0.952 10.268 1.00 20.91 259 PRO C O 1
ATOM 8767 N N . ASN D 1 277 ? 15.093 0.333 11.408 1.00 19.57 260 ASN C N 1
ATOM 8768 C CA . ASN D 1 277 ? 13.935 0.064 10.562 1.00 19.39 260 ASN C CA 1
ATOM 8769 C C . ASN D 1 277 ? 14.268 0.538 9.130 1.00 19.60 260 ASN C C 1
ATOM 8770 O O . ASN D 1 277 ? 14.817 1.643 8.975 1.00 20.42 260 ASN C O 1
ATOM 8775 N N . PRO D 1 278 ? 13.984 -0.250 8.084 1.00 19.25 261 PRO C N 1
ATOM 8776 C CA . PRO D 1 278 ? 13.152 -1.472 8.088 1.00 19.15 261 PRO C CA 1
ATOM 8777 C C . PRO D 1 278 ? 13.893 -2.817 8.035 1.00 19.52 261 PRO C C 1
ATOM 8778 O O . PRO D 1 278 ? 13.356 -3.779 7.488 1.00 18.93 261 PRO C O 1
ATOM 8782 N N . ILE D 1 279 ? 15.083 -2.912 8.622 1.00 20.78 262 ILE C N 1
ATOM 8783 C CA . ILE D 1 279 ? 15.837 -4.175 8.557 1.00 20.73 262 ILE C CA 1
ATOM 8784 C C . ILE D 1 279 ? 15.044 -5.335 9.187 1.00 20.98 262 ILE C C 1
ATOM 8785 O O . ILE D 1 279 ? 14.908 -6.403 8.560 1.00 19.65 262 ILE C O 1
ATOM 8790 N N . SER D 1 280 ? 14.514 -5.133 10.398 1.00 22.06 263 SER C N 1
ATOM 8791 C CA . SER D 1 280 ? 13.768 -6.221 11.067 1.00 21.74 263 SER C CA 1
ATOM 8792 C C . SER D 1 280 ? 12.484 -6.543 10.319 1.00 21.99 263 SER C C 1
ATOM 8793 O O . SER D 1 280 ? 12.182 -7.722 10.092 1.00 23.37 263 SER C O 1
ATOM 8796 N N . LEU D 1 281 ? 11.747 -5.506 9.918 1.00 21.59 264 LEU C N 1
ATOM 8797 C CA . LEU D 1 281 ? 10.520 -5.697 9.152 1.00 20.65 264 LEU C CA 1
ATOM 8798 C C . LEU D 1 281 ? 10.778 -6.518 7.898 1.00 22.00 264 LEU C C 1
ATOM 8799 O O . LEU D 1 281 ? 10.077 -7.508 7.646 1.00 21.68 264 LEU C O 1
ATOM 8804 N N . ASN D 1 282 ? 11.766 -6.118 7.105 1.00 21.30 265 ASN C N 1
ATOM 8805 C CA . ASN D 1 282 ? 12.101 -6.848 5.863 1.00 21.57 265 ASN C CA 1
ATOM 8806 C C . ASN D 1 282 ? 12.463 -8.310 6.148 1.00 21.56 265 ASN C C 1
ATOM 8807 O O . ASN D 1 282 ? 12.098 -9.212 5.386 1.00 21.82 265 ASN C O 1
ATOM 8812 N N . THR D 1 283 ? 13.185 -8.531 7.237 1.00 21.51 266 THR C N 1
ATOM 8813 C CA . THR D 1 283 ? 13.599 -9.879 7.617 1.00 21.91 266 THR C CA 1
ATOM 8814 C C . THR D 1 283 ? 12.363 -10.658 8.057 1.00 22.63 266 THR C C 1
ATOM 8815 O O . THR D 1 283 ? 12.151 -11.780 7.610 1.00 22.35 266 THR C O 1
ATOM 8819 N N . ALA D 1 284 ? 11.535 -10.032 8.890 1.00 23.46 267 ALA C N 1
ATOM 8820 C CA . ALA D 1 284 ? 10.315 -10.653 9.421 1.00 25.49 267 ALA C CA 1
ATOM 8821 C C . ALA D 1 284 ? 9.328 -11.110 8.345 1.00 25.24 267 ALA C C 1
ATOM 8822 O O . ALA D 1 284 ? 8.825 -12.246 8.387 1.00 24.71 267 ALA C O 1
ATOM 8824 N N . LEU D 1 285 ? 9.047 -10.230 7.380 1.00 24.09 268 LEU C N 1
ATOM 8825 C CA . LEU D 1 285 ? 8.114 -10.576 6.311 1.00 24.83 268 LEU C CA 1
ATOM 8826 C C . LEU D 1 285 ? 8.637 -11.736 5.450 1.00 23.72 268 LEU C C 1
ATOM 8827 O O . LEU D 1 285 ? 7.850 -12.557 5.000 1.00 24.14 268 LEU C O 1
ATOM 8832 N N . ALA D 1 286 ? 9.949 -11.816 5.257 1.00 24.71 269 ALA C N 1
ATOM 8833 C CA . ALA D 1 286 ? 10.552 -12.967 4.568 1.00 24.56 269 ALA C CA 1
ATOM 8834 C C . ALA D 1 286 ? 10.396 -14.252 5.373 1.00 24.49 269 ALA C C 1
ATOM 8835 O O . ALA D 1 286 ? 9.991 -15.279 4.830 1.00 23.30 269 ALA C O 1
ATOM 8837 N N . MET D 1 287 ? 10.672 -14.158 6.674 1.00 24.19 270 MET C N 1
ATOM 8838 C CA . MET D 1 287 ? 10.535 -15.275 7.623 1.00 24.05 270 MET C CA 1
ATOM 8839 C C . MET D 1 287 ? 9.098 -15.832 7.690 1.00 24.69 270 MET C C 1
ATOM 8840 O O . MET D 1 287 ? 8.904 -17.055 7.852 1.00 24.76 270 MET C O 1
ATOM 8845 N N . CYS D 1 288 ? 8.111 -14.943 7.551 1.00 23.56 271 CYS C N 1
ATOM 8846 C CA . CYS D 1 288 ? 6.696 -15.296 7.574 1.00 24.28 271 CYS C CA 1
ATOM 8847 C C . CYS D 1 288 ? 6.097 -15.666 6.196 1.00 24.09 271 CYS C C 1
ATOM 8848 O O . CYS D 1 288 ? 4.880 -15.928 6.104 1.00 26.19 271 CYS C O 1
ATOM 8851 N N . GLY D 1 289 ? 6.915 -15.696 5.152 1.00 23.30 272 GLY C N 1
ATOM 8852 C CA . GLY D 1 289 ? 6.457 -16.024 3.809 1.00 24.29 272 GLY C CA 1
ATOM 8853 C C . GLY D 1 289 ? 5.598 -14.962 3.148 1.00 24.66 272 GLY C C 1
ATOM 8854 O O . GLY D 1 289 ? 4.868 -15.274 2.209 1.00 23.33 272 GLY C O 1
ATOM 8855 N N . LEU D 1 290 ? 5.689 -13.711 3.625 1.00 25.67 273 LEU C N 1
ATOM 8856 C CA . LEU D 1 290 ? 4.845 -12.611 3.145 1.00 26.91 273 LEU C CA 1
ATOM 8857 C C . LEU D 1 290 ? 5.551 -11.650 2.161 1.00 26.30 273 LEU C C 1
ATOM 8858 O O . LEU D 1 290 ? 4.893 -10.810 1.547 1.00 25.82 273 LEU C O 1
ATOM 8863 N N . ALA D 1 291 ? 6.879 -11.758 2.058 1.00 23.75 274 ALA C N 1
ATOM 8864 C CA . ALA D 1 291 ? 7.685 -11.055 1.052 1.00 23.75 274 ALA C CA 1
ATOM 8865 C C . ALA D 1 291 ? 8.913 -11.900 0.738 1.00 23.19 274 ALA C C 1
ATOM 8866 O O . ALA D 1 291 ? 9.327 -12.716 1.549 1.00 22.52 274 ALA C O 1
ATOM 8868 N N . ARG D 1 292 ? 9.483 -11.725 -0.441 1.00 21.80 275 ARG C N 1
ATOM 8869 C CA . ARG D 1 292 ? 10.693 -12.459 -0.799 1.00 23.26 275 ARG C CA 1
ATOM 8870 C C . ARG D 1 292 ? 11.886 -11.923 0.005 1.00 22.59 275 ARG C C 1
ATOM 8871 O O . ARG D 1 292 ? 11.892 -10.747 0.401 1.00 22.18 275 ARG C O 1
ATOM 8879 N N . PRO D 1 293 ? 12.896 -12.773 0.247 1.00 21.86 276 PRO C N 1
ATOM 8880 C CA . PRO D 1 293 ? 14.060 -12.370 1.045 1.00 21.62 276 PRO C CA 1
ATOM 8881 C C . PRO D 1 293 ? 15.041 -11.504 0.253 1.00 20.87 276 PRO C C 1
ATOM 8882 O O . PRO D 1 293 ? 16.216 -11.847 0.094 1.00 20.42 276 PRO C O 1
ATOM 8886 N N . VAL D 1 294 ? 14.553 -10.372 -0.239 1.00 19.39 277 VAL C N 1
ATOM 8887 C CA . VAL D 1 294 ? 15.302 -9.522 -1.162 1.00 20.17 277 VAL C CA 1
ATOM 8888 C C . VAL D 1 294 ? 15.415 -8.140 -0.527 1.00 19.88 277 VAL C C 1
ATOM 8889 O O . VAL D 1 294 ? 14.414 -7.568 -0.092 1.00 19.05 277 VAL C O 1
ATOM 8893 N N . PHE D 1 295 ? 16.646 -7.629 -0.472 1.00 20.38 278 PHE C N 1
ATOM 8894 C CA . PHE D 1 295 ? 16.955 -6.335 0.134 1.00 20.12 278 PHE C CA 1
ATOM 8895 C C . PHE D 1 295 ? 17.592 -5.432 -0.917 1.00 21.01 278 PHE C C 1
ATOM 8896 O O . PHE D 1 295 ? 18.489 -5.869 -1.642 1.00 20.35 278 PHE C O 1
ATOM 8904 N N . ARG D 1 296 ? 17.122 -4.188 -1.003 1.00 20.29 279 ARG C N 1
ATOM 8905 C CA . ARG D 1 296 ? 17.868 -3.135 -1.686 1.00 20.00 279 ARG C CA 1
ATOM 8906 C C . ARG D 1 296 ? 18.904 -2.563 -0.746 1.00 19.24 279 ARG C C 1
ATOM 8907 O O . ARG D 1 296 ? 18.572 -2.169 0.360 1.00 19.81 279 ARG C O 1
ATOM 8915 N N . LEU D 1 297 ? 20.157 -2.507 -1.182 1.00 19.81 280 LEU C N 1
ATOM 8916 C CA . LEU D 1 297 ? 21.235 -1.943 -0.377 1.00 19.72 280 LEU C CA 1
ATOM 8917 C C . LEU D 1 297 ? 21.001 -0.430 -0.150 1.00 19.89 280 LEU C C 1
ATOM 8918 O O . LEU D 1 297 ? 20.490 0.252 -1.046 1.00 18.83 280 LEU C O 1
ATOM 8923 N N . PRO D 1 298 ? 21.360 0.112 1.020 1.00 19.67 281 PRO C N 1
ATOM 8924 C CA . PRO D 1 298 ? 22.327 -0.462 1.981 1.00 19.11 281 PRO C CA 1
ATOM 8925 C C . PRO D 1 298 ? 21.737 -1.343 3.098 1.00 19.22 281 PRO C C 1
ATOM 8926 O O . PRO D 1 298 ? 22.451 -1.655 4.046 1.00 18.59 281 PRO C O 1
ATOM 8930 N N . TYR D 1 299 ? 20.474 -1.757 2.984 1.00 19.77 282 TYR C N 1
ATOM 8931 C CA . TYR D 1 299 ? 19.890 -2.639 3.981 1.00 19.29 282 TYR C CA 1
ATOM 8932 C C . TYR D 1 299 ? 20.303 -4.079 3.722 1.00 21.41 282 TYR C C 1
ATOM 8933 O O . TYR D 1 299 ? 20.384 -4.514 2.557 1.00 20.04 282 TYR C O 1
ATOM 8942 N N . VAL D 1 300 ? 20.594 -4.796 4.805 1.00 20.85 283 VAL C N 1
ATOM 8943 C CA . VAL D 1 300 ? 20.903 -6.234 4.752 1.00 22.58 283 VAL C CA 1
ATOM 8944 C C . VAL D 1 300 ? 20.143 -6.898 5.910 1.00 22.00 283 VAL C C 1
ATOM 8945 O O . VAL D 1 300 ? 19.791 -6.210 6.892 1.00 23.37 283 VAL C O 1
ATOM 8949 N N . PRO D 1 301 ? 19.892 -8.222 5.811 1.00 21.69 284 PRO C N 1
ATOM 8950 C CA . PRO D 1 301 ? 19.040 -8.855 6.826 1.00 21.42 284 PRO C CA 1
ATOM 8951 C C . PRO D 1 301 ? 19.673 -8.935 8.206 1.00 20.21 284 PRO C C 1
ATOM 8952 O O . PRO D 1 301 ? 20.898 -8.768 8.367 1.00 19.95 284 PRO C O 1
ATOM 8956 N N . LEU D 1 302 ? 18.830 -9.197 9.194 1.00 19.80 285 LEU C N 1
ATOM 8957 C CA . LEU D 1 302 ? 19.278 -9.526 10.529 1.00 21.39 285 LEU C CA 1
ATOM 8958 C C . LEU D 1 302 ? 20.161 -10.787 10.461 1.00 23.54 285 LEU C C 1
ATOM 8959 O O . LEU D 1 302 ? 20.061 -11.586 9.510 1.00 23.46 285 LEU C O 1
ATOM 8964 N N . SER D 1 303 ? 21.017 -10.960 11.464 1.00 23.73 286 SER C N 1
ATOM 8965 C CA . SER D 1 303 ? 21.883 -12.145 11.547 1.00 24.99 286 SER C CA 1
ATOM 8966 C C . SER D 1 303 ? 21.046 -13.380 11.868 1.00 24.73 286 SER C C 1
ATOM 8967 O O . SER D 1 303 ? 19.901 -13.256 12.322 1.00 23.76 286 SER C O 1
ATOM 8970 N N . ARG D 1 304 ? 21.628 -14.560 11.657 1.00 27.67 287 ARG C N 1
ATOM 8971 C CA . ARG D 1 304 ? 20.986 -15.827 12.028 1.00 30.53 287 ARG C CA 1
ATOM 8972 C C . ARG D 1 304 ? 20.514 -15.825 13.487 1.00 28.31 287 ARG C C 1
ATOM 8973 O O . ARG D 1 304 ? 19.377 -16.172 13.768 1.00 28.87 287 ARG C O 1
ATOM 8981 N N . ALA D 1 305 ? 21.379 -15.415 14.402 1.00 28.78 288 ALA C N 1
ATOM 8982 C CA . ALA D 1 305 ? 21.023 -15.364 15.832 1.00 26.95 288 ALA C CA 1
ATOM 8983 C C . ALA D 1 305 ? 19.839 -14.421 16.129 1.00 27.02 288 ALA C C 1
ATOM 8984 O O . ALA D 1 305 ? 18.975 -14.737 16.950 1.00 25.11 288 ALA C O 1
ATOM 8986 N N . GLN D 1 306 ? 19.806 -13.263 15.464 1.00 24.74 289 GLN C N 1
ATOM 8987 C CA . GLN D 1 306 ? 18.684 -12.325 15.633 1.00 24.53 289 GLN C CA 1
ATOM 8988 C C . GLN D 1 306 ? 17.382 -12.879 15.055 1.00 25.14 289 GLN C C 1
ATOM 8989 O O . GLN D 1 306 ? 16.304 -12.655 15.625 1.00 27.70 289 GLN C O 1
ATOM 8995 N N . ARG D 1 307 ? 17.484 -13.611 13.944 1.00 27.15 290 ARG C N 1
ATOM 8996 C CA . ARG D 1 307 ? 16.316 -14.283 13.355 1.00 28.50 290 ARG C CA 1
ATOM 8997 C C . ARG D 1 307 ? 15.774 -15.395 14.266 1.00 29.71 290 ARG C C 1
ATOM 8998 O O . ARG D 1 307 ? 14.562 -15.587 14.327 1.00 27.32 290 ARG C O 1
ATOM 9006 N N . GLU D 1 308 ? 16.658 -16.109 14.967 1.00 33.00 291 GLU C N 1
ATOM 9007 C CA . GLU D 1 308 ? 16.240 -17.143 15.955 1.00 34.85 291 GLU C CA 1
ATOM 9008 C C . GLU D 1 308 ? 15.406 -16.536 17.068 1.00 33.28 291 GLU C C 1
ATOM 9009 O O . GLU D 1 308 ? 14.345 -17.055 17.404 1.00 30.22 291 GLU C O 1
ATOM 9015 N N . LYS D 1 309 ? 15.893 -15.439 17.631 1.00 33.39 292 LYS C N 1
ATOM 9016 C CA . LYS D 1 309 ? 15.140 -14.727 18.667 1.00 34.04 292 LYS C CA 1
ATOM 9017 C C . LYS D 1 309 ? 13.806 -14.245 18.120 1.00 34.12 292 LYS C C 1
ATOM 9018 O O . LYS D 1 309 ? 12.764 -14.448 18.758 1.00 31.38 292 LYS C O 1
ATOM 9024 N N . GLY D 1 310 ? 13.836 -13.655 16.917 1.00 30.54 293 GLY C N 1
ATOM 9025 C CA . GLY D 1 310 ? 12.624 -13.186 16.246 1.00 27.41 293 GLY C CA 1
ATOM 9026 C C . GLY D 1 310 ? 11.556 -14.241 15.961 1.00 24.88 293 GLY C C 1
ATOM 9027 O O . GLY D 1 310 ? 10.358 -13.978 16.119 1.00 21.66 293 GLY C O 1
ATOM 9028 N N . ALA D 1 311 ? 11.982 -15.425 15.528 1.00 25.34 294 ALA C N 1
ATOM 9029 C CA . ALA D 1 311 ? 11.047 -16.525 15.203 1.00 26.65 294 ALA C CA 1
ATOM 9030 C C . ALA D 1 311 ? 10.172 -16.897 16.378 1.00 27.90 294 ALA C C 1
ATOM 9031 O O . ALA D 1 311 ? 8.957 -17.098 16.209 1.00 31.98 294 ALA C O 1
ATOM 9033 N N . VAL D 1 312 ? 10.772 -16.934 17.574 1.00 28.57 295 VAL C N 1
ATOM 9034 C CA . VAL D 1 312 ? 10.053 -17.225 18.808 1.00 29.30 295 VAL C CA 1
ATOM 9035 C C . VAL D 1 312 ? 8.972 -16.166 19.031 1.00 30.29 295 VAL C C 1
ATOM 9036 O O . VAL D 1 312 ? 7.821 -16.506 19.315 1.00 28.74 295 VAL C O 1
ATOM 9040 N N . LEU D 1 313 ? 9.332 -14.888 18.858 1.00 30.21 296 LEU C N 1
ATOM 9041 C CA . LEU D 1 313 ? 8.387 -13.782 19.096 1.00 30.10 296 LEU C CA 1
ATOM 9042 C C . LEU D 1 313 ? 7.279 -13.746 18.065 1.00 30.10 296 LEU C C 1
ATOM 9043 O O . LEU D 1 313 ? 6.132 -13.475 18.404 1.00 29.95 296 LEU C O 1
ATOM 9048 N N . LEU D 1 314 ? 7.626 -14.026 16.806 1.00 31.06 297 LEU C N 1
ATOM 9049 C CA . LEU D 1 314 ? 6.654 -14.076 15.715 1.00 31.07 297 LEU C CA 1
ATOM 9050 C C . LEU D 1 314 ? 5.697 -15.280 15.849 1.00 32.35 297 LEU C C 1
ATOM 9051 O O . LEU D 1 314 ? 4.478 -15.117 15.650 1.00 29.88 297 LEU C O 1
ATOM 9056 N N . ASN D 1 315 ? 6.240 -16.453 16.200 1.00 36.73 298 ASN C N 1
ATOM 9057 C CA . ASN D 1 315 ? 5.412 -17.643 16.487 1.00 39.48 298 ASN C CA 1
ATOM 9058 C C . ASN D 1 315 ? 4.331 -17.405 17.551 1.00 38.78 298 ASN C C 1
ATOM 9059 O O . ASN D 1 315 ? 3.210 -17.861 17.373 1.00 37.92 298 ASN C O 1
ATOM 9064 N N . LYS D 1 316 ? 4.660 -16.673 18.613 1.00 38.50 299 LYS C N 1
ATOM 9065 C CA . LYS D 1 316 ? 3.685 -16.310 19.661 1.00 40.08 299 LYS C CA 1
ATOM 9066 C C . LYS D 1 316 ? 2.454 -15.548 19.142 1.00 38.35 299 LYS C C 1
ATOM 9067 O O . LYS D 1 316 ? 1.378 -15.661 19.738 1.00 38.53 299 LYS C O 1
ATOM 9073 N N . VAL D 1 317 ? 2.616 -14.767 18.063 1.00 32.42 300 VAL C N 1
ATOM 9074 C CA . VAL D 1 317 ? 1.502 -14.001 17.488 1.00 30.56 300 VAL C CA 1
ATOM 9075 C C . VAL D 1 317 ? 1.124 -14.448 16.068 1.00 29.12 300 VAL C C 1
ATOM 9076 O O . VAL D 1 317 ? 0.444 -13.704 15.366 1.00 27.72 300 VAL C O 1
ATOM 9080 N N . GLN D 1 318 ? 1.499 -15.670 15.669 1.00 28.67 301 GLN C N 1
ATOM 9081 C CA . GLN D 1 318 ? 1.304 -16.132 14.284 1.00 29.61 301 GLN C CA 1
ATOM 9082 C C . GLN D 1 318 ? -0.142 -16.046 13.794 1.00 29.95 301 GLN C C 1
ATOM 9083 O O . GLN D 1 318 ? -0.370 -15.684 12.649 1.00 27.44 301 GLN C O 1
ATOM 9089 N N . GLU D 1 319 ? -1.111 -16.352 14.659 1.00 29.95 302 GLU C N 1
ATOM 9090 C CA . GLU D 1 319 ? -2.529 -16.262 14.276 1.00 31.89 302 GLU C CA 1
ATOM 9091 C C . GLU D 1 319 ? -2.973 -14.826 13.953 1.00 29.04 302 GLU C C 1
ATOM 9092 O O . GLU D 1 319 ? -3.983 -14.645 13.287 1.00 26.89 302 GLU C O 1
ATOM 9098 N N . HIS D 1 320 ? -2.216 -13.830 14.411 1.00 26.85 303 HIS C N 1
ATOM 9099 C CA . HIS D 1 320 ? -2.476 -12.422 14.081 1.00 26.99 303 HIS C CA 1
ATOM 9100 C C . HIS D 1 320 ? -1.609 -11.850 12.954 1.00 27.65 303 HIS C C 1
ATOM 9101 O O . HIS D 1 320 ? -1.662 -10.644 12.707 1.00 25.13 303 HIS C O 1
ATOM 9108 N N . ILE D 1 321 ? -0.818 -12.705 12.294 1.00 26.48 304 ILE C N 1
ATOM 9109 C CA . ILE D 1 321 ? -0.027 -12.315 11.121 1.00 26.23 304 ILE C CA 1
ATOM 9110 C C . ILE D 1 321 ? -0.781 -12.779 9.881 1.00 25.16 304 ILE C C 1
ATOM 9111 O O . ILE D 1 321 ? -0.719 -13.966 9.542 1.00 25.43 304 ILE C O 1
ATOM 9116 N N . PRO D 1 322 ? -1.520 -11.869 9.210 1.00 26.20 305 PRO C N 1
ATOM 9117 C CA . PRO D 1 322 ? -2.455 -12.364 8.180 1.00 26.35 305 PRO C CA 1
ATOM 9118 C C . PRO D 1 322 ? -1.745 -13.032 7.006 1.00 27.27 305 PRO C C 1
ATOM 9119 O O . PRO D 1 322 ? -0.781 -12.487 6.473 1.00 25.72 305 PRO C O 1
ATOM 9123 N N . GLY D 1 323 ? -2.226 -14.211 6.619 1.00 28.13 306 GLY C N 1
ATOM 9124 C CA . GLY D 1 323 ? -1.647 -14.993 5.540 1.00 28.84 306 GLY C CA 1
ATOM 9125 C C . GLY D 1 323 ? -0.380 -15.737 5.887 1.00 29.60 306 GLY C C 1
ATOM 9126 O O . GLY D 1 323 ? 0.166 -16.417 5.032 1.00 29.76 306 GLY C O 1
ATOM 9127 N N . CYS D 1 324 ? 0.090 -15.639 7.133 1.00 32.03 307 CYS C N 1
ATOM 9128 C CA . CYS D 1 324 ? 1.309 -16.342 7.551 1.00 33.44 307 CYS C CA 1
ATOM 9129 C C . CYS D 1 324 ? 0.991 -17.827 7.725 1.00 37.69 307 CYS C C 1
ATOM 9130 O O . CYS D 1 324 ? 0.151 -18.177 8.550 1.00 38.10 307 CYS C O 1
ATOM 9133 N N . LYS D 1 325 ? 1.669 -18.683 6.965 1.00 40.13 308 LYS C N 1
ATOM 9134 C CA . LYS D 1 325 ? 1.478 -20.139 7.034 1.00 42.60 308 LYS C CA 1
ATOM 9135 C C . LYS D 1 325 ? 2.461 -20.768 8.025 1.00 41.18 308 LYS C C 1
ATOM 9136 O O . LYS D 1 325 ? 2.098 -21.685 8.795 1.00 39.99 308 LYS C O 1
ATOM 9142 N N . SER D 1 326 ? 3.699 -20.280 8.039 1.00 38.51 309 SER C N 1
ATOM 9143 C CA . SER D 1 326 ? 4.647 -20.664 9.083 1.00 38.68 309 SER C CA 1
ATOM 9144 C C . SER D 1 326 ? 5.780 -19.644 9.201 1.00 35.87 309 SER C C 1
ATOM 9145 O O . SER D 1 326 ? 6.038 -18.907 8.277 1.00 32.87 309 SER C O 1
ATOM 9148 N N . VAL D 1 327 ? 6.412 -19.606 10.360 1.00 35.30 310 VAL C N 1
ATOM 9149 C CA . VAL D 1 327 ? 7.570 -18.766 10.596 1.00 33.88 310 VAL C CA 1
ATOM 9150 C C . VAL D 1 327 ? 8.813 -19.637 10.483 1.00 31.73 310 VAL C C 1
ATOM 9151 O O . VAL D 1 327 ? 8.939 -20.624 11.194 1.00 28.61 310 VAL C O 1
ATOM 9155 N N . ARG D 1 328 ? 9.700 -19.277 9.554 1.00 30.38 311 ARG C N 1
ATOM 9156 C CA . ARG D 1 328 ? 10.988 -19.950 9.372 1.00 29.29 311 ARG C CA 1
ATOM 9157 C C . ARG D 1 328 ? 12.096 -19.010 9.829 1.00 30.21 311 ARG C C 1
ATOM 9158 O O . ARG D 1 328 ? 12.012 -17.797 9.605 1.00 27.24 311 ARG C O 1
ATOM 9166 N N . VAL D 1 329 ? 13.129 -19.559 10.460 1.00 27.67 312 VAL C N 1
ATOM 9167 C CA . VAL D 1 329 ? 14.307 -18.793 10.860 1.00 27.59 312 VAL C CA 1
ATOM 9168 C C . VAL D 1 329 ? 15.049 -18.318 9.600 1.00 27.15 312 VAL C C 1
ATOM 9169 O O . VAL D 1 329 ? 15.532 -17.174 9.557 1.00 24.67 312 VAL C O 1
ATOM 9173 N N . MET D 1 330 ? 15.120 -19.209 8.603 1.00 24.38 313 MET C N 1
ATOM 9174 C CA . MET D 1 330 ? 15.809 -19.007 7.310 1.00 25.83 313 MET C CA 1
ATOM 9175 C C . MET D 1 330 ? 17.325 -19.092 7.439 1.00 25.45 313 MET C C 1
ATOM 9176 O O . MET D 1 330 ? 17.887 -18.821 8.512 1.00 23.97 313 MET C O 1
ATOM 9181 N N . GLU D 1 331 ? 17.968 -19.486 6.343 1.00 26.57 314 GLU C N 1
ATOM 9182 C CA . GLU D 1 331 ? 19.429 -19.583 6.275 1.00 29.82 314 GLU C CA 1
ATOM 9183 C C . GLU D 1 331 ? 19.989 -18.361 5.572 1.00 28.48 314 GLU C C 1
ATOM 9184 O O . GLU D 1 331 ? 19.321 -17.788 4.723 1.00 28.84 314 GLU C O 1
ATOM 9190 N N . ASP D 1 332 ? 21.218 -17.990 5.917 1.00 28.44 315 ASP C N 1
ATOM 9191 C CA . ASP D 1 332 ? 21.863 -16.781 5.396 1.00 28.31 315 ASP C CA 1
ATOM 9192 C C . ASP D 1 332 ? 21.927 -16.755 3.861 1.00 27.92 315 ASP C C 1
ATOM 9193 O O . ASP D 1 332 ? 21.732 -15.697 3.266 1.00 26.71 315 ASP C O 1
ATOM 9198 N N . HIS D 1 333 ? 22.144 -17.911 3.222 1.00 27.32 316 HIS C N 1
ATOM 9199 C CA . HIS D 1 333 ? 22.235 -17.992 1.748 1.00 27.11 316 HIS C CA 1
ATOM 9200 C C . HIS D 1 333 ? 20.923 -17.713 0.992 1.00 25.40 316 HIS C C 1
ATOM 9201 O O . HIS D 1 333 ? 20.952 -17.493 -0.209 1.00 23.49 316 HIS C O 1
ATOM 9208 N N . GLU D 1 334 ? 19.788 -17.774 1.678 1.00 24.33 317 GLU C N 1
ATOM 9209 C CA . GLU D 1 334 ? 18.494 -17.484 1.054 1.00 24.80 317 GLU C CA 1
ATOM 9210 C C . GLU D 1 334 ? 18.280 -16.008 0.726 1.00 23.76 317 GLU C C 1
ATOM 9211 O O . GLU D 1 334 ? 17.457 -15.698 -0.131 1.00 21.75 317 GLU C O 1
ATOM 9217 N N . PHE D 1 335 ? 19.014 -15.115 1.381 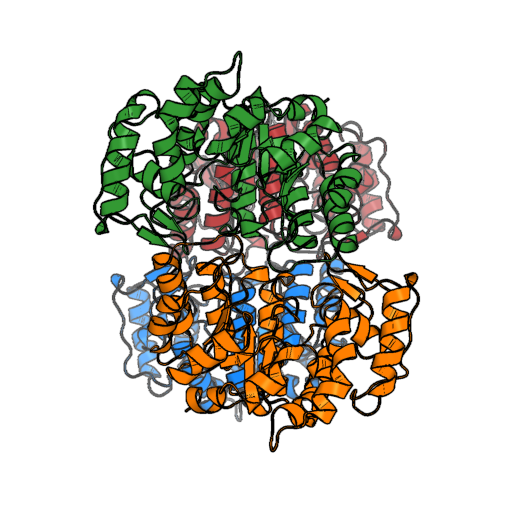1.00 23.26 318 PHE C N 1
ATOM 9218 C CA . PHE D 1 335 ? 18.826 -13.677 1.194 1.00 24.29 318 PHE C CA 1
ATOM 9219 C C . PHE D 1 335 ? 19.578 -13.159 -0.021 1.00 23.97 318 PHE C C 1
ATOM 9220 O O . PHE D 1 335 ? 20.687 -13.596 -0.306 1.00 24.77 318 PHE C O 1
ATOM 9228 N N . ILE D 1 336 ? 18.938 -12.243 -0.733 1.00 25.05 319 ILE C N 1
ATOM 9229 C CA . ILE D 1 336 ? 19.439 -11.669 -1.984 1.00 25.41 319 ILE C CA 1
ATOM 9230 C C . ILE D 1 336 ? 19.604 -10.167 -1.754 1.00 24.82 319 ILE C C 1
ATOM 9231 O O . ILE D 1 336 ? 18.674 -9.498 -1.325 1.00 24.15 319 ILE C O 1
ATOM 9236 N N . LEU D 1 337 ? 20.793 -9.645 -2.031 1.00 25.70 320 LEU C N 1
ATOM 9237 C CA . LEU D 1 337 ? 21.109 -8.229 -1.886 1.00 25.70 320 LEU C CA 1
ATOM 9238 C C . LEU D 1 337 ? 21.213 -7.649 -3.281 1.00 25.27 320 LEU C C 1
ATOM 9239 O O . LEU D 1 337 ? 21.937 -8.187 -4.118 1.00 24.42 320 LEU C O 1
ATOM 9244 N N . VAL D 1 338 ? 20.469 -6.577 -3.533 1.00 24.39 321 VAL C N 1
ATOM 9245 C CA . VAL D 1 338 ? 20.469 -5.888 -4.827 1.00 25.93 321 VAL C CA 1
ATOM 9246 C C . VAL D 1 338 ? 21.031 -4.464 -4.655 1.00 25.62 321 VAL C C 1
ATOM 9247 O O . VAL D 1 338 ? 20.556 -3.701 -3.834 1.00 22.63 321 VAL C O 1
ATOM 9251 N N . GLY D 1 339 ? 21.885 -4.044 -5.566 1.00 26.97 322 GLY C N 1
ATOM 9252 C CA . GLY D 1 339 ? 22.522 -2.738 -5.480 1.00 30.11 322 GLY C CA 1
ATOM 9253 C C . GLY D 1 339 ? 23.947 -2.740 -5.981 1.00 33.43 322 GLY C C 1
ATOM 9254 O O . GLY D 1 339 ? 24.422 -1.703 -6.422 1.00 40.50 322 GLY C O 1
ATOM 9255 N N . ARG D 1 340 ? 24.626 -3.886 -5.859 1.00 37.31 323 ARG C N 1
ATOM 9256 C CA . ARG D 1 340 ? 25.876 -4.230 -6.584 1.00 40.43 323 ARG C CA 1
ATOM 9257 C C . ARG D 1 340 ? 27.125 -3.790 -5.840 1.00 43.01 323 ARG C C 1
ATOM 9258 O O . ARG D 1 340 ? 27.574 -4.481 -4.914 1.00 48.67 323 ARG C O 1
#

B-factor: mean 24.46, std 6.84, range [11.98, 70.28]

Nearest PDB structures (foldseek):
  5ui3-assembly1_B  TM=1.003E+00  e=1.932E-63  Chlamydomonas reinhardtii
  6vvh-assembly1_DDD  TM=9.936E-01  e=2.951E-47  Arabidopsis thaliana
  3tuu-assembly1_H  TM=9.952E-01  e=1.530E-46  Vitis vinifera
  4dpp-assembly1_A  TM=9.954E-01  e=4.156E-46  Arabidopsis thaliana
  5t26-assembly1_B  TM=9.191E-01  e=3.836E-21  Escherichia coli IAI1

Sequence (1221 aa):
STVDRLKKLRLITAIKTPYLANGKFDLPAYDALVSHQIENGVEGLIVGGTTGEGHLMSWDEHVMLIAHTVNAFGDKTAVIGNTGSNSTREALHATEQGFAVGMHASLQINPYYGKTSKAGLLNHFNAVLNEGPAVVYNVPGRTGQDIPDDVVMEICQHSNFLGMKECTGNSRIKNYTSKGVNCWSGNDDESHDARHSNGAVGVISVTSNVIPGLMHKLMHGSPDPQLNADLKELMAWMFCEPNPISLNTALAMCGLARPVFRLPYVPLSRAQREKGAVLLNKVQEHIPGCKSVRVMEDHEFILVGSTVDRLKKLRLITAIKTPYLANGKFDLPAYDALVSHQIENGVEGLIVGGTTGEGHLMSWDEHVMLIAHTVNAFGDKTAVIGNTGSNSTREALHATEQGFAVGMHASLQINPYYGKTSKAGLLNHFNAVLNEGPAVVYNVPGRTGQDIPDDVVMEICQHSNFLGMKECTGNSRIKNYTSKGVNCWSGNDDESHDARHSNGAVGVISVTSNVIPGLMHKLMHGSPDPQLNADLKELMAWMFCEPNPISLNTALAMCGLARPVFRLPYVPLSRAQREKGAVLLNKVQEHIPGCKSVRVMEDHEFILVGSTVDRLKKLRLITAIKTPYLANGKFDLPAYDALVSHQIENGVEGLIVGGTTGEGHLMSWDEHVMLIAHTVNAFGDKTAVIGNTGSNSTREALHATEQGFAVGMHASLQINPYYGKTSKAGLLNHFNAVLNEGPAVVYNVPGRTGQDIPDDVVMEICQHSNFLGMKECTGNSRIKNYTSKGVNCWSGNDDESHDARHSNGAVGVISVTSNVIPGLMHKLMHGSPDPQLNADLKELMAWMFCEPNPISLNTALAMCGLARPVFRLPYVPLSRAQREKGAVLLNKVQEHIPGCKSVRVMEDHEFILVGSTVDRLKKLRLITAIKTPYLANGKFDLPAYDALVSHQIENGVEGLIVGGTTGEGHLMSWDEHVMLIAHTVNAFGDKTAVIGNTGSNSTREALHATEQGFAVGMHASLQINPYYGKTSKAGLLNHFNAVLNEGPAVVYNVPGRTGQDIPDDVVMEICQHSNFLGMKECTGNSRIKNYTSKGVNCWSGNDDESHDARHSNGAVGVISVTSNVIPGLMHKLMHGSPDPQLNADLKELMAWMFCEPNPISLNTALAMCGLARPVFRLPYVPLSRAQREKGAVLLNKVQEHIPGCKSVRVMEDHEFILVGR

Radius of gyration: 31.85 Å; Cα contacts (8 Å, |Δi|>4): 2706; chains: 4; bounding box: 80×67×86 Å

Foldseek 3Di:
DLLVVLLLFAAEEQAAFFADLQRATDVVLSVVLVVLLLVQRHAYYEQLDVLNVVVLDDLVSLLVRLLVCCVPDVVRHQYEYAQEELDLVSSLVSLLSSVVSPHSYYEYEHNAPNHDDLVVRLVSLVSSLVNAAYEYEADCVGRVDGDDPVSQVVSQPRPNYSAYQDAPALVVLLVCQVVPGAYADAQPLRFLCSQAPRRHSHHHDHCCSFQVNLSVVSNDDHRDVVSSVLCNVVSCLCPVDHPPQSVLQFCCQQVSHAQEEEPPHDHDDLVSLVVNQVSCVVCVVRGPPRPHGHSDDRVRHRYHD/DLLVVLLLFAAEEQAAFFADLQRATDVVLSVVLVVLLLVLRHAAYEQLDVQNVVVLDDLVSLLVRLLVCCVPDVVRHQREYAQEELDLVSSLVSLLSSVVSPHSYYEYEHNAPNHDDLVVRLVSLVSSLVNAAYEYEADCVGRVDGDDPVSCVVSLPRPNYSAYQDAPALVVQLVCQVVPGAYAHAQLLRFLCSQQPRRHSHHHDHCCSFQVNLSVVSNDDDRDVVSSVLCNVVSVLCVVDPPPQSVLQFCCQQVSHALEEEPPHDHDDLVSLVVNQVSCVVCVVRGPPRPHGHSDDRVRHRYHD/DLLVVLLLFAAEEQAAFFADLQRATDVVLSVVLVVLLLVQRHAAYEQLDVLNVVVLDDLVSLLVRLLVCCVPDVVRHQYEYAQEELDLVSSLVSLLSSVVSPHSYYEYEHNAPNHDDLVVRLVSLVSSLVNAAYEYEADCVGRVDGDDPVSCVVSQPRPNYSAYQDAPALVVQLVCVVVPGAYAHAQLLRFLCSQQPRRHSHHHDHCCSFQVNLSVVSNDDDHDVVSSVLCNQVSCLCVPDHPPQSVLQQCCQQVSHALEEEPPHDHDDLVSLVVNLVSCVVCVVRGPPGDRRHSDDRVRHRYHD/DLLVVLLLFAAEEQAAFFADLQRATDVVLSVVLVVLLLVLPHAAYEQLDVLNVVVLDDLVSLLVRLLVCCVPDVVRHQYEYAQEELDLVSSLVSLLSSVVSPHSYYEYEHNAPNHDDLVVRLVSLVSSLVNAAYEYEADCVGRVDGDDPVSQVVSQPRPNYSAYQDAPALVVQLVCQVVPGAYAHAQLLRFLCSQAPRRHSHHHDHCCSFQVNLSVVSNDDHHDVVSSVLCNVVSCLCVPDPPPQSVLQFCCQQVSHAQEEEPPHDHDDLVSLVVNQVSCVVCVVRGPPRPHGHSDDRVRHRYHDD